Protein 7Y1J (pdb70)

GO terms:
  GO:0042802 identical protein binding (F, IPI)
  GO:1990573 potassium ion import across plasma membrane (P, IDA)
  GO:0055085 transmembrane transport (P, IGI)
  GO:0033198 response to ATP (P, IGI)
  GO:0019829 ATPase-coupled monoatomic cation transmembrane transporter activity (F, IGI)
  GO:0099104 potassium channel activator activity (F, IMP)
  GO:0098655 monoatomic cation transmembrane transport (P, IMP)
  GO:0001669 acrosomal vesicle (C, IDA)
  GO:0030315 T-tubule (C, IDA)
  GO:0009410 response to xenobiotic stimulus (P, IEP)
  GO:0071805 potassium ion transmembrane transport (P, IDA)
  GO:0006813 potassium ion transport (P, IDA)
  GO:0008281 sulfonylurea receptor activity (F, TAS)
  GO:0008282 inward rectifying potassium channel (C, TAS)
  GO:0005515 protein binding (F, IPI)
  GO:1901363 heterocyclic compound binding (F, IPI)
  GO:0015459 potassium channel regulator activity (F, IDA)
  GO:0008281 sulfonylurea receptor activity (F, IDA)
  GO:0008282 inward rectifying potassium channel (C, IDA)

Organism: Rattus norvegicus (NCBI:txid10116)

Radius of gyration: 37.75 Å; Cα contacts (8 Å, |Δi|>4): 1961; chains: 1; bounding box: 54×86×117 Å

InterPro domains:
  IPR000388 ATP-binding cassette sub-family C member 8/9 [PR01092] (23-50)
  IPR000388 ATP-binding cassette sub-family C member 8/9 [PR01092] (63-77)
  IPR000388 ATP-binding cassette sub-family C member 8/9 [PR01092] (120-134)
  IPR000388 ATP-binding cassette sub-family C member 8/9 [PR01092] (202-225)
  IPR000388 ATP-binding cassette sub-family C member 8/9 [PR01092] (350-372)
  IPR001475 ATP-binding cassette subfamily C member 9 [PR01094] (8-16)
  IPR001475 ATP-binding cassette subfamily C member 9 [PR01094] (262-270)
  IPR001475 ATP-binding cassette subfamily C member 9 [PR01094] (554-567)
  IPR001475 ATP-binding cassette subfamily C member 9 [PR01094] (729-747)
  IPR003439 ABC transporter-like, ATP-binding domain [PF00005] (684-835)
  IPR003439 ABC transporter-like, ATP-binding domain [PF00005] (1325-1473)
  IPR003439 ABC transporter-like, ATP-binding domain [PS50893] (668-908)
  IPR003439 ABC transporter-like, ATP-binding domain [PS50893] (1308-1542)
  IPR003593 AAA+ ATPase domain [SM00382] (693-901)
  IPR003593 AAA+ ATPase domain [SM00382] (1334-1527)
  IPR011527 ABC transporter type 1, transmembrane domain [PF00664] (302-582)
  IPR011527 ABC transporter type 1, transmembrane domain [PF00664] (990-1251)
  IPR011527 ABC transporter type 1, transmembrane domain [PS50929] (306-594)
  IPR011527 ABC transporter type 1, transmembrane domain [PS50929] (991-1269)
  IPR017871 ABC transporter-like, conserved site [PS00211] (808-822)

Foldseek 3Di:
DVVVVVVVCVLLVVVCVVLLVCLLVDFDFLVNFDFDPPCQFLVVLLVQLVVLQVVQVVVVGDSVRSLCRRLVVLLVQLLVLLQLLLVLLLLLLVLLLLLLVQVVSNHNLVSLVSNLVSLLSSLSSNLVSLLSLLSSLLNQLSNLLLLLLVLLLFAFCFCVFQPPCNLVLSLCLNPPLSVLLSVLSSCVSLLPSLVVSLVVLLVVLCVLQPCLLVQLSVLLLVLQVVLLVLVVQLVVLVVQLVVLLVVLLVLLLLCLVCLVVCLLQVVLVLSLVVSVVSVVSSLVSLVSNLVSQLVLLLSLQQSLLVSLLSSVVCSLPVPPFAFALSSSLSNVLSSVVSSVSSNCSSVSVVSVVSNVVSSVSSVVSSPGHGFDDCFFKWWAQWFWDAPPPDTQAGRATDTFRFLFEEEEEEDPSQCPLVVVCVLLRSTGTPDIDMDGCPFFELEQHPQFAAAQFFLLCLLQVPHDDDPVLLVLLCVLQVPQLLLVLAPVRRRFGDDPVGDDADRLNSLSSSVSSSQSDLTQHYEAAASCVQPDDVSVVSNCVRPVQNSSSVSSHRYYHYHHQLVCLVRGQKYFYGGRNYTPDIGHLVVCCVVPVPVNVVSVVVNVVVCVVVVVVVVDHPVVVRSLVSNVLCPLPPSPNLLDQPVVLVVCLQPLLHPVLNVQLVVLLLVLLVLVVVLLVLSLVSNLPGNDDCVVSSVVNVVSSVVNSVSSSSNSVSLSSSLSSSLSSLLSLLSVLLSQAAVSCSSPDDSVLVSCLSNVLSCCSSPVQSVLVSLLSNLVSLLVSLVVLLCVFFVCLVVVCVVLVVLLVVLLRSLLSSLVSLVVQLVVLVVVLSSLSSSCSPCSSVCSSSVVSVVSSVVNSVSSSSNSSSVSSSSSSLSSSLSSLSSSLSVQLSSSSVRCSVDPPTSSSSSSSNSSSSVSSVSSSSNSVSSSSNSVSSVSSVVSVVSSPDDGDDQDFQDDVVVQDPQRLQQWWKWWAQWWWDQDPPDHTLAGGDTDIQGGLFAEEEEEDRSLQPVVVVCVQLPSTDTDDTFMARNNRTVRRHRSSVSSNLEAEAAAFFFAAWFFLLCRLPVVNPDDVVLLLVLCVLLVHQVVQVPAPPRRGHTAPGRRPVDDRLVSLSSSSSSRLSSNNLEYEYEQHCPPHDPVSSVSVVVSCCPSSSRRHYYYHHPQLVVQLQGQWYFYGDSNYGPDIGGNVVQCVDPPHPSVVSND

Structure (mmCIF, N/CA/C/O backbone):
data_7Y1J
#
_entry.id   7Y1J
#
loop_
_entity.id
_entity.type
_entity.pdbx_description
1 polymer 'ATP-binding cassette sub-family C member 9'
2 non-polymer "ADENOSINE-5'-TRIPHOSPHATE"
3 non-polymer 'MAGNESIUM ION'
4 non-polymer Repaglinide
#
loop_
_atom_site.group_PDB
_atom_site.id
_atom_site.type_symbol
_atom_site.label_atom_id
_atom_site.label_alt_id
_atom_site.label_comp_id
_atom_site.label_asym_id
_atom_site.label_entity_id
_atom_site.label_seq_id
_atom_site.pdbx_PDB_ins_code
_atom_site.Cartn_x
_atom_site.Cartn_y
_atom_site.Cartn_z
_atom_site.occupancy
_atom_site.B_iso_or_equiv
_atom_site.auth_seq_id
_atom_site.auth_comp_id
_atom_site.auth_asym_id
_atom_site.auth_atom_id
_atom_site.pdbx_PDB_model_num
ATOM 1 N N . LEU A 1 216 ? 109.117 105.349 117.268 1.00 63.33 216 LEU A N 1
ATOM 2 C CA . LEU A 1 216 ? 109.474 106.762 117.265 1.00 63.33 216 LEU A CA 1
ATOM 3 C C . LEU A 1 216 ? 109.810 107.227 118.677 1.00 63.33 216 LEU A C 1
ATOM 4 O O . LEU A 1 216 ? 110.476 108.244 118.864 1.00 63.33 216 LEU A O 1
ATOM 9 N N . GLN A 1 217 ? 109.341 106.467 119.667 1.00 63.87 217 GLN A N 1
ATOM 10 C CA . GLN A 1 217 ? 109.612 106.811 121.062 1.00 63.87 217 GLN A CA 1
ATOM 11 C C . GLN A 1 217 ? 111.102 106.867 121.380 1.00 63.87 217 GLN A C 1
ATOM 12 O O . GLN A 1 217 ? 111.533 107.840 122.026 1.00 63.87 217 GLN A O 1
ATOM 18 N N . PRO A 1 218 ? 111.934 105.892 120.993 1.00 60.80 218 PRO A N 1
ATOM 19 C CA . PRO A 1 218 ? 113.379 106.058 121.222 1.00 60.80 218 PRO A CA 1
ATOM 20 C C . PRO A 1 218 ? 113.963 107.265 120.514 1.00 60.80 218 PRO A C 1
ATOM 21 O O . PRO A 1 218 ? 114.856 107.922 121.061 1.00 60.80 218 PRO A O 1
ATOM 25 N N . PHE A 1 219 ? 113.473 107.590 119.317 1.00 59.31 219 PHE A N 1
ATOM 26 C CA . PHE A 1 219 ? 114.004 108.734 118.583 1.00 59.31 219 PHE A CA 1
ATOM 27 C C . PHE A 1 219 ? 113.678 110.046 119.288 1.00 59.31 219 PHE A C 1
ATOM 28 O O . PHE A 1 219 ? 114.546 110.914 119.437 1.00 59.31 219 PHE A O 1
ATOM 36 N N . VAL A 1 220 ? 112.429 110.211 119.732 1.00 56.66 220 VAL A N 1
ATOM 37 C CA . VAL A 1 220 ? 112.073 111.439 120.435 1.00 56.66 220 VAL A CA 1
ATOM 38 C C . VAL A 1 220 ? 112.758 111.498 121.793 1.00 56.66 220 VAL A C 1
ATOM 39 O O . VAL A 1 220 ? 113.108 112.583 122.267 1.00 56.66 220 VAL A O 1
ATOM 43 N N . ASN A 1 221 ? 112.973 110.349 122.440 1.00 53.53 221 ASN A N 1
ATOM 44 C CA . ASN A 1 221 ? 113.725 110.342 123.691 1.00 53.53 221 ASN A CA 1
ATOM 45 C C . ASN A 1 221 ? 115.163 110.797 123.472 1.00 53.53 221 ASN A C 1
ATOM 46 O O . ASN A 1 221 ? 115.703 111.591 124.255 1.00 53.53 221 ASN A O 1
ATOM 51 N N . LEU A 1 222 ? 115.799 110.309 122.405 1.00 50.92 222 LEU A N 1
ATOM 52 C CA . LEU A 1 222 ? 117.162 110.725 122.096 1.00 50.92 222 LEU A CA 1
ATOM 53 C C . LEU A 1 222 ? 117.219 112.205 121.745 1.00 50.92 222 LEU A C 1
ATOM 54 O O . LEU A 1 222 ? 118.159 112.902 122.138 1.00 50.92 222 LEU A O 1
ATOM 59 N N . LEU A 1 223 ? 116.227 112.704 121.006 1.00 47.75 223 LEU A N 1
ATOM 60 C CA . LEU A 1 223 ? 116.186 114.130 120.696 1.00 47.75 223 LEU A CA 1
ATOM 61 C C . LEU A 1 223 ? 116.004 114.970 121.954 1.00 47.75 223 LEU A C 1
ATOM 62 O O . LEU A 1 223 ? 116.624 116.029 122.094 1.00 47.75 223 LEU A O 1
ATOM 67 N N . SER A 1 224 ? 115.145 114.524 122.872 1.00 40.92 224 SER A N 1
ATOM 68 C CA . SER A 1 224 ? 114.950 115.250 124.121 1.00 40.92 224 SER A CA 1
ATOM 69 C C . SER A 1 224 ? 116.230 115.280 124.943 1.00 40.92 224 SER A C 1
ATOM 70 O O . SER A 1 224 ? 116.559 116.302 125.555 1.00 40.92 224 SER A O 1
ATOM 73 N N . LYS A 1 225 ? 116.959 114.164 124.983 1.00 40.49 225 LYS A N 1
ATOM 74 C CA . LYS A 1 225 ? 118.237 114.155 125.689 1.00 40.49 225 LYS A CA 1
ATOM 75 C C . LYS A 1 225 ? 119.260 115.052 124.999 1.00 40.49 225 LYS A C 1
ATOM 76 O O . LYS A 1 225 ? 120.052 115.726 125.667 1.00 40.49 225 LYS A O 1
ATOM 82 N N . ALA A 1 226 ? 119.263 115.066 123.664 1.00 35.89 226 ALA A N 1
ATOM 83 C CA . ALA A 1 226 ? 120.280 115.802 122.922 1.00 35.89 226 ALA A CA 1
ATOM 84 C C . ALA A 1 226 ? 120.053 117.305 122.992 1.00 35.89 226 ALA A C 1
ATOM 85 O O . ALA A 1 226 ? 121.014 118.081 123.022 1.00 35.89 226 ALA A O 1
ATOM 87 N N . THR A 1 227 ? 118.795 117.736 122.997 1.00 32.12 227 THR A N 1
ATOM 88 C CA . THR A 1 227 ? 118.455 119.150 123.050 1.00 32.12 227 THR A CA 1
ATOM 89 C C . THR A 1 227 ? 118.184 119.643 124.463 1.00 32.12 227 THR A C 1
ATOM 90 O O . THR A 1 227 ? 117.849 120.818 124.636 1.00 32.12 227 THR A O 1
ATOM 94 N N . TYR A 1 228 ? 118.326 118.781 125.471 1.00 27.94 228 TYR A N 1
ATOM 95 C CA . TYR A 1 228 ? 118.087 119.143 126.869 1.00 27.94 228 TYR A CA 1
ATOM 96 C C . TYR A 1 228 ? 116.673 119.677 127.063 1.00 27.94 228 TYR A C 1
ATOM 97 O O . TYR A 1 228 ? 116.445 120.642 127.791 1.00 27.94 228 TYR A O 1
ATOM 106 N N . TRP A 1 229 ? 115.715 119.033 126.397 1.00 30.09 229 TRP A N 1
ATOM 107 C CA . TRP A 1 229 ? 114.318 119.420 126.507 1.00 30.09 229 TRP A CA 1
ATOM 108 C C . TRP A 1 229 ? 113.771 119.210 127.910 1.00 30.09 229 TRP A C 1
ATOM 109 O O . TRP A 1 229 ? 112.809 119.882 128.294 1.00 30.09 229 TRP A O 1
ATOM 120 N N . TRP A 1 230 ? 114.359 118.301 128.682 1.00 27.78 230 TRP A N 1
ATOM 121 C CA . TRP A 1 230 ? 113.908 118.053 130.043 1.00 27.78 230 TRP A CA 1
ATOM 122 C C . TRP A 1 230 ? 114.174 119.223 130.980 1.00 27.78 230 TRP A C 1
ATOM 123 O O . TRP A 1 230 ? 113.541 119.300 132.037 1.00 27.78 230 TRP A O 1
ATOM 134 N N . MET A 1 231 ? 115.093 120.120 130.632 1.00 27.96 231 MET A N 1
ATOM 135 C CA . MET A 1 231 ? 115.264 121.373 131.353 1.00 27.96 231 MET A CA 1
ATOM 136 C C . MET A 1 231 ? 114.233 122.415 130.956 1.00 27.96 231 MET A C 1
ATOM 137 O O . MET A 1 231 ? 113.987 123.347 131.728 1.00 27.96 231 MET A O 1
ATOM 142 N N . ASN A 1 232 ? 113.598 122.244 129.795 1.00 29.63 232 ASN A N 1
ATOM 143 C CA . ASN A 1 232 ? 112.796 123.307 129.200 1.00 29.63 232 ASN A CA 1
ATOM 144 C C . ASN A 1 232 ? 111.734 123.808 130.168 1.00 29.63 232 ASN A C 1
ATOM 145 O O . ASN A 1 232 ? 111.683 125.002 130.483 1.00 29.63 232 ASN A O 1
ATOM 150 N N . THR A 1 233 ? 110.920 122.897 130.702 1.00 31.75 233 THR A N 1
ATOM 151 C CA . THR A 1 233 ? 109.878 123.302 131.636 1.00 31.75 233 THR A CA 1
ATOM 152 C C . THR A 1 233 ? 110.470 124.035 132.830 1.00 31.75 233 THR A C 1
ATOM 153 O O . THR A 1 233 ? 109.984 125.109 133.206 1.00 31.75 233 THR A O 1
ATOM 157 N N . LEU A 1 234 ? 111.552 123.503 133.403 1.00 31.27 234 LEU A N 1
ATOM 158 C CA . LEU A 1 234 ? 112.149 124.147 134.566 1.00 31.27 234 LEU A CA 1
ATOM 159 C C . LEU A 1 234 ? 112.626 125.551 134.229 1.00 31.27 234 LEU A C 1
ATOM 160 O O . LEU A 1 234 ? 112.606 126.444 135.083 1.00 31.27 234 LEU A O 1
ATOM 165 N N . ILE A 1 235 ? 113.061 125.769 132.987 1.00 29.70 235 ILE A N 1
ATOM 166 C CA . ILE A 1 235 ? 113.415 127.120 132.574 1.00 29.70 235 ILE A CA 1
ATOM 167 C C . ILE A 1 235 ? 112.168 127.990 132.487 1.00 29.70 235 ILE A C 1
ATOM 168 O O . ILE A 1 235 ? 112.130 129.101 133.031 1.00 29.70 235 ILE A O 1
ATOM 173 N N . ILE A 1 236 ? 111.110 127.481 131.848 1.00 32.38 236 ILE A N 1
ATOM 174 C CA . ILE A 1 236 ? 109.935 128.308 131.596 1.00 32.38 236 ILE A CA 1
ATOM 175 C C . ILE A 1 236 ? 109.243 128.673 132.901 1.00 32.38 236 ILE A C 1
ATOM 176 O O . ILE A 1 236 ? 108.708 129.779 133.042 1.00 32.38 236 ILE A O 1
ATOM 181 N N . SER A 1 237 ? 109.240 127.762 133.874 1.00 36.04 237 SER A N 1
ATOM 182 C CA . SER A 1 237 ? 108.657 128.054 135.176 1.00 36.04 237 SER A CA 1
ATOM 183 C C . SER A 1 237 ? 109.434 129.110 135.947 1.00 36.04 237 SER A C 1
ATOM 184 O O . SER A 1 237 ? 108.874 129.705 136.873 1.00 36.04 237 SER A O 1
ATOM 187 N N . ALA A 1 238 ? 110.697 129.364 135.590 1.00 35.88 238 ALA A N 1
ATOM 188 C CA . ALA A 1 238 ? 111.497 130.319 136.347 1.00 35.88 238 ALA A CA 1
ATOM 189 C C . ALA A 1 238 ? 110.910 131.721 136.312 1.00 35.88 238 ALA A C 1
ATOM 190 O O . ALA A 1 238 ? 111.105 132.484 137.263 1.00 35.88 238 ALA A O 1
ATOM 192 N N . HIS A 1 239 ? 110.202 132.080 135.240 1.00 39.29 239 HIS A N 1
ATOM 193 C CA . HIS A 1 239 ? 109.491 133.352 135.221 1.00 39.29 239 HIS A CA 1
ATOM 194 C C . HIS A 1 239 ? 108.298 133.331 136.166 1.00 39.29 239 HIS A C 1
ATOM 195 O O . HIS A 1 239 ? 108.036 134.315 136.866 1.00 39.29 239 HIS A O 1
ATOM 202 N N . ARG A 1 240 ? 107.562 132.219 136.194 1.00 43.81 240 ARG A N 1
ATOM 203 C CA . ARG A 1 240 ? 106.376 132.136 137.039 1.00 43.81 240 ARG A CA 1
ATOM 204 C C . ARG A 1 240 ? 106.748 132.157 138.515 1.00 43.81 240 ARG A C 1
ATOM 205 O O . ARG A 1 240 ? 106.205 132.949 139.294 1.00 43.81 240 ARG A O 1
ATOM 213 N N . LYS A 1 241 ? 107.680 131.301 138.916 1.00 41.86 241 LYS A N 1
ATOM 214 C CA . LYS A 1 241 ? 108.065 131.154 140.309 1.00 41.86 241 LYS A CA 1
ATOM 215 C C . LYS A 1 241 ? 109.554 130.863 140.390 1.00 41.86 241 LYS A C 1
ATOM 216 O O . LYS A 1 241 ? 110.127 130.286 139.459 1.00 41.86 241 LYS A O 1
ATOM 222 N N . PRO A 1 242 ? 110.206 131.249 141.486 1.00 40.21 242 PRO A N 1
ATOM 223 C CA . PRO A 1 242 ? 111.633 130.950 141.633 1.00 40.21 242 PRO A CA 1
ATOM 224 C C . PRO A 1 242 ? 111.887 129.452 141.661 1.00 40.21 242 PRO A C 1
ATOM 225 O O . PRO A 1 242 ? 111.073 128.669 142.155 1.00 40.21 242 PRO A O 1
ATOM 229 N N . ILE A 1 243 ? 113.031 129.057 141.116 1.00 38.41 243 ILE A N 1
ATOM 230 C CA . ILE A 1 243 ? 113.441 127.658 141.139 1.00 38.41 243 ILE A CA 1
ATOM 231 C C . ILE A 1 243 ? 113.978 127.329 142.524 1.00 38.41 243 ILE A C 1
ATOM 232 O O . ILE A 1 243 ? 114.849 128.031 143.049 1.00 38.41 243 ILE A O 1
ATOM 237 N N . ASP A 1 244 ? 113.456 126.262 143.122 1.00 41.80 244 ASP A N 1
ATOM 238 C CA . ASP A 1 244 ? 113.894 125.801 144.430 1.00 41.80 244 ASP A CA 1
ATOM 239 C C . ASP A 1 244 ? 114.229 124.317 144.349 1.00 41.80 244 ASP A C 1
ATOM 240 O O . ASP A 1 244 ? 114.147 123.695 143.287 1.00 41.80 244 ASP A O 1
ATOM 245 N N . LEU A 1 245 ? 114.618 123.750 145.492 1.00 41.03 245 LEU A N 1
ATOM 246 C CA . LEU A 1 245 ? 114.971 122.336 145.538 1.00 41.03 245 LEU A CA 1
ATOM 247 C C . LEU A 1 245 ? 113.765 121.443 145.287 1.00 41.03 245 LEU A C 1
ATOM 248 O O . LEU A 1 245 ? 113.917 120.339 144.756 1.00 41.03 245 LEU A O 1
ATOM 253 N N . LYS A 1 246 ? 112.570 121.886 145.680 1.00 40.56 246 LYS A N 1
ATOM 254 C CA . LYS A 1 246 ? 111.371 121.095 145.427 1.00 40.56 246 LYS A CA 1
ATOM 255 C C . LYS A 1 246 ? 111.073 121.003 143.937 1.00 40.56 246 LYS A C 1
ATOM 256 O O . LYS A 1 246 ? 110.649 119.949 143.449 1.00 40.56 246 LYS A O 1
ATOM 258 N N . ALA A 1 247 ? 111.278 122.099 143.199 1.00 41.17 247 ALA A N 1
ATOM 259 C CA . ALA A 1 247 ? 111.037 122.079 141.759 1.00 41.17 247 ALA A CA 1
ATOM 260 C C . ALA A 1 247 ? 111.950 121.081 141.065 1.00 41.17 247 ALA A C 1
ATOM 261 O O . ALA A 1 247 ? 111.507 120.315 140.202 1.00 41.17 247 ALA A O 1
ATOM 263 N N . ILE A 1 248 ? 113.232 121.077 141.427 1.00 39.05 248 ILE A N 1
ATOM 264 C CA . ILE A 1 248 ? 114.133 120.032 140.970 1.00 39.05 248 ILE A CA 1
ATOM 265 C C . ILE A 1 248 ? 113.737 118.713 141.622 1.00 39.05 248 ILE A C 1
ATOM 266 O O . ILE A 1 248 ? 113.193 118.680 142.733 1.00 39.05 248 ILE A O 1
ATOM 271 N N . GLY A 1 249 ? 114.001 117.616 140.931 1.00 41.51 249 GLY A N 1
ATOM 272 C CA . GLY A 1 249 ? 113.725 116.304 141.473 1.00 41.51 249 GLY A CA 1
ATOM 273 C C . GLY A 1 249 ? 114.832 115.840 142.396 1.00 41.51 249 GLY A C 1
ATOM 274 O O . GLY A 1 249 ? 115.582 116.633 142.971 1.00 41.51 249 GLY A O 1
ATOM 275 N N . LYS A 1 250 ? 114.916 114.527 142.550 1.00 41.64 250 LYS A N 1
ATOM 276 C CA . LYS A 1 250 ? 116.022 113.902 143.255 1.00 41.64 250 LYS A CA 1
ATOM 277 C C . LYS A 1 250 ? 117.062 113.413 142.255 1.00 41.64 250 LYS A C 1
ATOM 278 O O . LYS A 1 250 ? 116.786 113.246 141.066 1.00 41.64 250 LYS A O 1
ATOM 284 N N . LEU A 1 251 ? 118.272 113.194 142.751 1.00 36.66 251 LEU A N 1
ATOM 285 C CA . LEU A 1 251 ? 119.302 112.611 141.909 1.00 36.66 251 LEU A CA 1
ATOM 286 C C . LEU A 1 251 ? 118.898 111.194 141.514 1.00 36.66 251 LEU A C 1
ATOM 287 O O . LEU A 1 251 ? 118.336 110.457 142.334 1.00 36.66 251 LEU A O 1
ATOM 292 N N . PRO A 1 252 ? 119.143 110.786 140.274 1.00 38.01 252 PRO A N 1
ATOM 293 C CA . PRO A 1 252 ? 118.931 109.384 139.908 1.00 38.01 252 PRO A CA 1
ATOM 294 C C . PRO A 1 252 ? 119.877 108.483 140.682 1.00 38.01 252 PRO A C 1
ATOM 295 O O . PRO A 1 252 ? 120.922 108.911 141.176 1.00 38.01 252 PRO A O 1
ATOM 299 N N . ILE A 1 253 ? 119.487 107.212 140.792 1.00 40.04 253 ILE A N 1
ATOM 300 C CA . ILE A 1 253 ? 120.278 106.258 141.565 1.00 40.04 253 ILE A CA 1
ATOM 301 C C . ILE A 1 253 ? 121.702 106.195 141.034 1.00 40.04 253 ILE A C 1
ATOM 302 O O . ILE A 1 253 ? 122.666 106.136 141.805 1.00 40.04 253 ILE A O 1
ATOM 307 N N . ALA A 1 254 ? 121.860 106.219 139.710 1.00 37.79 254 ALA A N 1
ATOM 308 C CA . ALA A 1 254 ? 123.192 106.205 139.119 1.00 37.79 254 ALA A CA 1
ATOM 309 C C . ALA A 1 254 ? 123.972 107.481 139.405 1.00 37.79 254 ALA A C 1
ATOM 310 O O . ALA A 1 254 ? 125.191 107.500 139.210 1.00 37.79 254 ALA A O 1
ATOM 312 N N . MET A 1 255 ? 123.305 108.542 139.859 1.00 36.42 255 MET A N 1
ATOM 313 C CA . MET A 1 255 ? 123.963 109.811 140.130 1.00 36.42 255 MET A CA 1
ATOM 314 C C . MET A 1 255 ? 124.057 110.154 141.608 1.00 36.42 255 MET A C 1
ATOM 315 O O . MET A 1 255 ? 124.709 111.146 141.950 1.00 36.42 255 MET A O 1
ATOM 320 N N . ARG A 1 256 ? 123.431 109.377 142.488 1.00 36.03 256 ARG A N 1
ATOM 321 C CA . ARG A 1 256 ? 123.512 109.652 143.914 1.00 36.03 256 ARG A CA 1
ATOM 322 C C . ARG A 1 256 ? 124.934 109.444 144.415 1.00 36.03 256 ARG A C 1
ATOM 323 O O . ARG A 1 256 ? 125.684 108.615 143.897 1.00 36.03 256 ARG A O 1
ATOM 331 N N . ALA A 1 257 ? 125.301 110.216 145.439 1.00 32.09 257 ALA A N 1
ATOM 332 C CA . ALA A 1 257 ? 126.665 110.171 145.951 1.00 32.09 257 ALA A CA 1
ATOM 333 C C . ALA A 1 257 ? 127.000 108.824 146.571 1.00 32.09 257 ALA A C 1
ATOM 334 O O . ALA A 1 257 ? 128.175 108.453 146.631 1.00 32.09 257 ALA A O 1
ATOM 336 N N . VAL A 1 258 ? 125.996 108.080 147.037 1.00 35.27 258 VAL A N 1
ATOM 337 C CA . VAL A 1 258 ? 126.267 106.799 147.679 1.00 35.27 258 VAL A CA 1
ATOM 338 C C . VAL 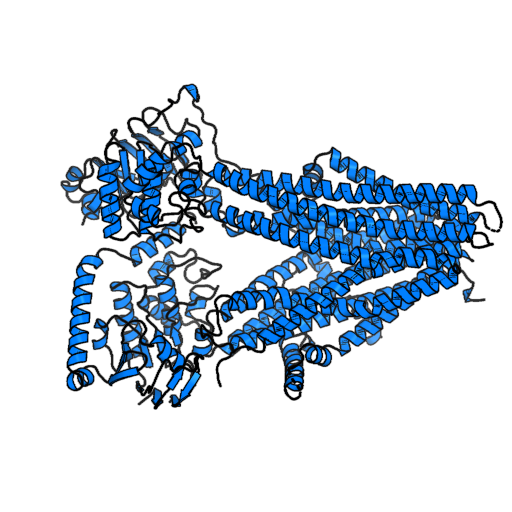A 1 258 ? 126.742 105.769 146.659 1.00 35.27 258 VAL A C 1
ATOM 339 O O . VAL A 1 258 ? 127.708 105.038 146.902 1.00 35.27 258 VAL A O 1
ATOM 343 N N . THR A 1 259 ? 126.083 105.696 145.499 1.00 35.46 259 THR A N 1
ATOM 344 C CA . THR A 1 259 ? 126.482 104.721 144.489 1.00 35.46 259 THR A CA 1
ATOM 345 C C . THR A 1 259 ? 127.858 105.042 143.921 1.00 35.46 259 THR A C 1
ATOM 346 O O . THR A 1 259 ? 128.689 104.143 143.736 1.00 35.46 259 THR A O 1
ATOM 350 N N . ASN A 1 260 ? 128.120 106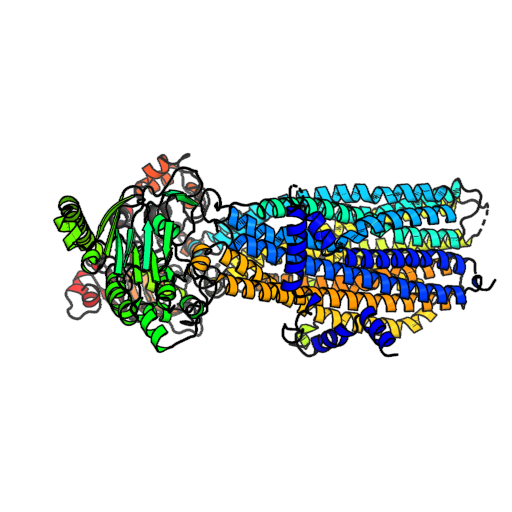.320 143.643 1.00 32.97 260 ASN A N 1
ATOM 351 C CA . ASN A 1 260 ? 129.438 106.718 143.167 1.00 32.97 260 ASN A CA 1
ATOM 352 C C . ASN A 1 260 ? 130.505 106.491 144.226 1.00 32.97 260 ASN A C 1
ATOM 353 O O . ASN A 1 260 ? 131.630 106.106 143.895 1.00 32.97 260 ASN A O 1
ATOM 358 N N . TYR A 1 261 ? 130.174 106.727 145.497 1.00 33.51 261 TYR A N 1
ATOM 359 C CA . TYR A 1 261 ? 131.114 106.437 146.571 1.00 33.51 261 TYR A CA 1
ATOM 360 C C . TYR A 1 261 ? 131.435 104.955 146.631 1.00 33.51 261 TYR A C 1
ATOM 361 O O . TYR A 1 261 ? 132.591 104.577 146.821 1.00 33.51 261 TYR A O 1
ATOM 370 N N . VAL A 1 262 ? 130.424 104.100 146.482 1.00 36.46 262 VAL A N 1
ATOM 371 C CA . VAL A 1 262 ? 130.665 102.662 146.508 1.00 36.46 262 VAL A CA 1
ATOM 372 C C . VAL A 1 262 ? 131.539 102.244 145.332 1.00 36.46 262 VAL A C 1
ATOM 373 O O . VAL A 1 262 ? 132.463 101.438 145.487 1.00 36.46 262 VAL A O 1
ATOM 377 N N . CYS A 1 263 ? 131.274 102.791 144.145 1.00 38.99 263 CYS A N 1
ATOM 378 C CA . CYS A 1 263 ? 132.089 102.457 142.978 1.00 38.99 263 CYS A CA 1
ATOM 379 C C . CYS A 1 263 ? 133.540 102.895 143.170 1.00 38.99 263 CYS A C 1
ATOM 380 O O . CYS A 1 263 ? 134.477 102.114 142.944 1.00 38.99 263 CYS A O 1
ATOM 383 N N . LEU A 1 264 ? 133.746 104.142 143.597 1.00 36.30 264 LEU A N 1
ATOM 384 C CA . LEU A 1 264 ? 135.100 104.646 143.790 1.00 36.30 264 LEU A CA 1
ATOM 385 C C . LEU A 1 264 ? 135.811 103.912 144.918 1.00 36.30 264 LEU A C 1
ATOM 386 O O . LEU A 1 264 ? 137.017 103.667 144.838 1.00 36.30 264 LEU A O 1
ATOM 391 N N . LYS A 1 265 ? 135.085 103.560 145.980 1.00 40.73 265 LYS A N 1
ATOM 392 C CA . LYS A 1 265 ? 135.682 102.818 147.082 1.00 40.73 265 LYS A CA 1
ATOM 393 C C . LYS A 1 265 ? 136.077 101.413 146.652 1.00 40.73 265 LYS A C 1
ATOM 394 O O . LYS A 1 265 ? 137.126 100.911 147.061 1.00 40.73 265 LYS A O 1
ATOM 400 N N . GLU A 1 266 ? 135.253 100.760 145.830 1.00 43.42 266 GLU A N 1
ATOM 401 C CA . GLU A 1 266 ? 135.634 99.454 145.306 1.00 43.42 266 GLU A CA 1
ATOM 402 C C . GLU A 1 266 ? 136.886 99.554 144.448 1.00 43.42 266 GLU A C 1
ATOM 403 O O . GLU A 1 266 ? 137.795 98.725 144.567 1.00 43.42 266 GLU A O 1
ATOM 409 N N . ALA A 1 267 ? 136.960 100.573 143.588 1.00 42.98 267 ALA A N 1
ATOM 410 C CA . ALA A 1 267 ? 138.162 100.758 142.779 1.00 42.98 267 ALA A CA 1
ATOM 411 C C . ALA A 1 267 ? 139.383 101.029 143.654 1.00 42.98 267 ALA A C 1
ATOM 412 O O . ALA A 1 267 ? 140.468 100.487 143.410 1.00 42.98 267 ALA A O 1
ATOM 414 N N . TYR A 1 268 ? 139.219 101.854 144.688 1.00 45.31 268 TYR A N 1
ATOM 415 C CA . TYR A 1 268 ? 140.330 102.186 145.571 1.00 45.31 268 TYR A CA 1
ATOM 416 C C . TYR A 1 268 ? 140.802 100.968 146.356 1.00 45.31 268 TYR A C 1
ATOM 417 O O . TYR A 1 268 ? 142.005 100.783 146.556 1.00 45.31 268 TYR A O 1
ATOM 426 N N . GLU A 1 269 ? 139.871 100.127 146.813 1.00 49.09 269 GLU A N 1
ATOM 427 C CA . GLU A 1 269 ? 140.257 98.907 147.514 1.00 49.09 269 GLU A CA 1
ATOM 428 C C . GLU A 1 269 ? 140.919 97.907 146.575 1.00 49.09 269 GLU A C 1
ATOM 429 O O . GLU A 1 269 ? 141.835 97.187 146.988 1.00 49.09 269 GLU A O 1
ATOM 435 N N . GLU A 1 270 ? 140.474 97.844 145.317 1.00 49.27 270 GLU A N 1
ATOM 436 C CA . GLU A 1 270 ? 141.174 97.024 144.334 1.00 49.27 270 GLU A CA 1
ATOM 437 C C . GLU A 1 270 ? 142.608 97.501 144.152 1.00 49.27 270 GLU A C 1
ATOM 438 O O . GLU A 1 270 ? 143.534 96.689 144.056 1.00 49.27 270 GLU A O 1
ATOM 444 N N . GLN A 1 271 ? 142.808 98.819 144.092 1.00 49.53 271 GLN A N 1
ATOM 445 C CA . GLN A 1 271 ? 144.165 99.352 144.014 1.00 49.53 271 GLN A CA 1
ATOM 446 C C . GLN A 1 271 ? 144.967 99.009 145.265 1.00 49.53 271 GLN A C 1
ATOM 447 O O . GLN A 1 271 ? 146.142 98.635 145.175 1.00 49.53 271 GLN A O 1
ATOM 453 N N . LYS A 1 272 ? 144.349 99.136 146.443 1.00 53.06 272 LYS A N 1
ATOM 454 C CA . LYS A 1 272 ? 145.043 98.825 147.690 1.00 53.06 272 LYS A CA 1
ATOM 455 C C . LYS A 1 272 ? 145.427 97.355 147.769 1.00 53.06 272 LYS A C 1
ATOM 456 O O . LYS A 1 272 ? 146.413 97.007 148.429 1.00 53.06 272 LYS A O 1
ATOM 462 N N . LYS A 1 273 ? 144.660 96.479 147.118 1.00 57.28 273 LYS A N 1
ATOM 463 C CA . LYS A 1 273 ? 145.021 95.066 147.095 1.00 57.28 273 LYS A CA 1
ATOM 464 C C . LYS A 1 273 ? 146.353 94.841 146.391 1.00 57.28 273 LYS A C 1
ATOM 465 O O . LYS A 1 273 ? 147.131 93.971 146.802 1.00 57.28 273 LYS A O 1
ATOM 471 N N . LYS A 1 274 ? 146.630 95.611 145.340 1.00 58.76 274 LYS A N 1
ATOM 472 C CA . LYS A 1 274 ? 147.875 95.513 144.580 1.00 58.76 274 LYS A CA 1
ATOM 473 C C . LYS A 1 274 ? 148.097 94.105 144.037 1.00 58.76 274 LYS A C 1
ATOM 474 O O . LYS A 1 274 ? 147.148 93.417 143.662 1.00 58.76 274 LYS A O 1
ATOM 480 N N . THR A 1 282 ? 150.729 103.971 148.347 1.00 55.57 282 THR A N 1
ATOM 481 C CA . THR A 1 282 ? 150.764 102.968 147.285 1.00 55.57 282 THR A CA 1
ATOM 482 C C . THR A 1 282 ? 149.489 102.893 146.423 1.00 55.57 282 THR A C 1
ATOM 483 O O . THR A 1 282 ? 149.600 102.786 145.202 1.00 55.57 282 THR A O 1
ATOM 487 N N . PRO A 1 283 ? 148.291 102.930 147.022 1.00 50.67 283 PRO A N 1
ATOM 488 C CA . PRO A 1 283 ? 147.081 102.934 146.191 1.00 50.67 283 PRO A CA 1
ATOM 489 C C . PRO A 1 283 ? 147.032 104.161 145.295 1.00 50.67 283 PRO A C 1
ATOM 490 O O . PRO A 1 283 ? 147.424 105.260 145.690 1.00 50.67 283 PRO A O 1
ATOM 494 N N . SER A 1 284 ? 146.540 103.964 144.078 1.00 43.19 284 SER A N 1
ATOM 495 C CA . SER A 1 284 ? 146.476 105.031 143.092 1.00 43.19 284 SER A CA 1
ATOM 496 C C . SER A 1 284 ? 145.078 105.634 143.091 1.00 43.19 284 SER A C 1
ATOM 497 O O . SER A 1 284 ? 144.095 104.935 142.825 1.00 43.19 284 SER A O 1
ATOM 500 N N . ILE A 1 285 ? 144.992 106.925 143.406 1.00 37.96 285 ILE A N 1
ATOM 501 C CA . ILE A 1 285 ? 143.732 107.640 143.250 1.00 37.96 285 ILE A CA 1
ATOM 502 C C . ILE A 1 285 ? 143.390 107.785 141.774 1.00 37.96 285 ILE A C 1
ATOM 503 O O . ILE A 1 285 ? 142.222 107.705 141.382 1.00 37.96 285 ILE A O 1
ATOM 508 N N . TRP A 1 286 ? 144.401 107.997 140.931 1.00 35.09 286 TRP A N 1
ATOM 509 C CA . TRP A 1 286 ? 144.157 108.140 139.501 1.00 35.09 286 TRP A CA 1
ATOM 510 C C . TRP A 1 286 ? 143.612 106.855 138.893 1.00 35.09 286 TRP A C 1
ATOM 511 O O . TRP A 1 286 ? 142.678 106.896 138.086 1.00 35.09 286 TRP A O 1
ATOM 522 N N . LEU A 1 287 ? 144.179 105.705 139.262 1.00 39.03 287 LEU A N 1
ATOM 523 C CA . LEU A 1 287 ? 143.664 104.440 138.749 1.00 39.03 287 LEU A CA 1
ATOM 524 C C . LEU A 1 287 ? 142.260 104.162 139.268 1.00 39.03 287 LEU A C 1
ATOM 525 O O . LEU A 1 287 ? 141.414 103.652 138.529 1.00 39.03 287 LEU A O 1
ATOM 530 N N . ALA A 1 288 ? 141.995 104.483 140.535 1.00 38.27 288 ALA A N 1
ATOM 531 C CA . ALA A 1 288 ? 140.648 104.313 141.067 1.00 38.27 288 ALA A CA 1
ATOM 532 C C . ALA A 1 288 ? 139.647 105.176 140.313 1.00 38.27 288 ALA A C 1
ATOM 533 O O . ALA A 1 288 ? 138.558 104.712 139.955 1.00 38.27 288 ALA A O 1
ATOM 535 N N . MET A 1 289 ? 140.005 106.433 140.052 1.00 35.63 289 MET A N 1
ATOM 536 C CA . MET A 1 289 ? 139.124 107.324 139.307 1.00 35.63 289 MET A CA 1
ATOM 537 C C . MET A 1 289 ? 138.929 106.845 137.876 1.00 35.63 289 MET A C 1
ATOM 538 O O . MET A 1 289 ? 137.836 106.974 137.322 1.00 35.63 289 MET A O 1
ATOM 543 N N . TYR A 1 290 ? 139.976 106.306 137.253 1.00 37.09 290 TYR A N 1
ATOM 544 C CA . TYR A 1 290 ? 139.829 105.799 135.893 1.00 37.09 290 TYR A CA 1
ATOM 545 C C . TYR A 1 290 ? 138.940 104.563 135.851 1.00 37.09 290 TYR A C 1
ATOM 546 O O . TYR A 1 290 ? 138.118 104.415 134.942 1.00 37.09 290 TYR A O 1
ATOM 555 N N . ARG A 1 291 ? 139.092 103.659 136.820 1.00 38.68 291 ARG A N 1
ATOM 556 C CA . ARG A 1 291 ? 138.268 102.458 136.846 1.00 38.68 291 ARG A CA 1
ATOM 557 C C . ARG A 1 291 ? 136.833 102.751 137.252 1.00 38.68 291 ARG A C 1
ATOM 558 O O . ARG A 1 291 ? 135.938 101.970 136.917 1.00 38.68 291 ARG A O 1
ATOM 566 N N . ALA A 1 292 ? 136.590 103.849 137.967 1.00 33.57 292 ALA A N 1
ATOM 567 C CA . ALA A 1 292 ? 135.238 104.173 138.399 1.00 33.57 292 ALA A CA 1
ATOM 568 C C . ALA A 1 292 ? 134.498 105.053 137.396 1.00 33.57 292 ALA A C 1
ATOM 569 O O . ALA A 1 292 ? 133.342 104.778 137.062 1.00 33.57 292 ALA A O 1
ATOM 571 N N . PHE A 1 293 ? 135.144 106.106 136.904 1.00 31.43 293 PHE A N 1
ATOM 572 C CA . PHE A 1 293 ? 134.522 107.113 136.050 1.00 31.43 293 PHE A CA 1
ATOM 573 C C . PHE A 1 293 ? 135.324 107.297 134.767 1.00 31.43 293 PHE A C 1
ATOM 574 O O . PHE A 1 293 ? 135.629 108.414 134.351 1.00 31.43 293 PHE A O 1
ATOM 582 N N . GLY A 1 294 ? 135.681 106.193 134.119 1.00 32.35 294 GLY A N 1
ATOM 583 C CA . GLY A 1 294 ? 136.493 106.265 132.920 1.00 32.35 294 GLY A CA 1
ATOM 584 C C . GLY A 1 294 ? 135.724 106.089 131.627 1.00 32.35 294 GLY A C 1
ATOM 585 O O . GLY A 1 294 ? 136.010 106.768 130.638 1.00 32.35 294 GLY A O 1
ATOM 586 N N . ARG A 1 295 ? 134.759 105.171 131.614 1.00 35.01 295 ARG A N 1
ATOM 587 C CA . ARG A 1 295 ? 133.947 104.970 130.416 1.00 35.01 295 ARG A CA 1
ATOM 588 C C . ARG A 1 295 ? 133.151 106.204 130.006 1.00 35.01 295 ARG A C 1
ATOM 589 O O . ARG A 1 295 ? 133.104 106.494 128.796 1.00 35.01 295 ARG A O 1
ATOM 597 N N . PRO A 1 296 ? 132.493 106.944 130.908 1.00 31.57 296 PRO A N 1
ATOM 598 C CA . PRO A 1 296 ? 131.861 108.199 130.476 1.00 31.57 296 PRO A CA 1
ATOM 599 C C . PRO A 1 296 ? 132.845 109.183 129.879 1.00 31.57 296 PRO A C 1
ATOM 600 O O . PRO A 1 296 ? 132.482 109.939 128.971 1.00 31.57 296 PRO A O 1
ATOM 604 N N . ILE A 1 297 ? 134.088 109.194 130.360 1.00 30.08 297 ILE A N 1
ATOM 605 C CA . ILE A 1 297 ? 135.099 110.066 129.777 1.00 30.08 297 ILE A CA 1
ATOM 606 C C . ILE A 1 297 ? 135.428 109.629 128.357 1.00 30.08 297 ILE A C 1
ATOM 607 O O . ILE A 1 297 ? 135.622 110.464 127.470 1.00 30.08 297 ILE A O 1
ATOM 612 N N . LEU A 1 298 ? 135.489 108.320 128.112 1.00 31.58 298 LEU A N 1
ATOM 613 C CA . LEU A 1 298 ? 135.708 107.842 126.750 1.00 31.58 298 LEU A CA 1
ATOM 614 C C . LEU A 1 298 ? 134.539 108.209 125.844 1.00 31.58 298 LEU A C 1
ATOM 615 O O . LEU A 1 298 ? 134.738 108.576 124.681 1.00 31.58 298 LEU A O 1
ATOM 620 N N . LEU A 1 299 ? 133.312 108.122 126.361 1.00 29.38 299 LEU A N 1
ATOM 621 C CA . LEU A 1 299 ? 132.146 108.511 125.574 1.00 29.38 299 LEU A CA 1
ATOM 622 C C . LEU A 1 299 ? 132.184 109.994 125.223 1.00 29.38 299 LEU A C 1
ATOM 623 O O . LEU A 1 299 ? 131.949 110.383 124.071 1.00 29.38 299 LEU A O 1
ATOM 628 N N . SER A 1 300 ? 132.477 110.841 126.210 1.00 28.31 300 SER A N 1
ATOM 629 C CA . SER A 1 300 ? 132.555 112.271 125.950 1.00 28.31 300 SER A CA 1
ATOM 630 C C . SER A 1 300 ? 133.720 112.608 125.033 1.00 28.31 300 SER A C 1
ATOM 631 O O . SER A 1 300 ? 133.633 113.558 124.254 1.00 28.31 300 SER A O 1
ATOM 634 N N . SER A 1 301 ? 134.809 111.840 125.094 1.00 29.15 301 SER A N 1
ATOM 635 C CA . SER A 1 301 ? 135.915 112.045 124.168 1.00 29.15 301 SER A CA 1
ATOM 636 C C . SER A 1 301 ? 135.518 111.672 122.747 1.00 29.15 301 SER A C 1
ATOM 637 O O . SER A 1 301 ? 135.924 112.338 121.790 1.00 29.15 301 SER A O 1
ATOM 640 N N . THR A 1 302 ? 134.737 110.604 122.587 1.00 28.76 302 THR A N 1
ATOM 641 C CA . THR A 1 302 ? 134.219 110.255 121.268 1.00 28.76 302 THR A CA 1
ATOM 642 C C . THR A 1 302 ? 133.335 111.369 120.720 1.00 28.76 302 THR A C 1
ATOM 643 O O . THR A 1 302 ? 133.453 111.760 119.551 1.00 28.76 302 THR A O 1
ATOM 647 N N . PHE A 1 303 ? 132.446 111.900 121.562 1.00 28.19 303 PHE A N 1
ATOM 648 C CA . PHE A 1 303 ? 131.600 113.012 121.136 1.00 28.19 303 PHE A CA 1
ATOM 649 C C . PHE A 1 303 ? 132.434 114.236 120.780 1.00 28.19 303 PHE A C 1
ATOM 650 O O . PHE A 1 303 ? 132.140 114.932 119.803 1.00 28.19 303 PHE A O 1
ATOM 658 N N . ARG A 1 304 ? 133.471 114.518 121.570 1.00 29.21 304 ARG A N 1
ATOM 659 C CA . ARG A 1 304 ? 134.333 115.665 121.314 1.00 29.21 304 ARG A CA 1
ATOM 660 C C . ARG A 1 304 ? 135.095 115.509 120.006 1.00 29.21 304 ARG A C 1
ATOM 661 O O . ARG A 1 304 ? 135.254 116.476 119.258 1.00 29.21 304 ARG A O 1
ATOM 669 N N . TYR A 1 305 ? 135.586 114.303 119.719 1.00 28.41 305 TYR A N 1
ATOM 670 C CA . TYR A 1 305 ? 136.266 114.063 118.451 1.00 28.41 305 TYR A CA 1
ATOM 671 C C . TYR A 1 305 ? 135.312 114.210 117.275 1.00 28.41 305 TYR A C 1
ATOM 672 O O . TYR A 1 305 ? 135.681 114.774 116.238 1.00 28.41 305 TYR A O 1
ATOM 681 N N . LEU A 1 306 ? 134.082 113.709 117.412 1.00 28.41 306 LEU A N 1
ATOM 682 C CA . LEU A 1 306 ? 133.099 113.893 116.349 1.00 28.41 306 LEU A CA 1
ATOM 683 C C . LEU A 1 306 ? 132.796 115.370 116.129 1.00 28.41 306 LEU A C 1
ATOM 684 O O . LEU A 1 306 ? 132.696 115.827 114.985 1.00 28.41 306 LEU A O 1
ATOM 689 N N . ALA A 1 307 ? 132.648 116.133 117.213 1.00 28.64 307 ALA A N 1
ATOM 690 C CA . ALA A 1 307 ? 132.392 117.563 117.086 1.00 28.64 307 ALA A CA 1
ATOM 691 C C . ALA A 1 307 ? 133.572 118.286 116.450 1.00 28.64 307 ALA A C 1
ATOM 692 O O . ALA A 1 307 ? 133.385 119.202 115.645 1.00 28.64 307 ALA A O 1
ATOM 694 N N . ASP A 1 308 ? 134.797 117.903 116.811 1.00 30.34 308 ASP A N 1
ATOM 695 C CA . ASP A 1 308 ? 135.973 118.525 116.211 1.00 30.34 308 ASP A CA 1
ATOM 696 C C . ASP A 1 308 ? 136.058 118.225 114.722 1.00 30.34 308 ASP A C 1
ATOM 697 O O . ASP A 1 308 ? 136.384 119.109 113.923 1.00 30.34 308 ASP A O 1
ATOM 702 N N . LEU A 1 309 ? 135.778 116.980 114.328 1.00 30.21 309 LEU A N 1
ATOM 703 C CA . LEU A 1 309 ? 135.780 116.636 112.910 1.00 30.21 309 LEU A CA 1
ATOM 704 C C . LEU A 1 309 ? 134.704 117.405 112.156 1.00 30.21 309 LEU A C 1
ATOM 705 O O . LEU A 1 309 ? 134.950 117.935 111.068 1.00 30.21 309 LEU A O 1
ATOM 710 N N . LEU A 1 310 ? 133.499 117.480 112.723 1.00 28.96 310 LEU A N 1
ATOM 711 C CA . LEU A 1 310 ? 132.408 118.195 112.074 1.00 28.96 310 LEU A CA 1
ATOM 712 C C . LEU A 1 310 ? 132.586 119.705 112.134 1.00 28.96 310 LEU A C 1
ATOM 713 O O . LEU A 1 310 ? 131.863 120.429 111.444 1.00 28.96 310 LEU A O 1
ATOM 718 N N . GLY A 1 311 ? 133.518 120.196 112.952 1.00 31.47 311 GLY A N 1
ATOM 719 C CA . GLY A 1 311 ? 133.805 121.617 112.984 1.00 31.47 311 GLY A CA 1
ATOM 720 C C . GLY A 1 311 ? 134.664 122.102 111.842 1.00 31.47 311 GLY A C 1
ATOM 721 O O . GLY A 1 311 ? 134.602 123.285 111.495 1.00 31.47 311 GLY A O 1
ATOM 722 N N . PHE A 1 312 ? 135.461 121.216 111.248 1.00 31.64 312 PHE A N 1
ATOM 723 C CA . PHE A 1 312 ? 136.270 121.567 110.090 1.00 31.64 312 PHE A CA 1
ATOM 724 C C . PHE A 1 312 ? 135.479 121.544 108.798 1.00 31.64 312 PHE A C 1
ATOM 725 O O . PHE A 1 312 ? 136.008 121.961 107.764 1.00 31.64 312 PHE A O 1
ATOM 733 N N . ALA A 1 313 ? 134.236 121.068 108.828 1.00 33.27 313 ALA A N 1
ATOM 734 C CA . ALA A 1 313 ? 133.350 121.195 107.683 1.00 33.27 313 ALA A CA 1
ATOM 735 C C . ALA A 1 313 ? 132.985 122.640 107.391 1.00 33.27 313 ALA A C 1
ATOM 736 O O . ALA A 1 313 ? 132.539 122.935 106.280 1.00 33.27 313 ALA A O 1
ATOM 738 N N . GLY A 1 314 ? 133.171 123.540 108.351 1.00 33.07 314 GLY A N 1
ATOM 739 C CA . GLY A 1 314 ? 132.937 124.948 108.144 1.00 33.07 314 GLY A CA 1
ATOM 740 C C . GLY A 1 314 ? 133.842 125.535 107.082 1.00 33.07 314 GLY A C 1
ATOM 741 O O . GLY A 1 314 ? 133.376 126.034 106.058 1.00 33.07 314 GLY A O 1
ATOM 742 N N . PRO A 1 315 ? 135.158 125.514 107.322 1.00 33.90 315 PRO A N 1
ATOM 743 C CA . PRO A 1 315 ? 136.094 125.999 106.292 1.00 33.90 315 PRO A CA 1
ATOM 744 C C . PRO A 1 315 ? 135.995 125.264 104.965 1.00 33.90 315 PRO A C 1
ATOM 745 O O . PRO A 1 315 ? 136.100 125.895 103.906 1.00 33.90 315 PRO A O 1
ATOM 749 N N . LEU A 1 316 ? 135.794 123.945 104.989 1.00 34.10 316 LEU A N 1
ATOM 750 C CA . LEU A 1 316 ? 135.702 123.192 103.743 1.00 34.10 316 LEU A CA 1
ATOM 751 C C . LEU A 1 316 ? 134.463 123.585 102.948 1.00 34.10 316 LEU A C 1
ATOM 752 O O . LEU A 1 316 ? 134.534 123.776 101.728 1.00 34.10 316 LEU A O 1
ATOM 757 N N . CYS A 1 317 ? 133.321 123.723 103.622 1.00 36.74 317 CYS A N 1
ATOM 758 C CA . CYS A 1 317 ? 132.113 124.152 102.935 1.00 36.74 317 CYS A CA 1
ATOM 759 C C . CYS A 1 317 ? 132.210 125.602 102.485 1.00 36.74 317 CYS A C 1
ATOM 760 O O . CYS A 1 317 ? 131.662 125.955 101.440 1.00 36.74 317 CYS A O 1
ATOM 763 N N . ILE A 1 318 ? 132.902 126.453 103.247 1.00 36.10 318 ILE A N 1
ATOM 764 C CA . ILE A 1 318 ? 133.127 127.826 102.805 1.00 36.10 318 ILE A CA 1
ATOM 765 C C . ILE A 1 318 ? 133.923 127.835 101.509 1.00 36.10 318 ILE A C 1
ATOM 766 O O . ILE A 1 318 ? 133.579 128.536 100.552 1.00 36.10 318 ILE A O 1
ATOM 771 N N . SER A 1 319 ? 134.999 127.048 101.459 1.00 37.34 319 SER A N 1
ATOM 772 C CA . SER A 1 319 ? 135.795 126.962 100.241 1.00 37.34 319 SER A CA 1
ATOM 773 C C . SER A 1 319 ? 134.961 126.443 99.076 1.00 37.34 319 SER A C 1
ATOM 774 O O . SER A 1 319 ? 135.018 126.991 97.968 1.00 37.34 319 SER A O 1
ATOM 777 N N . GLY A 1 320 ? 134.163 125.402 99.315 1.00 37.94 320 GLY A N 1
ATOM 778 C CA . GLY A 1 320 ? 133.349 124.844 98.247 1.00 37.94 320 GLY A CA 1
ATOM 779 C C . GLY A 1 320 ? 132.297 125.807 97.729 1.00 37.94 320 GLY A C 1
ATOM 780 O O . GLY A 1 320 ? 132.056 125.883 96.523 1.00 37.94 320 GLY A O 1
ATOM 781 N N . ILE A 1 321 ? 131.648 126.546 98.630 1.00 37.75 321 ILE A N 1
ATOM 782 C CA . ILE A 1 321 ? 130.616 127.493 98.219 1.00 37.75 321 ILE A CA 1
ATOM 783 C C . ILE A 1 321 ? 131.235 128.676 97.488 1.00 37.75 321 ILE A C 1
ATOM 784 O O . ILE A 1 321 ? 130.709 129.133 96.467 1.00 37.75 321 ILE A O 1
ATOM 789 N N . VAL A 1 322 ? 132.356 129.194 97.994 1.00 38.06 322 VAL A N 1
ATOM 790 C CA . VAL A 1 322 ? 132.988 130.347 97.363 1.00 38.06 322 VAL A CA 1
ATOM 791 C C . VAL A 1 322 ? 133.517 129.979 95.984 1.00 38.06 322 VAL A C 1
ATOM 792 O O . VAL A 1 322 ? 133.441 130.779 95.044 1.00 38.06 322 VAL A O 1
ATOM 796 N N . GLN A 1 323 ? 134.054 128.766 95.832 1.00 40.67 323 GLN A N 1
ATOM 797 C CA . GLN A 1 323 ? 134.421 128.296 94.501 1.00 40.67 323 GLN A CA 1
ATOM 798 C C . GLN A 1 323 ? 133.210 128.156 93.590 1.00 40.67 323 GLN A C 1
ATOM 799 O O . GLN A 1 323 ? 133.368 128.174 92.365 1.00 40.67 323 GLN A O 1
ATOM 805 N N . ARG A 1 324 ? 132.016 128.013 94.161 1.00 43.26 324 ARG A N 1
ATOM 806 C CA . ARG A 1 324 ? 130.775 127.845 93.408 1.00 43.26 324 ARG A CA 1
ATOM 807 C C . ARG A 1 324 ? 130.828 126.600 92.533 1.00 43.26 324 ARG A C 1
ATOM 808 O O . ARG A 1 324 ? 130.798 125.479 93.039 1.00 43.26 324 ARG A O 1
ATOM 816 N N . GLU A 1 343 ? 130.581 116.227 91.126 1.00 59.36 343 GLU A N 1
ATOM 817 C CA . GLU A 1 343 ? 129.501 116.844 90.364 1.00 59.36 343 GLU A CA 1
ATOM 818 C C . GLU A 1 343 ? 128.366 117.280 91.284 1.00 59.36 343 GLU A C 1
ATOM 819 O O . GLU A 1 343 ? 127.998 118.455 91.317 1.00 59.36 343 GLU A O 1
ATOM 821 N N . PHE A 1 344 ? 127.808 116.321 92.025 1.00 58.69 344 PHE A N 1
ATOM 822 C CA . PHE A 1 344 ? 126.732 116.639 92.958 1.00 58.69 344 PHE A CA 1
ATOM 823 C C . PHE A 1 344 ? 127.221 117.542 94.084 1.00 58.69 344 PHE A C 1
ATOM 824 O O . PHE A 1 344 ? 126.524 118.483 94.480 1.00 58.69 344 PHE A O 1
ATOM 832 N N . LEU A 1 345 ? 128.418 117.276 94.609 1.00 56.95 345 LEU A N 1
ATOM 833 C CA . LEU A 1 345 ? 128.969 118.089 95.685 1.00 56.95 345 LEU A CA 1
ATOM 834 C C . LEU A 1 345 ? 129.433 119.460 95.215 1.00 56.95 345 LEU A C 1
ATOM 835 O O . LEU A 1 345 ? 129.740 120.310 96.057 1.00 56.95 345 LEU A O 1
ATOM 840 N N . GLU A 1 346 ? 129.504 119.694 93.903 1.00 57.56 346 GLU A N 1
ATOM 841 C CA . GLU A 1 346 ? 129.889 121.012 93.412 1.00 57.56 346 GLU A CA 1
ATOM 842 C C . GLU A 1 346 ? 128.761 122.023 93.564 1.00 57.56 346 GLU A C 1
ATOM 843 O O . GLU A 1 346 ? 129.014 123.233 93.553 1.00 57.56 346 GLU A O 1
ATOM 849 N N . ASN A 1 347 ? 127.522 121.555 93.701 1.00 49.42 347 ASN A N 1
ATOM 850 C CA . ASN A 1 347 ? 126.390 122.463 93.837 1.00 49.42 347 ASN A CA 1
ATOM 851 C C . ASN A 1 347 ? 126.514 123.270 95.122 1.00 49.42 347 ASN A C 1
ATOM 852 O O . ASN A 1 347 ? 126.839 122.728 96.181 1.00 49.42 347 ASN A O 1
ATOM 857 N N . ALA A 1 348 ? 126.260 124.576 95.024 1.00 45.39 348 ALA A N 1
ATOM 858 C CA . ALA A 1 348 ? 126.446 125.459 96.169 1.00 45.39 348 ALA A CA 1
ATOM 859 C C . ALA A 1 348 ? 125.338 125.312 97.203 1.00 45.39 348 ALA A C 1
ATOM 860 O O . ALA A 1 348 ? 125.611 125.392 98.405 1.00 45.39 348 ALA A O 1
ATOM 862 N N . HIS A 1 349 ? 124.093 125.105 96.767 1.00 44.31 349 HIS A N 1
ATOM 863 C CA . HIS A 1 349 ? 123.004 124.916 97.721 1.00 44.31 349 HIS A CA 1
ATOM 864 C C . HIS A 1 349 ? 123.152 123.599 98.471 1.00 44.31 349 HIS A C 1
ATOM 865 O O . HIS A 1 349 ? 122.839 123.518 99.666 1.00 44.31 349 HIS A O 1
ATOM 872 N N . VAL A 1 350 ? 123.627 122.558 97.786 1.00 42.63 350 VAL A N 1
ATOM 873 C CA . VAL A 1 350 ? 123.909 121.295 98.458 1.00 42.63 350 VAL A CA 1
ATOM 874 C C . VAL A 1 350 ? 124.959 121.498 99.538 1.00 42.63 350 VAL A C 1
ATOM 875 O O . VAL A 1 350 ? 124.832 120.983 100.654 1.00 42.63 350 VAL A O 1
ATOM 879 N N . LEU A 1 351 ? 126.010 122.259 99.228 1.00 41.16 351 LEU A N 1
ATOM 880 C CA . LEU A 1 351 ? 127.039 122.541 100.221 1.00 41.16 351 LEU A CA 1
ATOM 881 C C . LEU A 1 351 ? 126.500 123.372 101.376 1.00 41.16 351 LEU A C 1
ATOM 882 O O . LEU A 1 351 ? 126.905 123.163 102.521 1.00 41.16 351 LEU A O 1
ATOM 887 N N . ALA A 1 352 ? 125.598 124.317 101.103 1.00 38.70 352 ALA A N 1
ATOM 888 C CA . ALA A 1 352 ? 124.997 125.093 102.184 1.00 38.70 352 ALA A CA 1
ATOM 889 C C . ALA A 1 352 ? 124.185 124.206 103.119 1.00 38.70 352 ALA A C 1
ATOM 890 O O . ALA A 1 352 ? 124.285 124.323 104.347 1.00 38.70 352 ALA A O 1
ATOM 892 N N . VAL A 1 353 ? 123.378 123.305 102.554 1.00 37.27 353 VAL A N 1
ATOM 893 C CA . VAL A 1 353 ? 122.591 122.395 103.382 1.00 37.27 353 VAL A CA 1
ATOM 894 C C . VAL A 1 353 ? 123.496 121.447 104.161 1.00 37.27 353 VAL A C 1
ATOM 895 O O . VAL A 1 353 ? 123.239 121.155 105.337 1.00 37.27 353 VAL A O 1
ATOM 899 N N . LEU A 1 354 ? 124.559 120.945 103.530 1.00 36.81 354 LEU A N 1
ATOM 900 C CA . LEU A 1 354 ? 125.500 120.083 104.233 1.00 36.81 354 LEU A CA 1
ATOM 901 C C . LEU A 1 354 ? 126.209 120.818 105.359 1.00 36.81 354 LEU A C 1
ATOM 902 O O . LEU A 1 354 ? 126.436 120.233 106.419 1.00 36.81 354 LEU A O 1
ATOM 907 N N . LEU A 1 355 ? 126.568 122.084 105.152 1.00 34.55 355 LEU A N 1
ATOM 908 C CA . LEU A 1 355 ? 127.161 122.874 106.224 1.00 34.55 355 LEU A CA 1
ATOM 909 C C . LEU A 1 355 ? 126.178 123.073 107.369 1.00 34.55 355 LEU A C 1
ATOM 910 O O . LEU A 1 355 ? 126.561 123.003 108.539 1.00 34.55 355 LEU A O 1
ATOM 915 N N . PHE A 1 356 ? 124.907 123.324 107.049 1.00 32.53 356 PHE A N 1
ATOM 916 C CA . PHE A 1 356 ? 123.886 123.455 108.085 1.00 32.53 356 PHE A CA 1
ATOM 917 C C . PHE A 1 356 ? 123.773 122.178 108.913 1.00 32.53 356 PHE A C 1
ATOM 918 O O . PHE A 1 356 ? 123.783 122.217 110.153 1.00 32.53 356 PHE A O 1
ATOM 926 N N . LEU A 1 357 ? 123.679 121.029 108.239 1.00 32.55 357 LEU A N 1
ATOM 927 C CA . LEU A 1 357 ? 123.565 119.758 108.949 1.00 32.55 357 LEU A CA 1
ATOM 928 C C . LEU A 1 357 ? 124.818 119.462 109.763 1.00 32.55 357 LEU A C 1
ATOM 929 O O . LEU A 1 357 ? 124.731 118.970 110.895 1.00 32.55 357 LEU A O 1
ATOM 934 N N . ALA A 1 358 ? 125.995 119.749 109.201 1.00 30.53 358 ALA A N 1
ATOM 935 C CA . ALA A 1 358 ? 127.242 119.525 109.919 1.00 30.53 358 ALA A CA 1
ATOM 936 C C . ALA A 1 358 ? 127.329 120.399 111.159 1.00 30.53 358 ALA A C 1
ATOM 937 O O . ALA A 1 358 ? 127.792 119.947 112.207 1.00 30.53 358 ALA A O 1
ATOM 939 N N . LEU A 1 359 ? 126.894 121.656 111.061 1.00 30.30 359 LEU A N 1
ATOM 940 C CA . LEU A 1 359 ? 126.891 122.527 112.231 1.00 30.30 359 LEU A CA 1
ATOM 941 C C . LEU A 1 359 ? 125.942 122.012 113.302 1.00 30.30 359 LEU A C 1
ATOM 942 O O . LEU A 1 359 ? 126.287 122.003 114.488 1.00 30.30 359 LEU A O 1
ATOM 947 N N . ILE A 1 360 ? 124.743 121.578 112.906 1.00 30.06 360 ILE A N 1
ATOM 948 C CA . ILE A 1 360 ? 123.791 121.065 113.890 1.00 30.06 360 ILE A CA 1
ATOM 949 C C . ILE A 1 360 ? 124.360 119.838 114.592 1.00 30.06 360 ILE A C 1
ATOM 950 O O . ILE A 1 360 ? 124.329 119.734 115.826 1.00 30.06 360 ILE A O 1
ATOM 955 N N . LEU A 1 361 ? 124.910 118.900 113.818 1.00 29.16 361 LEU A N 1
ATOM 956 C CA . LEU A 1 361 ? 125.477 117.692 114.407 1.00 29.16 361 LEU A CA 1
ATOM 957 C C . LEU A 1 361 ? 126.673 118.013 115.294 1.00 29.16 361 LEU A C 1
ATOM 958 O O . LEU A 1 361 ? 126.816 117.443 116.381 1.00 29.16 361 LEU A O 1
ATOM 963 N N . GLN A 1 362 ? 127.546 118.915 114.843 1.00 29.36 362 GLN A N 1
ATOM 964 C CA . GLN A 1 362 ? 128.719 119.276 115.624 1.00 29.36 362 GLN A CA 1
ATOM 965 C C . GLN A 1 362 ? 128.328 119.887 116.956 1.00 29.36 362 GLN A C 1
ATOM 966 O O . GLN A 1 362 ? 128.891 119.535 117.996 1.00 29.36 362 GLN A O 1
ATOM 972 N N . ARG A 1 363 ? 127.367 120.809 116.946 1.00 29.44 363 ARG A N 1
ATOM 973 C CA . ARG A 1 363 ? 126.970 121.453 118.189 1.00 29.44 363 ARG A CA 1
ATOM 974 C C . ARG A 1 363 ? 126.270 120.473 119.120 1.00 29.44 363 ARG A C 1
ATOM 975 O O . ARG A 1 363 ? 126.489 120.504 120.336 1.00 29.44 363 ARG A O 1
ATOM 983 N N . THR A 1 364 ? 125.435 119.587 118.570 1.00 28.07 364 THR A N 1
ATOM 984 C CA . THR A 1 364 ? 124.793 118.576 119.402 1.00 28.07 364 THR A CA 1
ATOM 985 C C . THR A 1 364 ? 125.829 117.673 120.061 1.00 28.07 364 THR A C 1
ATOM 986 O O . THR A 1 364 ? 125.760 117.407 121.266 1.00 28.07 364 THR A O 1
ATOM 990 N N . PHE A 1 365 ? 126.817 117.215 119.287 1.00 26.82 365 PHE A N 1
ATOM 991 C CA . PHE A 1 365 ? 127.856 116.354 119.840 1.00 26.82 365 PHE A CA 1
ATOM 992 C C . PHE A 1 365 ? 128.695 117.088 120.876 1.00 26.82 365 PHE A C 1
ATOM 993 O O . PHE A 1 365 ? 129.075 116.510 121.899 1.00 26.82 365 PHE A O 1
ATOM 1001 N N . LEU A 1 366 ? 129.010 118.358 120.621 1.00 25.87 366 LEU A N 1
ATOM 1002 C CA . LEU A 1 366 ? 129.828 119.123 121.553 1.00 25.87 366 LEU A CA 1
ATOM 1003 C C . LEU A 1 366 ? 129.109 119.322 122.878 1.00 25.87 366 LEU A C 1
ATOM 1004 O O . LEU A 1 366 ? 129.698 119.144 123.951 1.00 25.87 366 LEU A O 1
ATOM 1009 N N . GLN A 1 367 ? 127.827 119.686 122.825 1.00 25.06 367 GLN A N 1
ATOM 1010 C CA . GLN A 1 367 ? 127.069 119.843 124.059 1.00 25.06 367 GLN A CA 1
ATOM 1011 C C . GLN A 1 367 ? 126.889 118.513 124.774 1.00 25.06 367 GLN A C 1
ATOM 1012 O O . GLN A 1 367 ? 126.886 118.474 126.008 1.00 25.06 367 GLN A O 1
ATOM 1018 N N . ALA A 1 368 ? 126.745 117.417 124.024 1.00 25.29 368 ALA A N 1
ATOM 1019 C CA . ALA A 1 368 ? 126.666 116.103 124.650 1.00 25.29 368 ALA A CA 1
ATOM 1020 C C . ALA A 1 368 ? 127.956 115.760 125.381 1.00 25.29 368 ALA A C 1
ATOM 1021 O O . ALA A 1 368 ? 127.923 115.241 126.500 1.00 25.29 368 ALA A O 1
ATOM 1023 N N . SER A 1 369 ? 129.104 116.037 124.761 1.00 25.08 369 SER A N 1
ATOM 1024 C CA . SER A 1 369 ? 130.381 115.780 125.420 1.00 25.08 369 SER A CA 1
ATOM 1025 C C . SER A 1 369 ? 130.533 116.631 126.671 1.00 25.08 369 SER A C 1
ATOM 1026 O O . SER A 1 369 ? 130.977 116.140 127.717 1.00 25.08 369 SER A O 1
ATOM 1029 N N . TYR A 1 370 ? 130.162 117.910 126.583 1.00 24.77 370 TYR A N 1
ATOM 1030 C CA . TYR A 1 370 ? 130.227 118.783 127.750 1.00 24.77 370 TYR A CA 1
ATOM 1031 C C . TYR A 1 370 ? 129.354 118.251 128.876 1.00 24.77 370 TYR A C 1
ATOM 1032 O O . TYR A 1 370 ? 129.784 118.190 130.032 1.00 24.77 370 TYR A O 1
ATOM 1041 N N . TYR A 1 371 ? 128.119 117.861 128.560 1.00 26.41 371 TYR A N 1
ATOM 1042 C CA . TYR A 1 371 ? 127.220 117.379 129.600 1.00 26.41 371 TYR A CA 1
ATOM 1043 C C . TYR A 1 371 ? 127.723 116.082 130.213 1.00 26.41 371 TYR A C 1
ATOM 1044 O O . TYR A 1 371 ? 127.669 115.912 131.434 1.00 26.41 371 TYR A O 1
ATOM 1053 N N . VAL A 1 372 ? 128.212 115.154 129.389 1.00 25.73 372 VAL A N 1
ATOM 1054 C CA . VAL A 1 372 ? 128.689 113.881 129.917 1.00 25.73 372 VAL A CA 1
ATOM 1055 C C . VAL A 1 372 ? 129.888 114.097 130.831 1.00 25.73 372 VAL A C 1
ATOM 1056 O O . VAL A 1 372 ? 129.967 113.514 131.919 1.00 25.73 372 VAL A O 1
ATOM 1060 N N . THR A 1 373 ? 130.829 114.953 130.423 1.00 26.16 373 THR A N 1
ATOM 1061 C CA . THR A 1 373 ? 131.999 115.169 131.268 1.00 26.16 373 THR A CA 1
ATOM 1062 C C . THR A 1 373 ? 131.649 115.943 132.536 1.00 26.16 373 THR A C 1
ATOM 1063 O O . THR A 1 373 ? 132.221 115.669 133.596 1.00 26.16 373 THR A O 1
ATOM 1067 N N . ILE A 1 374 ? 130.695 116.875 132.470 1.00 26.01 374 ILE A N 1
ATOM 1068 C CA . ILE A 1 374 ? 130.297 117.605 133.670 1.00 26.01 374 ILE A CA 1
ATOM 1069 C C . ILE A 1 374 ? 129.571 116.683 134.641 1.00 26.01 374 ILE A C 1
ATOM 1070 O O . ILE A 1 374 ? 129.794 116.735 135.857 1.00 26.01 374 ILE A O 1
ATOM 1075 N N . GLU A 1 375 ? 128.696 115.823 134.124 1.00 28.15 375 GLU A N 1
ATOM 1076 C CA . GLU A 1 375 ? 128.009 114.855 134.968 1.00 28.15 375 GLU A CA 1
ATOM 1077 C C . GLU A 1 375 ? 128.995 113.888 135.613 1.00 28.15 375 GLU A C 1
ATOM 1078 O O . GLU A 1 375 ? 128.869 113.558 136.799 1.00 28.15 375 GLU A O 1
ATOM 1084 N N . THR A 1 376 ? 129.994 113.435 134.852 1.00 27.65 376 THR A N 1
ATOM 1085 C CA . THR A 1 376 ? 131.013 112.555 135.413 1.00 27.65 376 THR A CA 1
ATOM 1086 C C . THR A 1 376 ? 131.823 113.262 136.492 1.00 27.65 376 THR A C 1
ATOM 1087 O O . THR A 1 376 ? 132.152 112.665 137.522 1.00 27.65 376 THR A O 1
ATOM 1091 N N . GLY A 1 377 ? 132.160 114.534 136.273 1.00 27.13 377 GLY A N 1
ATOM 1092 C CA . GLY A 1 377 ? 132.889 115.280 137.286 1.00 27.13 377 GLY A CA 1
ATOM 1093 C C . GLY A 1 377 ? 132.088 115.487 138.555 1.00 27.13 377 GLY A C 1
ATOM 1094 O O . GLY A 1 377 ? 132.634 115.440 139.658 1.00 27.13 377 GLY A O 1
ATOM 1095 N N . ILE A 1 378 ? 130.782 115.718 138.419 1.00 27.56 378 ILE A N 1
ATOM 1096 C CA . ILE A 1 378 ? 129.930 115.883 139.594 1.00 27.56 378 ILE A CA 1
ATOM 1097 C C . ILE A 1 378 ? 129.799 114.566 140.354 1.00 27.56 378 ILE A C 1
ATOM 1098 O O . ILE A 1 378 ? 129.824 114.541 141.593 1.00 27.56 378 ILE A O 1
ATOM 1103 N N . ASN A 1 379 ? 129.677 113.452 139.629 1.00 28.05 379 ASN A N 1
ATOM 1104 C CA . ASN A 1 379 ? 129.686 112.142 140.276 1.00 28.05 379 ASN A CA 1
ATOM 1105 C C . ASN A 1 379 ? 130.993 111.903 141.021 1.00 28.05 379 ASN A C 1
ATOM 1106 O O . ASN A 1 379 ? 130.995 111.394 142.150 1.00 28.05 379 ASN A O 1
ATOM 1111 N N . LEU A 1 380 ? 132.118 112.263 140.400 1.00 28.05 380 LEU A N 1
ATOM 1112 C CA . LEU A 1 380 ? 133.409 112.116 141.061 1.00 28.05 380 LEU A CA 1
ATOM 1113 C C . LEU A 1 380 ? 133.493 112.980 142.310 1.00 28.05 380 LEU A C 1
ATOM 1114 O O . LEU A 1 380 ? 134.043 112.552 143.328 1.00 28.05 380 LEU A O 1
ATOM 1119 N N . ARG A 1 381 ? 132.980 114.209 142.245 1.00 27.94 381 ARG A N 1
ATOM 1120 C CA . ARG A 1 381 ? 133.010 115.073 143.420 1.00 27.94 381 ARG A CA 1
ATOM 1121 C C . ARG A 1 381 ? 132.203 114.472 144.560 1.00 27.94 381 ARG A C 1
ATOM 1122 O O . ARG A 1 381 ? 132.643 114.487 145.714 1.00 27.94 381 ARG A O 1
ATOM 1130 N N . GLY A 1 382 ? 131.020 113.939 144.257 1.00 27.68 382 GLY A N 1
ATOM 1131 C CA . GLY A 1 382 ? 130.238 113.284 145.294 1.00 27.68 382 GLY A CA 1
ATOM 1132 C C . GLY A 1 382 ? 130.959 112.097 145.906 1.00 27.68 382 GLY A C 1
ATOM 1133 O O . GLY A 1 382 ? 130.984 111.934 147.131 1.00 27.68 382 GLY A O 1
ATOM 1134 N N . ALA A 1 383 ? 131.567 111.260 145.062 1.00 28.09 383 ALA A N 1
ATOM 1135 C CA . ALA A 1 383 ? 132.294 110.097 145.564 1.00 28.09 383 ALA A CA 1
ATOM 1136 C C . ALA A 1 383 ? 133.482 110.506 146.427 1.00 28.09 383 ALA A C 1
ATOM 1137 O O . ALA A 1 383 ? 133.737 109.900 147.474 1.00 28.09 383 ALA A O 1
ATOM 1139 N N . LEU A 1 384 ? 134.226 111.528 146.000 1.00 27.12 384 LEU A N 1
ATOM 1140 C CA . LEU A 1 384 ? 135.376 111.991 146.769 1.00 27.12 384 LEU A CA 1
ATOM 1141 C C . LEU A 1 384 ? 134.950 112.590 148.098 1.00 27.12 384 LEU A C 1
ATOM 1142 O O . LEU A 1 384 ? 135.608 112.372 149.120 1.00 27.12 384 LEU A O 1
ATOM 1147 N N . LEU A 1 385 ? 133.867 113.368 148.103 1.00 26.96 385 LEU A N 1
ATOM 1148 C CA . LEU A 1 385 ? 133.375 113.928 149.355 1.00 26.96 385 LEU A CA 1
ATOM 1149 C C . LEU A 1 385 ? 132.955 112.828 150.315 1.00 26.96 385 LEU A C 1
ATOM 1150 O O . LEU A 1 385 ? 133.245 112.897 151.513 1.00 26.96 385 LEU A O 1
ATOM 1155 N N . ALA A 1 386 ? 132.285 111.792 149.806 1.00 27.73 386 ALA A N 1
ATOM 1156 C CA . ALA A 1 386 ? 131.911 110.674 150.666 1.00 27.73 386 ALA A CA 1
ATOM 1157 C C . ALA A 1 386 ? 133.137 109.949 151.213 1.00 27.73 386 ALA A C 1
ATOM 1158 O O . ALA A 1 386 ? 133.179 109.592 152.397 1.00 27.73 386 ALA A O 1
ATOM 1160 N N . MET A 1 387 ? 134.149 109.727 150.368 1.00 30.81 387 MET A N 1
ATOM 1161 C CA . MET A 1 387 ? 135.363 109.053 150.824 1.00 30.81 387 MET A CA 1
ATOM 1162 C C . MET A 1 387 ? 136.074 109.858 151.903 1.00 30.81 387 MET A C 1
ATOM 1163 O O . MET A 1 387 ? 136.496 109.309 152.929 1.00 30.81 387 MET A O 1
ATOM 1168 N N . ILE A 1 388 ? 136.223 111.167 151.690 1.00 28.77 388 ILE A N 1
ATOM 1169 C CA . ILE A 1 388 ? 136.926 111.973 152.679 1.00 28.77 388 ILE A CA 1
ATOM 1170 C C . ILE A 1 388 ? 136.104 112.101 153.952 1.00 28.77 388 ILE A C 1
ATOM 1171 O O . ILE A 1 388 ? 136.667 112.176 155.045 1.00 28.77 388 ILE A O 1
ATOM 1176 N N . TYR A 1 389 ? 134.773 112.105 153.852 1.00 28.14 389 TYR A N 1
ATOM 1177 C CA . TYR A 1 389 ? 133.963 112.153 155.064 1.00 28.14 389 TYR A CA 1
ATOM 1178 C C . TYR A 1 389 ? 134.099 110.871 155.874 1.00 28.14 389 TYR A C 1
ATOM 1179 O O . TYR A 1 389 ? 134.168 110.912 157.107 1.00 28.14 389 TYR A O 1
ATOM 1188 N N . ASN A 1 390 ? 134.133 109.721 155.203 1.00 29.18 390 ASN A N 1
ATOM 1189 C CA . ASN A 1 390 ? 134.354 108.470 155.922 1.00 29.18 390 ASN A CA 1
ATOM 1190 C C . ASN A 1 390 ? 135.740 108.437 156.557 1.00 29.18 390 ASN A C 1
ATOM 1191 O O . ASN A 1 390 ? 135.902 107.964 157.692 1.00 29.18 390 ASN A O 1
ATOM 1196 N N . LYS A 1 391 ? 136.749 108.946 155.848 1.00 29.67 391 LYS A N 1
ATOM 1197 C CA . LYS A 1 391 ? 138.079 109.047 156.441 1.00 29.67 391 LYS A CA 1
ATOM 1198 C C . LYS A 1 391 ? 138.063 109.947 157.669 1.00 29.67 391 LYS A C 1
ATOM 1199 O O . LYS A 1 391 ? 138.711 109.644 158.676 1.00 29.67 391 LYS A O 1
ATOM 1205 N N . ILE A 1 392 ? 137.326 111.057 157.604 1.00 28.67 392 ILE A N 1
ATOM 1206 C CA . ILE A 1 392 ? 137.177 111.934 158.763 1.00 28.67 392 ILE A CA 1
ATOM 1207 C C . ILE A 1 392 ? 136.570 111.167 159.926 1.00 28.67 392 ILE A C 1
ATOM 1208 O O . ILE A 1 392 ? 137.051 111.238 161.061 1.00 28.67 392 ILE A O 1
ATOM 1213 N N . LEU A 1 393 ? 135.505 110.415 159.657 1.00 28.44 393 LEU A N 1
ATOM 1214 C CA . LEU A 1 393 ? 134.865 109.637 160.709 1.00 28.44 393 LEU A CA 1
ATOM 1215 C C . LEU A 1 393 ? 135.793 108.586 161.294 1.00 28.44 393 LEU A C 1
ATOM 1216 O O . LEU A 1 393 ? 135.586 108.161 162.434 1.00 28.44 393 LEU A O 1
ATOM 1221 N N . ARG A 1 394 ? 136.801 108.149 160.545 1.00 32.27 394 ARG A N 1
ATOM 1222 C CA . ARG A 1 394 ? 137.779 107.217 161.091 1.00 32.27 394 ARG A CA 1
ATOM 1223 C C . ARG A 1 394 ? 138.963 107.898 161.769 1.00 32.27 394 ARG A C 1
ATOM 1224 O O . ARG A 1 394 ? 139.740 107.214 162.439 1.00 32.27 394 ARG A O 1
ATOM 1232 N N . LEU A 1 395 ? 139.099 109.217 161.647 1.00 30.76 395 LEU A N 1
ATOM 1233 C CA . LEU A 1 395 ? 140.313 109.898 162.084 1.00 30.76 395 LEU A CA 1
ATOM 1234 C C . LEU A 1 395 ? 140.537 109.763 163.584 1.00 30.76 395 LEU A C 1
ATOM 1235 O O . LEU A 1 395 ? 139.591 109.749 164.373 1.00 30.76 395 LEU A O 1
ATOM 1240 N N . SER A 1 396 ? 141.806 109.666 163.970 1.00 36.77 396 SER A N 1
ATOM 1241 C CA . SER A 1 396 ? 142.196 109.695 165.370 1.00 36.77 396 SER A CA 1
ATOM 1242 C C . SER A 1 396 ? 142.312 111.134 165.853 1.00 36.77 396 SER A C 1
ATOM 1243 O O . SER A 1 396 ? 142.654 112.041 165.091 1.00 36.77 396 SER A O 1
ATOM 1246 N N . THR A 1 397 ? 142.026 111.340 167.137 1.00 39.78 397 THR A N 1
ATOM 1247 C CA . THR A 1 397 ? 141.963 112.677 167.713 1.00 39.78 397 THR A CA 1
ATOM 1248 C C . THR A 1 397 ? 143.192 113.038 168.537 1.00 39.78 397 THR A C 1
ATOM 1249 O O . THR A 1 397 ? 143.168 114.046 169.249 1.00 39.78 397 THR A O 1
ATOM 1253 N N . SER A 1 398 ? 144.260 112.251 168.460 1.00 43.32 398 SER A N 1
ATOM 1254 C CA . SER A 1 398 ? 145.462 112.559 169.220 1.00 43.32 398 SER A CA 1
ATOM 1255 C C . SER A 1 398 ? 146.111 113.839 168.706 1.00 43.32 398 SER A C 1
ATOM 1256 O O . SER A 1 398 ? 146.027 114.174 167.522 1.00 43.32 398 SER A O 1
ATOM 1259 N N . ASN A 1 399 ? 146.760 114.564 169.622 1.00 46.80 399 ASN A N 1
ATOM 1260 C CA . ASN A 1 399 ? 147.441 115.800 169.249 1.00 46.80 399 ASN A CA 1
ATOM 1261 C C . ASN A 1 399 ? 148.573 115.543 168.266 1.00 46.80 399 ASN A C 1
ATOM 1262 O O . ASN A 1 399 ? 148.909 116.421 167.463 1.00 46.80 399 ASN A O 1
ATOM 1267 N N . LEU A 1 400 ? 149.181 114.358 168.322 1.00 47.35 400 LEU A N 1
ATOM 1268 C CA . LEU A 1 400 ? 150.197 114.001 167.340 1.00 47.35 400 LEU A CA 1
ATOM 1269 C C . LEU A 1 400 ? 149.602 113.923 165.940 1.00 47.35 400 LEU A C 1
ATOM 1270 O O . LEU A 1 400 ? 150.227 114.357 164.965 1.00 47.35 400 LEU A O 1
ATOM 1275 N N . SER A 1 401 ? 148.394 113.372 165.821 1.00 46.13 401 SER A N 1
ATOM 1276 C CA . SER A 1 401 ? 147.751 113.238 164.520 1.00 46.13 401 SER A CA 1
ATOM 1277 C C . SER A 1 401 ? 146.837 114.423 164.230 1.00 46.13 401 SER A C 1
ATOM 1278 O O . SER A 1 401 ? 147.036 115.153 163.254 1.00 46.13 401 SER A O 1
ATOM 1281 N N . MET A 1 402 ? 145.831 114.632 165.076 1.00 47.38 402 MET A N 1
ATOM 1282 C CA . MET A 1 402 ? 144.858 115.706 164.893 1.00 47.38 402 MET A CA 1
ATOM 1283 C C . MET A 1 402 ? 145.464 116.987 165.449 1.00 47.38 402 MET A C 1
ATOM 1284 O O . MET A 1 402 ? 145.294 117.326 166.620 1.00 47.38 402 MET A O 1
ATOM 1289 N N . GLY A 1 403 ? 146.189 117.707 164.596 1.00 51.85 403 GLY A N 1
ATOM 1290 C CA . GLY A 1 403 ? 146.793 118.967 164.971 1.00 51.85 403 GLY A CA 1
ATOM 1291 C C . GLY A 1 403 ? 145.842 120.133 164.790 1.00 51.85 403 GLY A C 1
ATOM 1292 O O . GLY A 1 403 ? 144.659 119.977 164.482 1.00 51.85 403 GLY A O 1
ATOM 1293 N N . GLU A 1 404 ? 146.383 121.335 164.994 1.00 57.49 404 GLU A N 1
ATOM 1294 C CA . GLU A 1 404 ? 145.587 122.541 164.802 1.00 57.49 404 GLU A CA 1
ATOM 1295 C C . GLU A 1 404 ? 145.357 122.844 163.329 1.00 57.49 404 GLU A C 1
ATOM 1296 O O . GLU A 1 404 ? 144.376 123.512 162.983 1.00 57.49 404 GLU A O 1
ATOM 1302 N N . MET A 1 405 ? 146.240 122.367 162.454 1.00 54.45 405 MET A N 1
ATOM 1303 C CA . MET A 1 405 ? 146.082 122.573 161.023 1.00 54.45 405 MET A CA 1
ATOM 1304 C C . MET A 1 405 ? 145.239 121.496 160.355 1.00 54.45 405 MET A C 1
ATOM 1305 O O . MET A 1 405 ? 144.936 121.627 159.166 1.00 54.45 405 MET A O 1
ATOM 1310 N N . THR A 1 406 ? 144.861 120.441 161.081 1.00 49.07 406 THR A N 1
ATOM 1311 C CA . THR A 1 406 ? 144.118 119.345 160.467 1.00 49.07 406 THR A CA 1
ATOM 1312 C C . THR A 1 406 ? 142.727 119.786 160.028 1.00 49.07 406 THR A C 1
ATOM 1313 O O . THR A 1 406 ? 142.264 119.406 158.947 1.00 49.07 406 THR A O 1
ATOM 1317 N N . LEU A 1 407 ? 142.042 120.584 160.850 1.00 44.13 407 LEU A N 1
ATOM 1318 C CA . LEU A 1 407 ? 140.728 121.081 160.458 1.00 44.13 407 LEU A CA 1
ATOM 1319 C C . LEU A 1 407 ? 140.811 121.989 159.238 1.00 44.13 407 LEU A C 1
ATOM 1320 O O . LEU A 1 407 ? 139.963 121.901 158.341 1.00 44.13 407 LEU A O 1
ATOM 1325 N N . GLY A 1 408 ? 141.818 122.862 159.183 1.00 43.88 408 GLY A N 1
ATOM 1326 C CA . GLY A 1 408 ? 142.019 123.678 158.001 1.00 43.88 408 GLY A CA 1
ATOM 1327 C C . GLY A 1 408 ? 142.340 122.872 156.765 1.00 43.88 408 GLY A C 1
ATOM 1328 O O . GLY A 1 408 ? 141.866 123.197 155.674 1.00 43.88 408 GLY A O 1
ATOM 1329 N N . GLN A 1 409 ? 143.140 121.815 156.910 1.00 43.25 409 GLN A N 1
ATOM 1330 C CA . GLN A 1 409 ? 143.428 120.940 155.779 1.00 43.25 409 GLN A CA 1
ATOM 1331 C C . GLN A 1 409 ? 142.171 120.230 155.296 1.00 43.25 409 GLN A C 1
ATOM 1332 O O . GLN A 1 409 ? 141.967 120.071 154.088 1.00 43.25 409 GLN A O 1
ATOM 1338 N N . ILE A 1 410 ? 141.321 119.793 156.225 1.00 38.74 410 ILE A N 1
ATOM 1339 C CA . ILE A 1 410 ? 140.060 119.162 155.849 1.00 38.74 410 ILE A CA 1
ATOM 1340 C C . ILE A 1 410 ? 139.175 120.146 155.094 1.00 38.74 410 ILE A C 1
ATOM 1341 O O . ILE A 1 410 ? 138.575 119.806 154.065 1.00 38.74 410 ILE A O 1
ATOM 1346 N N . ASN A 1 411 ? 139.077 121.379 155.594 1.00 37.02 411 ASN A N 1
ATOM 1347 C CA . ASN A 1 411 ? 138.281 122.392 154.907 1.00 37.02 411 ASN A CA 1
ATOM 1348 C C . ASN A 1 411 ? 138.833 122.676 153.517 1.00 37.02 411 ASN A C 1
ATOM 1349 O O . ASN A 1 411 ? 138.069 122.856 152.562 1.00 37.02 411 ASN A O 1
ATOM 1354 N N . ASN A 1 412 ? 140.160 122.732 153.387 1.00 37.13 412 ASN A N 1
ATOM 1355 C CA . ASN A 1 412 ? 140.776 122.951 152.083 1.00 37.13 412 ASN A CA 1
ATOM 1356 C C . ASN A 1 412 ? 140.476 121.802 151.128 1.00 37.13 412 ASN A C 1
ATOM 1357 O O . ASN A 1 412 ? 140.201 122.025 149.945 1.00 37.13 412 ASN A O 1
ATOM 1362 N N . LEU A 1 413 ? 140.529 120.564 151.623 1.00 33.72 413 LEU A N 1
ATOM 1363 C CA . LEU A 1 413 ? 140.212 119.413 150.783 1.00 33.72 413 LEU A CA 1
ATOM 1364 C C . LEU A 1 413 ? 138.772 119.456 150.302 1.00 33.72 413 LEU A C 1
ATOM 1365 O O . LEU A 1 413 ? 138.492 119.182 149.130 1.00 33.72 413 LEU A O 1
ATOM 1370 N N . VAL A 1 414 ? 137.841 119.777 151.198 1.00 33.75 414 VAL A N 1
ATOM 1371 C CA . VAL A 1 414 ? 136.432 119.771 150.821 1.00 33.75 414 VAL A CA 1
ATOM 1372 C C . VAL A 1 414 ? 136.122 120.923 149.873 1.00 33.75 414 VAL A C 1
ATOM 1373 O O . VAL A 1 414 ? 135.386 120.757 148.893 1.00 33.75 414 VAL A O 1
ATOM 1377 N N . ALA A 1 415 ? 136.683 122.100 150.135 1.00 35.17 415 ALA A N 1
ATOM 1378 C CA . ALA A 1 415 ? 136.285 123.300 149.416 1.00 35.17 415 ALA A CA 1
ATOM 1379 C C . ALA A 1 415 ? 137.150 123.612 148.203 1.00 35.17 415 ALA A C 1
ATOM 1380 O O . ALA A 1 415 ? 136.695 124.341 147.315 1.00 35.17 415 ALA A O 1
ATOM 1382 N N . ILE A 1 416 ? 138.374 123.092 148.131 1.00 35.37 416 ILE A N 1
ATOM 1383 C CA . ILE A 1 416 ? 139.287 123.519 147.078 1.00 35.37 416 ILE A CA 1
ATOM 1384 C C . ILE A 1 416 ? 139.793 122.341 146.256 1.00 35.37 416 ILE A C 1
ATOM 1385 O O . ILE A 1 416 ? 139.621 122.314 145.033 1.00 35.37 416 ILE A O 1
ATOM 1390 N N . GLU A 1 417 ? 140.427 121.365 146.910 1.00 34.17 417 GLU A N 1
ATOM 1391 C CA . GLU A 1 417 ? 141.054 120.275 146.166 1.00 34.17 417 GLU A CA 1
ATOM 1392 C C . GLU A 1 417 ? 140.020 119.432 145.431 1.00 34.17 417 GLU A C 1
ATOM 1393 O O . GLU A 1 417 ? 140.237 119.038 144.278 1.00 34.17 417 GLU A O 1
ATOM 1399 N N . THR A 1 418 ? 138.891 119.143 146.080 1.00 32.51 418 THR A N 1
ATOM 1400 C CA . THR A 1 418 ? 137.843 118.367 145.428 1.00 32.51 418 THR A CA 1
ATOM 1401 C C . THR A 1 418 ? 137.286 119.109 144.220 1.00 32.51 418 THR A C 1
ATOM 1402 O O . THR A 1 418 ? 137.040 118.505 143.170 1.00 32.51 418 THR A O 1
ATOM 1406 N N . ASN A 1 419 ? 137.093 120.423 144.344 1.00 33.03 419 ASN A N 1
ATOM 1407 C CA . ASN A 1 419 ? 136.610 121.209 143.215 1.00 33.03 419 ASN A CA 1
ATOM 1408 C C . ASN A 1 419 ? 137.650 121.312 142.107 1.00 33.03 419 ASN A C 1
ATOM 1409 O O . ASN A 1 419 ? 137.290 121.312 140.927 1.00 33.03 419 ASN A O 1
ATOM 1414 N N . GLN A 1 420 ? 138.933 121.413 142.458 1.00 32.49 420 GLN A N 1
ATOM 1415 C CA . GLN A 1 420 ? 139.972 121.422 141.432 1.00 32.49 420 GLN A CA 1
ATOM 1416 C C . GLN A 1 420 ? 139.999 120.109 140.664 1.00 32.49 420 GLN A C 1
ATOM 1417 O O . GLN A 1 420 ? 140.128 120.104 139.434 1.00 32.49 420 GLN A O 1
ATOM 1423 N N . LEU A 1 421 ? 139.871 118.987 141.367 1.00 30.26 421 LEU A N 1
ATOM 1424 C CA . LEU A 1 421 ? 139.790 117.695 140.700 1.00 30.26 421 LEU A CA 1
ATOM 1425 C C . LEU A 1 421 ? 138.536 117.560 139.847 1.00 30.26 421 LEU A C 1
ATOM 1426 O O . LEU A 1 421 ? 138.608 117.016 138.738 1.00 30.26 421 LEU A O 1
ATOM 1431 N N . MET A 1 422 ? 137.397 118.058 140.325 1.00 27.83 422 MET A N 1
ATOM 1432 C CA . MET A 1 422 ? 136.167 118.069 139.542 1.00 27.83 422 MET A CA 1
ATOM 1433 C C . MET A 1 422 ? 136.302 118.893 138.270 1.00 27.83 422 MET A C 1
ATOM 1434 O O . MET A 1 422 ? 135.848 118.468 137.206 1.00 27.83 422 MET A O 1
ATOM 1439 N N . TRP A 1 423 ? 136.929 120.066 138.354 1.00 28.14 423 TRP A N 1
ATOM 1440 C CA . TRP A 1 423 ? 137.115 120.888 137.165 1.00 28.14 423 TRP A CA 1
ATOM 1441 C C . TRP A 1 423 ? 138.131 120.283 136.209 1.00 28.14 423 TRP A C 1
ATOM 1442 O O . TRP A 1 423 ? 137.990 120.418 134.987 1.00 28.14 423 TRP A O 1
ATOM 1453 N N . PHE A 1 424 ? 139.153 119.607 136.731 1.00 28.87 424 PHE A N 1
ATOM 1454 C CA . PHE A 1 424 ? 140.043 118.872 135.844 1.00 28.87 424 PHE A CA 1
ATOM 1455 C C . PHE A 1 424 ? 139.296 117.770 135.114 1.00 28.87 424 PHE A C 1
ATOM 1456 O O . PHE A 1 424 ? 139.552 117.519 133.935 1.00 28.87 424 PHE A O 1
ATOM 1464 N N . LEU A 1 425 ? 138.391 117.073 135.799 1.00 27.61 425 LEU A N 1
ATOM 1465 C CA . LEU A 1 425 ? 137.616 116.059 135.094 1.00 27.61 425 LEU A CA 1
ATOM 1466 C C . LEU A 1 425 ? 136.639 116.694 134.111 1.00 27.61 425 LEU A C 1
ATOM 1467 O O . LEU A 1 425 ? 136.300 116.080 133.094 1.00 27.61 425 LEU A O 1
ATOM 1472 N N . PHE A 1 426 ? 136.178 117.913 134.394 1.00 26.69 426 PHE A N 1
ATOM 1473 C CA . PHE A 1 426 ? 135.385 118.654 133.417 1.00 26.69 426 PHE A CA 1
ATOM 1474 C C . PHE A 1 426 ? 136.183 118.897 132.145 1.00 26.69 426 PHE A C 1
ATOM 1475 O O . PHE A 1 426 ? 135.690 118.676 131.034 1.00 26.69 426 PHE A O 1
ATOM 1483 N N . LEU A 1 427 ? 137.422 119.358 132.291 1.00 26.39 427 LEU A N 1
ATOM 1484 C CA . LEU A 1 427 ? 138.212 119.825 131.159 1.00 26.39 427 LEU A CA 1
ATOM 1485 C C . LEU A 1 427 ? 139.172 118.781 130.601 1.00 26.39 427 LEU A C 1
ATOM 1486 O O . LEU A 1 427 ? 139.937 119.102 129.690 1.00 26.39 427 LEU A O 1
ATOM 1491 N N . CYS A 1 428 ? 139.172 117.558 131.127 1.00 28.21 428 CYS A N 1
ATOM 1492 C CA . CYS A 1 428 ? 140.140 116.566 130.664 1.00 28.21 428 CYS A CA 1
ATOM 1493 C C . CYS A 1 428 ? 140.019 116.193 129.188 1.00 28.21 428 CYS A C 1
ATOM 1494 O O . CYS A 1 428 ? 141.072 116.032 128.548 1.00 28.21 428 CYS A O 1
ATOM 1497 N N . PRO A 1 429 ? 138.832 116.024 128.586 1.00 26.79 429 PRO A N 1
ATOM 1498 C CA . PRO A 1 429 ? 138.810 115.659 127.160 1.00 26.79 429 PRO A CA 1
ATOM 1499 C C . PRO A 1 429 ? 139.495 116.681 126.277 1.00 26.79 429 PRO A C 1
ATOM 1500 O O . PRO A 1 429 ? 139.970 116.325 125.192 1.00 26.79 429 PRO A O 1
ATOM 1504 N N . ASN A 1 430 ? 139.570 117.938 126.717 1.00 26.97 430 ASN A N 1
ATOM 1505 C CA . ASN A 1 430 ? 140.341 118.939 125.992 1.00 26.97 430 ASN A CA 1
ATOM 1506 C C . ASN A 1 430 ? 141.806 118.550 125.895 1.00 26.97 430 ASN A C 1
ATOM 1507 O O . ASN A 1 430 ? 142.437 118.798 124.867 1.00 26.97 430 ASN A O 1
ATOM 1512 N N . LEU A 1 431 ? 142.343 117.908 126.933 1.00 27.84 431 LEU A N 1
ATOM 1513 C CA . LEU A 1 431 ? 143.772 117.620 126.991 1.00 27.84 431 LEU A CA 1
ATOM 1514 C C . LEU A 1 431 ? 144.235 116.773 125.815 1.00 27.84 431 LEU A C 1
ATOM 1515 O O . LEU A 1 431 ? 145.386 116.893 125.382 1.00 27.84 431 LEU A O 1
ATOM 1520 N N . TRP A 1 432 ? 143.367 115.917 125.282 1.00 27.29 432 TRP A N 1
ATOM 1521 C CA . TRP A 1 432 ? 143.699 115.112 124.116 1.00 27.29 432 TRP A CA 1
ATOM 1522 C C . TRP A 1 432 ? 142.860 115.450 122.893 1.00 27.29 432 TRP A C 1
ATOM 1523 O O . TRP A 1 432 ? 143.087 114.869 121.828 1.00 27.29 432 TRP A O 1
ATOM 1534 N N . ALA A 1 433 ? 141.903 116.369 123.005 1.00 28.71 433 ALA A N 1
ATOM 1535 C CA . ALA A 1 433 ? 141.163 116.795 121.826 1.00 28.71 433 ALA A CA 1
ATOM 1536 C C . ALA A 1 433 ? 141.739 118.058 121.200 1.00 28.71 433 ALA A C 1
ATOM 1537 O O . ALA A 1 433 ? 141.778 118.174 119.971 1.00 28.71 433 ALA A O 1
ATOM 1539 N N . MET A 1 434 ? 142.172 119.014 122.020 1.00 28.97 434 MET A N 1
ATOM 1540 C CA . MET A 1 434 ? 142.737 120.251 121.491 1.00 28.97 434 MET A CA 1
ATOM 1541 C C . MET A 1 434 ? 144.010 120.030 120.687 1.00 28.97 434 MET A C 1
ATOM 1542 O O . MET A 1 434 ? 144.139 120.641 119.614 1.00 28.97 434 MET A O 1
ATOM 1547 N N . PRO A 1 435 ? 144.987 119.227 121.130 1.00 28.79 435 PRO A N 1
ATOM 1548 C CA . PRO A 1 435 ? 146.146 118.977 120.255 1.00 28.79 435 PRO A CA 1
ATOM 1549 C C . PRO A 1 435 ? 145.772 118.383 118.909 1.00 28.79 435 PRO A C 1
ATOM 1550 O O . PRO A 1 435 ? 146.324 118.792 117.880 1.00 28.79 435 PRO A O 1
ATOM 1554 N N . VAL A 1 436 ? 144.826 117.443 118.884 1.00 30.56 436 VAL A N 1
ATOM 1555 C CA . VAL A 1 436 ? 144.414 116.835 117.623 1.00 30.56 436 VAL A CA 1
ATOM 1556 C C . VAL A 1 436 ? 143.732 117.862 116.731 1.00 30.56 436 VAL A C 1
ATOM 1557 O O . VAL A 1 436 ? 143.978 117.917 115.521 1.00 30.56 436 VAL A O 1
ATOM 1561 N N . GLN A 1 437 ? 142.863 118.691 117.312 1.00 31.45 437 GLN A N 1
ATOM 1562 C CA . GLN A 1 437 ? 142.185 119.717 116.530 1.00 31.45 437 GLN A CA 1
ATOM 1563 C C . GLN A 1 437 ? 143.175 120.733 115.980 1.00 31.45 437 GLN A C 1
ATOM 1564 O O . GLN A 1 437 ? 143.044 121.178 114.837 1.00 31.45 437 GLN A O 1
ATOM 1570 N N . ILE A 1 438 ? 144.175 121.109 116.777 1.00 30.57 438 ILE A N 1
ATOM 1571 C CA . ILE A 1 438 ? 145.185 122.056 116.315 1.00 30.57 438 ILE A CA 1
ATOM 1572 C C . ILE A 1 438 ? 145.993 121.461 115.171 1.00 30.57 438 ILE A C 1
ATOM 1573 O O . ILE A 1 438 ? 146.255 122.130 114.163 1.00 30.57 438 ILE A O 1
ATOM 1578 N N . ILE A 1 439 ? 146.401 120.198 115.305 1.00 31.51 439 ILE A N 1
ATOM 1579 C CA . ILE A 1 439 ? 147.179 119.559 114.248 1.00 31.51 439 ILE A CA 1
ATOM 1580 C C . ILE A 1 439 ? 146.362 119.459 112.966 1.00 31.51 439 ILE A C 1
ATOM 1581 O O . ILE A 1 439 ? 146.858 119.754 111.872 1.00 31.51 439 ILE A O 1
ATOM 1586 N N . MET A 1 440 ? 145.093 119.056 113.077 1.00 33.90 440 MET A N 1
ATOM 1587 C CA . MET A 1 440 ? 144.248 118.957 111.892 1.00 33.90 440 MET A CA 1
ATOM 1588 C C . MET A 1 440 ? 143.980 120.321 111.269 1.00 33.90 440 MET A C 1
ATOM 1589 O O . MET A 1 440 ? 143.915 120.435 110.042 1.00 33.90 440 MET A O 1
ATOM 1594 N N . GLY A 1 441 ? 143.821 121.363 112.086 1.00 31.52 441 GLY A N 1
ATOM 1595 C CA . GLY A 1 441 ? 143.650 122.697 111.538 1.00 31.52 441 GLY A CA 1
ATOM 1596 C C . GLY A 1 441 ? 144.880 123.182 110.800 1.00 31.52 441 GLY A C 1
ATOM 1597 O O . GLY A 1 441 ? 144.772 123.809 109.744 1.00 31.52 441 GLY A O 1
ATOM 1598 N N . VAL A 1 442 ? 146.066 122.900 111.341 1.00 31.09 442 VAL A N 1
ATOM 1599 C CA . VAL A 1 442 ? 147.300 123.267 110.651 1.00 31.09 442 VAL A CA 1
ATOM 1600 C C . VAL A 1 442 ? 147.428 122.497 109.343 1.00 31.09 442 VAL A C 1
ATOM 1601 O O . VAL A 1 442 ? 147.870 123.043 108.326 1.00 31.09 442 VAL A O 1
ATOM 1605 N N . ILE A 1 443 ? 147.042 121.220 109.345 1.00 31.73 443 ILE A N 1
ATOM 1606 C CA . ILE A 1 443 ? 147.103 120.423 108.122 1.00 31.73 443 ILE A CA 1
ATOM 1607 C C . ILE A 1 443 ? 146.147 120.973 107.069 1.00 31.73 443 ILE A C 1
ATOM 1608 O O . ILE A 1 443 ? 146.490 121.061 105.884 1.00 31.73 443 ILE A O 1
ATOM 1613 N N . LEU A 1 444 ? 144.931 121.342 107.478 1.00 32.47 444 LEU A N 1
ATOM 1614 C CA . LEU A 1 444 ? 143.982 121.940 106.544 1.00 32.47 444 LEU A CA 1
ATOM 1615 C C . LEU A 1 444 ? 144.490 123.275 106.013 1.00 32.47 444 LEU A C 1
ATOM 1616 O O . LEU A 1 444 ? 144.348 123.572 104.821 1.00 32.47 444 LEU A O 1
ATOM 1621 N N . LEU A 1 445 ? 145.082 124.095 106.884 1.00 31.83 445 LEU A N 1
ATOM 1622 C CA . LEU A 1 445 ? 145.669 125.355 106.439 1.00 31.83 445 LEU A CA 1
ATOM 1623 C C . LEU A 1 445 ? 146.762 125.116 105.411 1.00 31.83 445 LEU A C 1
ATOM 1624 O O . LEU A 1 445 ? 146.853 125.838 104.412 1.00 31.83 445 LEU A O 1
ATOM 1629 N N . TYR A 1 446 ? 147.617 124.122 105.652 1.00 34.56 446 TYR A N 1
ATOM 1630 C CA . TYR A 1 446 ? 148.661 123.796 104.691 1.00 34.56 446 TYR A CA 1
ATOM 1631 C C . TYR A 1 446 ? 148.059 123.364 103.363 1.00 34.56 446 TYR A C 1
ATOM 1632 O O . TYR A 1 446 ? 148.468 123.844 102.303 1.00 34.56 446 TYR A O 1
ATOM 1641 N N . ASN A 1 447 ? 147.060 122.482 103.402 1.00 34.96 447 ASN A N 1
ATOM 1642 C CA . ASN A 1 447 ? 146.422 122.043 102.165 1.00 34.96 447 ASN A CA 1
ATOM 1643 C C . ASN A 1 447 ? 145.823 123.220 101.406 1.00 34.96 447 ASN A C 1
ATOM 1644 O O . ASN A 1 447 ? 145.829 123.240 100.171 1.00 34.96 447 ASN A O 1
ATOM 1649 N N . LEU A 1 448 ? 145.299 124.210 102.128 1.00 34.10 448 LEU A N 1
ATOM 1650 C CA . LEU A 1 448 ? 144.697 125.366 101.471 1.00 34.10 448 LEU A CA 1
ATOM 1651 C C . LEU A 1 448 ? 145.748 126.285 100.858 1.00 34.10 448 LEU A C 1
ATOM 1652 O O . LEU A 1 448 ? 145.610 126.717 99.708 1.00 34.10 448 LEU A O 1
ATOM 1657 N N . LEU A 1 449 ? 146.807 126.601 101.606 1.00 34.46 449 LEU A N 1
ATOM 1658 C CA . LEU A 1 449 ? 147.674 127.721 101.254 1.00 34.46 449 LEU A CA 1
ATOM 1659 C C . LEU A 1 449 ? 149.141 127.358 101.057 1.00 34.46 449 LEU A C 1
ATOM 1660 O O . LEU A 1 449 ? 149.986 128.258 101.073 1.00 34.46 449 LEU A O 1
ATOM 1665 N N . GLY A 1 450 ? 149.477 126.088 100.855 1.00 35.52 450 GLY A N 1
ATOM 1666 C CA . GLY A 1 450 ? 150.880 125.805 100.646 1.00 35.52 450 GLY A CA 1
ATOM 1667 C C . GLY A 1 450 ? 151.702 126.030 101.907 1.00 35.52 450 GLY A C 1
ATOM 1668 O O . GLY A 1 450 ? 151.204 125.993 103.033 1.00 35.52 450 GLY A O 1
ATOM 1669 N N . SER A 1 451 ? 152.996 126.278 101.692 1.00 37.44 451 SER A N 1
ATOM 1670 C CA . SER A 1 451 ? 153.901 126.539 102.804 1.00 37.44 451 SER A CA 1
ATOM 1671 C C . SER A 1 451 ? 153.664 127.901 103.439 1.00 37.44 451 SER A C 1
ATOM 1672 O O . SER A 1 451 ? 154.177 128.155 104.533 1.00 37.44 451 SER A O 1
ATOM 1675 N N . SER A 1 452 ? 152.914 128.782 102.776 1.00 37.10 452 SER A N 1
ATOM 1676 C CA . SER A 1 452 ? 152.636 130.097 103.340 1.00 37.10 452 SER A CA 1
ATOM 1677 C C . SER A 1 452 ? 151.808 129.995 104.611 1.00 37.10 452 SER A C 1
ATOM 1678 O O . SER A 1 452 ? 151.942 130.833 105.508 1.00 37.10 452 SER A O 1
ATOM 1681 N N . ALA A 1 453 ? 150.948 128.981 104.705 1.00 36.16 453 ALA A N 1
ATOM 1682 C CA . ALA A 1 453 ? 150.129 128.807 105.895 1.00 36.16 453 ALA A CA 1
ATOM 1683 C C . ALA A 1 453 ? 150.940 128.344 107.093 1.00 36.16 453 ALA A C 1
ATOM 1684 O O . ALA A 1 453 ? 150.493 128.522 108.228 1.00 36.16 453 ALA A O 1
ATOM 1686 N N . LEU A 1 454 ? 152.116 127.754 106.871 1.00 35.66 454 LEU A N 1
ATOM 1687 C CA . LEU A 1 454 ? 152.946 127.322 107.989 1.00 35.66 454 LEU A CA 1
ATOM 1688 C C . LEU A 1 454 ? 153.468 128.505 108.793 1.00 35.66 454 LEU A C 1
ATOM 1689 O O . LEU A 1 454 ? 153.644 128.392 110.009 1.00 35.66 454 LEU A O 1
ATOM 1694 N N . VAL A 1 455 ? 153.714 129.643 108.140 1.00 34.55 455 VAL A N 1
ATOM 1695 C CA . VAL A 1 455 ? 154.159 130.835 108.858 1.00 34.55 455 VAL A CA 1
ATOM 1696 C C . VAL A 1 455 ? 153.087 131.291 109.841 1.00 34.55 455 VAL A C 1
ATOM 1697 O O . VAL A 1 455 ? 153.357 131.514 111.029 1.00 34.55 455 VAL A O 1
ATOM 1701 N N . GLY A 1 456 ? 151.852 131.425 109.360 1.00 33.25 456 GLY A N 1
ATOM 1702 C CA . GLY A 1 456 ? 150.765 131.802 110.245 1.00 33.25 456 GLY A CA 1
ATOM 1703 C C . GLY A 1 456 ? 150.489 130.754 111.301 1.00 33.25 456 GLY A C 1
ATOM 1704 O O . GLY A 1 456 ? 150.137 131.082 112.435 1.00 33.25 456 GLY A O 1
ATOM 1705 N N . ALA A 1 457 ? 150.646 129.478 110.945 1.00 33.62 457 ALA A N 1
ATOM 1706 C CA . ALA A 1 457 ? 150.473 128.412 111.922 1.00 33.62 457 ALA A CA 1
ATOM 1707 C C . ALA A 1 457 ? 151.479 128.540 113.054 1.00 33.62 457 ALA A C 1
ATOM 1708 O O . ALA A 1 457 ? 151.117 128.412 114.225 1.00 33.62 457 ALA A O 1
ATOM 1710 N N . ALA A 1 458 ? 152.745 128.807 112.728 1.00 32.56 458 ALA A N 1
ATOM 1711 C CA . ALA A 1 458 ? 153.755 128.995 113.765 1.00 32.56 458 ALA A CA 1
ATOM 1712 C C . ALA A 1 458 ? 153.441 130.214 114.624 1.00 32.56 458 ALA A C 1
ATOM 1713 O O . ALA A 1 458 ? 153.515 130.160 115.861 1.00 32.56 458 ALA A O 1
ATOM 1715 N N . VAL A 1 459 ? 153.067 131.323 113.980 1.00 31.51 459 VAL A N 1
ATOM 1716 C CA . VAL A 1 459 ? 152.792 132.554 114.719 1.00 31.51 459 VAL A CA 1
ATOM 1717 C C . VAL A 1 459 ? 151.637 132.345 115.690 1.00 31.51 459 VAL A C 1
ATOM 1718 O O . VAL A 1 459 ? 151.685 132.785 116.844 1.00 31.51 459 VAL A O 1
ATOM 1722 N N . ILE A 1 460 ? 150.584 131.662 115.242 1.00 31.29 460 ILE A N 1
ATOM 1723 C CA . ILE A 1 460 ? 149.413 131.499 116.095 1.00 31.29 460 ILE A CA 1
ATOM 1724 C C . ILE A 1 460 ? 149.644 130.397 117.124 1.00 31.29 460 ILE A C 1
ATOM 1725 O O . ILE A 1 460 ? 149.052 130.413 118.208 1.00 31.29 460 ILE A O 1
ATOM 1730 N N . VAL A 1 461 ? 150.516 129.434 116.816 1.00 31.48 461 VAL A N 1
ATOM 1731 C CA . VAL A 1 461 ? 150.863 128.401 117.786 1.00 31.48 461 VAL A CA 1
ATOM 1732 C C . VAL A 1 461 ? 151.649 129.007 118.938 1.00 31.48 461 VAL A C 1
ATOM 1733 O O . VAL A 1 461 ? 151.548 128.556 120.086 1.00 31.48 461 VAL A O 1
ATOM 1737 N N . LEU A 1 462 ? 152.423 130.057 118.657 1.00 31.97 462 LEU A N 1
ATOM 1738 C CA . LEU A 1 462 ? 153.106 130.781 119.726 1.00 31.97 462 LEU A CA 1
ATOM 1739 C C . LEU A 1 462 ? 152.158 131.325 120.792 1.00 31.97 462 LEU A C 1
ATOM 1740 O O . LEU A 1 462 ? 152.633 131.789 121.832 1.00 31.97 462 LEU A O 1
ATOM 1745 N N . LEU A 1 463 ? 150.842 131.280 120.569 1.00 31.25 463 LEU A N 1
ATOM 1746 C CA . LEU A 1 463 ? 149.891 131.826 121.533 1.00 31.25 463 LEU A CA 1
ATOM 1747 C C . LEU A 1 463 ? 149.789 130.992 122.804 1.00 31.25 463 LEU A C 1
ATOM 1748 O O . LEU A 1 463 ? 149.473 131.542 123.862 1.00 31.25 463 LEU A O 1
ATOM 1753 N N . ALA A 1 464 ? 150.050 129.691 122.734 1.00 31.20 464 ALA A N 1
ATOM 1754 C CA . ALA A 1 464 ? 149.879 128.826 123.897 1.00 31.20 464 ALA A CA 1
ATOM 1755 C C . ALA A 1 464 ? 150.950 129.062 124.965 1.00 31.20 464 ALA A C 1
ATOM 1756 O O . ALA A 1 464 ? 150.597 129.242 126.139 1.00 31.20 464 ALA A O 1
ATOM 1758 N N . PRO A 1 465 ? 152.252 129.052 124.636 1.00 30.82 465 PRO A N 1
ATOM 1759 C CA . PRO A 1 465 ? 153.246 129.375 125.676 1.00 30.82 465 PRO A CA 1
ATOM 1760 C C . PRO A 1 465 ? 153.085 130.772 126.247 1.00 30.82 465 PRO A C 1
ATOM 1761 O O . PRO A 1 465 ? 153.292 130.980 127.451 1.00 30.82 465 PRO A O 1
ATOM 1765 N N . ILE A 1 466 ? 152.718 131.741 125.406 1.00 30.97 466 ILE A N 1
ATOM 1766 C CA . ILE A 1 466 ? 152.503 133.104 125.880 1.00 30.97 466 ILE A CA 1
ATOM 1767 C C . ILE A 1 466 ? 151.363 133.139 126.884 1.00 30.97 466 ILE A C 1
ATOM 1768 O O . ILE A 1 466 ? 151.460 133.780 127.937 1.00 30.97 466 ILE A O 1
ATOM 1773 N N . GLN A 1 467 ? 150.266 132.446 126.578 1.00 32.00 467 GLN A N 1
ATOM 1774 C CA . GLN A 1 467 ? 149.140 132.402 127.501 1.00 32.00 467 GLN A CA 1
ATOM 1775 C C . GLN A 1 467 ? 149.504 131.684 128.792 1.00 32.00 467 GLN A C 1
ATOM 1776 O O . GLN A 1 467 ? 149.060 132.087 129.871 1.00 32.00 467 GLN A O 1
ATOM 1782 N N . TYR A 1 468 ? 150.305 130.619 128.711 1.00 31.06 468 TYR A N 1
ATOM 1783 C CA . TYR A 1 468 ? 150.723 129.937 129.933 1.00 31.06 468 TYR A CA 1
ATOM 1784 C C . TYR A 1 468 ? 151.561 130.853 130.818 1.00 31.06 468 TYR A C 1
ATOM 1785 O O . TYR A 1 468 ? 151.357 130.911 132.038 1.00 31.06 468 TYR A O 1
ATOM 1794 N N . PHE A 1 469 ? 152.503 131.584 130.220 1.00 31.07 469 PHE A N 1
ATOM 1795 C CA . PHE A 1 469 ? 153.323 132.514 130.991 1.00 31.07 469 PHE A CA 1
ATOM 1796 C C . PHE A 1 469 ? 152.479 133.629 131.600 1.00 31.07 469 PHE A C 1
ATOM 1797 O O . PHE A 1 469 ? 152.660 133.992 132.772 1.00 31.07 469 PHE A O 1
ATOM 1805 N N . ILE A 1 470 ? 151.545 134.180 130.824 1.00 30.72 470 ILE A N 1
ATOM 1806 C CA . ILE A 1 470 ? 150.700 135.253 131.335 1.00 30.72 470 ILE A CA 1
ATOM 1807 C C . ILE A 1 470 ? 149.811 134.744 132.463 1.00 30.72 470 ILE A C 1
ATOM 1808 O O . ILE A 1 470 ? 149.567 135.455 133.440 1.00 30.72 470 ILE A O 1
ATOM 1813 N N . ALA A 1 471 ? 149.326 133.505 132.358 1.00 31.88 471 ALA A N 1
ATOM 1814 C CA . ALA A 1 471 ? 148.517 132.936 133.431 1.00 31.88 471 ALA A CA 1
ATOM 1815 C C . ALA A 1 471 ? 149.342 132.674 134.682 1.00 31.88 471 ALA A C 1
ATOM 1816 O O . ALA A 1 471 ? 148.830 132.804 135.798 1.00 31.88 471 ALA A O 1
ATOM 1818 N N . THR A 1 472 ? 150.613 132.304 134.523 1.00 33.64 472 THR A N 1
ATOM 1819 C CA . THR A 1 472 ? 151.496 132.186 135.680 1.00 33.64 472 THR A CA 1
ATOM 1820 C C . THR A 1 472 ? 151.652 133.529 136.385 1.00 33.64 472 THR A C 1
ATOM 1821 O O . THR A 1 472 ? 151.550 133.622 137.617 1.00 33.64 472 THR A O 1
ATOM 1825 N N . LYS A 1 473 ? 151.892 134.589 135.609 1.00 33.74 473 LYS A N 1
ATOM 1826 C CA . LYS A 1 473 ? 152.008 135.919 136.200 1.00 33.74 473 LYS A CA 1
ATOM 1827 C C . LYS A 1 473 ? 150.698 136.350 136.852 1.00 33.74 473 LYS A C 1
ATOM 1828 O O . LYS A 1 473 ? 150.702 136.997 137.907 1.00 33.74 473 LYS A O 1
ATOM 1834 N N . LEU A 1 474 ? 149.569 136.005 136.233 1.00 34.14 474 LEU A N 1
ATOM 1835 C CA . LEU A 1 474 ? 148.267 136.309 136.814 1.00 34.14 474 LEU A CA 1
ATOM 1836 C C . LEU A 1 474 ? 148.077 135.600 138.144 1.00 34.14 474 LEU A C 1
ATOM 1837 O O . LEU A 1 474 ? 147.549 136.184 139.092 1.00 34.14 474 LEU A O 1
ATOM 1842 N N . ALA A 1 475 ? 148.492 134.336 138.232 1.00 36.78 475 ALA A N 1
ATOM 1843 C CA . ALA A 1 475 ? 148.381 133.608 139.491 1.00 36.78 475 ALA A CA 1
ATOM 1844 C C . ALA A 1 475 ? 149.242 134.245 140.576 1.00 36.78 475 ALA A C 1
ATOM 1845 O O . ALA A 1 475 ? 148.805 134.384 141.726 1.00 36.78 475 ALA A O 1
ATOM 1847 N N . GLU A 1 476 ? 150.469 134.641 140.229 1.00 39.07 476 GLU A N 1
ATOM 1848 C CA . GLU A 1 476 ? 151.330 135.302 141.209 1.00 39.07 476 GLU A CA 1
ATOM 1849 C C . GLU A 1 476 ? 150.706 136.604 141.705 1.00 39.07 476 GLU A C 1
ATOM 1850 O O . GLU A 1 476 ? 150.634 136.859 142.919 1.00 39.07 476 GLU A O 1
ATOM 1856 N N . ALA A 1 477 ? 150.245 137.443 140.773 1.00 39.50 477 ALA A N 1
ATOM 1857 C CA . ALA A 1 477 ? 149.642 138.715 141.150 1.00 39.50 477 ALA A CA 1
ATOM 1858 C C . ALA A 1 477 ? 148.373 138.503 141.962 1.00 39.50 477 ALA A C 1
ATOM 1859 O O . ALA A 1 477 ? 148.078 139.273 142.882 1.00 39.50 477 ALA A O 1
ATOM 1861 N N . GLN A 1 478 ? 147.609 137.461 141.635 1.00 41.67 478 GLN A N 1
ATOM 1862 C CA . GLN A 1 478 ? 146.391 137.172 142.376 1.00 41.67 478 GLN A CA 1
ATOM 1863 C C . GLN A 1 478 ? 146.702 136.736 143.798 1.00 41.67 478 GLN A C 1
ATOM 1864 O O . GLN A 1 478 ? 145.984 137.105 144.730 1.00 41.67 478 GLN A O 1
ATOM 1870 N N . LYS A 1 479 ? 147.765 135.950 143.990 1.00 44.31 479 LYS A N 1
ATOM 1871 C CA . LYS A 1 479 ? 148.167 135.591 145.348 1.00 44.31 479 LYS A CA 1
ATOM 1872 C C . LYS A 1 479 ? 148.592 136.820 146.145 1.00 44.31 479 LYS A C 1
ATOM 1873 O O . LYS A 1 479 ? 148.246 136.955 147.327 1.00 44.31 479 LYS A O 1
ATOM 1879 N N . SER A 1 480 ? 149.344 137.728 145.518 1.00 44.16 480 SER A N 1
ATOM 1880 C CA . SER A 1 480 ? 149.732 138.956 146.213 1.00 44.16 480 SER A CA 1
ATOM 1881 C C . SER A 1 480 ? 148.507 139.778 146.608 1.00 44.16 480 SER A C 1
ATOM 1882 O O . SER A 1 480 ? 148.389 140.249 147.752 1.00 44.16 480 SER A O 1
ATOM 1885 N N . THR A 1 481 ? 147.579 139.956 145.665 1.00 44.58 481 THR A N 1
ATOM 1886 C CA . THR A 1 481 ? 146.364 140.709 145.946 1.00 44.58 481 THR A CA 1
ATOM 1887 C C . THR A 1 481 ? 145.537 140.026 147.024 1.00 44.58 481 THR A C 1
ATOM 1888 O O . THR A 1 481 ? 144.906 140.695 147.845 1.00 44.58 481 THR A O 1
ATOM 1892 N N . LEU A 1 482 ? 145.528 138.693 147.039 1.00 45.45 482 LEU A N 1
ATOM 1893 C CA . LEU A 1 482 ? 144.783 137.967 148.060 1.00 45.45 482 LEU A CA 1
ATOM 1894 C C . LEU A 1 482 ? 145.383 138.184 149.440 1.00 45.45 482 LEU A C 1
ATOM 1895 O O . LEU A 1 482 ? 144.650 138.339 150.420 1.00 45.45 482 LEU A O 1
ATOM 1900 N N . ASP A 1 483 ? 146.713 138.187 149.543 1.00 47.88 483 ASP A N 1
ATOM 1901 C CA . ASP A 1 483 ? 147.339 138.471 150.831 1.00 47.88 483 ASP A CA 1
ATOM 1902 C C . ASP A 1 483 ? 146.985 139.871 151.320 1.00 47.88 483 ASP A C 1
ATOM 1903 O O . ASP A 1 483 ? 146.598 140.061 152.486 1.00 47.88 483 ASP A O 1
ATOM 1908 N N . TYR A 1 484 ? 147.096 140.866 150.436 1.00 46.71 484 TYR A N 1
ATOM 1909 C CA . TYR A 1 484 ? 146.773 142.231 150.844 1.00 46.71 484 TYR A CA 1
ATOM 1910 C C . TYR A 1 484 ? 145.297 142.375 151.198 1.00 46.71 484 TYR A C 1
ATOM 1911 O O . TYR A 1 484 ? 144.946 143.079 152.154 1.00 46.71 484 TYR A O 1
ATOM 1920 N N . SER A 1 485 ? 144.418 141.711 150.447 1.00 46.32 485 SER A N 1
ATOM 1921 C CA . SER A 1 485 ? 142.992 141.746 150.741 1.00 46.32 485 SER A CA 1
ATOM 1922 C C . SER A 1 485 ? 142.673 141.065 152.061 1.00 46.32 485 SER A C 1
ATOM 1923 O O . SER A 1 485 ? 141.782 141.516 152.783 1.00 46.32 485 SER A O 1
ATOM 1926 N N . THR A 1 486 ? 143.371 139.976 152.387 1.00 48.01 486 THR A N 1
ATOM 1927 C CA . THR A 1 486 ? 143.178 139.330 153.679 1.00 48.01 486 THR A CA 1
ATOM 1928 C C . THR A 1 486 ? 143.576 140.257 154.818 1.00 48.01 486 THR A C 1
ATOM 1929 O O . THR A 1 486 ? 142.870 140.350 155.829 1.00 48.01 486 THR A O 1
ATOM 1933 N N . GLU A 1 487 ? 144.699 140.963 154.667 1.00 49.49 487 GLU A N 1
ATOM 1934 C CA . GLU A 1 487 ? 145.082 141.940 155.686 1.00 49.49 487 GLU A CA 1
ATOM 1935 C C . GLU A 1 487 ? 144.035 143.044 155.819 1.00 49.49 487 GLU A C 1
ATOM 1936 O O . GLU A 1 487 ? 143.656 143.428 156.937 1.00 49.49 487 GLU A O 1
ATOM 1942 N N . ARG A 1 488 ? 143.554 143.563 154.686 1.00 46.35 488 ARG A N 1
ATOM 1943 C CA . ARG A 1 488 ? 142.554 144.626 154.717 1.00 46.35 488 ARG A CA 1
ATOM 1944 C C . ARG A 1 488 ? 141.266 144.155 155.377 1.00 46.35 488 ARG A C 1
ATOM 1945 O O . ARG A 1 488 ? 140.651 144.893 156.153 1.00 46.35 488 ARG A O 1
ATOM 1953 N N . LEU A 1 489 ? 140.839 142.929 155.077 1.00 47.91 489 LEU A N 1
ATOM 1954 C CA . LEU A 1 489 ? 139.624 142.395 155.676 1.00 47.91 489 LEU A CA 1
ATOM 1955 C C . LEU A 1 489 ? 139.799 142.135 157.163 1.00 47.91 489 LEU A C 1
ATOM 1956 O O . LEU A 1 489 ? 138.850 142.311 157.931 1.00 47.91 489 LEU A O 1
ATOM 1961 N N . LYS A 1 490 ? 140.992 141.717 157.588 1.00 50.93 490 LYS A N 1
ATOM 1962 C CA . LYS A 1 490 ? 141.251 141.573 159.016 1.00 50.93 490 LYS A CA 1
ATOM 1963 C C . LYS A 1 490 ? 141.105 142.911 159.728 1.00 50.93 490 LYS A C 1
ATOM 1964 O O . LYS A 1 490 ? 140.442 143.008 160.769 1.00 50.93 490 LYS A O 1
ATOM 1970 N N . LYS A 1 491 ? 141.702 143.964 159.162 1.00 49.25 491 LYS A N 1
ATOM 1971 C CA . LYS A 1 491 ? 141.574 145.291 159.763 1.00 49.25 491 LYS A CA 1
ATOM 1972 C C . LYS A 1 491 ? 140.122 145.760 159.778 1.00 49.25 491 LYS A C 1
ATOM 1973 O O . LYS A 1 491 ? 139.647 146.309 160.781 1.00 49.25 491 LYS A O 1
ATOM 1979 N N . THR A 1 492 ? 139.403 145.557 158.672 1.00 50.03 492 THR A N 1
ATOM 1980 C CA . THR A 1 492 ? 138.013 145.997 158.594 1.00 50.03 492 THR A CA 1
ATOM 1981 C C . THR A 1 492 ? 137.141 145.262 159.602 1.00 50.03 492 THR A C 1
ATOM 1982 O O . THR A 1 492 ? 136.291 145.873 160.258 1.00 50.03 492 THR A O 1
ATOM 1986 N N . ASN A 1 493 ? 137.331 143.948 159.736 1.00 52.13 493 ASN A N 1
ATOM 1987 C CA . ASN A 1 493 ? 136.577 143.190 160.725 1.00 52.13 493 ASN A CA 1
ATOM 1988 C C . ASN A 1 493 ? 136.898 143.662 162.134 1.00 52.13 493 ASN A C 1
ATOM 1989 O O . ASN A 1 493 ? 136.000 143.793 162.970 1.00 52.13 493 ASN A O 1
ATOM 1994 N N . GLU A 1 494 ? 138.175 143.933 162.414 1.00 56.57 494 GLU A N 1
ATOM 1995 C CA . GLU A 1 494 ? 138.542 144.448 163.728 1.00 56.57 494 GLU A CA 1
ATOM 1996 C C . GLU A 1 494 ? 137.853 145.776 164.008 1.00 56.57 494 GLU A C 1
ATOM 1997 O O . GLU A 1 494 ? 137.464 146.054 165.147 1.00 56.57 494 GLU A O 1
ATOM 2003 N N . ILE A 1 495 ? 137.708 146.615 162.983 1.00 52.03 495 ILE A N 1
ATOM 2004 C CA . ILE A 1 495 ? 136.988 147.875 163.156 1.00 52.03 495 ILE A CA 1
ATOM 2005 C C . ILE A 1 495 ? 135.512 147.617 163.430 1.00 52.03 495 ILE A C 1
ATOM 2006 O O . ILE A 1 495 ? 134.926 148.194 164.352 1.00 52.03 495 ILE A O 1
ATOM 2011 N N . LEU A 1 496 ? 134.889 146.749 162.631 1.00 52.20 496 LEU A N 1
ATOM 2012 C CA . LEU A 1 496 ? 133.440 146.579 162.702 1.00 52.20 496 LEU A CA 1
ATOM 2013 C C . LEU A 1 496 ? 133.002 145.997 164.040 1.00 52.20 496 LEU A C 1
ATOM 2014 O O . LEU A 1 496 ? 132.028 146.471 164.634 1.00 52.20 496 LEU A O 1
ATOM 2019 N N . LYS A 1 497 ? 133.693 144.969 164.531 1.00 54.12 497 LYS A N 1
ATOM 2020 C CA . LYS A 1 497 ? 133.440 144.466 165.881 1.00 54.12 497 LYS A CA 1
ATOM 2021 C C . LYS A 1 497 ? 134.337 145.259 166.824 1.00 54.12 497 LYS A C 1
ATOM 2022 O O . LYS A 1 497 ? 135.545 145.030 166.905 1.00 54.12 497 LYS A O 1
ATOM 2028 N N . GLY A 1 498 ? 133.739 146.206 167.536 1.00 49.90 498 GLY A N 1
ATOM 2029 C CA . GLY A 1 498 ? 134.483 147.225 168.241 1.00 49.90 498 GLY A CA 1
ATOM 2030 C C . GLY A 1 498 ? 134.298 148.618 167.691 1.00 49.90 498 GLY A C 1
ATOM 2031 O O . GLY A 1 498 ? 135.048 149.520 168.074 1.00 49.90 498 GLY A O 1
ATOM 2032 N N . ILE A 1 499 ? 133.329 148.818 166.795 1.00 49.62 499 ILE A N 1
ATOM 2033 C CA . ILE A 1 499 ? 133.067 150.144 166.249 1.00 49.62 499 ILE A CA 1
ATOM 2034 C C . ILE A 1 499 ? 132.484 151.063 167.313 1.00 49.62 499 ILE A C 1
ATOM 2035 O O . ILE A 1 499 ? 132.699 152.278 167.273 1.00 49.62 499 ILE A O 1
ATOM 2040 N N . LYS A 1 500 ? 131.736 150.515 168.273 1.00 49.27 500 LYS A N 1
ATOM 2041 C CA . LYS A 1 500 ? 131.168 151.348 169.326 1.00 49.27 500 LYS A CA 1
ATOM 2042 C C . LYS A 1 500 ? 132.260 152.003 170.159 1.00 49.27 500 LYS A C 1
ATOM 2043 O O . LYS A 1 500 ? 132.185 153.197 170.469 1.00 49.27 500 LYS A O 1
ATOM 2049 N N . LEU A 1 501 ? 133.291 151.240 170.521 1.00 50.52 501 LEU A N 1
ATOM 2050 C CA . LEU A 1 501 ? 134.404 151.808 171.272 1.00 50.52 501 LEU A CA 1
ATOM 2051 C C . LEU A 1 501 ? 135.155 152.845 170.447 1.00 50.52 501 LEU A C 1
ATOM 2052 O O . LEU A 1 501 ? 135.568 153.883 170.974 1.00 50.52 501 LEU A O 1
ATOM 2057 N N . LEU A 1 502 ? 135.347 152.578 169.154 1.00 48.68 502 LEU A N 1
ATOM 2058 C CA . LEU A 1 502 ? 136.049 153.522 168.293 1.00 48.68 502 LEU A CA 1
ATOM 2059 C C . LEU A 1 502 ? 135.282 154.830 168.161 1.00 48.68 502 LEU A C 1
ATOM 2060 O O . LEU A 1 502 ? 135.883 155.909 168.156 1.00 48.68 502 LEU A O 1
ATOM 2065 N N . LYS A 1 503 ? 133.956 154.755 168.037 1.00 48.11 503 LYS A N 1
ATOM 2066 C CA . LYS A 1 503 ? 133.151 155.970 167.978 1.00 48.11 503 LYS A CA 1
ATOM 2067 C C . LYS A 1 503 ? 133.152 156.701 169.313 1.00 48.11 503 LYS A C 1
ATOM 2068 O O . LYS A 1 503 ? 133.213 157.933 169.347 1.00 48.11 503 LYS A O 1
ATOM 2074 N N . LEU A 1 504 ? 133.090 155.962 170.425 1.00 48.29 504 LEU A N 1
ATOM 2075 C CA . LEU A 1 504 ? 133.144 156.594 171.739 1.00 48.29 504 LEU A CA 1
ATOM 2076 C C . LEU A 1 504 ? 134.459 157.331 171.943 1.00 48.29 504 LEU A C 1
ATOM 2077 O O . LEU A 1 504 ? 134.485 158.427 172.511 1.00 48.29 504 LEU A O 1
ATOM 2082 N N . TYR A 1 505 ? 135.565 156.737 171.498 1.00 51.11 505 TYR A N 1
ATOM 2083 C CA . TYR A 1 505 ? 136.872 157.369 171.589 1.00 51.11 505 TYR A CA 1
ATOM 2084 C C . TYR A 1 505 ? 137.169 158.299 170.422 1.00 51.11 505 TYR A C 1
ATOM 2085 O O . TYR A 1 505 ? 138.193 158.987 170.452 1.00 51.11 505 TYR A O 1
ATOM 2094 N N . ALA A 1 506 ? 136.300 158.340 169.412 1.00 49.34 506 ALA A N 1
ATOM 2095 C CA . ALA A 1 506 ? 136.511 159.144 168.208 1.00 49.34 506 ALA A CA 1
ATOM 2096 C C . ALA A 1 506 ? 137.798 158.747 167.489 1.00 49.34 506 ALA A C 1
ATOM 2097 O O . ALA A 1 506 ? 138.527 159.592 166.968 1.00 49.34 506 ALA A O 1
ATOM 2099 N N . TRP A 1 507 ? 138.078 157.443 167.457 1.00 51.14 507 TRP A N 1
ATOM 2100 C CA . TRP A 1 507 ? 139.237 156.894 166.763 1.00 51.14 507 TRP A CA 1
ATOM 2101 C C . TRP A 1 507 ? 138.856 156.223 165.451 1.00 51.14 507 TRP A C 1
ATOM 2102 O O . TRP A 1 507 ? 139.650 155.462 164.894 1.00 51.14 507 TRP A O 1
ATOM 2113 N N . GLU A 1 508 ? 137.647 156.480 164.958 1.00 51.78 508 GLU A N 1
ATOM 2114 C CA . GLU A 1 508 ? 137.164 155.804 163.759 1.00 51.78 508 GLU A CA 1
ATOM 2115 C C . GLU A 1 508 ? 137.966 156.197 162.523 1.00 51.78 508 GLU A C 1
ATOM 2116 O O . GLU A 1 508 ? 138.278 155.344 161.684 1.00 51.78 508 GLU A O 1
ATOM 2122 N N . HIS A 1 509 ? 138.312 157.478 162.393 1.00 53.78 509 HIS A N 1
ATOM 2123 C CA . HIS A 1 509 ? 138.995 157.939 161.188 1.00 53.78 509 HIS A CA 1
ATOM 2124 C C . HIS A 1 509 ? 140.440 157.460 161.127 1.00 53.78 509 HIS A C 1
ATOM 2125 O O . HIS A 1 509 ? 140.955 157.191 160.036 1.00 53.78 509 HIS A O 1
ATOM 2132 N N . ILE A 1 510 ? 141.108 157.342 162.275 1.00 52.49 510 ILE A N 1
ATOM 2133 C CA . ILE A 1 510 ? 142.468 156.807 162.288 1.00 52.49 510 ILE A CA 1
ATOM 2134 C C . ILE A 1 510 ? 142.474 155.379 161.760 1.00 52.49 510 ILE A C 1
ATOM 2135 O O . ILE A 1 510 ? 143.313 155.000 160.933 1.00 52.49 510 ILE A O 1
ATOM 2140 N N . PHE A 1 511 ? 141.526 154.568 162.224 1.00 52.19 511 PHE A N 1
ATOM 2141 C CA . PHE A 1 511 ? 141.440 153.190 161.761 1.00 52.19 511 PHE A CA 1
ATOM 2142 C C . PHE A 1 511 ? 140.995 153.114 160.306 1.00 52.19 511 PHE A C 1
ATOM 2143 O O . PHE A 1 511 ? 141.419 152.209 159.576 1.00 52.19 511 PHE A O 1
ATOM 2151 N N . CYS A 1 512 ? 140.167 154.061 159.859 1.00 53.80 512 CYS A N 1
ATOM 2152 C CA . CYS A 1 512 ? 139.827 154.131 158.441 1.00 53.80 512 CYS A CA 1
ATOM 2153 C C . CYS A 1 512 ? 141.067 154.374 157.592 1.00 53.80 512 CYS A C 1
ATOM 2154 O O . CYS A 1 512 ? 141.261 153.725 156.561 1.00 53.80 512 CYS A O 1
ATOM 2157 N N . LYS A 1 513 ? 141.917 155.313 158.010 1.00 51.47 513 LYS A N 1
ATOM 2158 C CA . LYS A 1 513 ? 143.149 155.573 157.268 1.00 51.47 513 LYS A CA 1
ATOM 2159 C C . LYS A 1 513 ? 144.076 154.364 157.301 1.00 51.47 513 LYS A C 1
ATOM 2160 O O . LYS A 1 513 ? 144.752 154.054 156.308 1.00 51.47 513 LYS A O 1
ATOM 2166 N N . SER A 1 514 ? 144.120 153.670 158.439 1.00 50.32 514 SER A N 1
ATOM 2167 C CA . SER A 1 514 ? 144.926 152.459 158.538 1.00 50.32 514 SER A CA 1
ATOM 2168 C C . SER A 1 514 ? 144.458 151.402 157.546 1.00 50.32 514 SER A C 1
ATOM 2169 O O . SER A 1 514 ? 145.278 150.715 156.928 1.00 50.32 514 SER A O 1
ATOM 2172 N N . VAL A 1 515 ? 143.142 151.247 157.392 1.00 50.09 515 VAL A N 1
ATOM 2173 C CA . VAL A 1 515 ? 142.621 150.311 156.399 1.00 50.09 515 VAL A CA 1
ATOM 2174 C C . VAL A 1 515 ? 142.909 150.809 154.987 1.00 50.09 515 VAL A C 1
ATOM 2175 O O . VAL A 1 515 ? 143.182 150.017 154.078 1.00 50.09 515 VAL A O 1
ATOM 2179 N N . GLU A 1 516 ? 142.843 152.125 154.777 1.00 51.37 516 GLU A N 1
ATOM 2180 C CA . GLU A 1 516 ? 143.057 152.678 153.445 1.00 51.37 516 GLU A CA 1
ATOM 2181 C C . GLU A 1 516 ? 144.486 152.473 152.965 1.00 51.37 516 GLU A C 1
ATOM 2182 O O . GLU A 1 516 ? 144.716 152.340 151.761 1.00 51.37 516 GLU A O 1
ATOM 2188 N N . GLU A 1 517 ? 145.457 152.453 153.878 1.00 48.92 517 GLU A N 1
ATOM 2189 C CA . GLU A 1 517 ? 146.831 152.151 153.473 1.00 48.92 517 GLU A CA 1
ATOM 2190 C C . GLU A 1 517 ? 146.938 150.745 152.880 1.00 48.92 517 GLU A C 1
ATOM 2191 O O . GLU A 1 517 ? 147.516 150.544 151.798 1.00 48.92 517 GLU A O 1
ATOM 2197 N N . THR A 1 518 ? 146.379 149.756 153.580 1.00 47.45 518 THR A N 1
ATOM 2198 C CA . THR A 1 518 ? 146.371 148.391 153.067 1.00 47.45 518 THR A CA 1
ATOM 2199 C C . THR A 1 518 ? 145.567 148.298 151.779 1.00 47.45 518 THR A C 1
ATOM 2200 O O . THR A 1 518 ? 145.904 147.521 150.880 1.00 47.45 518 THR A O 1
ATOM 2204 N N . ARG A 1 519 ? 144.497 149.086 151.673 1.00 46.90 519 ARG A N 1
ATOM 2205 C CA . ARG A 1 519 ? 143.719 149.109 150.442 1.00 46.90 519 ARG A CA 1
ATOM 2206 C C . ARG A 1 519 ? 144.544 149.644 149.280 1.00 46.90 519 ARG A C 1
ATOM 2207 O O . ARG A 1 519 ? 144.427 149.154 148.157 1.00 46.90 519 ARG A O 1
ATOM 2215 N N . MET A 1 520 ? 145.378 150.654 149.528 1.00 47.71 520 MET A N 1
ATOM 2216 C CA . MET A 1 520 ? 146.244 151.170 148.471 1.00 47.71 520 MET A CA 1
ATOM 2217 C C . MET A 1 520 ? 147.270 150.131 148.033 1.00 47.71 520 MET A C 1
ATOM 2218 O O . MET A 1 520 ? 147.548 149.987 146.835 1.00 47.71 520 MET A O 1
ATOM 2223 N N . LYS A 1 521 ? 147.852 149.401 148.987 1.00 46.00 521 LYS A N 1
ATOM 2224 C CA . LYS A 1 521 ? 148.778 148.333 148.605 1.00 46.00 521 LYS A CA 1
ATOM 2225 C C . LYS A 1 521 ? 148.068 147.246 147.796 1.00 46.00 521 LYS A C 1
ATOM 2226 O O . LYS A 1 521 ? 148.592 146.762 146.778 1.00 46.00 521 LYS A O 1
ATOM 2232 N N . GLU A 1 522 ? 146.867 146.861 148.230 1.00 45.20 522 GLU A N 1
ATOM 2233 C CA . GLU A 1 522 ? 146.078 145.888 147.487 1.00 45.20 522 GLU A CA 1
ATOM 2234 C C . GLU A 1 522 ? 145.738 146.403 146.096 1.00 45.20 522 GLU A C 1
ATOM 2235 O O . GLU A 1 522 ? 145.700 145.631 145.136 1.00 45.20 522 GLU A O 1
ATOM 2241 N N . LEU A 1 523 ? 145.480 147.705 145.971 1.00 42.74 523 LEU A N 1
ATOM 2242 C CA . LEU A 1 523 ? 145.179 148.291 144.672 1.00 42.74 523 LEU A CA 1
ATOM 2243 C C . LEU A 1 523 ? 146.392 148.283 143.756 1.00 42.74 523 LEU A C 1
ATOM 2244 O O . LEU A 1 523 ? 146.242 148.121 142.545 1.00 42.74 523 LEU A O 1
ATOM 2249 N N . SER A 1 524 ? 147.594 148.470 144.300 1.00 41.91 524 SER A N 1
ATOM 2250 C CA . SER A 1 524 ? 148.796 148.331 143.480 1.00 41.91 524 SER A CA 1
ATOM 2251 C C . SER A 1 524 ? 148.948 146.901 142.966 1.00 41.91 524 SER A C 1
ATOM 2252 O O . SER A 1 524 ? 149.236 146.669 141.778 1.00 41.91 524 SER A O 1
ATOM 2255 N N . SER A 1 525 ? 148.746 145.922 143.850 1.00 41.35 525 SER A N 1
ATOM 2256 C CA . SER A 1 525 ? 148.804 144.528 143.412 1.00 41.35 525 SER A CA 1
ATOM 2257 C C . SER A 1 525 ? 147.731 144.235 142.367 1.00 41.35 525 SER A C 1
ATOM 2258 O O . SER A 1 525 ? 147.975 143.519 141.386 1.00 41.35 525 SER A O 1
ATOM 2261 N N . LEU A 1 526 ? 146.538 144.792 142.559 1.00 40.56 526 LEU A N 1
ATOM 2262 C CA . LEU A 1 526 ? 145.455 144.640 141.600 1.00 40.56 526 LEU A CA 1
ATOM 2263 C C . LEU A 1 526 ? 145.778 145.319 140.279 1.00 40.56 526 LEU A C 1
ATOM 2264 O O . LEU A 1 526 ? 145.323 144.870 139.227 1.00 40.56 526 LEU A O 1
ATOM 2269 N N . LYS A 1 527 ? 146.541 146.409 140.319 1.00 39.40 527 LYS A N 1
ATOM 2270 C CA . LYS A 1 527 ? 146.989 147.052 139.092 1.00 39.40 527 LYS A CA 1
ATOM 2271 C C . LYS A 1 527 ? 147.911 146.136 138.304 1.00 39.40 527 LYS A C 1
ATOM 2272 O O . LYS A 1 527 ? 147.799 146.034 137.079 1.00 39.40 527 LYS A O 1
ATOM 2278 N N . THR A 1 528 ? 148.830 145.459 138.993 1.00 38.12 528 THR A N 1
ATOM 2279 C CA . THR A 1 528 ? 149.670 144.482 138.297 1.00 38.12 528 THR A CA 1
ATOM 2280 C C . THR A 1 528 ? 148.828 143.347 137.716 1.00 38.12 528 THR A C 1
ATOM 2281 O O . THR A 1 528 ? 149.044 142.916 136.571 1.00 38.12 528 THR A O 1
ATOM 2285 N N . PHE A 1 529 ? 147.857 142.860 138.490 1.00 37.36 529 PHE A N 1
ATOM 2286 C CA . PHE A 1 529 ? 146.975 141.799 138.008 1.00 37.36 529 PHE A CA 1
ATOM 2287 C C . PHE A 1 529 ? 146.198 142.241 136.772 1.00 37.36 529 PHE A C 1
ATOM 2288 O O . PHE A 1 529 ? 146.060 141.480 135.808 1.00 37.36 529 PHE A O 1
ATOM 2296 N N . ALA A 1 530 ? 145.681 143.470 136.782 1.00 36.79 530 ALA A N 1
ATOM 2297 C CA . ALA A 1 530 ? 144.933 143.983 135.641 1.00 36.79 530 ALA A CA 1
ATOM 2298 C C . ALA A 1 530 ? 145.832 144.211 134.438 1.00 36.79 530 ALA A C 1
ATOM 2299 O O . ALA A 1 530 ? 145.392 144.033 133.299 1.00 36.79 530 ALA A O 1
ATOM 2301 N N . LEU A 1 531 ? 147.083 144.613 134.663 1.00 34.43 531 LEU A N 1
ATOM 2302 C CA . LEU A 1 531 ? 148.029 144.736 133.561 1.00 34.43 531 LEU A CA 1
ATOM 2303 C C . LEU A 1 531 ? 148.242 143.393 132.878 1.00 34.43 531 LEU A C 1
ATOM 2304 O O . LEU A 1 531 ? 148.234 143.299 131.646 1.00 34.43 531 LEU A O 1
ATOM 2309 N N . TYR A 1 532 ? 148.419 142.332 133.667 1.00 33.54 532 TYR A N 1
ATOM 2310 C CA . TYR A 1 532 ? 148.588 141.016 133.054 1.00 33.54 532 TYR A CA 1
ATOM 2311 C C . TYR A 1 532 ? 147.303 140.521 132.400 1.00 33.54 532 TYR A C 1
ATOM 2312 O O . TYR A 1 532 ? 147.358 139.834 131.374 1.00 33.54 532 TYR A O 1
ATOM 2321 N N . THR A 1 533 ? 146.142 140.861 132.963 1.00 34.67 533 THR A N 1
ATOM 2322 C CA . THR A 1 533 ? 144.878 140.509 132.320 1.00 34.67 533 THR A CA 1
ATOM 2323 C C . THR A 1 533 ? 144.740 141.191 130.964 1.00 34.67 533 THR A C 1
ATOM 2324 O O . THR A 1 533 ? 144.326 140.565 129.979 1.00 34.67 533 THR A O 1
ATOM 2328 N N . SER A 1 534 ? 145.082 142.477 130.897 1.00 33.35 534 SER A N 1
ATOM 2329 C CA . SER A 1 534 ? 145.048 143.189 129.627 1.00 33.35 534 SER A CA 1
ATOM 2330 C C . SER A 1 534 ? 146.064 142.624 128.647 1.00 33.35 534 SER A C 1
ATOM 2331 O O . SER A 1 534 ? 145.798 142.585 127.445 1.00 33.35 534 SER A O 1
ATOM 2334 N N . LEU A 1 535 ? 147.227 142.186 129.135 1.00 32.64 535 LEU A N 1
ATOM 2335 C CA . LEU A 1 535 ? 148.179 141.505 128.261 1.00 32.64 535 LEU A CA 1
ATOM 2336 C C . LEU A 1 535 ? 147.585 140.228 127.688 1.00 32.64 535 LEU A C 1
ATOM 2337 O O . LEU A 1 535 ? 147.764 139.930 126.504 1.00 32.64 535 LEU A O 1
ATOM 2342 N N . SER A 1 536 ? 146.885 139.454 128.518 1.00 33.16 536 SER A N 1
ATOM 2343 C CA . SER A 1 536 ? 146.253 138.228 128.038 1.00 33.16 536 SER A CA 1
ATOM 2344 C C . SER A 1 536 ? 145.218 138.529 126.962 1.00 33.16 536 SER A C 1
ATOM 2345 O O . SER A 1 536 ? 145.179 137.870 125.915 1.00 33.16 536 SER A O 1
ATOM 2348 N N . ILE A 1 537 ? 144.378 139.537 127.202 1.00 33.25 537 ILE A N 1
ATOM 2349 C CA . ILE A 1 537 ? 143.352 139.910 126.228 1.00 33.25 537 ILE A CA 1
ATOM 2350 C C . ILE A 1 537 ? 143.996 140.386 124.930 1.00 33.25 537 ILE A C 1
ATOM 2351 O O . ILE A 1 537 ? 143.589 139.993 123.829 1.00 33.25 537 ILE A O 1
ATOM 2356 N N . PHE A 1 538 ? 145.017 141.237 125.045 1.00 33.01 538 PHE A N 1
ATOM 2357 C CA . PHE A 1 538 ? 145.686 141.773 123.867 1.00 33.01 538 PHE A CA 1
ATOM 2358 C C . PHE A 1 538 ? 146.357 140.675 123.060 1.00 33.01 538 PHE A C 1
ATOM 2359 O O . PHE A 1 538 ? 146.304 140.688 121.830 1.00 33.01 538 PHE A O 1
ATOM 2367 N N . MET A 1 539 ? 147.009 139.723 123.729 1.00 34.08 539 MET A N 1
ATOM 2368 C CA . MET A 1 539 ? 147.637 138.626 123.004 1.00 34.08 539 MET A CA 1
ATOM 2369 C C . MET A 1 539 ? 146.597 137.759 122.313 1.00 34.08 539 MET A C 1
ATOM 2370 O O . MET A 1 539 ? 146.754 137.418 121.135 1.00 34.08 539 MET A O 1
ATOM 2375 N N . ASN A 1 540 ? 145.511 137.428 123.018 1.00 33.82 540 ASN A N 1
ATOM 2376 C CA . ASN A 1 540 ? 144.455 136.619 122.422 1.00 33.82 540 ASN A CA 1
ATOM 2377 C C . ASN A 1 540 ? 143.838 137.303 121.210 1.00 33.82 540 ASN A C 1
ATOM 2378 O O . ASN A 1 540 ? 143.401 136.626 120.273 1.00 33.82 540 ASN A O 1
ATOM 2383 N N . ALA A 1 541 ? 143.793 138.635 121.205 1.00 33.15 541 ALA A N 1
ATOM 2384 C CA . ALA A 1 541 ? 143.201 139.357 120.086 1.00 33.15 541 ALA A CA 1
ATOM 2385 C C . ALA A 1 541 ? 144.201 139.742 119.002 1.00 33.15 541 ALA A C 1
ATOM 2386 O O . ALA A 1 541 ? 143.782 140.060 117.884 1.00 33.15 541 ALA A O 1
ATOM 2388 N N . ALA A 1 542 ? 145.500 139.720 119.292 1.00 31.98 542 ALA A N 1
ATOM 2389 C CA . ALA A 1 542 ? 146.507 140.223 118.367 1.00 31.98 542 ALA A CA 1
ATOM 2390 C C . ALA A 1 542 ? 147.336 139.137 117.705 1.00 31.98 542 ALA A C 1
ATOM 2391 O O . ALA A 1 542 ? 147.738 139.311 116.550 1.00 31.98 542 ALA A O 1
ATOM 2393 N N . ILE A 1 543 ? 147.635 138.037 118.404 1.00 32.53 543 ILE A N 1
ATOM 2394 C CA . ILE A 1 543 ? 148.349 136.930 117.765 1.00 32.53 543 ILE A CA 1
ATOM 2395 C C . ILE A 1 543 ? 147.599 136.414 116.545 1.00 32.53 543 ILE A C 1
ATOM 2396 O O . ILE A 1 543 ? 148.243 136.142 115.523 1.00 32.53 543 ILE A O 1
ATOM 2401 N N . PRO A 1 544 ? 146.270 136.238 116.568 1.00 33.55 544 PRO A N 1
ATOM 2402 C CA . PRO A 1 544 ? 145.576 135.879 115.319 1.00 33.55 544 PRO A CA 1
ATOM 2403 C C . PRO A 1 544 ? 145.747 136.896 114.204 1.00 33.55 544 PRO A C 1
ATOM 2404 O O . PRO A 1 544 ? 145.900 136.507 113.040 1.00 33.55 544 PRO A O 1
ATOM 2408 N N . ILE A 1 545 ? 145.731 138.192 114.524 1.00 31.95 545 ILE A N 1
ATOM 2409 C CA . ILE A 1 545 ? 145.884 139.213 113.491 1.00 31.95 545 ILE A CA 1
ATOM 2410 C C . ILE A 1 545 ? 147.281 139.161 112.889 1.00 31.95 545 ILE A C 1
ATOM 2411 O O . ILE A 1 545 ? 147.448 139.254 111.668 1.00 31.95 545 ILE A O 1
ATOM 2416 N N . ALA A 1 546 ? 148.305 139.017 113.731 1.00 31.68 546 ALA A N 1
ATOM 2417 C CA . ALA A 1 546 ? 149.667 138.900 113.225 1.00 31.68 546 ALA A CA 1
ATOM 2418 C C . ALA A 1 546 ? 149.856 137.626 112.414 1.00 31.68 546 ALA A C 1
ATOM 2419 O O . ALA A 1 546 ? 150.577 137.635 111.411 1.00 31.68 546 ALA A O 1
ATOM 2421 N N . ALA A 1 547 ? 149.225 136.526 112.829 1.00 32.33 547 ALA A N 1
ATOM 2422 C CA . ALA A 1 547 ? 149.302 135.291 112.056 1.00 32.33 547 ALA A CA 1
ATOM 2423 C C . ALA A 1 547 ? 148.651 135.452 110.689 1.00 32.33 547 ALA A C 1
ATOM 2424 O O . ALA A 1 547 ? 149.201 135.002 109.680 1.00 32.33 547 ALA A O 1
ATOM 2426 N N . VAL A 1 548 ? 147.485 136.097 110.637 1.00 33.11 548 VAL A N 1
ATOM 2427 C CA . VAL A 1 548 ? 146.817 136.343 109.362 1.00 33.11 548 VAL A CA 1
ATOM 2428 C C . VAL A 1 548 ? 147.674 137.235 108.472 1.00 33.11 548 VAL A C 1
ATOM 2429 O O . VAL A 1 548 ? 147.822 136.983 107.267 1.00 33.11 548 VAL A O 1
ATOM 2433 N N . LEU A 1 549 ? 148.253 138.287 109.051 1.00 33.44 549 LEU A N 1
ATOM 2434 C CA . LEU A 1 549 ? 149.106 139.191 108.288 1.00 33.44 549 LEU A CA 1
ATOM 2435 C C . LEU A 1 549 ? 150.305 138.456 107.707 1.00 33.44 549 LEU A C 1
ATOM 2436 O O . LEU A 1 549 ? 150.603 138.577 106.513 1.00 33.44 549 LEU A O 1
ATOM 2441 N N . ALA A 1 550 ? 151.008 137.689 108.542 1.00 33.71 550 ALA A N 1
ATOM 2442 C CA . ALA A 1 550 ? 152.170 136.950 108.067 1.00 33.71 550 ALA A CA 1
ATOM 2443 C C . ALA A 1 550 ? 151.778 135.948 106.994 1.00 33.71 550 ALA A C 1
ATOM 2444 O O . ALA A 1 550 ? 152.444 135.847 105.958 1.00 33.71 550 ALA A O 1
ATOM 2446 N N . THR A 1 551 ? 150.681 135.217 107.215 1.00 34.21 551 THR A N 1
ATOM 2447 C CA . THR A 1 551 ? 150.217 134.234 106.245 1.00 34.21 551 THR A CA 1
ATOM 2448 C C . THR A 1 551 ? 149.982 134.873 104.888 1.00 34.21 551 THR A C 1
ATOM 2449 O O . THR A 1 551 ? 150.500 134.406 103.870 1.00 34.21 551 THR A O 1
ATOM 2453 N N . PHE A 1 552 ? 149.209 135.957 104.856 1.00 35.05 552 PHE A N 1
ATOM 2454 C CA . PHE A 1 552 ? 148.798 136.495 103.568 1.00 35.05 552 PHE A CA 1
ATOM 2455 C C . PHE A 1 552 ? 149.895 137.305 102.893 1.00 35.05 552 PHE A C 1
ATOM 2456 O O . PHE A 1 552 ? 149.968 137.310 101.663 1.00 35.05 552 PHE A O 1
ATOM 2464 N N . VAL A 1 553 ? 150.786 137.950 103.648 1.00 36.16 553 VAL A N 1
ATOM 2465 C CA . VAL A 1 553 ? 151.928 138.600 103.010 1.00 36.16 553 VAL A CA 1
ATOM 2466 C C . VAL A 1 553 ? 152.890 137.557 102.444 1.00 36.16 553 VAL A C 1
ATOM 2467 O O . VAL A 1 553 ? 153.399 137.701 101.321 1.00 36.16 553 VAL A O 1
ATOM 2471 N N . THR A 1 554 ? 153.148 136.487 103.203 1.00 36.35 554 THR A N 1
ATOM 2472 C CA . THR A 1 554 ? 153.994 135.413 102.704 1.00 36.35 554 THR A CA 1
ATOM 2473 C C . THR A 1 554 ? 153.376 134.732 101.494 1.00 36.35 554 THR A C 1
ATOM 2474 O O . THR A 1 554 ? 154.099 134.271 100.610 1.00 36.35 554 THR A O 1
ATOM 2478 N N . HIS A 1 555 ? 152.048 134.651 101.434 1.00 39.96 555 HIS A N 1
ATOM 2479 C CA . HIS A 1 555 ? 151.404 134.091 100.254 1.00 39.96 555 HIS A CA 1
ATOM 2480 C C . HIS A 1 555 ? 151.448 135.053 99.076 1.00 39.96 555 HIS A C 1
ATOM 2481 O O . HIS A 1 555 ? 151.550 134.613 97.927 1.00 39.96 555 HIS A O 1
ATOM 2488 N N . ALA A 1 556 ? 151.363 136.358 99.336 1.00 39.98 556 ALA A N 1
ATOM 2489 C CA . ALA A 1 556 ? 151.435 137.333 98.257 1.00 39.98 556 ALA A CA 1
ATOM 2490 C C . ALA A 1 556 ? 152.817 137.374 97.628 1.00 39.98 556 ALA A C 1
ATOM 2491 O O . ALA A 1 556 ? 152.941 137.645 96.430 1.00 39.98 556 ALA A O 1
ATOM 2493 N N . TYR A 1 557 ? 153.864 137.119 98.409 1.00 42.56 557 TYR A N 1
ATOM 2494 C CA . TYR A 1 557 ? 155.215 137.188 97.859 1.00 42.56 557 TYR A CA 1
ATOM 2495 C C . TYR A 1 557 ? 155.783 135.827 97.469 1.00 42.56 557 TYR A C 1
ATOM 2496 O O . TYR A 1 557 ? 156.267 135.663 96.347 1.00 42.56 557 TYR A O 1
ATOM 2505 N N . ALA A 1 558 ? 155.742 134.847 98.371 1.00 45.53 558 ALA A N 1
ATOM 2506 C CA . ALA A 1 558 ? 156.322 133.541 98.076 1.00 45.53 558 ALA A CA 1
ATOM 2507 C C . ALA A 1 558 ? 155.531 132.800 97.005 1.00 45.53 558 ALA A C 1
ATOM 2508 O O . ALA A 1 558 ? 156.112 132.290 96.041 1.00 45.53 558 ALA A O 1
ATOM 2510 N N . SER A 1 559 ? 154.212 132.727 97.150 1.00 47.51 559 SER A N 1
ATOM 2511 C CA . SER A 1 559 ? 153.395 131.984 96.202 1.00 47.51 559 SER A CA 1
ATOM 2512 C C . SER A 1 559 ? 153.290 132.732 94.880 1.00 47.51 559 SER A C 1
ATOM 2513 O O . SER A 1 559 ? 153.174 133.960 94.850 1.00 47.51 559 SER A O 1
ATOM 2516 N N . GLY A 1 560 ? 153.331 131.979 93.781 1.00 51.21 560 GLY A N 1
ATOM 2517 C CA . GLY A 1 560 ? 153.270 132.566 92.457 1.00 51.21 560 GLY A CA 1
ATOM 2518 C C . GLY A 1 560 ? 151.881 132.854 91.932 1.00 51.21 560 GLY A C 1
ATOM 2519 O O . GLY A 1 560 ? 151.755 133.418 90.841 1.00 51.21 560 GLY A O 1
ATOM 2520 N N . ASN A 1 561 ? 150.842 132.486 92.671 1.00 52.16 561 ASN A N 1
ATOM 2521 C CA . ASN A 1 561 ? 149.468 132.673 92.231 1.00 52.16 561 ASN A CA 1
ATOM 2522 C C . ASN A 1 561 ? 148.773 133.749 93.057 1.00 52.16 561 ASN A C 1
ATOM 2523 O O . ASN A 1 561 ? 149.157 134.045 94.191 1.00 52.16 561 ASN A O 1
ATOM 2528 N N . ASN A 1 562 ? 147.738 134.337 92.464 1.00 49.84 562 ASN A N 1
ATOM 2529 C CA . ASN A 1 562 ? 146.955 135.351 93.150 1.00 49.84 562 ASN A CA 1
ATOM 2530 C C . ASN A 1 562 ? 146.170 134.734 94.303 1.00 49.84 562 ASN A C 1
ATOM 2531 O O . ASN A 1 562 ? 145.850 133.542 94.309 1.00 49.84 562 ASN A O 1
ATOM 2536 N N . LEU A 1 563 ? 145.862 135.568 95.292 1.00 43.06 563 LEU A N 1
ATOM 2537 C CA . LEU A 1 563 ? 145.070 135.116 96.425 1.00 43.06 563 LEU A CA 1
ATOM 2538 C C . LEU A 1 563 ? 143.624 134.914 95.994 1.00 43.06 563 LEU A C 1
ATOM 2539 O O . LEU A 1 563 ? 143.021 135.797 95.377 1.00 43.06 563 LEU A O 1
ATOM 2544 N N . LYS A 1 564 ? 143.071 133.748 96.313 1.00 41.41 564 LYS A N 1
ATOM 2545 C CA . LYS A 1 564 ? 141.717 133.396 95.928 1.00 41.41 564 LYS A CA 1
ATOM 2546 C C . LYS A 1 564 ? 140.759 133.597 97.094 1.00 41.41 564 LYS A C 1
ATOM 2547 O O . LYS A 1 564 ? 141.145 133.438 98.255 1.00 41.41 564 LYS A O 1
ATOM 2553 N N . PRO A 1 565 ? 139.507 133.971 96.819 1.00 37.46 565 PRO A N 1
ATOM 2554 C CA . PRO A 1 565 ? 138.548 134.147 97.921 1.00 37.46 565 PRO A CA 1
ATOM 2555 C C . PRO A 1 565 ? 138.318 132.883 98.725 1.00 37.46 565 PRO A C 1
ATOM 2556 O O . PRO A 1 565 ? 138.259 132.935 99.962 1.00 37.46 565 PRO A O 1
ATOM 2560 N N . ALA A 1 566 ? 138.210 131.736 98.053 1.00 36.39 566 ALA A N 1
ATOM 2561 C CA . ALA A 1 566 ? 137.953 130.485 98.754 1.00 36.39 566 ALA A CA 1
ATOM 2562 C C . ALA A 1 566 ? 139.074 130.163 99.728 1.00 36.39 566 ALA A C 1
ATOM 2563 O O . ALA A 1 566 ? 138.829 129.920 100.914 1.00 36.39 566 ALA A O 1
ATOM 2565 N N . GLU A 1 567 ? 140.318 130.172 99.244 1.00 36.52 567 GLU A N 1
ATOM 2566 C CA . GLU A 1 567 ? 141.454 129.863 100.104 1.00 36.52 567 GLU A CA 1
ATOM 2567 C C . GLU A 1 567 ? 141.571 130.868 101.240 1.00 36.52 567 GLU A C 1
ATOM 2568 O O . GLU A 1 567 ? 141.759 130.489 102.400 1.00 36.52 567 GLU A O 1
ATOM 2574 N N . ALA A 1 568 ? 141.441 132.157 100.925 1.00 33.73 568 ALA A N 1
ATOM 2575 C CA . ALA A 1 568 ? 141.636 133.193 101.933 1.00 33.73 568 ALA A CA 1
ATOM 2576 C C . ALA A 1 568 ? 140.618 133.071 103.056 1.00 33.73 568 ALA A C 1
ATOM 2577 O O . ALA A 1 568 ? 140.973 133.105 104.239 1.00 33.73 568 ALA A O 1
ATOM 2579 N N . PHE A 1 569 ? 139.347 132.901 102.712 1.00 32.89 569 PHE A N 1
ATOM 2580 C CA . PHE A 1 569 ? 138.333 132.896 103.757 1.00 32.89 569 PHE A CA 1
ATOM 2581 C C . PHE A 1 569 ? 138.192 131.547 104.445 1.00 32.89 569 PHE A C 1
ATOM 2582 O O . PHE A 1 569 ? 137.861 131.507 105.636 1.00 32.89 569 PHE A O 1
ATOM 2590 N N . ALA A 1 570 ? 138.485 130.440 103.759 1.00 32.59 570 ALA A N 1
ATOM 2591 C CA . ALA A 1 570 ? 138.601 129.168 104.458 1.00 32.59 570 ALA A CA 1
ATOM 2592 C C . ALA A 1 570 ? 139.751 129.198 105.456 1.00 32.59 570 ALA A C 1
ATOM 2593 O O . ALA A 1 570 ? 139.631 128.675 106.569 1.00 32.59 570 ALA A O 1
ATOM 2595 N N . SER A 1 571 ? 140.874 129.822 105.084 1.00 32.32 571 SER A N 1
ATOM 2596 C CA . SER A 1 571 ? 141.989 129.961 106.012 1.00 32.32 571 SER A CA 1
ATOM 2597 C C . SER A 1 571 ? 141.651 130.885 107.173 1.00 32.32 571 SER A C 1
ATOM 2598 O O . SER A 1 571 ? 142.089 130.639 108.300 1.00 32.32 571 SER A O 1
ATOM 2601 N N . LEU A 1 572 ? 140.897 131.957 106.924 1.00 31.85 572 LEU A N 1
ATOM 2602 C CA . LEU A 1 572 ? 140.441 132.804 108.023 1.00 31.85 572 LEU A CA 1
ATOM 2603 C C . LEU A 1 572 ? 139.545 132.034 108.984 1.00 31.85 572 LEU A C 1
ATOM 2604 O O . LEU A 1 572 ? 139.670 132.175 110.207 1.00 31.85 572 LEU A O 1
ATOM 2609 N N . SER A 1 573 ? 138.638 131.218 108.445 1.00 32.32 573 SER A N 1
ATOM 2610 C CA . SER A 1 573 ? 137.802 130.374 109.290 1.00 32.32 573 SER A CA 1
ATOM 2611 C C . SER A 1 573 ? 138.645 129.396 110.100 1.00 32.32 573 SER A C 1
ATOM 2612 O O . SER A 1 573 ? 138.376 129.165 111.283 1.00 32.32 573 SER A O 1
ATOM 2615 N N . LEU A 1 574 ? 139.673 128.814 109.478 1.00 31.39 574 LEU A N 1
ATOM 2616 C CA . LEU A 1 574 ? 140.555 127.900 110.197 1.00 31.39 574 LEU A CA 1
ATOM 2617 C C . LEU A 1 574 ? 141.319 128.609 111.308 1.00 31.39 574 LEU A C 1
ATOM 2618 O O . LEU A 1 574 ? 141.499 128.052 112.395 1.00 31.39 574 LEU A O 1
ATOM 2623 N N . PHE A 1 575 ? 141.800 129.824 111.046 1.00 30.90 575 PHE A N 1
ATOM 2624 C CA . PHE A 1 575 ? 142.478 130.589 112.088 1.00 30.90 575 PHE A CA 1
ATOM 2625 C C . PHE A 1 575 ? 141.542 130.875 113.253 1.00 30.90 575 PHE A C 1
ATOM 2626 O O . PHE A 1 575 ? 141.926 130.730 114.422 1.00 30.90 575 PHE A O 1
ATOM 2634 N N . HIS A 1 576 ? 140.307 131.285 112.954 1.00 33.03 576 HIS A N 1
ATOM 2635 C CA . HIS A 1 576 ? 139.334 131.532 114.013 1.00 33.03 576 HIS A CA 1
ATOM 2636 C C . HIS A 1 576 ? 139.050 130.261 114.802 1.00 33.03 576 HIS A C 1
ATOM 2637 O O . HIS A 1 576 ? 138.857 130.309 116.022 1.00 33.03 576 HIS A O 1
ATOM 2644 N N . ILE A 1 577 ? 139.010 129.116 114.120 1.00 31.14 577 ILE A N 1
ATOM 2645 C CA . ILE A 1 577 ? 138.837 127.841 114.809 1.00 31.14 577 ILE A CA 1
ATOM 2646 C C . ILE A 1 577 ? 140.013 127.569 115.736 1.00 31.14 577 ILE A C 1
ATOM 2647 O O . ILE A 1 577 ? 139.834 127.155 116.885 1.00 31.14 577 ILE A O 1
ATOM 2652 N N . LEU A 1 578 ? 141.235 127.801 115.252 1.00 30.76 578 LEU A N 1
ATOM 2653 C CA . LEU A 1 578 ? 142.433 127.474 116.015 1.00 30.76 578 LEU A CA 1
ATOM 2654 C C . LEU A 1 578 ? 142.650 128.395 117.204 1.00 30.76 578 LEU A C 1
ATOM 2655 O O . LEU A 1 578 ? 143.357 128.009 118.140 1.00 30.76 578 LEU A O 1
ATOM 2660 N N . VAL A 1 579 ? 142.087 129.604 117.180 1.00 30.35 579 VAL A N 1
ATOM 2661 C CA . VAL A 1 579 ? 142.348 130.558 118.260 1.00 30.35 579 VAL A CA 1
ATOM 2662 C C . VAL A 1 579 ? 141.959 129.970 119.613 1.00 30.35 579 VAL A C 1
ATOM 2663 O O . VAL A 1 579 ? 142.734 130.018 120.574 1.00 30.35 579 VAL A O 1
ATOM 2667 N N . THR A 1 580 ? 140.755 129.409 119.708 1.00 29.45 580 THR A N 1
ATOM 2668 C CA . THR A 1 580 ? 140.243 128.966 121.005 1.00 29.45 580 THR A CA 1
ATOM 2669 C C . THR A 1 580 ? 141.053 127.832 121.628 1.00 29.45 580 THR A C 1
ATOM 2670 O O . THR A 1 580 ? 141.400 127.939 122.818 1.00 29.45 580 THR A O 1
ATOM 2674 N N . PRO A 1 581 ? 141.367 126.731 120.928 1.00 28.74 581 PRO A N 1
ATOM 2675 C CA . PRO A 1 581 ? 142.214 125.707 121.559 1.00 28.74 581 PRO A CA 1
ATOM 2676 C C . PRO A 1 581 ? 143.576 126.223 121.977 1.00 28.74 581 PRO A C 1
ATOM 2677 O O . PRO A 1 581 ? 144.079 125.830 123.031 1.00 28.74 581 PRO A O 1
ATOM 2681 N N . LEU A 1 582 ? 144.185 127.107 121.186 1.00 30.23 582 LEU A N 1
ATOM 2682 C CA . LEU A 1 582 ? 145.497 127.634 121.544 1.00 30.23 582 LEU A CA 1
ATOM 2683 C C . LEU A 1 582 ? 145.426 128.528 122.773 1.00 30.23 582 LEU A C 1
ATOM 2684 O O . LEU A 1 582 ? 146.374 128.573 123.563 1.00 30.23 582 LEU A O 1
ATOM 2689 N N . PHE A 1 583 ? 144.318 129.243 122.949 1.00 31.10 583 PHE A N 1
ATOM 2690 C CA . PHE A 1 583 ? 144.150 130.086 124.124 1.00 31.10 583 PHE A CA 1
ATOM 2691 C C . PHE A 1 583 ? 143.798 129.282 125.371 1.00 31.10 583 PHE A C 1
ATOM 2692 O O . PHE A 1 583 ? 144.188 129.670 126.477 1.00 31.10 583 PHE A O 1
ATOM 2700 N N . LEU A 1 584 ? 143.076 128.170 125.225 1.00 28.53 584 LEU A N 1
ATOM 2701 C CA . LEU A 1 584 ? 142.561 127.442 126.379 1.00 28.53 584 LEU A CA 1
ATOM 2702 C C . LEU A 1 584 ? 143.351 126.185 126.730 1.00 28.53 584 LEU A C 1
ATOM 2703 O O . LEU A 1 584 ? 143.114 125.600 127.795 1.00 28.53 584 LEU A O 1
ATOM 2708 N N . LEU A 1 585 ? 144.288 125.758 125.881 1.00 29.19 585 LEU A N 1
ATOM 2709 C CA . LEU A 1 585 ? 145.095 124.590 126.209 1.00 29.19 585 LEU A CA 1
ATOM 2710 C C . LEU A 1 585 ? 146.005 124.862 127.396 1.00 29.19 585 LEU A C 1
ATOM 2711 O O . LEU A 1 585 ? 146.267 123.960 128.198 1.00 29.19 585 LEU A O 1
ATOM 2716 N N . SER A 1 586 ? 146.487 126.098 127.530 1.00 30.95 586 SER A N 1
ATOM 2717 C CA . SER A 1 586 ? 147.253 126.471 128.712 1.00 30.95 586 SER A CA 1
ATOM 2718 C C . SER A 1 586 ? 146.406 126.362 129.972 1.00 30.95 586 SER A C 1
ATOM 2719 O O . SER A 1 586 ? 146.887 125.906 131.014 1.00 30.95 586 SER A O 1
ATOM 2722 N N . THR A 1 587 ? 145.139 126.774 129.894 1.00 29.99 587 THR A N 1
ATOM 2723 C CA . THR A 1 587 ? 144.233 126.621 131.029 1.00 29.99 587 THR A CA 1
ATOM 2724 C C . THR A 1 587 ? 144.035 125.152 131.378 1.00 29.99 587 THR A C 1
ATOM 2725 O O . THR A 1 587 ? 144.009 124.779 132.558 1.00 29.99 587 THR A O 1
ATOM 2729 N N . VAL A 1 588 ? 143.892 124.303 130.360 1.00 29.01 588 VAL A N 1
ATOM 2730 C CA . VAL A 1 588 ? 143.730 122.873 130.611 1.00 29.01 588 VAL A CA 1
ATOM 2731 C C . VAL A 1 588 ? 144.974 122.301 131.284 1.00 29.01 588 VAL A C 1
ATOM 2732 O O . VAL A 1 588 ? 144.878 121.487 132.210 1.00 29.01 588 VAL A O 1
ATOM 2736 N N . VAL A 1 589 ? 146.160 122.717 130.834 1.00 29.21 589 VAL A N 1
ATOM 2737 C CA . VAL A 1 589 ? 147.400 122.231 131.438 1.00 29.21 589 VAL A CA 1
ATOM 2738 C C . VAL A 1 589 ? 147.522 122.703 132.884 1.00 29.21 589 VAL A C 1
ATOM 2739 O O . VAL A 1 589 ? 147.959 121.950 133.766 1.00 29.21 589 VAL A O 1
ATOM 2743 N N . ARG A 1 590 ? 147.149 123.957 133.151 1.00 31.23 590 ARG A N 1
ATOM 2744 C CA . ARG A 1 590 ? 147.177 124.461 134.520 1.00 31.23 590 ARG A CA 1
ATOM 2745 C C . ARG A 1 590 ? 146.241 123.666 135.417 1.00 31.23 590 ARG A C 1
ATOM 2746 O O . ARG A 1 590 ? 146.596 123.322 136.551 1.00 31.23 590 ARG A O 1
ATOM 2754 N N . PHE A 1 591 ? 145.037 123.368 134.927 1.00 29.54 591 PHE A N 1
ATOM 2755 C CA . PHE A 1 591 ? 144.114 122.554 135.706 1.00 29.54 591 PHE A CA 1
ATOM 2756 C C . PHE A 1 591 ? 144.645 121.144 135.914 1.00 29.54 591 PHE A C 1
ATOM 2757 O O . PHE A 1 591 ? 144.412 120.553 136.968 1.00 29.54 591 PHE A O 1
ATOM 2765 N N . ALA A 1 592 ? 145.359 120.590 134.932 1.00 28.99 592 ALA A N 1
ATOM 2766 C CA . ALA A 1 592 ? 145.963 119.272 135.109 1.00 28.99 592 ALA A CA 1
ATOM 2767 C C . ALA A 1 592 ? 147.011 119.284 136.215 1.00 28.99 592 ALA A C 1
ATOM 2768 O O . ALA A 1 592 ? 147.067 118.364 137.042 1.00 28.99 592 ALA A O 1
ATOM 2770 N N . VAL A 1 593 ? 147.853 120.317 136.245 1.00 29.64 593 VAL A N 1
ATOM 2771 C CA . VAL A 1 593 ? 148.867 120.417 137.295 1.00 29.64 593 VAL A CA 1
ATOM 2772 C C . VAL A 1 593 ? 148.212 120.585 138.662 1.00 29.64 593 VAL A C 1
ATOM 2773 O O . VAL A 1 593 ? 148.604 119.940 139.648 1.00 29.64 593 VAL A O 1
ATOM 2777 N N . LYS A 1 594 ? 147.203 121.454 138.744 1.00 30.81 594 LYS A N 1
ATOM 2778 C CA . LYS A 1 594 ? 146.495 121.639 140.005 1.00 30.81 594 LYS A CA 1
ATOM 2779 C C . LYS A 1 594 ? 145.785 120.366 140.439 1.00 30.81 594 LYS A C 1
ATOM 2780 O O . LYS A 1 594 ? 145.682 120.094 141.637 1.00 30.81 594 LYS A O 1
ATOM 2786 N N . ALA A 1 595 ? 145.301 119.568 139.487 1.00 30.20 595 ALA A N 1
ATOM 2787 C CA . ALA A 1 595 ? 144.672 118.296 139.823 1.00 30.20 595 ALA A CA 1
ATOM 2788 C C . ALA A 1 595 ? 145.687 117.293 140.343 1.00 30.20 595 ALA A C 1
ATOM 2789 O O . ALA A 1 595 ? 145.376 116.500 141.235 1.00 30.20 595 ALA A O 1
ATOM 2791 N N . ILE A 1 596 ? 146.896 117.292 139.784 1.00 30.55 596 ILE A N 1
ATOM 2792 C CA . ILE A 1 596 ? 147.948 116.436 140.325 1.00 30.55 596 ILE A CA 1
ATOM 2793 C C . ILE A 1 596 ? 148.242 116.815 141.770 1.00 30.55 596 ILE A C 1
ATOM 2794 O O . ILE A 1 596 ? 148.357 115.950 142.650 1.00 30.55 596 ILE A O 1
ATOM 2799 N N . ILE A 1 597 ? 148.342 118.117 142.042 1.00 32.13 597 ILE A N 1
ATOM 2800 C CA . ILE A 1 597 ? 148.582 118.571 143.412 1.00 32.13 597 ILE A CA 1
ATOM 2801 C C . ILE A 1 597 ? 147.424 118.176 144.326 1.00 32.13 597 ILE A C 1
ATOM 2802 O O . ILE A 1 597 ? 147.630 117.727 145.463 1.00 32.13 597 ILE A O 1
ATOM 2807 N N . SER A 1 598 ? 146.189 118.346 143.848 1.00 31.88 598 SER A N 1
ATOM 2808 C CA . SER A 1 598 ? 145.015 118.020 144.650 1.00 31.88 598 SER A CA 1
ATOM 2809 C C . SER A 1 598 ? 144.949 116.533 144.959 1.00 31.88 598 SER A C 1
ATOM 2810 O O . SER A 1 598 ? 144.586 116.142 146.072 1.00 31.88 598 SER A O 1
ATOM 2813 N N . VAL A 1 599 ? 145.278 115.688 143.983 1.00 32.46 599 VAL A N 1
ATOM 2814 C CA . VAL A 1 599 ? 145.286 114.249 144.217 1.00 32.46 599 VAL A CA 1
ATOM 2815 C C . VAL A 1 599 ? 146.382 113.876 145.202 1.00 32.46 599 VAL A C 1
ATOM 2816 O O . VAL A 1 599 ? 146.201 112.985 146.036 1.00 32.46 599 VAL A O 1
ATOM 2820 N N . GLN A 1 600 ? 147.532 114.549 145.135 1.00 33.94 600 GLN A N 1
ATOM 2821 C CA . GLN A 1 600 ? 148.570 114.291 146.129 1.00 33.94 600 GLN A CA 1
ATOM 2822 C C . GLN A 1 600 ? 148.085 114.631 147.534 1.00 33.94 600 GLN A C 1
ATOM 2823 O O . GLN A 1 600 ? 148.283 113.850 148.473 1.00 33.94 600 GLN A O 1
ATOM 2829 N N . LYS A 1 601 ? 147.429 115.783 147.694 1.00 33.55 601 LYS A N 1
ATOM 2830 C CA . LYS A 1 601 ? 146.910 116.161 149.009 1.00 33.55 601 LYS A CA 1
ATOM 2831 C C . LYS A 1 601 ? 145.835 115.190 149.490 1.00 33.55 601 LYS A C 1
ATOM 2832 O O . LYS A 1 601 ? 145.831 114.780 150.658 1.00 33.55 601 LYS A O 1
ATOM 2838 N N . LEU A 1 602 ? 144.920 114.811 148.599 1.00 34.73 602 LEU A N 1
ATOM 2839 C CA . LEU A 1 602 ? 143.855 113.880 148.951 1.00 34.73 602 LEU A CA 1
ATOM 2840 C C . LEU A 1 602 ? 144.411 112.519 149.343 1.00 34.73 602 LEU A C 1
ATOM 2841 O O . LEU A 1 602 ? 143.948 111.911 150.312 1.00 34.73 602 LEU A O 1
ATOM 2846 N N . ASN A 1 603 ? 145.400 112.024 148.601 1.00 36.63 603 ASN A N 1
ATOM 2847 C CA . ASN A 1 603 ? 145.991 110.731 148.912 1.00 36.63 603 ASN A CA 1
ATOM 2848 C C . ASN A 1 603 ? 146.784 110.777 150.208 1.00 36.63 603 ASN A C 1
ATOM 2849 O O . ASN A 1 603 ? 146.806 109.791 150.951 1.00 36.63 603 ASN A O 1
ATOM 2854 N N . GLU A 1 604 ? 147.444 111.901 150.499 1.00 36.96 604 GLU A N 1
ATOM 2855 C CA . GLU A 1 604 ? 148.129 112.026 151.778 1.00 36.96 604 GLU A CA 1
ATOM 2856 C C . GLU A 1 604 ? 147.152 112.166 152.936 1.00 36.96 604 GLU A C 1
ATOM 2857 O O . GLU A 1 604 ? 147.520 111.866 154.076 1.00 36.96 604 GLU A O 1
ATOM 2863 N N . PHE A 1 605 ? 145.923 112.619 152.676 1.00 33.14 605 PHE A N 1
ATOM 2864 C CA . PHE A 1 605 ? 144.907 112.628 153.724 1.00 33.14 605 PHE A CA 1
ATOM 2865 C C . PHE A 1 605 ? 144.282 111.257 153.934 1.00 33.14 605 PHE A C 1
ATOM 2866 O O . PHE A 1 605 ? 144.061 110.854 155.080 1.00 33.14 605 PHE A O 1
ATOM 2874 N N . LEU A 1 606 ? 143.997 110.529 152.857 1.00 33.53 606 LEU A N 1
ATOM 2875 C CA . LEU A 1 606 ? 143.421 109.196 152.964 1.00 33.53 606 LEU A CA 1
ATOM 2876 C C . LEU A 1 606 ? 144.369 108.204 153.617 1.00 33.53 606 LEU A C 1
ATOM 2877 O O . LEU A 1 606 ? 143.935 107.109 153.990 1.00 33.53 606 LEU A O 1
ATOM 2882 N N . LEU A 1 607 ? 145.645 108.555 153.753 1.00 36.05 607 LEU A N 1
ATOM 2883 C CA . LEU A 1 607 ? 146.595 107.807 154.564 1.00 36.05 607 LEU A CA 1
ATOM 2884 C C . LEU A 1 607 ? 146.959 108.687 155.760 1.00 36.05 607 LEU A C 1
ATOM 2885 O O . LEU A 1 607 ? 147.949 109.418 155.743 1.00 36.05 607 LEU A O 1
ATOM 2890 N N . SER A 1 608 ? 146.136 108.611 156.801 1.00 36.12 608 SER A N 1
ATOM 2891 C CA . SER A 1 608 ? 146.315 109.368 158.028 1.00 36.12 608 SER A CA 1
ATOM 2892 C C . SER A 1 608 ? 146.113 108.441 159.215 1.00 36.12 608 SER A C 1
ATOM 2893 O O . SER A 1 608 ? 145.516 107.369 159.095 1.00 36.12 608 SER A O 1
ATOM 2896 N N . ASP A 1 609 ? 146.628 108.859 160.366 1.00 39.87 609 ASP A N 1
ATOM 2897 C CA . ASP A 1 609 ? 146.437 108.081 161.580 1.00 39.87 609 ASP A CA 1
ATOM 2898 C C . ASP A 1 609 ? 144.959 108.051 161.937 1.00 39.87 609 ASP A C 1
ATOM 2899 O O . ASP A 1 609 ? 144.309 109.095 162.033 1.00 39.87 609 ASP A O 1
ATOM 2904 N N . GLU A 1 610 ? 144.431 106.847 162.132 1.00 38.03 610 GLU A N 1
ATOM 2905 C CA . GLU A 1 610 ? 143.016 106.662 162.396 1.00 38.03 610 GLU A CA 1
ATOM 2906 C C . GLU A 1 610 ? 142.856 105.713 163.572 1.00 38.03 610 GLU A C 1
ATOM 2907 O O . GLU A 1 610 ? 143.766 104.954 163.912 1.00 38.03 610 GLU A O 1
ATOM 2913 N N . ILE A 1 611 ? 141.684 105.779 164.204 1.00 37.85 611 ILE A N 1
ATOM 2914 C CA . ILE A 1 611 ? 141.421 104.970 165.385 1.00 37.85 611 ILE A CA 1
ATOM 2915 C C . ILE A 1 611 ? 141.464 103.489 165.028 1.00 37.85 611 ILE A C 1
ATOM 2916 O O . ILE A 1 611 ? 141.189 103.087 163.890 1.00 37.85 611 ILE A O 1
ATOM 2921 N N . GLY A 1 612 ? 141.816 102.668 166.013 1.00 48.79 612 GLY A N 1
ATOM 2922 C CA . GLY A 1 612 ? 141.859 101.238 165.811 1.00 48.79 612 GLY A CA 1
ATOM 2923 C C . GLY A 1 612 ? 140.479 100.613 165.783 1.00 48.79 612 GLY A C 1
ATOM 2924 O O . GLY A 1 612 ? 139.469 101.234 166.110 1.00 48.79 612 GLY A O 1
ATOM 2925 N N . GLU A 1 613 ? 140.446 99.348 165.381 1.00 59.95 613 GLU A N 1
ATOM 2926 C CA . GLU A 1 613 ? 139.193 98.611 165.282 1.00 59.95 613 GLU A CA 1
ATOM 2927 C C . GLU A 1 613 ? 138.672 98.225 166.662 1.00 59.95 613 GLU A C 1
ATOM 2928 O O . GLU A 1 613 ? 138.084 97.159 166.839 1.00 59.95 613 GLU A O 1
ATOM 2934 N N . ASP A 1 665 ? 126.428 94.329 189.160 1.00 56.21 665 ASP A N 1
ATOM 2935 C CA . ASP A 1 665 ? 127.216 93.837 188.036 1.00 56.21 665 ASP A CA 1
ATOM 2936 C C . ASP A 1 665 ? 128.151 94.931 187.533 1.00 56.21 665 ASP A C 1
ATOM 2937 O O . ASP A 1 665 ? 128.195 96.023 188.096 1.00 56.21 665 ASP A O 1
ATOM 2942 N N . VAL A 1 666 ? 128.897 94.634 186.473 1.00 51.81 666 VAL A N 1
ATOM 2943 C CA . VAL A 1 666 ? 129.881 95.549 185.906 1.00 51.81 666 VAL A CA 1
ATOM 2944 C C . VAL A 1 666 ? 129.509 95.817 184.456 1.00 51.81 666 VAL A C 1
ATOM 2945 O O . VAL A 1 666 ? 129.325 94.876 183.676 1.00 51.81 666 VAL A O 1
ATOM 2949 N N . ALA A 1 667 ? 129.400 97.096 184.096 1.00 48.08 667 ALA A N 1
ATOM 2950 C CA . ALA A 1 667 ? 129.076 97.461 182.723 1.00 48.08 667 ALA A CA 1
ATOM 2951 C C . ALA A 1 667 ? 130.329 97.543 181.863 1.00 48.08 667 ALA A C 1
ATOM 2952 O O . ALA A 1 667 ? 130.349 97.046 180.733 1.00 48.08 667 ALA A O 1
ATOM 2954 N N . ILE A 1 668 ? 131.380 98.174 182.381 1.00 44.33 668 ILE A N 1
ATOM 2955 C CA . ILE A 1 668 ? 132.653 98.311 181.686 1.00 44.33 668 ILE A CA 1
ATOM 2956 C C . ILE A 1 668 ? 133.757 97.876 182.634 1.00 44.33 668 ILE A C 1
ATOM 2957 O O . ILE A 1 668 ? 133.793 98.314 183.789 1.00 44.33 668 ILE A O 1
ATOM 2962 N N . LYS A 1 669 ? 134.652 97.018 182.155 1.00 47.47 669 LYS A N 1
ATOM 2963 C CA . LYS A 1 669 ? 135.799 96.586 182.944 1.00 47.47 669 LYS A CA 1
ATOM 2964 C C . LYS A 1 669 ? 137.058 96.652 182.097 1.00 47.47 669 LYS A C 1
ATOM 2965 O O . LYS A 1 669 ? 137.084 96.128 180.982 1.00 47.47 669 LYS A O 1
ATOM 2971 N N . VAL A 1 670 ? 138.104 97.275 182.628 1.00 47.47 670 VAL A N 1
ATOM 2972 C CA . VAL A 1 670 ? 139.403 97.330 181.970 1.00 47.47 670 VAL A CA 1
ATOM 2973 C C . VAL A 1 670 ? 140.360 96.442 182.749 1.00 47.47 670 VAL A C 1
ATOM 2974 O O . VAL A 1 670 ? 140.499 96.590 183.968 1.00 47.47 670 VAL A O 1
ATOM 2978 N N . THR A 1 671 ? 141.008 95.514 182.050 1.00 51.45 671 THR A N 1
ATOM 2979 C CA . THR A 1 671 ? 141.905 94.541 182.664 1.00 51.45 671 THR A CA 1
ATOM 2980 C C . THR A 1 671 ? 143.305 94.751 182.106 1.00 51.45 671 THR A C 1
ATOM 2981 O O . THR A 1 671 ? 143.525 94.602 180.897 1.00 51.45 671 THR A O 1
ATOM 2985 N N . ASN A 1 672 ? 144.242 95.099 182.991 1.00 51.04 672 ASN A N 1
ATOM 2986 C CA . ASN A 1 672 ? 145.652 95.284 182.647 1.00 51.04 672 ASN A CA 1
ATOM 2987 C C . ASN A 1 672 ? 145.828 96.258 181.487 1.00 51.04 672 ASN A C 1
ATOM 2988 O O . ASN A 1 672 ? 146.772 96.145 180.704 1.00 51.04 672 ASN A O 1
ATOM 2993 N N . GLY A 1 673 ? 144.922 97.225 181.375 1.00 47.27 673 GLY A N 1
ATOM 2994 C CA . GLY A 1 673 ? 144.931 98.111 180.227 1.00 47.27 673 GLY A CA 1
ATOM 2995 C C . GLY A 1 673 ? 146.162 98.999 180.197 1.00 47.27 673 GLY A C 1
ATOM 2996 O O . GLY A 1 673 ? 146.478 99.699 181.159 1.00 47.27 673 GLY A O 1
ATOM 2997 N N . TYR A 1 674 ? 146.865 98.959 179.070 1.00 46.97 674 TYR A N 1
ATOM 2998 C CA . TYR A 1 674 ? 147.957 99.878 178.772 1.00 46.97 674 TYR A CA 1
ATOM 2999 C C . TYR A 1 674 ? 147.563 100.627 177.511 1.00 46.97 674 TYR A C 1
ATOM 3000 O O . TYR A 1 674 ? 147.512 100.031 176.431 1.00 46.97 674 TYR A O 1
ATOM 3009 N N . PHE A 1 675 ? 147.283 101.919 177.650 1.00 42.57 675 PHE A N 1
ATOM 3010 C CA . PHE A 1 675 ? 146.822 102.754 176.553 1.00 42.57 675 PHE A CA 1
ATOM 3011 C C . PHE A 1 675 ? 147.802 103.896 176.333 1.00 42.57 675 PHE A C 1
ATOM 3012 O O . PHE A 1 675 ? 148.478 104.342 177.264 1.00 42.57 675 PHE A O 1
ATOM 3020 N N . SER A 1 676 ? 147.876 104.366 175.091 1.00 43.17 676 SER A N 1
ATOM 3021 C CA . SER A 1 676 ? 148.757 105.464 174.730 1.00 43.17 676 SER A CA 1
ATOM 3022 C C . SER A 1 676 ? 148.100 106.298 173.643 1.00 43.17 676 SER A C 1
ATOM 3023 O O . SER A 1 676 ? 147.227 105.821 172.916 1.00 43.17 676 SER A O 1
ATOM 3026 N N . TRP A 1 677 ? 148.533 107.552 173.536 1.00 41.13 677 TRP A N 1
ATOM 3027 C CA . TRP A 1 677 ? 147.982 108.485 172.564 1.00 41.13 677 TRP A CA 1
ATOM 3028 C C . TRP A 1 677 ? 148.734 108.473 171.240 1.00 41.13 677 TRP A C 1
ATOM 3029 O O . TRP A 1 677 ? 148.691 109.465 170.505 1.00 41.13 677 TRP A O 1
ATOM 3040 N N . GLY A 1 678 ? 149.417 107.378 170.919 1.00 49.13 678 GLY A N 1
ATOM 3041 C CA . GLY A 1 678 ? 150.057 107.208 169.630 1.00 49.13 678 GLY A CA 1
ATOM 3042 C C . GLY A 1 678 ? 151.554 107.405 169.624 1.00 49.13 678 GLY A C 1
ATOM 3043 O O . GLY A 1 678 ? 152.196 107.081 168.617 1.00 49.13 678 GLY A O 1
ATOM 3044 N N . SER A 1 679 ? 152.137 107.917 170.703 1.00 55.21 679 SER A N 1
ATOM 3045 C CA . SER A 1 679 ? 153.570 108.170 170.753 1.00 55.21 679 SER A CA 1
ATOM 3046 C C . SER A 1 679 ? 154.377 106.940 171.142 1.00 55.21 679 SER A C 1
ATOM 3047 O O . SER A 1 679 ? 155.608 107.019 171.202 1.00 55.21 679 SER A O 1
ATOM 3050 N N . GLY A 1 680 ? 153.722 105.814 171.409 1.00 55.38 680 GLY A N 1
ATOM 3051 C CA . GLY A 1 680 ? 154.418 104.629 171.867 1.00 55.38 680 GLY A CA 1
ATOM 3052 C C . GLY A 1 680 ? 154.578 104.611 173.372 1.00 55.38 680 GLY A C 1
ATOM 3053 O O . GLY A 1 680 ? 154.556 103.546 173.996 1.00 55.38 680 GLY A O 1
ATOM 3054 N N . LEU A 1 681 ? 154.738 105.791 173.964 1.00 55.24 681 LEU A N 1
ATOM 3055 C CA . LEU A 1 681 ? 154.820 105.920 175.412 1.00 55.24 681 LEU A CA 1
ATOM 3056 C C . LEU A 1 681 ? 153.423 105.793 176.004 1.00 55.24 681 LEU A C 1
ATOM 3057 O O . LEU A 1 681 ? 152.520 106.555 175.642 1.00 55.24 681 LEU A O 1
ATOM 3062 N N . ALA A 1 682 ? 153.246 104.839 176.913 1.00 49.74 682 ALA A N 1
ATOM 3063 C CA . ALA A 1 682 ? 151.930 104.581 177.477 1.00 49.74 682 ALA A CA 1
ATOM 3064 C C . ALA A 1 682 ? 151.500 105.727 178.382 1.00 49.74 682 ALA A C 1
ATOM 3065 O O . ALA A 1 682 ? 152.163 106.031 179.378 1.00 49.74 682 ALA A O 1
ATOM 3067 N N . THR A 1 683 ? 150.383 106.366 178.029 1.00 47.00 683 THR A N 1
ATOM 3068 C CA . THR A 1 683 ? 149.813 107.404 178.878 1.00 47.00 683 THR A CA 1
ATOM 3069 C C . THR A 1 683 ? 149.108 106.803 180.087 1.00 47.00 683 THR A C 1
ATOM 3070 O O . THR A 1 683 ? 149.231 107.320 181.203 1.00 47.00 683 THR A O 1
ATOM 3074 N N . LEU A 1 684 ? 148.375 105.712 179.885 1.00 45.90 684 LEU A N 1
ATOM 3075 C CA . LEU A 1 684 ? 147.685 104.998 180.953 1.00 45.90 684 LEU A CA 1
ATOM 3076 C C . LEU A 1 684 ? 148.342 103.634 181.096 1.00 45.90 684 LEU A C 1
ATOM 3077 O O . LEU A 1 684 ? 148.270 102.810 180.180 1.00 45.90 684 LEU A O 1
ATOM 3082 N N . SER A 1 685 ? 148.980 103.395 182.235 1.00 49.91 685 SER A N 1
ATOM 3083 C CA . SER A 1 685 ? 149.736 102.173 182.464 1.00 49.91 685 SER A CA 1
ATOM 3084 C C . SER A 1 685 ? 149.062 101.342 183.544 1.00 49.91 685 SER A C 1
ATOM 3085 O O . SER A 1 685 ? 148.707 101.865 184.605 1.00 49.91 685 SER A O 1
ATOM 3088 N N . ASN A 1 686 ? 148.894 100.048 183.267 1.00 50.94 686 ASN A N 1
ATOM 3089 C CA . ASN A 1 686 ? 148.350 99.088 184.227 1.00 50.94 686 ASN A CA 1
ATOM 3090 C C . ASN A 1 686 ? 146.989 99.533 184.755 1.00 50.94 686 ASN A C 1
ATOM 3091 O O . ASN A 1 686 ? 146.711 99.461 185.954 1.00 50.94 686 ASN A O 1
ATOM 3096 N N . ILE A 1 687 ? 146.132 100.005 183.852 1.00 48.67 687 ILE A N 1
ATOM 3097 C CA . ILE A 1 687 ? 144.775 100.372 184.234 1.00 48.67 687 ILE A CA 1
ATOM 3098 C C . ILE A 1 687 ? 143.969 99.108 184.492 1.00 48.67 687 ILE A C 1
ATOM 3099 O O . ILE A 1 687 ? 143.881 98.222 183.634 1.00 48.67 687 ILE A O 1
ATOM 3104 N N . ASP A 1 688 ? 143.381 99.016 185.683 1.00 52.84 688 ASP A N 1
ATOM 3105 C CA . ASP A 1 688 ? 142.532 97.885 186.064 1.00 52.84 688 ASP A CA 1
ATOM 3106 C C . ASP A 1 688 ? 141.377 98.466 186.875 1.00 52.84 688 ASP A C 1
ATOM 3107 O O . ASP A 1 688 ? 141.475 98.614 188.096 1.00 52.84 688 ASP A O 1
ATOM 3112 N N . ILE A 1 689 ? 140.282 98.791 186.189 1.00 49.69 689 ILE A N 1
ATOM 3113 C CA . ILE A 1 689 ? 139.155 99.484 186.793 1.00 49.69 689 ILE A CA 1
ATOM 3114 C C . ILE A 1 689 ? 137.888 98.673 186.564 1.00 49.69 689 ILE A C 1
ATOM 3115 O O . ILE A 1 689 ? 137.840 97.761 185.740 1.00 49.69 689 ILE A O 1
ATOM 3120 N N . ARG A 1 690 ? 136.854 99.025 187.320 1.00 52.24 690 ARG A N 1
ATOM 3121 C CA . ARG A 1 690 ? 135.537 98.425 187.201 1.00 52.24 690 ARG A CA 1
ATOM 3122 C C . ARG A 1 690 ? 134.494 99.523 187.325 1.00 52.24 690 ARG A C 1
ATOM 3123 O O . ARG A 1 690 ? 134.577 100.367 188.221 1.00 52.24 690 ARG A O 1
ATOM 3131 N N . ILE A 1 691 ? 133.523 99.515 186.424 1.00 46.52 691 ILE A N 1
ATOM 3132 C CA . ILE A 1 691 ? 132.448 100.495 186.406 1.00 46.52 691 ILE A CA 1
ATOM 3133 C C . ILE A 1 691 ? 131.134 99.764 186.646 1.00 46.52 691 ILE A C 1
ATOM 3134 O O . ILE A 1 691 ? 130.582 99.145 185.737 1.00 46.52 691 ILE A O 1
ATOM 3139 N N . PRO A 1 692 ? 130.604 99.808 187.865 1.00 49.60 692 PRO A N 1
ATOM 3140 C CA . PRO A 1 692 ? 129.384 99.054 188.164 1.00 49.60 692 PRO A CA 1
ATOM 3141 C C . PRO A 1 692 ? 128.190 99.563 187.373 1.00 49.60 692 PRO A C 1
ATOM 3142 O O . PRO A 1 692 ? 128.080 100.750 187.056 1.00 49.60 692 PRO A O 1
ATOM 3146 N N . THR A 1 693 ? 127.287 98.640 187.056 1.00 50.71 693 THR A N 1
ATOM 3147 C CA . THR A 1 693 ? 126.125 98.953 186.238 1.00 50.71 693 THR A CA 1
ATOM 3148 C C . THR A 1 693 ? 125.072 99.675 187.066 1.00 50.71 693 THR A C 1
ATOM 3149 O O . THR A 1 693 ? 124.739 99.244 188.175 1.00 50.71 693 THR A O 1
ATOM 3153 N N . GLY A 1 694 ? 124.547 100.772 186.525 1.00 49.17 694 GLY A N 1
ATOM 3154 C CA . GLY A 1 694 ? 123.488 101.499 187.191 1.00 49.17 694 GLY A CA 1
ATOM 3155 C C . GLY A 1 694 ? 123.899 102.209 188.457 1.00 49.17 694 GLY A C 1
ATOM 3156 O O . GLY A 1 694 ? 123.047 102.487 189.303 1.00 49.17 694 GLY A O 1
ATOM 3157 N N . GLN A 1 695 ? 125.182 102.514 188.614 1.00 50.47 695 GLN A N 1
ATOM 3158 C CA . GLN A 1 695 ? 125.683 103.192 189.797 1.00 50.47 695 GLN A CA 1
ATOM 3159 C C . GLN A 1 695 ? 126.562 104.360 189.379 1.00 50.47 695 GLN A C 1
ATOM 3160 O O . GLN A 1 695 ? 127.185 104.339 188.315 1.00 50.47 695 GLN A O 1
ATOM 3166 N N . LEU A 1 696 ? 126.601 105.383 190.227 1.00 49.47 696 LEU A N 1
ATOM 3167 C CA . LEU A 1 696 ? 127.396 106.572 189.953 1.00 49.47 696 LEU A CA 1
ATOM 3168 C C . LEU A 1 696 ? 128.864 106.276 190.229 1.00 49.47 696 LEU A C 1
ATOM 3169 O O . LEU A 1 696 ? 129.227 105.872 191.340 1.00 49.47 696 LEU A O 1
ATOM 3174 N N . THR A 1 697 ? 129.702 106.467 189.217 1.00 48.17 697 THR A N 1
ATOM 3175 C CA . THR A 1 697 ? 131.141 106.293 189.329 1.00 48.17 697 THR A CA 1
ATOM 3176 C C . THR A 1 697 ? 131.808 107.643 189.120 1.00 48.17 697 THR A C 1
ATOM 3177 O O . THR A 1 697 ? 131.514 108.341 188.146 1.00 48.17 697 THR A O 1
ATOM 3181 N N . MET A 1 698 ? 132.691 108.014 190.039 1.00 50.39 698 MET A N 1
ATOM 3182 C CA . MET A 1 698 ? 133.375 109.298 189.990 1.00 50.39 698 MET A CA 1
ATOM 3183 C C . MET A 1 698 ? 134.872 109.068 189.877 1.00 50.39 698 MET A C 1
ATOM 3184 O O . MET A 1 698 ? 135.456 108.347 190.691 1.00 50.39 698 MET A O 1
ATOM 3189 N N . ILE A 1 699 ? 135.487 109.680 188.871 1.00 47.09 699 ILE A N 1
ATOM 3190 C CA . ILE A 1 699 ? 136.923 109.582 188.643 1.00 47.09 699 ILE A CA 1
ATOM 3191 C C . ILE A 1 699 ? 137.565 110.855 189.174 1.00 47.09 699 ILE A C 1
ATOM 3192 O O . ILE A 1 699 ? 137.253 111.957 188.710 1.00 47.09 699 ILE A O 1
ATOM 3197 N N . VAL A 1 700 ? 138.463 110.704 190.142 1.00 51.64 700 VAL A N 1
ATOM 3198 C CA . VAL A 1 700 ? 139.050 111.829 190.858 1.00 51.64 700 VAL A CA 1
ATOM 3199 C C . VAL A 1 700 ? 140.566 111.750 190.756 1.00 51.64 700 VAL A C 1
ATOM 3200 O O . VAL A 1 700 ? 141.154 110.682 190.956 1.00 51.64 700 VAL A O 1
ATOM 3204 N N . GLY A 1 701 ? 141.189 112.879 190.444 1.00 51.05 701 GLY A N 1
ATOM 3205 C CA . GLY A 1 701 ? 142.636 112.970 190.389 1.00 51.05 701 GLY A CA 1
ATOM 3206 C C . GLY A 1 701 ? 143.038 114.401 190.121 1.00 51.05 701 GLY A C 1
ATOM 3207 O O . GLY A 1 701 ? 142.202 115.257 189.817 1.00 51.05 701 GLY A O 1
ATOM 3208 N N . GLN A 1 702 ? 144.337 114.655 190.239 1.00 52.35 702 GLN A N 1
ATOM 3209 C CA . GLN A 1 702 ? 144.832 115.997 189.987 1.00 52.35 702 GLN A CA 1
ATOM 3210 C C . GLN A 1 702 ? 144.846 116.284 188.488 1.00 52.35 702 GLN A C 1
ATOM 3211 O O . GLN A 1 702 ? 144.656 115.394 187.656 1.00 52.35 702 GLN A O 1
ATOM 3217 N N . VAL A 1 703 ? 145.058 117.557 188.152 1.00 49.27 703 VAL A N 1
ATOM 3218 C CA . VAL A 1 703 ? 145.086 117.964 186.753 1.00 49.27 703 VAL A CA 1
ATOM 3219 C C . VAL A 1 703 ? 146.187 117.211 186.024 1.00 49.27 703 VAL A C 1
ATOM 3220 O O . VAL A 1 703 ? 147.333 117.151 186.484 1.00 49.27 703 VAL A O 1
ATOM 3224 N N . GLY A 1 704 ? 145.840 116.626 184.882 1.00 47.34 704 GLY A N 1
ATOM 3225 C CA . GLY A 1 704 ? 146.784 115.862 184.096 1.00 47.34 704 GLY A CA 1
ATOM 3226 C C . GLY A 1 704 ? 146.918 114.404 184.469 1.00 47.34 704 GLY A C 1
ATOM 3227 O O . GLY A 1 704 ? 147.823 113.737 183.956 1.00 47.34 704 GLY A O 1
ATOM 3228 N N . CYS A 1 705 ? 146.052 113.887 185.344 1.00 50.52 705 CYS A N 1
ATOM 3229 C CA . CYS A 1 705 ? 146.133 112.481 185.729 1.00 50.52 705 CYS A CA 1
ATOM 3230 C C . CYS A 1 705 ? 145.902 111.562 184.538 1.00 50.52 705 CYS A C 1
ATOM 3231 O O . CYS A 1 705 ? 146.612 110.565 184.367 1.00 50.52 705 CYS A O 1
ATOM 3234 N N . GLY A 1 706 ? 144.918 111.881 183.706 1.00 44.40 706 GLY A N 1
ATOM 3235 C CA . GLY A 1 706 ? 144.525 110.997 182.631 1.00 44.40 706 GLY A CA 1
ATOM 3236 C C . GLY A 1 706 ? 143.090 110.545 182.785 1.00 44.40 706 GLY A C 1
ATOM 3237 O O . GLY A 1 706 ? 142.723 109.456 182.339 1.00 44.40 706 GLY A O 1
ATOM 3238 N N . LYS A 1 707 ? 142.271 111.373 183.434 1.00 42.38 707 LYS A N 1
ATOM 3239 C CA . LYS A 1 707 ? 140.855 111.060 183.586 1.00 42.38 707 LYS A CA 1
ATOM 3240 C C . LYS A 1 707 ? 140.129 111.131 182.249 1.00 42.38 707 LYS A C 1
ATOM 3241 O O . LYS A 1 707 ? 139.402 110.202 181.875 1.00 42.38 707 LYS A O 1
ATOM 3247 N N . SER A 1 708 ? 140.327 112.223 181.509 1.00 38.70 708 SER A N 1
ATOM 3248 C CA . SER A 1 708 ? 139.829 112.291 180.144 1.00 38.70 708 SER A CA 1
ATOM 3249 C C . SER A 1 708 ? 140.448 111.212 179.275 1.00 38.70 708 SER A C 1
ATOM 3250 O O . SER A 1 708 ? 139.757 110.634 178.432 1.00 38.70 708 SER A O 1
ATOM 3253 N N . SER A 1 709 ? 141.731 110.920 179.472 1.00 38.48 709 SER A N 1
ATOM 3254 C CA . SER A 1 709 ? 142.377 109.812 178.788 1.00 38.48 709 SER A CA 1
ATOM 3255 C C . SER A 1 709 ? 141.774 108.468 179.157 1.00 38.48 709 SER A C 1
ATOM 3256 O O . SER A 1 709 ? 141.637 107.610 178.285 1.00 38.48 709 SER A O 1
ATOM 3259 N N . LEU A 1 710 ? 141.409 108.257 180.422 1.00 38.27 710 LEU A N 1
ATOM 3260 C CA . LEU A 1 710 ? 140.746 107.011 180.792 1.00 38.27 710 LEU A CA 1
ATOM 3261 C C . LEU A 1 710 ? 139.388 106.888 180.114 1.00 38.27 710 LEU A C 1
ATOM 3262 O O . LEU A 1 710 ? 139.037 105.821 179.594 1.00 38.27 710 LEU A O 1
ATOM 3267 N N . LEU A 1 711 ? 138.614 107.977 180.098 1.00 35.76 711 LEU A N 1
ATOM 3268 C CA . LEU A 1 711 ? 137.314 107.940 179.435 1.00 35.76 711 LEU A CA 1
ATOM 3269 C C . LEU A 1 711 ? 137.462 107.663 177.946 1.00 35.76 711 LEU A C 1
ATOM 3270 O O . LEU A 1 711 ? 136.703 106.871 177.379 1.00 35.76 711 LEU A O 1
ATOM 3275 N N . LEU A 1 712 ? 138.436 108.299 177.296 1.00 34.11 712 LEU A N 1
ATOM 3276 C CA . LEU A 1 712 ? 138.642 108.105 175.867 1.00 34.11 712 LEU A CA 1
ATOM 3277 C C . LEU A 1 712 ? 139.283 106.764 175.535 1.00 34.11 712 LEU A C 1
ATOM 3278 O O . LEU A 1 712 ? 139.144 106.292 174.404 1.00 34.11 712 LEU A O 1
ATOM 3283 N N . ALA A 1 713 ? 139.991 106.152 176.484 1.00 34.95 713 ALA A N 1
ATOM 3284 C CA . ALA A 1 713 ? 140.496 104.800 176.282 1.00 34.95 713 ALA A CA 1
ATOM 3285 C C . ALA A 1 713 ? 139.379 103.778 176.409 1.00 34.95 713 ALA A C 1
ATOM 3286 O O . ALA A 1 713 ? 139.362 102.775 175.687 1.00 34.95 713 ALA A O 1
ATOM 3288 N N . ILE A 1 714 ? 138.445 104.009 177.332 1.00 36.93 714 ILE A N 1
ATOM 3289 C CA . ILE A 1 714 ? 137.253 103.170 177.401 1.00 36.93 714 ILE A CA 1
ATOM 3290 C C . ILE A 1 714 ? 136.441 103.300 176.118 1.00 36.93 714 ILE A C 1
ATOM 3291 O O . ILE A 1 714 ? 135.945 102.306 175.575 1.00 36.93 714 ILE A O 1
ATOM 3296 N N . LEU A 1 715 ? 136.300 104.523 175.609 1.00 33.29 715 LEU A N 1
ATOM 3297 C CA . LEU A 1 715 ? 135.576 104.752 174.365 1.00 33.29 715 LEU A CA 1
ATOM 3298 C C . LEU A 1 715 ? 136.340 104.280 173.137 1.00 33.29 715 LEU A C 1
ATOM 3299 O O . LEU A 1 715 ? 135.765 104.266 172.044 1.00 33.29 715 LEU A O 1
ATOM 3304 N N . GLY A 1 716 ? 137.606 103.903 173.281 1.00 33.17 716 GLY A N 1
ATOM 3305 C CA . GLY A 1 716 ? 138.377 103.421 172.153 1.00 33.17 716 GLY A CA 1
ATOM 3306 C C . GLY A 1 716 ? 138.957 104.494 171.263 1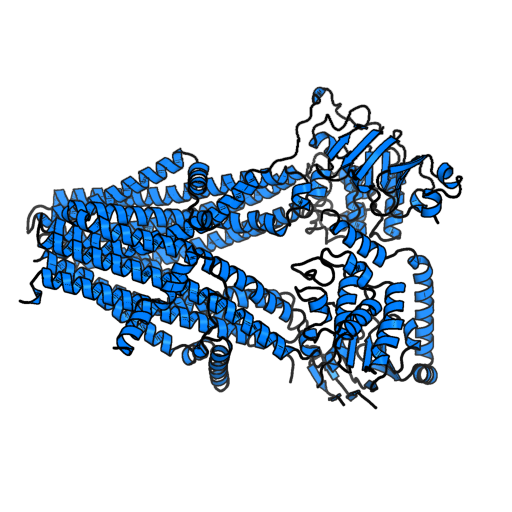.00 33.17 716 GLY A C 1
ATOM 3307 O O . GLY A 1 716 ? 139.160 104.253 170.071 1.00 33.17 716 GLY A O 1
ATOM 3308 N N . GLU A 1 717 ? 139.223 105.680 171.805 1.00 34.48 717 GLU A N 1
ATOM 3309 C CA . GLU A 1 717 ? 139.765 106.782 171.023 1.00 34.48 717 GLU A CA 1
ATOM 3310 C C . GLU A 1 717 ? 141.286 106.807 170.984 1.00 34.48 717 GLU A C 1
ATOM 3311 O O . GLU A 1 717 ? 141.854 107.608 170.235 1.00 34.48 717 GLU A O 1
ATOM 3317 N N . MET A 1 718 ? 141.959 105.960 171.759 1.00 37.50 718 MET A N 1
ATOM 3318 C CA . MET A 1 718 ? 143.411 105.953 171.819 1.00 37.50 718 MET A CA 1
ATOM 3319 C C . MET A 1 718 ? 143.927 104.525 171.716 1.00 37.50 718 MET A C 1
ATOM 3320 O O . MET A 1 718 ? 143.193 103.559 171.930 1.00 37.50 718 MET A O 1
ATOM 3325 N N . GLN A 1 719 ? 145.208 104.409 171.373 1.00 42.94 719 GLN A N 1
ATOM 3326 C CA . GLN A 1 719 ? 145.815 103.109 171.130 1.00 42.94 719 GLN A CA 1
ATOM 3327 C C . GLN A 1 719 ? 145.831 102.264 172.395 1.00 42.94 719 GLN A C 1
ATOM 3328 O O . GLN A 1 719 ? 146.050 102.760 173.500 1.00 42.94 719 GLN A O 1
ATOM 3334 N N . THR A 1 720 ? 145.599 100.970 172.220 1.00 44.65 720 THR A N 1
ATOM 3335 C CA . THR A 1 720 ? 145.588 100.008 173.317 1.00 44.65 720 THR A CA 1
ATOM 3336 C C . THR A 1 720 ? 146.831 99.138 173.181 1.00 44.65 720 THR A C 1
ATOM 3337 O O . THR A 1 720 ? 146.845 98.174 172.411 1.00 44.65 720 THR A O 1
ATOM 3341 N N . LEU A 1 721 ? 147.881 99.492 173.921 1.00 45.87 721 LEU A N 1
ATOM 3342 C CA . LEU A 1 721 ? 149.098 98.689 173.899 1.00 45.87 721 LEU A CA 1
ATOM 3343 C C . LEU A 1 721 ? 148.853 97.317 174.511 1.00 45.87 721 LEU A C 1
ATOM 3344 O O . LEU A 1 721 ? 149.255 96.293 173.947 1.00 45.87 721 LEU A O 1
ATOM 3349 N N . GLU A 1 722 ? 148.186 97.276 175.661 1.00 48.71 722 GLU A N 1
ATOM 3350 C CA . GLU A 1 722 ? 147.924 96.025 176.360 1.00 48.71 722 GLU A CA 1
ATOM 3351 C C . GLU A 1 722 ? 146.563 96.091 177.036 1.00 48.71 722 GLU A C 1
ATOM 3352 O O . GLU A 1 722 ? 145.891 97.125 177.037 1.00 48.71 722 GLU A O 1
ATOM 3358 N N . GLY A 1 723 ? 146.164 94.967 177.619 1.00 49.78 723 GLY A N 1
ATOM 3359 C CA . GLY A 1 723 ? 144.929 94.900 178.374 1.00 49.78 723 GLY A CA 1
ATOM 3360 C C . GLY A 1 723 ? 143.712 94.797 177.476 1.00 49.78 723 GLY A C 1
ATOM 3361 O O . GLY A 1 723 ? 143.780 94.911 176.254 1.00 49.78 723 GLY A O 1
ATOM 3362 N N . LYS A 1 724 ? 142.564 94.578 178.114 1.00 50.81 724 LYS A N 1
ATOM 3363 C CA . LYS A 1 724 ? 141.315 94.421 177.385 1.00 50.81 724 LYS A CA 1
ATOM 3364 C C . LYS A 1 724 ? 140.208 95.204 178.072 1.00 50.81 724 LYS A C 1
ATOM 3365 O O . LYS A 1 724 ? 140.157 95.294 179.300 1.00 50.81 724 LYS A O 1
ATOM 3371 N N . VAL A 1 725 ? 139.311 95.759 177.262 1.00 46.07 725 VAL A N 1
ATOM 3372 C CA . VAL A 1 725 ? 138.143 96.487 177.746 1.00 46.07 725 VAL A CA 1
ATOM 3373 C C . VAL A 1 725 ? 136.910 95.663 177.405 1.00 46.07 725 VAL A C 1
ATOM 3374 O O . VAL A 1 725 ? 136.621 95.422 176.227 1.00 46.07 725 VAL A O 1
ATOM 3378 N N . TYR A 1 726 ? 136.185 95.234 178.432 1.00 48.26 726 TYR A N 1
ATOM 3379 C CA . TYR A 1 726 ? 134.999 94.404 178.286 1.00 48.26 726 TYR A CA 1
ATOM 3380 C C . TYR A 1 726 ? 133.769 95.249 178.575 1.00 48.26 726 TYR A C 1
ATOM 3381 O O . TYR A 1 726 ? 133.705 95.925 179.608 1.00 48.26 726 TYR A O 1
ATOM 3390 N N . TRP A 1 727 ? 132.801 95.204 177.667 1.00 44.59 727 TRP A N 1
ATOM 3391 C CA . TRP A 1 727 ? 131.516 95.865 177.839 1.00 44.59 727 TRP A CA 1
ATOM 3392 C C . TRP A 1 727 ? 130.445 94.809 178.065 1.00 44.59 727 TRP A C 1
ATOM 3393 O O . TRP A 1 727 ? 130.344 93.849 177.295 1.00 44.59 727 TRP A O 1
ATOM 3404 N N . ASN A 1 728 ? 129.651 94.986 179.113 1.00 49.57 728 ASN A N 1
ATOM 3405 C CA . ASN A 1 728 ? 128.624 94.011 179.450 1.00 49.57 728 ASN A CA 1
ATOM 3406 C C . ASN A 1 728 ? 127.234 94.634 179.411 1.00 49.57 728 ASN A C 1
ATOM 3407 O O . ASN A 1 728 ? 126.409 94.276 178.571 1.00 49.57 728 ASN A O 1
ATOM 3412 N N . ARG A 1 745 ? 131.033 97.201 171.343 1.00 39.09 745 ARG A N 1
ATOM 3413 C CA . ARG A 1 745 ? 130.810 98.324 172.244 1.00 39.09 745 ARG A CA 1
ATOM 3414 C C . ARG A 1 745 ? 129.323 98.645 172.352 1.00 39.09 745 ARG A C 1
ATOM 3415 O O . ARG A 1 745 ? 128.477 97.869 171.909 1.00 39.09 745 ARG A O 1
ATOM 3423 N N . TYR A 1 746 ? 129.014 99.796 172.943 1.00 41.96 746 TYR A N 1
ATOM 3424 C CA . TYR A 1 746 ? 127.639 100.248 173.086 1.00 41.96 746 TYR A CA 1
ATOM 3425 C C . TYR A 1 746 ? 127.629 101.769 173.094 1.00 41.96 746 TYR A C 1
ATOM 3426 O O . TYR A 1 746 ? 128.638 102.413 173.392 1.00 41.96 746 TYR A O 1
ATOM 3435 N N . SER A 1 747 ? 126.478 102.340 172.746 1.00 36.78 747 SER A N 1
ATOM 3436 C CA . SER A 1 747 ? 126.348 103.789 172.681 1.00 36.78 747 SER A CA 1
ATOM 3437 C C . SER A 1 747 ? 126.516 104.406 174.064 1.00 36.78 747 SER A C 1
ATOM 3438 O O . SER A 1 747 ? 125.949 103.923 175.047 1.00 36.78 747 SER A O 1
ATOM 3441 N N . VAL A 1 748 ? 127.298 105.481 174.134 1.00 34.28 748 VAL A N 1
ATOM 3442 C CA . VAL A 1 748 ? 127.597 106.170 175.383 1.00 34.28 748 VAL A CA 1
ATOM 3443 C C . VAL A 1 748 ? 127.225 107.636 175.229 1.00 34.28 748 VAL A C 1
ATOM 3444 O O . VAL A 1 748 ? 127.643 108.288 174.267 1.00 34.28 748 VAL A O 1
ATOM 3448 N N . ALA A 1 749 ? 126.444 108.151 176.174 1.00 34.07 749 ALA A N 1
ATOM 3449 C CA . ALA A 1 749 ? 126.094 109.568 176.205 1.00 34.07 749 ALA A CA 1
ATOM 3450 C C . ALA A 1 749 ? 127.279 110.326 176.782 1.00 34.07 749 ALA A C 1
ATOM 3451 O O . ALA A 1 749 ? 127.465 110.383 177.998 1.00 34.07 749 ALA A O 1
ATOM 3453 N N . TYR A 1 750 ? 128.084 110.915 175.907 1.00 32.38 750 TYR A N 1
ATOM 3454 C CA . TYR A 1 750 ? 129.377 111.479 176.271 1.00 32.38 750 TYR A CA 1
ATOM 3455 C C . TYR A 1 750 ? 129.294 112.997 176.262 1.00 32.38 750 TYR A C 1
ATOM 3456 O O . TYR A 1 750 ? 128.951 113.599 175.240 1.00 32.38 750 TYR A O 1
ATOM 3465 N N . ALA A 1 751 ? 129.610 113.609 177.396 1.00 32.81 751 ALA A N 1
ATOM 3466 C CA . ALA A 1 751 ? 129.748 115.056 177.512 1.00 32.81 751 ALA A CA 1
ATOM 3467 C C . ALA A 1 751 ? 131.238 115.342 177.633 1.00 32.81 751 ALA A C 1
ATOM 3468 O O . ALA A 1 751 ? 131.833 115.144 178.695 1.00 32.81 751 ALA A O 1
ATOM 3470 N N . ALA A 1 752 ? 131.838 115.803 176.542 1.00 34.94 752 ALA A N 1
ATOM 3471 C CA . ALA A 1 752 ? 133.274 116.009 176.506 1.00 34.94 752 ALA A CA 1
ATOM 3472 C C . ALA A 1 752 ? 133.676 117.158 177.422 1.00 34.94 752 ALA A C 1
ATOM 3473 O O . ALA A 1 752 ? 132.866 118.013 177.787 1.00 34.94 752 ALA A O 1
ATOM 3475 N N . GLN A 1 753 ? 134.953 117.160 177.808 1.00 37.93 753 GLN A N 1
ATOM 3476 C CA . GLN A 1 753 ? 135.461 118.234 178.653 1.00 37.93 753 GLN A CA 1
ATOM 3477 C C . GLN A 1 753 ? 135.402 119.569 177.929 1.00 37.93 753 GLN A C 1
ATOM 3478 O O . GLN A 1 753 ? 135.079 120.598 178.532 1.00 37.93 753 GLN A O 1
ATOM 3484 N N . LYS A 1 754 ? 135.718 119.572 176.638 1.00 36.85 754 LYS A N 1
ATOM 3485 C CA . LYS A 1 754 ? 135.503 120.739 175.802 1.00 36.85 754 LYS A CA 1
ATOM 3486 C C . LYS A 1 754 ? 134.141 120.601 175.148 1.00 36.85 754 LYS A C 1
ATOM 3487 O O . LYS A 1 754 ? 133.959 119.707 174.308 1.00 36.85 754 LYS A O 1
ATOM 3493 N N . PRO A 1 755 ? 133.160 121.430 175.498 1.00 36.33 755 PRO A N 1
ATOM 3494 C CA . PRO A 1 755 ? 131.825 121.281 174.911 1.00 36.33 755 PRO A CA 1
ATOM 3495 C C . PRO A 1 755 ? 131.846 121.460 173.401 1.00 36.33 755 PRO A C 1
ATOM 3496 O O . PRO A 1 755 ? 132.543 122.324 172.865 1.00 36.33 755 PRO A O 1
ATOM 3500 N N . TRP A 1 756 ? 131.064 120.631 172.716 1.00 32.38 756 TRP A N 1
ATOM 3501 C CA . TRP A 1 756 ? 130.934 120.675 171.267 1.00 32.38 756 TRP A CA 1
ATOM 3502 C C . TRP A 1 756 ? 129.475 120.913 170.918 1.00 32.38 756 TRP A C 1
ATOM 3503 O O . TRP A 1 756 ? 128.606 120.122 171.298 1.00 32.38 756 TRP A O 1
ATOM 3514 N N . LEU A 1 757 ? 129.210 121.995 170.195 1.00 35.10 757 LEU A N 1
ATOM 3515 C CA . LEU A 1 757 ? 127.860 122.376 169.811 1.00 35.10 757 LEU A CA 1
ATOM 3516 C C . LEU A 1 757 ? 127.733 122.344 168.298 1.00 35.10 757 LEU A C 1
ATOM 3517 O O . LEU A 1 757 ? 128.601 122.857 167.586 1.00 35.10 757 LEU A O 1
ATOM 3522 N N . LEU A 1 758 ? 126.655 121.738 167.814 1.00 36.94 758 LEU A N 1
ATOM 3523 C CA . LEU A 1 758 ? 126.319 121.819 166.405 1.00 36.94 758 LEU A CA 1
ATOM 3524 C C . LEU A 1 758 ? 125.815 123.217 166.062 1.00 36.94 758 LEU A C 1
ATOM 3525 O O . LEU A 1 758 ? 125.334 123.962 166.919 1.00 36.94 758 LEU A O 1
ATOM 3530 N N . ASN A 1 759 ? 125.931 123.573 164.783 1.00 42.23 759 ASN A N 1
ATOM 3531 C CA . ASN A 1 759 ? 125.381 124.830 164.280 1.00 42.23 759 ASN A CA 1
ATOM 3532 C C . ASN A 1 759 ? 123.883 124.667 164.008 1.00 42.23 759 ASN A C 1
ATOM 3533 O O . ASN A 1 759 ? 123.390 124.834 162.894 1.00 42.23 759 ASN A O 1
ATOM 3538 N N . ALA A 1 760 ? 123.161 124.325 165.070 1.00 40.22 760 ALA A N 1
ATOM 3539 C CA . ALA A 1 760 ? 121.730 124.083 165.032 1.00 40.22 760 ALA A CA 1
ATOM 3540 C C . ALA A 1 760 ? 121.082 124.791 166.214 1.00 40.22 760 ALA A C 1
ATOM 3541 O O . ALA A 1 760 ? 121.736 125.526 166.958 1.00 40.22 760 ALA A O 1
ATOM 3543 N N . THR A 1 761 ? 119.785 124.565 166.390 1.00 40.31 761 THR A N 1
ATOM 3544 C CA . THR A 1 761 ? 119.066 125.206 167.477 1.00 40.31 761 THR A CA 1
ATOM 3545 C C . THR A 1 761 ? 119.436 124.562 168.811 1.00 40.31 761 THR A C 1
ATOM 3546 O O . THR A 1 761 ? 120.148 123.559 168.874 1.00 40.31 761 THR A O 1
ATOM 3550 N N . VAL A 1 762 ? 118.955 125.170 169.895 1.00 40.23 762 VAL A N 1
ATOM 3551 C CA . VAL A 1 762 ? 119.185 124.608 171.223 1.00 40.23 762 VAL A CA 1
ATOM 3552 C C . VAL A 1 762 ? 118.518 123.246 171.345 1.00 40.23 762 VAL A C 1
ATOM 3553 O O . VAL A 1 762 ? 119.109 122.291 171.860 1.00 40.23 762 VAL A O 1
ATOM 3557 N N . GLU A 1 763 ? 117.276 123.135 170.870 1.00 40.13 763 GLU A N 1
ATOM 3558 C CA . GLU A 1 763 ? 116.566 121.864 170.936 1.00 40.13 763 GLU A CA 1
ATOM 3559 C C . GLU A 1 763 ? 117.235 120.804 170.072 1.00 40.13 763 GLU A C 1
ATOM 3560 O O . GLU A 1 763 ? 117.313 119.638 170.467 1.00 40.13 763 GLU A O 1
ATOM 3566 N N . GLU A 1 764 ? 117.711 121.180 168.884 1.00 39.50 764 GLU A N 1
ATOM 3567 C CA . GLU A 1 764 ? 118.401 120.220 168.033 1.00 39.50 764 GLU A CA 1
ATOM 3568 C C . GLU A 1 764 ? 119.745 119.802 168.609 1.00 39.50 764 GLU A C 1
ATOM 3569 O O . GLU A 1 764 ? 120.229 118.713 168.290 1.00 39.50 764 GLU A O 1
ATOM 3575 N N . ASN A 1 765 ? 120.366 120.646 169.432 1.00 36.07 765 ASN A N 1
ATOM 3576 C CA . ASN A 1 765 ? 121.575 120.240 170.137 1.00 36.07 765 ASN A CA 1
ATOM 3577 C C . ASN A 1 765 ? 121.261 119.295 171.289 1.00 36.07 765 ASN A C 1
ATOM 3578 O O . ASN A 1 765 ? 121.968 118.303 171.489 1.00 36.07 765 ASN A O 1
ATOM 3583 N N . ILE A 1 766 ? 120.214 119.591 172.059 1.00 34.11 766 ILE A N 1
ATOM 3584 C CA . ILE A 1 766 ? 119.897 118.775 173.227 1.00 34.11 766 ILE A CA 1
ATOM 3585 C C . ILE A 1 766 ? 119.355 117.413 172.811 1.00 34.11 766 ILE A C 1
ATOM 3586 O O . ILE A 1 766 ? 119.752 116.380 173.360 1.00 34.11 766 ILE A O 1
ATOM 3591 N N . THR A 1 767 ? 118.439 117.383 171.842 1.00 36.37 767 THR A N 1
ATOM 3592 C CA . THR A 1 767 ? 117.869 116.111 171.414 1.00 36.37 767 THR A CA 1
ATOM 3593 C C . THR A 1 767 ? 118.902 115.261 170.688 1.00 36.37 767 THR A C 1
ATOM 3594 O O . THR A 1 767 ? 119.018 114.060 170.954 1.00 36.37 767 THR A O 1
ATOM 3598 N N . PHE A 1 768 ? 119.663 115.866 169.774 1.00 33.06 768 PHE A N 1
ATOM 3599 C CA . PHE A 1 768 ? 120.794 115.215 169.113 1.00 33.06 768 PHE A CA 1
ATOM 3600 C C . PHE A 1 768 ? 120.355 113.933 168.404 1.00 33.06 768 PHE A C 1
ATOM 3601 O O . PHE A 1 768 ? 120.785 112.826 168.730 1.00 33.06 768 PHE A O 1
ATOM 3609 N N . GLY A 1 769 ? 119.479 114.105 167.420 1.00 35.11 769 GLY A N 1
ATOM 3610 C CA . GLY A 1 769 ? 118.991 112.976 166.656 1.00 35.11 769 GLY A CA 1
ATOM 3611 C C . GLY A 1 769 ? 118.179 111.983 167.450 1.00 35.11 769 GLY A C 1
ATOM 3612 O O . GLY A 1 769 ? 118.290 110.776 167.218 1.00 35.11 769 GLY A O 1
ATOM 3613 N N . SER A 1 770 ? 117.362 112.456 168.384 1.00 37.92 770 SER A N 1
ATOM 3614 C CA . SER A 1 770 ? 116.528 111.599 169.208 1.00 37.92 770 SER A CA 1
ATOM 3615 C C . SER A 1 770 ? 115.099 112.117 169.172 1.00 37.92 770 SER A C 1
ATOM 3616 O O . SER A 1 770 ? 114.852 113.295 168.903 1.00 37.92 770 SER A O 1
ATOM 3619 N N . SER A 1 771 ? 114.155 111.216 169.432 1.00 41.24 771 SER A N 1
ATOM 3620 C CA . SER A 1 771 ? 112.748 111.588 169.425 1.00 41.24 771 SER A CA 1
ATOM 3621 C C . SER A 1 771 ? 112.471 112.628 170.500 1.00 41.24 771 SER A C 1
ATOM 3622 O O . SER A 1 771 ? 112.986 112.541 171.618 1.00 41.24 771 SER A O 1
ATOM 3625 N N . PHE A 1 772 ? 111.656 113.620 170.158 1.00 42.30 772 PHE A N 1
ATOM 3626 C CA . PHE A 1 772 ? 111.361 114.702 171.086 1.00 42.30 772 PHE A CA 1
ATOM 3627 C C . PHE A 1 772 ? 110.277 114.265 172.062 1.00 42.30 772 PHE A C 1
ATOM 3628 O O . PHE A 1 772 ? 109.163 113.922 171.654 1.00 42.30 772 PHE A O 1
ATOM 3636 N N . ASN A 1 773 ? 110.607 114.279 173.351 1.00 44.73 773 ASN A N 1
ATOM 3637 C CA . ASN A 1 773 ? 109.658 114.007 174.421 1.00 44.73 773 ASN A CA 1
ATOM 3638 C C . ASN A 1 773 ? 109.610 115.235 175.312 1.00 44.73 773 ASN A C 1
ATOM 3639 O O . ASN A 1 773 ? 110.626 115.606 175.907 1.00 44.73 773 ASN A O 1
ATOM 3644 N N . ARG A 1 774 ? 108.439 115.866 175.399 1.00 46.47 774 ARG A N 1
ATOM 3645 C CA . ARG A 1 774 ? 108.343 117.139 176.105 1.00 46.47 774 ARG A CA 1
ATOM 3646 C C . ARG A 1 774 ? 108.640 116.982 177.590 1.00 46.47 774 ARG A C 1
ATOM 3647 O O . ARG A 1 774 ? 109.302 117.837 178.185 1.00 46.47 774 ARG A O 1
ATOM 3655 N N . GLN A 1 775 ? 108.151 115.910 178.212 1.00 46.62 775 GLN A N 1
ATOM 3656 C CA . GLN A 1 775 ? 108.406 115.710 179.635 1.00 46.62 775 GLN A CA 1
ATOM 3657 C C . GLN A 1 775 ? 109.891 115.499 179.902 1.00 46.62 775 GLN A C 1
ATOM 3658 O O . GLN A 1 775 ? 110.471 116.133 180.791 1.00 46.62 775 GLN A O 1
ATOM 3664 N N . ARG A 1 776 ? 110.525 114.612 179.130 1.00 43.12 776 ARG A N 1
ATOM 3665 C CA . ARG A 1 776 ? 111.955 114.369 179.296 1.00 43.12 776 ARG A CA 1
ATOM 3666 C C . ARG A 1 776 ? 112.772 115.606 178.951 1.00 43.12 776 ARG A C 1
ATOM 3667 O O . ARG A 1 776 ? 113.746 115.920 179.641 1.00 43.12 776 ARG A O 1
ATOM 3675 N N . TYR A 1 777 ? 112.399 116.316 177.884 1.00 42.59 777 TYR A N 1
ATOM 3676 C CA . TYR A 1 777 ? 113.121 117.528 177.513 1.00 42.59 777 TYR A CA 1
ATOM 3677 C C . TYR A 1 777 ? 113.025 118.580 178.609 1.00 42.59 777 TYR A C 1
ATOM 3678 O O . TYR A 1 777 ? 114.020 119.232 178.945 1.00 42.59 777 TYR A O 1
ATOM 3687 N N . LYS A 1 778 ? 111.834 118.754 179.183 1.00 45.74 778 LYS A N 1
ATOM 3688 C CA . LYS A 1 778 ? 111.661 119.716 180.263 1.00 45.74 778 LYS A CA 1
ATOM 3689 C C . LYS A 1 778 ? 112.458 119.312 181.494 1.00 45.74 778 LYS A C 1
ATOM 3690 O O . LYS A 1 778 ? 113.080 120.160 182.142 1.00 45.74 778 LYS A O 1
ATOM 3696 N N . ALA A 1 779 ? 112.454 118.021 181.835 1.00 44.91 779 ALA A N 1
ATOM 3697 C CA . ALA A 1 779 ? 113.225 117.562 182.987 1.00 44.91 779 ALA A CA 1
ATOM 3698 C C . ALA A 1 779 ? 114.717 117.777 182.775 1.00 44.91 779 ALA A C 1
ATOM 3699 O O . ALA A 1 779 ? 115.431 118.191 183.695 1.00 44.91 779 ALA A O 1
ATOM 3701 N N . VAL A 1 780 ? 115.204 117.498 181.567 1.00 43.19 780 VAL A N 1
ATOM 3702 C CA . VAL A 1 780 ? 116.619 117.679 181.262 1.00 43.19 780 VAL A CA 1
ATOM 3703 C C . VAL A 1 780 ? 116.997 119.153 181.322 1.00 43.19 780 VAL A C 1
ATOM 3704 O O . VAL A 1 780 ? 118.043 119.521 181.868 1.00 43.19 780 VAL A O 1
ATOM 3708 N N . THR A 1 781 ? 116.151 120.020 180.761 1.00 45.65 781 THR A N 1
ATOM 3709 C CA . THR A 1 781 ? 116.427 121.453 180.787 1.00 45.65 781 THR A CA 1
ATOM 3710 C C . THR A 1 781 ? 116.412 121.997 182.210 1.00 45.65 781 THR A C 1
ATOM 3711 O O . THR A 1 781 ? 117.257 122.821 182.575 1.00 45.65 781 THR A O 1
ATOM 3715 N N . ASP A 1 782 ? 115.459 121.549 183.030 1.00 47.07 782 ASP A N 1
ATOM 3716 C CA . ASP A 1 782 ? 115.417 121.984 184.421 1.00 47.07 782 ASP A CA 1
ATOM 3717 C C . ASP A 1 782 ? 116.635 121.499 185.193 1.00 47.07 782 ASP A C 1
ATOM 3718 O O . ASP A 1 782 ? 117.200 122.240 186.004 1.00 47.07 782 ASP A O 1
ATOM 3723 N N . ALA A 1 783 ? 117.054 120.253 184.957 1.00 46.15 783 ALA A N 1
ATOM 3724 C CA . ALA A 1 783 ? 118.190 119.702 185.690 1.00 46.15 783 ALA A CA 1
ATOM 3725 C C . ALA A 1 783 ? 119.464 120.481 185.399 1.00 46.15 783 ALA A C 1
ATOM 3726 O O . ALA A 1 783 ? 120.297 120.677 186.290 1.00 46.15 783 ALA A O 1
ATOM 3728 N N . CYS A 1 784 ? 119.635 120.930 184.161 1.00 44.90 784 CYS A N 1
ATOM 3729 C CA . CYS A 1 784 ? 120.798 121.711 183.770 1.00 44.90 784 CYS A CA 1
ATOM 3730 C C . CYS A 1 784 ? 120.598 123.208 183.956 1.00 44.90 784 CYS A C 1
ATOM 3731 O O . CYS A 1 784 ? 121.518 123.976 183.666 1.00 44.90 784 CYS A O 1
ATOM 3734 N N . SER A 1 785 ? 119.427 123.636 184.433 1.00 47.51 785 SER A N 1
ATOM 3735 C CA . SER A 1 785 ? 119.134 125.049 184.681 1.00 47.51 785 SER A CA 1
ATOM 3736 C C . SER A 1 785 ? 119.331 125.885 183.418 1.00 47.51 785 SER A C 1
ATOM 3737 O O . SER A 1 785 ? 119.961 126.943 183.435 1.00 47.51 785 SER A O 1
ATOM 3740 N N . LEU A 1 786 ? 118.784 125.394 182.307 1.00 47.26 786 LEU A N 1
ATOM 3741 C CA . LEU A 1 786 ? 118.922 126.067 181.024 1.00 47.26 786 LEU A CA 1
ATOM 3742 C C . LEU A 1 786 ? 117.759 126.986 180.691 1.00 47.26 786 LEU A C 1
ATOM 3743 O O . LEU A 1 786 ? 117.923 127.880 179.856 1.00 47.26 786 LEU A O 1
ATOM 3748 N N . GLN A 1 787 ? 116.598 126.791 181.311 1.00 50.31 787 GLN A N 1
ATOM 3749 C CA . GLN A 1 787 ? 115.445 127.628 180.991 1.00 50.31 787 GLN A CA 1
ATOM 3750 C C . GLN A 1 787 ? 115.677 129.115 181.243 1.00 50.31 787 GLN A C 1
ATOM 3751 O O . GLN A 1 787 ? 115.269 129.922 180.388 1.00 50.31 787 GLN A O 1
ATOM 3757 N N . PRO A 1 788 ? 116.284 129.552 182.357 1.00 50.65 788 PRO A N 1
ATOM 3758 C CA . PRO A 1 788 ? 116.502 130.998 182.534 1.00 50.65 788 PRO A CA 1
ATOM 3759 C C . PRO A 1 788 ? 117.306 131.644 181.421 1.00 50.65 788 PRO A C 1
ATOM 3760 O O . PRO A 1 788 ? 117.024 132.789 181.051 1.00 50.65 788 PRO A O 1
ATOM 3764 N N . ASP A 1 789 ? 118.306 130.954 180.876 1.00 50.45 789 ASP A N 1
ATOM 3765 C CA . ASP A 1 789 ? 119.098 131.504 179.785 1.00 50.45 789 ASP A CA 1
ATOM 3766 C C . ASP A 1 789 ? 118.563 131.132 178.409 1.00 50.45 789 ASP A C 1
ATOM 3767 O O . ASP A 1 789 ? 118.965 131.753 177.421 1.00 50.45 789 ASP A O 1
ATOM 3772 N N . ILE A 1 790 ? 117.686 130.132 178.316 1.00 49.73 790 ILE A N 1
ATOM 3773 C CA . ILE A 1 790 ? 116.968 129.903 177.067 1.00 49.73 790 ILE A CA 1
ATOM 3774 C C . ILE A 1 790 ? 115.951 131.012 176.836 1.00 49.73 790 ILE A C 1
ATOM 3775 O O . ILE A 1 790 ? 115.771 131.485 175.707 1.00 49.73 790 ILE A O 1
ATOM 3780 N N . ASP A 1 791 ? 115.280 131.455 177.902 1.00 51.70 791 ASP A N 1
ATOM 3781 C CA . ASP A 1 791 ? 114.315 132.542 177.774 1.00 51.70 791 ASP A CA 1
ATOM 3782 C C . ASP A 1 791 ? 114.971 133.826 177.284 1.00 51.70 791 ASP A C 1
ATOM 3783 O O . ASP A 1 791 ? 114.329 134.627 176.597 1.00 51.70 791 ASP A O 1
ATOM 3788 N N . LEU A 1 792 ? 116.244 134.042 177.625 1.00 52.22 792 LEU A N 1
ATOM 3789 C CA . LEU A 1 792 ? 116.948 135.233 177.165 1.00 52.22 792 LEU A CA 1
ATOM 3790 C C . LEU A 1 792 ? 117.278 135.177 175.681 1.00 52.22 792 LEU A C 1
ATOM 3791 O O . LEU A 1 792 ? 117.549 136.221 175.081 1.00 52.22 792 LEU A O 1
ATOM 3796 N N . LEU A 1 793 ? 117.270 133.991 175.081 1.00 49.16 793 LEU A N 1
ATOM 3797 C CA . LEU A 1 793 ? 117.545 133.874 173.660 1.00 49.16 793 LEU A CA 1
ATOM 3798 C C . LEU A 1 793 ? 116.382 134.442 172.849 1.00 49.16 793 LEU A C 1
ATOM 3799 O O . LEU A 1 793 ? 115.230 134.397 173.287 1.00 49.16 793 LEU A O 1
ATOM 3804 N N . PRO A 1 794 ? 116.661 134.997 171.665 1.00 49.33 794 PRO A N 1
ATOM 3805 C CA . PRO A 1 794 ? 115.580 135.626 170.886 1.00 49.33 794 PRO A CA 1
ATOM 3806 C C . PRO A 1 794 ? 114.448 134.681 170.528 1.00 49.33 794 PRO A C 1
ATOM 3807 O O . PRO A 1 794 ? 113.283 135.097 170.521 1.00 49.33 794 PRO A O 1
ATOM 3811 N N . PHE A 1 795 ? 114.750 133.418 170.234 1.00 48.02 795 PHE A N 1
ATOM 3812 C CA . PHE A 1 795 ? 113.740 132.459 169.815 1.00 48.02 795 PHE A CA 1
ATOM 3813 C C . PHE A 1 795 ? 113.549 131.316 170.801 1.00 48.02 795 PHE A C 1
ATOM 3814 O O . PHE A 1 795 ? 112.670 130.475 170.587 1.00 48.02 795 PHE A O 1
ATOM 3822 N N . GLY A 1 796 ? 114.338 131.260 171.870 1.00 46.73 796 GLY A N 1
ATOM 3823 C CA . GLY A 1 796 ? 114.207 130.198 172.845 1.00 46.73 796 GLY A CA 1
ATOM 3824 C C . GLY A 1 796 ? 114.920 128.927 172.436 1.00 46.73 796 GLY A C 1
ATOM 3825 O O . GLY A 1 796 ? 116.103 128.958 172.086 1.00 46.73 796 GLY A O 1
ATOM 3826 N N . ASP A 1 797 ? 114.209 127.799 172.479 1.00 45.35 797 ASP A N 1
ATOM 3827 C CA . ASP A 1 797 ? 114.794 126.535 172.046 1.00 45.35 797 ASP A CA 1
ATOM 3828 C C . ASP A 1 797 ? 115.159 126.563 170.571 1.00 45.35 797 ASP A C 1
ATOM 3829 O O . ASP A 1 797 ? 116.136 125.929 170.161 1.00 45.35 797 ASP A O 1
ATOM 3834 N N . GLN A 1 798 ? 114.385 127.279 169.759 1.00 44.28 798 GLN A N 1
ATOM 3835 C CA . GLN A 1 798 ? 114.608 127.356 168.323 1.00 44.28 798 GLN A CA 1
ATOM 3836 C C . GLN A 1 798 ? 115.658 128.384 167.937 1.00 44.28 798 GLN A C 1
ATOM 3837 O O . GLN A 1 798 ? 115.721 128.775 166.767 1.00 44.28 798 GLN A O 1
ATOM 3843 N N . THR A 1 799 ? 116.478 128.830 168.883 1.00 45.22 799 THR A N 1
ATOM 3844 C CA . THR A 1 799 ? 117.545 129.773 168.584 1.00 45.22 799 THR A CA 1
ATOM 3845 C C . THR A 1 799 ? 118.756 129.014 168.062 1.00 45.22 799 THR A C 1
ATOM 3846 O O . THR A 1 799 ? 119.297 128.149 168.757 1.00 45.22 799 THR A O 1
ATOM 3850 N N . GLU A 1 800 ? 119.180 129.335 166.843 1.00 45.22 800 GLU A N 1
ATOM 3851 C CA . GLU A 1 800 ? 120.364 128.710 166.272 1.00 45.22 800 GLU A CA 1
ATOM 3852 C C . GLU A 1 800 ? 121.596 129.145 167.053 1.00 45.22 800 GLU A C 1
ATOM 3853 O O . GLU A 1 800 ? 121.906 130.338 167.122 1.00 45.22 800 GLU A O 1
ATOM 3859 N N . ILE A 1 801 ? 122.292 128.180 167.645 1.00 44.74 801 ILE A N 1
ATOM 3860 C CA . ILE A 1 801 ? 123.490 128.459 168.425 1.00 44.74 801 ILE A CA 1
ATOM 3861 C C . ILE A 1 801 ? 124.687 127.844 167.715 1.00 44.74 801 ILE A C 1
ATOM 3862 O O . ILE A 1 801 ? 124.540 127.207 166.667 1.00 44.74 801 ILE A O 1
ATOM 3867 N N . GLY A 1 802 ? 125.871 128.042 168.267 1.00 50.87 802 GLY A N 1
ATOM 3868 C CA . GLY A 1 802 ? 127.092 127.542 167.680 1.00 50.87 802 GLY A CA 1
ATOM 3869 C C . GLY A 1 802 ? 127.948 128.651 167.103 1.00 50.87 802 GLY A C 1
ATOM 3870 O O . GLY A 1 802 ? 127.831 129.826 167.459 1.00 50.87 802 GLY A O 1
ATOM 3871 N N . GLU A 1 803 ? 128.838 128.255 166.191 1.00 55.45 803 GLU A N 1
ATOM 3872 C CA . GLU A 1 803 ? 129.729 129.222 165.560 1.00 55.45 803 GLU A CA 1
ATOM 3873 C C . GLU A 1 803 ? 128.955 130.220 164.708 1.00 55.45 803 GLU A C 1
ATOM 3874 O O . GLU A 1 803 ? 129.226 131.425 164.754 1.00 55.45 803 GLU A O 1
ATOM 3880 N N . ARG A 1 804 ? 127.989 129.740 163.924 1.00 54.80 804 ARG A N 1
ATOM 3881 C CA . ARG A 1 804 ? 127.241 130.623 163.037 1.00 54.80 804 ARG A CA 1
ATOM 3882 C C . ARG A 1 804 ? 126.197 131.437 163.790 1.00 54.80 804 ARG A C 1
ATOM 3883 O O . ARG A 1 804 ? 125.961 132.604 163.460 1.00 54.80 804 ARG A O 1
ATOM 3891 N N . GLY A 1 805 ? 125.567 130.847 164.795 1.00 53.22 805 GLY A N 1
ATOM 3892 C CA . GLY A 1 805 ? 124.454 131.463 165.489 1.00 53.22 805 GLY A CA 1
ATOM 3893 C C . GLY A 1 805 ? 124.862 132.248 166.714 1.00 53.22 805 GLY A C 1
ATOM 3894 O O . GLY A 1 805 ? 125.971 132.783 166.802 1.00 53.22 805 GLY A O 1
ATOM 3895 N N . ILE A 1 806 ? 123.940 132.316 167.678 1.00 53.27 806 ILE A N 1
ATOM 3896 C CA . ILE A 1 806 ? 124.159 133.113 168.878 1.00 53.27 806 ILE A CA 1
ATOM 3897 C C . ILE A 1 806 ? 125.333 132.562 169.673 1.00 53.27 806 ILE A C 1
ATOM 3898 O O . ILE A 1 806 ? 125.446 131.351 169.901 1.00 53.27 806 ILE A O 1
ATOM 3903 N N . ASN A 1 807 ? 126.219 133.458 170.096 1.00 54.65 807 ASN A N 1
ATOM 3904 C CA . ASN A 1 807 ? 127.367 133.075 170.902 1.00 54.65 807 ASN A CA 1
ATOM 3905 C C . ASN A 1 807 ? 126.953 132.941 172.361 1.00 54.65 807 ASN A C 1
ATOM 3906 O O . ASN A 1 807 ? 126.322 133.841 172.922 1.00 54.65 807 ASN A O 1
ATOM 3911 N N . LEU A 1 808 ? 127.307 131.815 172.971 1.00 50.45 808 LEU A N 1
ATOM 3912 C CA . LEU A 1 808 ? 126.975 131.531 174.357 1.00 50.45 808 LEU A CA 1
ATOM 3913 C C . LEU A 1 808 ? 128.242 131.443 175.195 1.00 50.45 808 LEU A C 1
ATOM 3914 O O . LEU A 1 808 ? 129.346 131.258 174.678 1.00 50.45 808 LEU A O 1
ATOM 3919 N N . SER A 1 809 ? 128.067 131.581 176.504 1.00 50.49 809 SER A N 1
ATOM 3920 C CA . SER A 1 809 ? 129.187 131.468 177.421 1.00 50.49 809 SER A CA 1
ATOM 3921 C C . SER A 1 809 ? 129.656 130.021 177.514 1.00 50.49 809 SER A C 1
ATOM 3922 O O . SER A 1 809 ? 128.950 129.085 177.136 1.00 50.49 809 SER A O 1
ATOM 3925 N N . GLY A 1 810 ? 130.875 129.847 178.027 1.00 49.13 810 GLY A N 1
ATOM 3926 C CA . GLY A 1 810 ? 131.408 128.506 178.196 1.00 49.13 810 GLY A CA 1
ATOM 3927 C C . GLY A 1 810 ? 130.571 127.661 179.137 1.00 49.13 810 GLY A C 1
ATOM 3928 O O . GLY A 1 810 ? 130.385 126.463 178.912 1.00 49.13 810 GLY A O 1
ATOM 3929 N N . GLY A 1 811 ? 130.052 128.275 180.201 1.00 48.65 811 GLY A N 1
ATOM 3930 C CA . GLY A 1 811 ? 129.180 127.548 181.107 1.00 48.65 811 GLY A CA 1
ATOM 3931 C C . GLY A 1 811 ? 127.874 127.139 180.456 1.00 48.65 811 GLY A C 1
ATOM 3932 O O . GLY A 1 811 ? 127.388 126.026 180.668 1.00 48.65 811 GLY A O 1
ATOM 3933 N N . GLN A 1 812 ? 127.287 128.029 179.656 1.00 48.19 812 GLN A N 1
ATOM 3934 C CA . GLN A 1 812 ? 126.044 127.700 178.966 1.00 48.19 812 GLN A CA 1
ATOM 3935 C C . GLN A 1 812 ? 126.251 126.588 177.947 1.00 48.19 812 GLN A C 1
ATOM 3936 O O . GLN A 1 812 ? 125.415 125.686 177.829 1.00 48.19 812 GLN A O 1
ATOM 3942 N N . ARG A 1 813 ? 127.359 126.631 177.203 1.00 44.11 813 ARG A N 1
ATOM 3943 C CA . ARG A 1 813 ? 127.665 125.553 176.267 1.00 44.11 813 ARG A CA 1
ATOM 3944 C C . ARG A 1 813 ? 127.900 124.239 176.999 1.00 44.11 813 ARG A C 1
ATOM 3945 O O . ARG A 1 813 ? 127.444 123.178 176.554 1.00 44.11 813 ARG A O 1
ATOM 3953 N N . GLN A 1 814 ? 128.613 124.289 178.126 1.00 43.20 814 GLN A N 1
ATOM 3954 C CA . GLN A 1 814 ? 128.833 123.083 178.914 1.00 43.20 814 GLN A CA 1
ATOM 3955 C C . GLN A 1 814 ? 127.514 122.496 179.392 1.00 43.20 814 GLN A C 1
ATOM 3956 O O . GLN A 1 814 ? 127.309 121.280 179.328 1.00 43.20 814 GLN A O 1
ATOM 3962 N N . ARG A 1 815 ? 126.599 123.347 179.860 1.00 42.76 815 ARG A N 1
ATOM 3963 C CA . ARG A 1 815 ? 125.310 122.851 180.328 1.00 42.76 815 ARG A CA 1
ATOM 3964 C C . ARG A 1 815 ? 124.460 122.315 179.186 1.00 42.76 815 ARG A C 1
ATOM 3965 O O . ARG A 1 815 ? 123.727 121.343 179.376 1.00 42.76 815 ARG A O 1
ATOM 3973 N N . ILE A 1 816 ? 124.541 122.918 178.000 1.00 38.87 816 ILE A N 1
ATOM 3974 C CA . ILE A 1 816 ? 123.790 122.393 176.862 1.00 38.87 816 ILE A CA 1
ATOM 3975 C C . ILE A 1 816 ? 124.318 121.023 176.456 1.00 38.87 816 ILE A C 1
ATOM 3976 O O . ILE A 1 816 ? 123.546 120.119 176.117 1.00 38.87 816 ILE A O 1
ATOM 3981 N N . CYS A 1 817 ? 125.639 120.839 176.491 1.00 35.70 817 CYS A N 1
ATOM 3982 C CA . CYS A 1 817 ? 126.202 119.533 176.164 1.00 35.70 817 CYS A CA 1
ATOM 3983 C C . CYS A 1 817 ? 125.865 118.494 177.229 1.00 35.70 817 CYS A C 1
ATOM 3984 O O . CYS A 1 817 ? 125.613 117.325 176.909 1.00 35.70 817 CYS A O 1
ATOM 3987 N N . VAL A 1 818 ? 125.847 118.899 178.499 1.00 35.13 818 VAL A N 1
ATOM 3988 C CA . VAL A 1 818 ? 125.420 117.986 179.556 1.00 35.13 818 VAL A CA 1
ATOM 3989 C C . VAL A 1 818 ? 123.952 117.620 179.381 1.00 35.13 818 VAL A C 1
ATOM 3990 O O . VAL A 1 818 ? 123.551 116.478 179.623 1.00 35.13 818 VAL A O 1
ATOM 3994 N N . ALA A 1 819 ? 123.130 118.579 178.954 1.00 34.95 819 ALA A N 1
ATOM 3995 C CA . ALA A 1 819 ? 121.726 118.299 178.677 1.00 34.95 819 ALA A CA 1
ATOM 3996 C C . ALA A 1 819 ? 121.575 117.321 177.523 1.00 34.95 819 ALA A C 1
ATOM 3997 O O . ALA A 1 819 ? 120.722 116.430 177.563 1.00 34.95 819 ALA A O 1
ATOM 3999 N N . ARG A 1 820 ? 122.387 117.483 176.479 1.00 31.83 820 ARG A N 1
ATOM 4000 C CA . ARG A 1 820 ? 122.379 116.534 175.373 1.00 31.83 820 ARG A CA 1
ATOM 4001 C C . ARG A 1 820 ? 122.756 115.137 175.845 1.00 31.83 820 ARG A C 1
ATOM 4002 O O . ARG A 1 820 ? 122.160 114.145 175.413 1.00 31.83 820 ARG A O 1
ATOM 4010 N N . ALA A 1 821 ? 123.753 115.039 176.727 1.00 33.06 821 ALA A N 1
ATOM 4011 C CA . ALA A 1 821 ? 124.125 113.742 177.284 1.00 33.06 821 ALA A CA 1
ATOM 4012 C C . ALA A 1 821 ? 122.992 113.141 178.109 1.00 33.06 821 ALA A C 1
ATOM 4013 O O . ALA A 1 821 ? 122.722 111.939 178.020 1.00 33.06 821 ALA A O 1
ATOM 4015 N N . LEU A 1 822 ? 122.324 113.957 178.925 1.00 36.24 822 LEU A N 1
ATOM 4016 C CA . LEU A 1 822 ? 121.262 113.443 179.786 1.00 36.24 822 LEU A CA 1
ATOM 4017 C C . LEU A 1 822 ? 120.047 113.006 178.980 1.00 36.24 822 LEU A C 1
ATOM 4018 O O . LEU A 1 822 ? 119.383 112.025 179.331 1.00 36.24 822 LEU A O 1
ATOM 4023 N N . TYR A 1 823 ? 119.728 113.736 177.911 1.00 37.45 823 TYR A N 1
ATOM 4024 C CA . TYR A 1 823 ? 118.494 113.485 177.175 1.00 37.45 823 TYR A CA 1
ATOM 4025 C C . TYR A 1 823 ? 118.503 112.115 176.511 1.00 37.45 823 TYR A C 1
ATOM 4026 O O . TYR A 1 823 ? 117.480 111.421 176.496 1.00 37.45 823 TYR A O 1
ATOM 4035 N N . GLN A 1 824 ? 119.640 111.712 175.953 1.00 36.98 824 GLN A N 1
ATOM 4036 C CA . GLN A 1 824 ? 119.727 110.436 175.257 1.00 36.98 824 GLN A CA 1
ATOM 4037 C C . GLN A 1 824 ? 119.456 109.283 176.211 1.00 36.98 824 GLN A C 1
ATOM 4038 O O . GLN A 1 824 ? 119.973 109.253 177.330 1.00 36.98 824 GLN A O 1
ATOM 4044 N N . ASN A 1 825 ? 118.638 108.330 175.765 1.00 40.95 825 ASN A N 1
ATOM 4045 C CA . ASN A 1 825 ? 118.275 107.179 176.590 1.00 40.95 825 ASN A CA 1
ATOM 4046 C C . ASN A 1 825 ? 119.267 106.051 176.324 1.00 40.95 825 ASN A C 1
ATOM 4047 O O . ASN A 1 825 ? 118.947 105.012 175.745 1.00 40.95 825 ASN A O 1
ATOM 4052 N N . THR A 1 826 ? 120.501 106.277 176.761 1.00 40.40 826 THR A N 1
ATOM 4053 C CA . THR A 1 826 ? 121.553 105.274 176.742 1.00 40.40 826 THR A CA 1
ATOM 4054 C C . THR A 1 826 ? 121.937 104.965 178.180 1.00 40.40 826 THR A C 1
ATOM 4055 O O . THR A 1 826 ? 122.028 105.872 179.010 1.00 40.40 826 THR A O 1
ATOM 4059 N N . ASN A 1 827 ? 122.159 103.684 178.476 1.00 41.41 827 ASN A N 1
ATOM 4060 C CA . ASN A 1 827 ? 122.373 103.281 179.860 1.00 41.41 827 ASN A CA 1
ATOM 4061 C C . ASN A 1 827 ? 123.664 103.835 180.443 1.00 41.41 827 ASN A C 1
ATOM 4062 O O . ASN A 1 827 ? 123.806 103.871 181.669 1.00 41.41 827 ASN A O 1
ATOM 4067 N N . ILE A 1 828 ? 124.600 104.277 179.611 1.00 37.52 828 ILE A N 1
ATOM 4068 C CA . ILE A 1 828 ? 125.904 104.734 180.072 1.00 37.52 828 ILE A CA 1
ATOM 4069 C C . ILE A 1 828 ? 126.064 106.203 179.716 1.00 37.52 828 ILE A C 1
ATOM 4070 O O . ILE A 1 828 ? 125.850 106.597 178.564 1.00 37.52 828 ILE A O 1
ATOM 4075 N N . VAL A 1 829 ? 126.431 107.007 180.709 1.00 37.13 829 VAL A N 1
ATOM 4076 C CA . VAL A 1 829 ? 126.701 108.429 180.544 1.00 37.13 829 VAL A CA 1
ATOM 4077 C C . VAL A 1 829 ? 128.135 108.671 180.983 1.00 37.13 829 VAL A C 1
ATOM 4078 O O . VAL A 1 829 ? 128.538 108.222 182.061 1.00 37.13 829 VAL A O 1
ATOM 4082 N N . PHE A 1 830 ? 128.909 109.348 180.141 1.00 34.32 830 PHE A N 1
ATOM 4083 C CA . PHE A 1 830 ? 130.267 109.769 180.466 1.00 34.32 830 PHE A CA 1
ATOM 4084 C C . PHE A 1 830 ? 130.270 111.288 180.541 1.00 34.32 830 PHE A C 1
ATOM 4085 O O . PHE A 1 830 ? 130.125 111.961 179.517 1.00 34.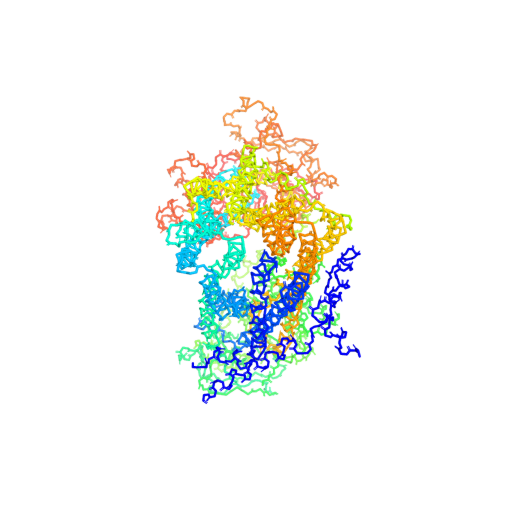32 830 PHE A O 1
ATOM 4093 N N . LEU A 1 831 ? 130.437 111.828 181.741 1.00 36.44 831 LEU A N 1
ATOM 4094 C CA . LEU A 1 831 ? 130.534 113.266 181.945 1.00 36.44 831 LEU A CA 1
ATOM 4095 C C . LEU A 1 831 ? 131.973 113.589 182.311 1.00 36.44 831 LEU A C 1
ATOM 4096 O O . LEU A 1 831 ? 132.521 113.001 183.246 1.00 36.44 831 LEU A O 1
ATOM 4101 N N . ASP A 1 832 ? 132.583 114.500 181.564 1.00 40.02 832 ASP A N 1
ATOM 4102 C CA . ASP A 1 832 ? 134.002 114.818 181.693 1.00 40.02 832 ASP A CA 1
ATOM 4103 C C . ASP A 1 832 ? 134.124 116.266 182.157 1.00 40.02 832 ASP A C 1
ATOM 4104 O O . ASP A 1 832 ? 134.077 117.191 181.342 1.00 40.02 832 ASP A O 1
ATOM 4109 N N . ASP A 1 833 ? 134.291 116.454 183.467 1.00 46.37 833 ASP A N 1
ATOM 4110 C CA . ASP A 1 833 ? 134.314 117.769 184.098 1.00 46.37 833 ASP A CA 1
ATOM 4111 C C . ASP A 1 833 ? 133.121 118.610 183.659 1.00 46.37 833 ASP A C 1
ATOM 4112 O O . ASP A 1 833 ? 133.304 119.638 182.996 1.00 46.37 833 ASP A O 1
ATOM 4117 N N . PRO A 1 834 ? 131.890 118.213 183.995 1.00 45.75 834 PRO A N 1
ATOM 4118 C CA . PRO A 1 834 ? 130.734 119.025 183.596 1.00 45.75 834 PRO A CA 1
ATOM 4119 C C . PRO A 1 834 ? 130.581 120.295 184.408 1.00 45.75 834 PRO A C 1
ATOM 4120 O O . PRO A 1 834 ? 129.849 121.197 183.982 1.00 45.75 834 PRO A O 1
ATOM 4124 N N . PHE A 1 835 ? 131.242 120.395 185.561 1.00 50.41 835 PHE A N 1
ATOM 4125 C CA . PHE A 1 835 ? 131.175 121.570 186.417 1.00 50.41 835 PHE A CA 1
ATOM 4126 C C . PHE A 1 835 ? 132.377 122.487 186.233 1.00 50.41 835 PHE A C 1
ATOM 4127 O O . PHE A 1 835 ? 132.608 123.369 187.065 1.00 50.41 835 PHE A O 1
ATOM 4135 N N . SER A 1 836 ? 133.150 122.286 185.165 1.00 53.21 836 SER A N 1
ATOM 4136 C CA . SER A 1 836 ? 134.384 123.044 184.986 1.00 53.21 836 SER A CA 1
ATOM 4137 C C . SER A 1 836 ? 134.109 124.535 184.840 1.00 53.21 836 SER A C 1
ATOM 4138 O O . SER A 1 836 ? 134.834 125.364 185.401 1.00 53.21 836 SER A O 1
ATOM 4141 N N . ALA A 1 837 ? 133.068 124.897 184.093 1.00 54.63 837 ALA A N 1
ATOM 4142 C CA . ALA A 1 837 ? 132.760 126.293 183.811 1.00 54.63 837 ALA A CA 1
ATOM 4143 C C . ALA A 1 837 ? 131.458 126.732 184.472 1.00 54.63 837 ALA A C 1
ATOM 4144 O O . ALA A 1 837 ? 130.800 127.661 184.002 1.00 54.63 837 ALA A O 1
ATOM 4146 N N . LEU A 1 838 ? 131.075 126.078 185.562 1.00 55.09 838 LEU A N 1
ATOM 4147 C CA . LEU A 1 838 ? 129.872 126.428 186.301 1.00 55.09 838 LEU A CA 1
ATOM 4148 C C . LEU A 1 838 ? 130.251 126.939 187.683 1.00 55.09 838 LEU A C 1
ATOM 4149 O O . LEU A 1 838 ? 131.403 126.849 188.113 1.00 55.09 838 LEU A O 1
ATOM 4154 N N . ASP A 1 839 ? 129.260 127.480 188.385 1.00 60.88 839 ASP A N 1
ATOM 4155 C CA . ASP A 1 839 ? 129.441 127.978 189.739 1.00 60.88 839 ASP A CA 1
ATOM 4156 C C . ASP A 1 839 ? 128.866 126.976 190.728 1.00 60.88 839 ASP A C 1
ATOM 4157 O O . ASP A 1 839 ? 128.343 125.931 190.332 1.00 60.88 839 ASP A O 1
ATOM 4162 N N . ILE A 1 840 ? 128.963 127.303 192.014 1.00 60.14 840 ILE A N 1
ATOM 4163 C CA . ILE A 1 840 ? 128.586 126.394 193.091 1.00 60.14 840 ILE A CA 1
ATOM 4164 C C . ILE A 1 840 ? 127.110 126.029 192.992 1.00 60.14 840 ILE A C 1
ATOM 4165 O O . ILE A 1 840 ? 126.743 124.855 193.110 1.00 60.14 840 ILE A O 1
ATOM 4170 N N . HIS A 1 841 ? 126.254 127.026 192.764 1.00 60.30 841 HIS A N 1
ATOM 4171 C CA . HIS A 1 841 ? 124.816 126.777 192.796 1.00 60.30 841 HIS A CA 1
ATOM 4172 C C . HIS A 1 841 ? 124.360 125.938 191.609 1.00 60.30 841 HIS A C 1
ATOM 4173 O O . HIS A 1 841 ? 123.607 124.972 191.781 1.00 60.30 841 HIS A O 1
ATOM 4180 N N . LEU A 1 842 ? 124.796 126.290 190.398 1.00 56.55 842 LEU A N 1
ATOM 4181 C CA . LEU A 1 842 ? 124.406 125.514 189.225 1.00 56.55 842 LEU A CA 1
ATOM 4182 C C . LEU A 1 842 ? 124.980 124.105 189.281 1.00 56.55 842 LEU A C 1
ATOM 4183 O O . LEU A 1 842 ? 124.304 123.136 188.916 1.00 56.55 842 LEU A O 1
ATOM 4188 N N . SER A 1 843 ? 126.228 123.972 189.736 1.00 55.45 843 SER A N 1
ATOM 4189 C CA . SER A 1 843 ? 126.827 122.650 189.874 1.00 55.45 843 SER A CA 1
ATOM 4190 C C . SER A 1 843 ? 126.062 121.801 190.879 1.00 55.45 843 SER A C 1
ATOM 4191 O O . SER A 1 843 ? 125.785 120.624 190.623 1.00 55.45 843 SER A O 1
ATOM 4194 N N . ASP A 1 844 ? 125.711 122.380 192.030 1.00 56.13 844 ASP A N 1
ATOM 4195 C CA . ASP A 1 844 ? 124.959 121.634 193.033 1.00 56.13 844 ASP A CA 1
ATOM 4196 C C . ASP A 1 844 ? 123.585 121.239 192.513 1.00 56.13 844 ASP A C 1
ATOM 4197 O O . ASP A 1 844 ? 123.123 120.120 192.758 1.00 56.13 844 ASP A O 1
ATOM 4202 N N . HIS A 1 845 ? 122.913 122.144 191.800 1.00 53.97 845 HIS A N 1
ATOM 4203 C CA . HIS A 1 845 ? 121.595 121.819 191.266 1.00 53.97 845 HIS A CA 1
ATOM 4204 C C . HIS A 1 845 ? 121.677 120.708 190.229 1.00 53.97 845 HIS A C 1
ATOM 4205 O O . HIS A 1 845 ? 120.839 119.800 190.215 1.00 53.97 845 HIS A O 1
ATOM 4212 N N . LEU A 1 846 ? 122.678 120.764 189.347 1.00 50.94 846 LEU A N 1
ATOM 4213 C CA . LEU A 1 846 ? 122.853 119.710 188.354 1.00 50.94 846 LEU A CA 1
ATOM 4214 C C . LEU A 1 846 ? 123.169 118.378 189.020 1.00 50.94 846 LEU A C 1
ATOM 4215 O O . LEU A 1 846 ? 122.667 117.328 188.605 1.00 50.94 846 LEU A O 1
ATOM 4220 N N . MET A 1 847 ? 124.009 118.400 190.056 1.00 53.07 847 MET A N 1
ATOM 4221 C CA . MET A 1 847 ? 124.343 117.167 190.759 1.00 53.07 847 MET A CA 1
ATOM 4222 C C . MET A 1 847 ? 123.124 116.575 191.455 1.00 53.07 847 MET A C 1
ATOM 4223 O O . MET A 1 847 ? 122.900 115.361 191.404 1.00 53.07 847 MET A O 1
ATOM 4228 N N . GLN A 1 848 ? 122.320 117.415 192.108 1.00 54.96 848 GLN A N 1
ATOM 4229 C CA . GLN A 1 848 ? 121.193 116.911 192.883 1.00 54.96 848 GLN A CA 1
ATOM 4230 C C . GLN A 1 848 ? 120.024 116.484 192.008 1.00 54.96 848 GLN A C 1
ATOM 4231 O O . GLN A 1 848 ? 119.353 115.496 192.324 1.00 54.96 848 GLN A O 1
ATOM 4237 N N . GLU A 1 849 ? 119.758 117.203 190.918 1.00 53.35 849 GLU A N 1
ATOM 4238 C CA . GLU A 1 849 ? 118.593 116.934 190.084 1.00 53.35 849 GLU A CA 1
ATOM 4239 C C . GLU A 1 849 ? 118.933 116.134 188.833 1.00 53.35 849 GLU A C 1
ATOM 4240 O O . GLU A 1 849 ? 118.162 115.262 188.429 1.00 53.35 849 GLU A O 1
ATOM 4246 N N . GLY A 1 850 ? 120.070 116.417 188.207 1.00 49.77 850 GLY A N 1
ATOM 4247 C CA . GLY A 1 850 ? 120.450 115.700 187.009 1.00 49.77 850 GLY A CA 1
ATOM 4248 C C . GLY A 1 850 ? 121.122 114.374 187.288 1.00 49.77 850 GLY A C 1
ATOM 4249 O O . GLY A 1 850 ? 120.630 113.323 186.870 1.00 49.77 850 GLY A O 1
ATOM 4250 N N . ILE A 1 851 ? 122.249 114.411 187.999 1.00 49.29 851 ILE A N 1
ATOM 4251 C CA . ILE A 1 851 ? 123.037 113.199 188.209 1.00 49.29 851 ILE A CA 1
ATOM 4252 C C . ILE A 1 851 ? 122.336 112.255 189.176 1.00 49.29 851 ILE A C 1
ATOM 4253 O O . ILE A 1 851 ? 122.260 111.044 188.938 1.00 49.29 851 ILE A O 1
ATOM 4258 N N . LEU A 1 852 ? 121.817 112.786 190.281 1.00 52.37 852 LEU A N 1
ATOM 4259 C CA . LEU A 1 852 ? 121.319 111.943 191.377 1.00 52.37 852 LEU A CA 1
ATOM 4260 C C . LEU A 1 852 ? 119.836 111.621 191.222 1.00 52.37 852 LEU A C 1
ATOM 4261 O O . LEU A 1 852 ? 119.379 110.555 191.644 1.00 52.37 852 LEU A O 1
ATOM 4266 N N . LYS A 1 853 ? 119.067 112.543 190.646 1.00 52.60 853 LYS A N 1
ATOM 4267 C CA . LYS A 1 853 ? 117.637 112.296 190.497 1.00 52.60 853 LYS A CA 1
ATOM 4268 C C . LYS A 1 853 ? 117.302 111.793 189.099 1.00 52.60 853 LYS A C 1
ATOM 4269 O O . LYS A 1 853 ? 116.781 110.684 188.936 1.00 52.60 853 LYS A O 1
ATOM 4275 N N . PHE A 1 854 ? 117.604 112.592 188.074 1.00 47.85 854 PHE A N 1
ATOM 4276 C CA . PHE A 1 854 ? 117.183 112.248 186.719 1.00 47.85 854 PHE A CA 1
ATOM 4277 C C . PHE A 1 854 ? 117.881 110.990 186.221 1.00 47.85 854 PHE A C 1
ATOM 4278 O O . PHE A 1 854 ? 117.239 110.090 185.670 1.00 47.85 854 PHE A O 1
ATOM 4286 N N . LEU A 1 855 ? 119.197 110.906 186.408 1.00 47.14 855 LEU A N 1
ATOM 4287 C CA . LEU A 1 855 ? 119.954 109.764 185.916 1.00 47.14 855 LEU A CA 1
ATOM 4288 C C . LEU A 1 855 ? 119.770 108.515 186.763 1.00 47.14 855 LEU A C 1
ATOM 4289 O O . LEU A 1 855 ? 120.097 107.421 186.295 1.00 47.14 855 LEU A O 1
ATOM 4294 N N . GLN A 1 856 ? 119.264 108.640 187.988 1.00 51.73 856 GLN A N 1
ATOM 4295 C CA . GLN A 1 856 ? 118.956 107.460 188.783 1.00 51.73 856 GLN A CA 1
ATOM 4296 C C . GLN A 1 856 ? 117.522 106.992 188.599 1.00 51.73 856 GLN A C 1
ATOM 4297 O O . GLN A 1 856 ? 117.221 105.825 188.875 1.00 51.73 856 GLN A O 1
ATOM 4303 N N . ASP A 1 857 ? 116.628 107.873 188.145 1.00 54.25 857 ASP A N 1
ATOM 4304 C CA . ASP A 1 857 ? 115.289 107.430 187.778 1.00 54.25 857 ASP A CA 1
ATOM 4305 C C . ASP A 1 857 ? 115.341 106.450 186.613 1.00 54.25 857 ASP A C 1
ATOM 4306 O O . ASP A 1 857 ? 114.597 105.463 186.587 1.00 54.25 857 ASP A O 1
ATOM 4311 N N . ASP A 1 858 ? 116.214 106.707 185.639 1.00 50.75 858 ASP A N 1
ATOM 4312 C CA . ASP A 1 858 ? 116.388 105.807 184.508 1.00 50.75 858 ASP A CA 1
ATOM 4313 C C . ASP A 1 858 ? 117.355 104.669 184.798 1.00 50.75 858 ASP A C 1
ATOM 4314 O O . ASP A 1 858 ? 117.505 103.783 183.950 1.00 50.75 858 ASP A O 1
ATOM 4319 N N . LYS A 1 859 ? 118.009 104.676 185.961 1.00 48.49 859 LYS A N 1
ATOM 4320 C CA . LYS A 1 859 ? 119.035 103.691 186.306 1.00 48.49 859 LYS A CA 1
ATOM 4321 C C . LYS A 1 859 ? 120.158 103.683 185.270 1.00 48.49 859 LYS A C 1
ATOM 4322 O O . LYS A 1 859 ? 120.458 102.661 184.651 1.00 48.49 859 LYS A O 1
ATOM 4328 N N . ARG A 1 860 ? 120.779 104.842 185.084 1.00 42.53 860 ARG A N 1
ATOM 4329 C CA . ARG A 1 860 ? 121.880 104.986 184.146 1.00 42.53 860 ARG A CA 1
ATOM 4330 C C . ARG A 1 860 ? 123.206 104.719 184.845 1.00 42.53 860 ARG A C 1
ATOM 4331 O O . ARG A 1 860 ? 123.363 104.976 186.041 1.00 42.53 860 ARG A O 1
ATOM 4339 N N . THR A 1 861 ? 124.161 104.193 184.085 1.00 43.00 861 THR A N 1
ATOM 4340 C CA . THR A 1 861 ? 125.522 104.007 184.574 1.00 43.00 861 THR A CA 1
ATOM 4341 C C . THR A 1 861 ? 126.297 105.291 184.315 1.00 43.00 861 THR A C 1
ATOM 4342 O O . THR A 1 861 ? 126.697 105.562 183.181 1.00 43.00 861 THR A O 1
ATOM 4346 N N . VAL A 1 862 ? 126.509 106.087 185.357 1.00 43.31 862 VAL A N 1
ATOM 4347 C CA . VAL A 1 862 ? 127.086 107.419 185.229 1.00 43.31 862 VAL A CA 1
ATOM 4348 C C . VAL A 1 862 ? 128.547 107.359 185.645 1.00 43.31 862 VAL A C 1
ATOM 4349 O O . VAL A 1 862 ? 128.870 106.865 186.731 1.00 43.31 862 VAL A O 1
ATOM 4353 N N . VAL A 1 863 ? 129.427 107.855 184.780 1.00 40.96 863 VAL A N 1
ATOM 4354 C CA . VAL A 1 863 ? 130.848 107.987 185.072 1.00 40.96 863 VAL A CA 1
ATOM 4355 C C . VAL A 1 863 ? 131.183 109.468 185.032 1.00 40.96 863 VAL A C 1
ATOM 4356 O O . VAL A 1 863 ? 131.161 110.086 183.960 1.00 40.96 863 VAL A O 1
ATOM 4360 N N . LEU A 1 864 ? 131.517 110.027 186.191 1.00 43.12 864 LEU A N 1
ATOM 4361 C CA . LEU A 1 864 ? 131.613 111.470 186.391 1.00 43.12 864 LEU A CA 1
ATOM 4362 C C . LEU A 1 864 ? 133.051 111.839 186.738 1.00 43.12 864 LEU A C 1
ATOM 4363 O O . LEU A 1 864 ? 133.502 111.608 187.863 1.00 43.12 864 LEU A O 1
ATOM 4368 N N . VAL A 1 865 ? 133.768 112.414 185.779 1.00 43.52 865 VAL A N 1
ATOM 4369 C CA . VAL A 1 865 ? 135.092 112.970 186.032 1.00 43.52 865 VAL A CA 1
ATOM 4370 C C . VAL A 1 865 ? 134.910 114.372 186.592 1.00 43.52 865 VAL A C 1
ATOM 4371 O O . VAL A 1 865 ? 134.267 115.219 185.966 1.00 43.52 865 VAL A O 1
ATOM 4375 N N . THR A 1 866 ? 135.469 114.624 187.773 1.00 49.66 866 THR A N 1
ATOM 4376 C CA . THR A 1 866 ? 135.243 115.894 188.443 1.00 49.66 866 THR A CA 1
ATOM 4377 C C . THR A 1 866 ? 136.417 116.231 189.349 1.00 49.66 866 THR A C 1
ATOM 4378 O O . THR A 1 866 ? 137.218 115.370 189.720 1.00 49.66 866 THR A O 1
ATOM 4382 N N . HIS A 1 867 ? 136.510 117.516 189.692 1.00 53.89 867 HIS A N 1
ATOM 4383 C CA . HIS A 1 867 ? 137.426 117.994 190.715 1.00 53.89 867 HIS A CA 1
ATOM 4384 C C . HIS A 1 867 ? 136.720 118.394 192.001 1.00 53.89 867 HIS A C 1
ATOM 4385 O O . HIS A 1 867 ? 137.395 118.644 193.004 1.00 53.89 867 HIS A O 1
ATOM 4392 N N . LYS A 1 868 ? 135.389 118.466 191.997 1.00 57.41 868 LYS A N 1
ATOM 4393 C CA . LYS A 1 868 ? 134.617 118.814 193.188 1.00 57.41 868 LYS A CA 1
ATOM 4394 C C . LYS A 1 868 ? 134.519 117.578 194.076 1.00 57.41 868 LYS A C 1
ATOM 4395 O O . LYS A 1 868 ? 133.593 116.769 193.982 1.00 57.41 868 LYS A O 1
ATOM 4401 N N . LEU A 1 869 ? 135.505 117.438 194.963 1.00 62.68 869 LEU A N 1
ATOM 4402 C CA . LEU A 1 869 ? 135.571 116.281 195.846 1.00 62.68 869 LEU A CA 1
ATOM 4403 C C . LEU A 1 869 ? 134.413 116.218 196.832 1.00 62.68 869 LEU A C 1
ATOM 4404 O O . LEU A 1 869 ? 134.135 115.137 197.361 1.00 62.68 869 LEU A O 1
ATOM 4409 N N . GLN A 1 870 ? 133.729 117.336 197.082 1.00 60.54 870 GLN A N 1
ATOM 4410 C CA . GLN A 1 870 ? 132.616 117.330 198.026 1.00 60.54 870 GLN A CA 1
ATOM 4411 C C . GLN A 1 870 ? 131.510 116.389 197.570 1.00 60.54 870 GLN A C 1
ATOM 4412 O O . GLN A 1 870 ? 130.723 115.898 198.388 1.00 60.54 870 GLN A O 1
ATOM 4418 N N . TYR A 1 871 ? 131.437 116.120 196.268 1.00 57.63 871 TYR A N 1
ATOM 4419 C CA . TYR A 1 871 ? 130.427 115.227 195.720 1.00 57.63 871 TYR A CA 1
ATOM 4420 C C . TYR A 1 871 ? 130.774 113.758 195.897 1.00 57.63 871 TYR A C 1
ATOM 4421 O O . TYR A 1 871 ? 129.949 112.906 195.550 1.00 57.63 871 TYR A O 1
ATOM 4430 N N . LEU A 1 872 ? 131.958 113.437 196.423 1.00 59.70 872 LEU A N 1
ATOM 4431 C CA . LEU A 1 872 ? 132.354 112.042 196.574 1.00 59.70 872 LEU A CA 1
ATOM 4432 C C . LEU A 1 872 ? 131.449 111.276 197.527 1.00 59.70 872 LEU A C 1
ATOM 4433 O O . LEU A 1 872 ? 131.427 110.042 197.483 1.00 59.70 872 LEU A O 1
ATOM 4438 N N . THR A 1 873 ? 130.705 111.971 198.389 1.00 60.58 873 THR A N 1
ATOM 4439 C CA . THR A 1 873 ? 129.761 111.286 199.262 1.00 60.58 873 THR A CA 1
ATOM 4440 C C . THR A 1 873 ? 128.562 110.744 198.498 1.00 60.58 873 THR A C 1
ATOM 4441 O O . THR A 1 873 ? 127.843 109.887 199.023 1.00 60.58 873 THR A O 1
ATOM 4445 N N . HIS A 1 874 ? 128.329 111.222 197.279 1.00 57.95 874 HIS A N 1
ATOM 4446 C CA . HIS A 1 874 ? 127.255 110.724 196.434 1.00 57.95 874 HIS A CA 1
ATOM 4447 C C . HIS A 1 874 ? 127.700 109.591 195.521 1.00 57.95 874 HIS A C 1
ATOM 4448 O O . HIS A 1 874 ? 126.872 109.045 194.786 1.00 57.95 874 HIS A O 1
ATOM 4455 N N . ALA A 1 875 ? 128.977 109.223 195.556 1.00 55.69 875 ALA A N 1
ATOM 4456 C CA . ALA A 1 875 ? 129.539 108.257 194.625 1.00 55.69 875 ALA A CA 1
ATOM 4457 C C . ALA A 1 875 ? 129.305 106.837 195.116 1.00 55.69 875 ALA A C 1
ATOM 4458 O O . ALA A 1 875 ? 129.628 106.506 196.261 1.00 55.69 875 ALA A O 1
ATOM 4460 N N . ASP A 1 876 ? 128.739 106.002 194.245 1.00 55.85 876 ASP A N 1
ATOM 4461 C CA . ASP A 1 876 ? 128.676 104.572 194.518 1.00 55.85 876 ASP A CA 1
ATOM 4462 C C . ASP A 1 876 ? 130.018 103.897 194.276 1.00 55.85 876 ASP A C 1
ATOM 4463 O O . ASP A 1 876 ? 130.355 102.929 194.965 1.00 55.85 876 ASP A O 1
ATOM 4468 N N . TRP A 1 877 ? 130.788 104.390 193.308 1.00 54.82 877 TRP A N 1
ATOM 4469 C CA . TRP A 1 877 ? 132.109 103.864 192.997 1.00 54.82 877 TRP A CA 1
ATOM 4470 C C . TRP A 1 877 ? 133.052 105.033 192.764 1.00 54.82 877 TRP A C 1
ATOM 4471 O O . TRP A 1 877 ? 132.672 106.029 192.144 1.00 54.82 877 TRP A O 1
ATOM 4482 N N . ILE A 1 878 ? 134.276 104.918 193.270 1.00 58.63 878 ILE A N 1
ATOM 4483 C CA . ILE A 1 878 ? 135.277 105.972 193.160 1.00 58.63 878 ILE A CA 1
ATOM 4484 C C . ILE A 1 878 ? 136.525 105.387 192.519 1.00 58.63 878 ILE A C 1
ATOM 4485 O O . ILE A 1 878 ? 136.996 104.322 192.929 1.00 58.63 878 ILE A O 1
ATOM 4490 N N . ILE A 1 879 ? 137.052 106.079 191.516 1.00 53.95 879 ILE A N 1
ATOM 4491 C CA . ILE A 1 879 ? 138.274 105.683 190.826 1.00 53.95 879 ILE A CA 1
ATOM 4492 C C . ILE A 1 879 ? 139.262 106.830 190.996 1.00 53.95 879 ILE A C 1
ATOM 4493 O O . ILE A 1 879 ? 139.113 107.888 190.374 1.00 53.95 879 ILE A O 1
ATOM 4498 N N . ALA A 1 880 ? 140.272 106.630 191.835 1.00 57.24 880 ALA A N 1
ATOM 4499 C CA . ALA A 1 880 ? 141.276 107.648 192.107 1.00 57.24 880 ALA A CA 1
ATOM 4500 C C . ALA A 1 880 ? 142.494 107.402 191.231 1.00 57.24 880 ALA A C 1
ATOM 4501 O O . ALA A 1 880 ? 143.045 106.299 191.226 1.00 57.24 880 ALA A O 1
ATOM 4503 N N . MET A 1 881 ? 142.913 108.428 190.499 1.00 55.25 881 MET A N 1
ATOM 4504 C CA . MET A 1 881 ? 144.007 108.313 189.549 1.00 55.25 881 MET A CA 1
ATOM 4505 C C . MET A 1 881 ? 145.161 109.222 189.945 1.00 55.25 881 MET A C 1
ATOM 4506 O O . MET A 1 881 ? 144.971 110.233 190.627 1.00 55.25 881 MET A O 1
ATOM 4511 N N . LYS A 1 882 ? 146.362 108.846 189.511 1.00 58.90 882 LYS A N 1
ATOM 4512 C CA . LYS A 1 882 ? 147.546 109.682 189.696 1.00 58.90 882 LYS A CA 1
ATOM 4513 C C . LYS A 1 882 ? 148.595 109.258 188.683 1.00 58.90 882 LYS A C 1
ATOM 4514 O O . LYS A 1 882 ? 149.059 108.115 188.719 1.00 58.90 882 LYS A O 1
ATOM 4520 N N . ASP A 1 883 ? 148.962 110.175 187.785 1.00 59.99 883 ASP A N 1
ATOM 4521 C CA . ASP A 1 883 ? 150.012 109.947 186.789 1.00 59.99 883 ASP A CA 1
ATOM 4522 C C . ASP A 1 883 ? 149.684 108.756 185.889 1.00 59.99 883 ASP A C 1
ATOM 4523 O O . ASP A 1 883 ? 150.484 107.833 185.724 1.00 59.99 883 ASP A O 1
ATOM 4528 N N . GLY A 1 884 ? 148.492 108.787 185.299 1.00 54.82 884 GLY A N 1
ATOM 4529 C CA . GLY A 1 884 ? 148.094 107.760 184.351 1.00 54.82 884 GLY A CA 1
ATOM 4530 C C . GLY A 1 884 ? 147.992 106.371 184.934 1.00 54.82 884 GLY A C 1
ATOM 4531 O O . GLY A 1 884 ? 148.287 105.391 184.243 1.00 54.82 884 GLY A O 1
ATOM 4532 N N . SER A 1 885 ? 147.579 106.256 186.192 1.00 56.33 885 SER A N 1
ATOM 4533 C CA . SER A 1 885 ? 147.406 104.960 186.829 1.00 56.33 885 SER A CA 1
ATOM 4534 C C . SER A 1 885 ? 146.411 105.121 187.964 1.00 56.33 885 SER A C 1
ATOM 4535 O O . SER A 1 885 ? 146.238 106.218 188.498 1.00 56.33 885 SER A O 1
ATOM 4538 N N . VAL A 1 886 ? 145.764 104.021 188.331 1.00 58.79 886 VAL A N 1
ATOM 4539 C CA . VAL A 1 886 ? 144.763 104.056 189.391 1.00 58.79 886 VAL A CA 1
ATOM 4540 C C . VAL A 1 886 ? 145.431 103.725 190.720 1.00 58.79 886 VAL A C 1
ATOM 4541 O O . VAL A 1 886 ? 145.999 102.642 190.893 1.00 58.79 886 VAL A O 1
ATOM 4545 N N . LEU A 1 887 ? 145.378 104.672 191.658 1.00 63.34 887 LEU A N 1
ATOM 4546 C CA . LEU A 1 887 ? 145.892 104.417 192.999 1.00 63.34 887 LEU A CA 1
ATOM 4547 C C . LEU A 1 887 ? 145.044 103.379 193.719 1.00 63.34 887 LEU A C 1
ATOM 4548 O O . LEU A 1 887 ? 145.568 102.399 194.261 1.00 63.34 887 LEU A O 1
ATOM 4553 N N . ARG A 1 888 ? 143.731 103.578 193.726 1.00 68.06 888 ARG A N 1
ATOM 4554 C CA . ARG A 1 888 ? 142.807 102.702 194.429 1.00 68.06 888 ARG A CA 1
ATOM 4555 C C . ARG A 1 888 ? 141.399 103.024 193.960 1.00 68.06 888 ARG A C 1
ATOM 4556 O O . ARG A 1 888 ? 141.078 104.181 193.676 1.00 68.06 888 ARG A O 1
ATOM 4564 N N . GLU A 1 889 ? 140.567 101.991 193.878 1.00 60.57 889 GLU A N 1
ATOM 4565 C CA . GLU A 1 889 ? 139.181 102.145 193.474 1.00 60.57 889 GLU A CA 1
ATOM 4566 C C . GLU A 1 889 ? 138.283 101.392 194.442 1.00 60.57 889 GLU A C 1
ATOM 4567 O O . GLU A 1 889 ? 138.698 100.415 195.069 1.00 60.57 889 GLU A O 1
ATOM 4573 N N . GLY A 1 890 ? 137.055 101.862 194.561 1.00 63.08 890 GLY A N 1
ATOM 4574 C CA . GLY A 1 890 ? 136.085 101.242 195.434 1.00 63.08 890 GLY A CA 1
ATOM 4575 C C . GLY A 1 890 ? 135.165 102.292 196.021 1.00 63.08 890 GLY A C 1
ATOM 4576 O O . GLY A 1 890 ? 135.201 103.458 195.640 1.00 63.08 890 GLY A O 1
ATOM 4577 N N . THR A 1 891 ? 134.336 101.847 196.959 1.00 70.62 891 THR A N 1
ATOM 4578 C CA . THR A 1 891 ? 133.446 102.759 197.654 1.00 70.62 891 THR A CA 1
ATOM 4579 C C . THR A 1 891 ? 134.247 103.685 198.564 1.00 70.62 891 THR A C 1
ATOM 4580 O O . THR A 1 891 ? 135.410 103.430 198.888 1.00 70.62 891 THR A O 1
ATOM 4584 N N . LEU A 1 892 ? 133.607 104.783 198.972 1.00 73.59 892 LEU A N 1
ATOM 4585 C CA . LEU A 1 892 ? 134.290 105.763 199.811 1.00 73.59 892 LEU A CA 1
ATOM 4586 C C . LEU A 1 892 ? 134.717 105.150 201.138 1.00 73.59 892 LEU A C 1
ATOM 4587 O O . LEU A 1 892 ? 135.824 105.411 201.622 1.00 73.59 892 LEU A O 1
ATOM 4592 N N . LYS A 1 893 ? 133.853 104.333 201.742 1.00 77.53 893 LYS A N 1
ATOM 4593 C CA . LYS A 1 893 ? 134.220 103.660 202.983 1.00 77.53 893 LYS A CA 1
ATOM 4594 C C . LYS A 1 893 ? 135.372 102.688 202.762 1.00 77.53 893 LYS A C 1
ATOM 4595 O O . LYS A 1 893 ? 136.280 102.587 203.596 1.00 77.53 893 LYS A O 1
ATOM 4601 N N . ASP A 1 894 ? 135.349 101.958 201.644 1.00 77.90 894 ASP A N 1
ATOM 4602 C CA . ASP A 1 894 ? 136.435 101.031 201.343 1.00 77.90 894 ASP A CA 1
ATOM 4603 C C . ASP A 1 894 ? 137.753 101.769 201.147 1.00 77.90 894 ASP A C 1
ATOM 4604 O O . ASP A 1 894 ? 138.801 101.314 201.617 1.00 77.90 894 ASP A O 1
ATOM 4609 N N . ILE A 1 895 ? 137.721 102.907 200.450 1.00 76.95 895 ILE A N 1
ATOM 4610 C CA . ILE A 1 895 ? 138.933 103.703 200.273 1.00 76.95 895 ILE A CA 1
ATOM 4611 C C . ILE A 1 895 ? 139.429 104.223 201.615 1.00 76.95 895 ILE A C 1
ATOM 4612 O O . ILE A 1 895 ? 140.632 104.196 201.902 1.00 76.95 895 ILE A O 1
ATOM 4617 N N . GLN A 1 896 ? 138.513 104.703 202.459 1.00 81.33 896 GLN A N 1
ATOM 4618 C CA . GLN A 1 896 ? 138.909 105.222 203.764 1.00 81.33 896 GLN A CA 1
ATOM 4619 C C . GLN A 1 896 ? 139.555 104.140 204.620 1.00 81.33 896 GLN A C 1
ATOM 4620 O O . GLN A 1 896 ? 140.570 104.386 205.282 1.00 81.33 896 GLN A O 1
ATOM 4626 N N . THR A 1 897 ? 138.982 102.935 204.622 1.00 80.85 897 THR A N 1
ATOM 4627 C CA . THR A 1 897 ? 139.549 101.854 205.423 1.00 80.85 897 THR A CA 1
ATOM 4628 C C . THR A 1 897 ? 140.887 101.391 204.860 1.00 80.85 897 THR A C 1
ATOM 4629 O O . THR A 1 897 ? 141.870 101.259 205.598 1.00 80.85 897 THR A O 1
ATOM 4633 N N . LYS A 1 898 ? 140.946 101.139 203.550 1.00 79.53 898 LYS A N 1
ATOM 4634 C CA . LYS A 1 898 ? 142.167 100.609 202.953 1.00 79.53 898 LYS A CA 1
ATOM 4635 C C . LYS A 1 898 ? 143.259 101.668 202.872 1.00 79.53 898 LYS A C 1
ATOM 4636 O O . LYS A 1 898 ? 144.418 101.399 203.210 1.00 79.53 898 LYS A O 1
ATOM 4642 N N . ASP A 1 899 ? 142.915 102.874 202.429 1.00 82.08 899 ASP A N 1
ATOM 4643 C CA . ASP A 1 899 ? 143.880 103.954 202.229 1.00 82.08 899 ASP A CA 1
ATOM 4644 C C . ASP A 1 899 ? 143.421 105.155 203.051 1.00 82.08 899 ASP A C 1
ATOM 4645 O O . ASP A 1 899 ? 142.719 106.036 202.549 1.00 82.08 899 ASP A O 1
ATOM 4650 N N . VAL A 1 900 ? 143.827 105.187 204.322 1.00 84.58 900 VAL A N 1
ATOM 4651 C CA . VAL A 1 900 ? 143.437 106.283 205.203 1.00 84.58 900 VAL A CA 1
ATOM 4652 C C . VAL A 1 900 ? 144.086 107.590 204.760 1.00 84.58 900 VAL A C 1
ATOM 4653 O O . VAL A 1 900 ? 143.487 108.667 204.878 1.00 84.58 900 VAL A O 1
ATOM 4657 N N . GLU A 1 901 ? 145.316 107.519 204.245 1.00 85.25 901 GLU A N 1
ATOM 4658 C CA . GLU A 1 901 ? 146.021 108.730 203.837 1.00 85.25 901 GLU A CA 1
ATOM 4659 C C . GLU A 1 901 ? 145.294 109.437 202.700 1.00 85.25 901 GLU A C 1
ATOM 4660 O O . GLU A 1 901 ? 145.181 110.668 202.697 1.00 85.25 901 GLU A O 1
ATOM 4666 N N . LEU A 1 902 ? 144.803 108.676 201.719 1.00 83.58 902 LEU A N 1
ATOM 4667 C CA . LEU A 1 902 ? 144.074 109.284 200.610 1.00 83.58 902 LEU A CA 1
ATOM 4668 C C . LEU A 1 902 ? 142.782 109.933 201.090 1.00 83.58 902 LEU A C 1
ATOM 4669 O O . LEU A 1 902 ? 142.413 111.017 200.624 1.00 83.58 902 LEU A O 1
ATOM 4674 N N . TYR A 1 903 ? 142.080 109.283 202.020 1.00 85.81 903 TYR A N 1
ATOM 4675 C CA . TYR A 1 903 ? 140.860 109.864 202.570 1.00 85.81 903 TYR A CA 1
ATOM 4676 C C . TYR A 1 903 ? 141.155 111.159 203.317 1.00 85.81 903 TYR A C 1
ATOM 4677 O O . TYR A 1 903 ? 140.417 112.144 203.186 1.00 85.81 903 TYR A O 1
ATOM 4686 N N . GLU A 1 904 ? 142.232 111.179 204.105 1.00 87.32 904 GLU A N 1
ATOM 4687 C CA . GLU A 1 904 ? 142.603 112.399 204.815 1.00 87.32 904 GLU A CA 1
ATOM 4688 C C . GLU A 1 904 ? 142.995 113.505 203.843 1.00 87.32 904 GLU A C 1
ATOM 4689 O O . GLU A 1 904 ? 142.667 114.677 204.062 1.00 87.32 904 GLU A O 1
ATOM 4695 N N . HIS A 1 905 ? 143.703 113.153 202.768 1.00 86.43 905 HIS A N 1
ATOM 4696 C CA . HIS A 1 905 ? 144.055 114.144 201.757 1.00 86.43 905 HIS A CA 1
ATOM 4697 C C . HIS A 1 905 ? 142.812 114.711 201.085 1.00 86.43 905 HIS A C 1
ATOM 4698 O O . HIS A 1 905 ? 142.732 115.918 200.827 1.00 86.43 905 HIS A O 1
ATOM 4705 N N . TRP A 1 906 ? 141.833 113.853 200.786 1.00 82.35 906 TRP A N 1
ATOM 4706 C CA . TRP A 1 906 ? 140.582 114.334 200.209 1.00 82.35 906 TRP A CA 1
ATOM 4707 C C . TRP A 1 906 ? 139.852 115.257 201.175 1.00 82.35 906 TRP A C 1
ATOM 4708 O O . TRP A 1 906 ? 139.299 116.282 200.763 1.00 82.35 906 TRP A O 1
ATOM 4719 N N . LYS A 1 907 ? 139.834 114.907 202.464 1.00 87.44 907 LYS A N 1
ATOM 4720 C CA . LYS A 1 907 ? 139.212 115.781 203.456 1.00 87.44 907 LYS A CA 1
ATOM 4721 C C . LYS A 1 907 ? 139.903 117.137 203.506 1.00 87.44 907 LYS A C 1
ATOM 4722 O O . LYS A 1 907 ? 139.241 118.181 203.565 1.00 87.44 907 LYS A O 1
ATOM 4728 N N . THR A 1 908 ? 141.238 117.137 203.491 1.00 89.39 908 THR A N 1
ATOM 4729 C CA . THR A 1 908 ? 141.983 118.390 203.515 1.00 89.39 908 THR A CA 1
ATOM 4730 C C . THR A 1 908 ? 141.686 119.229 202.280 1.00 89.39 908 THR A C 1
ATOM 4731 O O . THR A 1 908 ? 141.505 120.449 202.376 1.00 89.39 908 THR A O 1
ATOM 4735 N N . LEU A 1 909 ? 141.631 118.591 201.109 1.00 89.76 909 LEU A N 1
ATOM 4736 C CA . LEU A 1 909 ? 141.319 119.318 199.882 1.00 89.76 909 LEU A CA 1
ATOM 4737 C C . LEU A 1 909 ? 139.914 119.904 199.930 1.00 89.76 909 LEU A C 1
ATOM 4738 O O . LEU A 1 909 ? 139.700 121.053 199.530 1.00 89.76 909 LEU A O 1
ATOM 4743 N N . MET A 1 910 ? 138.940 119.128 200.418 1.00 88.16 910 MET A N 1
ATOM 4744 C CA . MET A 1 910 ? 137.579 119.641 200.537 1.00 88.16 910 MET A CA 1
ATOM 4745 C C . MET A 1 910 ? 137.525 120.840 201.473 1.00 88.16 910 MET A C 1
ATOM 4746 O O . MET A 1 910 ? 136.886 121.853 201.163 1.00 88.16 910 MET A O 1
ATOM 4751 N N . ASN A 1 911 ? 138.193 120.743 202.625 1.00 95.44 911 ASN A N 1
ATOM 4752 C CA . ASN A 1 911 ? 138.167 121.836 203.591 1.00 95.44 911 ASN A CA 1
ATOM 4753 C C . ASN A 1 911 ? 138.830 123.086 203.026 1.00 95.44 911 ASN A C 1
ATOM 4754 O O . ASN A 1 911 ? 138.310 124.199 203.176 1.00 95.44 911 ASN A O 1
ATOM 4759 N N . ARG A 1 912 ? 139.977 122.921 202.362 1.00 97.40 912 ARG A N 1
ATOM 4760 C CA . ARG A 1 912 ? 140.666 124.067 201.776 1.00 97.40 912 ARG A CA 1
ATOM 4761 C C . ARG A 1 912 ? 139.837 124.705 200.669 1.00 97.40 912 ARG A C 1
ATOM 4762 O O . ARG A 1 912 ? 139.760 125.936 200.571 1.00 97.40 912 ARG A O 1
ATOM 4764 N N . GLN A 1 913 ? 139.211 123.884 199.822 1.00 99.11 913 GLN A N 1
ATOM 4765 C CA . GLN A 1 913 ? 138.370 124.418 198.757 1.00 99.11 913 GLN A CA 1
ATOM 4766 C C . GLN A 1 913 ? 137.176 125.173 199.324 1.00 99.11 913 GLN A C 1
ATOM 4767 O O . GLN A 1 913 ? 136.817 126.244 198.824 1.00 99.11 913 GLN A O 1
ATOM 4769 N N . ASP A 1 914 ? 136.544 124.628 200.368 1.00 101.00 914 ASP A N 1
ATOM 4770 C CA . ASP A 1 914 ? 135.422 125.319 200.993 1.00 101.00 914 ASP A CA 1
ATOM 4771 C C . ASP A 1 914 ? 135.861 126.645 201.601 1.00 101.00 914 ASP A C 1
ATOM 4772 O O . ASP A 1 914 ? 135.168 127.661 201.462 1.00 101.00 914 ASP A O 1
ATOM 4774 N N . GLN A 1 915 ? 137.014 126.656 202.275 1.00 102.06 915 GLN A N 1
ATOM 4775 C CA . GLN A 1 915 ? 137.514 127.894 202.865 1.00 102.06 915 GLN A CA 1
ATOM 4776 C C . GLN A 1 915 ? 137.808 128.936 201.793 1.00 102.06 915 GLN A C 1
ATOM 4777 O O . GLN A 1 915 ? 137.492 130.119 201.964 1.00 102.06 915 GLN A O 1
ATOM 4779 N N . GLU A 1 916 ? 138.416 128.516 200.681 1.00 103.23 916 GLU A N 1
ATOM 4780 C CA . GLU A 1 916 ? 138.712 129.454 199.603 1.00 103.23 916 GLU A CA 1
ATOM 4781 C C . GLU A 1 916 ? 137.437 129.971 198.946 1.00 103.23 916 GLU A C 1
ATOM 4782 O O . GLU A 1 916 ? 137.344 131.156 198.605 1.00 103.23 916 GLU A O 1
ATOM 4784 N N . LEU A 1 917 ? 136.443 129.099 198.759 1.00 103.39 917 LEU A N 1
ATOM 4785 C CA . LEU A 1 917 ? 135.212 129.487 198.083 1.00 103.39 917 LEU A CA 1
ATOM 4786 C C . LEU A 1 917 ? 134.281 130.306 198.964 1.00 103.39 917 LEU A C 1
ATOM 4787 O O . LEU A 1 917 ? 133.420 131.017 198.433 1.00 103.39 917 LEU A O 1
ATOM 4789 N N . GLU A 1 918 ? 134.432 130.232 200.289 1.00 105.39 918 GLU A N 1
ATOM 4790 C CA . GLU A 1 918 ? 133.554 130.996 201.170 1.00 105.39 918 GLU A CA 1
ATOM 4791 C C . GLU A 1 918 ? 133.667 132.493 200.907 1.00 105.39 918 GLU A C 1
ATOM 4792 O O . GLU A 1 918 ? 132.654 133.202 200.867 1.00 105.39 918 GLU A O 1
ATOM 4794 N N . LYS A 1 919 ? 134.890 132.993 200.724 1.00 104.17 919 LYS A N 1
ATOM 4795 C CA . LYS A 1 919 ? 135.072 134.416 200.455 1.00 104.17 919 LYS A CA 1
ATOM 4796 C C . LYS A 1 919 ? 134.725 134.762 199.011 1.00 104.17 919 LYS A C 1
ATOM 4797 O O . LYS A 1 919 ? 134.202 135.849 198.737 1.00 104.17 919 LYS A O 1
ATOM 4799 N N . ASP A 1 920 ? 135.002 133.855 198.077 1.00 101.44 920 ASP A N 1
ATOM 4800 C CA . ASP A 1 920 ? 134.846 134.127 196.653 1.00 101.44 920 ASP A CA 1
ATOM 4801 C C . ASP A 1 920 ? 133.438 133.861 196.135 1.00 101.44 920 ASP A C 1
ATOM 4802 O O . ASP A 1 920 ? 133.173 134.113 194.954 1.00 101.44 920 ASP A O 1
ATOM 4804 N N . MET A 1 921 ? 132.532 133.357 196.977 1.00 98.94 921 MET A N 1
ATOM 4805 C CA . MET A 1 921 ? 131.166 133.104 196.531 1.00 98.94 921 MET A CA 1
ATOM 4806 C C . MET A 1 921 ? 130.402 134.382 196.206 1.00 98.94 921 MET A C 1
ATOM 4807 O O . MET A 1 921 ? 129.318 134.304 195.619 1.00 98.94 921 MET A O 1
ATOM 4809 N N . GLU A 1 922 ? 130.933 135.549 196.581 1.00 95.15 922 GLU A N 1
ATOM 4810 C CA . GLU A 1 922 ? 130.250 136.805 196.283 1.00 95.15 922 GLU A CA 1
ATOM 4811 C C . GLU A 1 922 ? 130.112 137.024 194.781 1.00 95.15 922 GLU A C 1
ATOM 4812 O O . GLU A 1 922 ? 129.059 137.462 194.304 1.00 95.15 922 GLU A O 1
ATOM 4814 N N . ALA A 1 923 ? 131.165 136.729 194.022 1.00 90.20 923 ALA A N 1
ATOM 4815 C CA . ALA A 1 923 ? 131.109 136.886 192.575 1.00 90.20 923 ALA A CA 1
ATOM 4816 C C . ALA A 1 923 ? 130.212 135.821 191.957 1.00 90.20 923 ALA A C 1
ATOM 4817 O O . ALA A 1 923 ? 130.319 134.635 192.284 1.00 90.20 923 ALA A O 1
ATOM 4819 N N . ASP A 1 924 ? 129.325 136.247 191.061 1.00 82.03 924 ASP A N 1
ATOM 4820 C CA . ASP A 1 924 ? 128.369 135.364 190.405 1.00 82.03 924 ASP A CA 1
ATOM 4821 C C . ASP A 1 924 ? 128.727 135.245 188.930 1.00 82.03 924 ASP A C 1
ATOM 4822 O O . ASP A 1 924 ? 128.670 136.236 188.194 1.00 82.03 924 ASP A O 1
ATOM 4827 N N . GLN A 1 925 ? 129.103 134.038 188.504 1.00 73.08 925 GLN A N 1
ATOM 4828 C CA . GLN A 1 925 ? 129.401 133.814 187.093 1.00 73.08 925 GLN A CA 1
ATOM 4829 C C . GLN A 1 925 ? 128.125 133.748 186.262 1.00 73.08 925 GLN A C 1
ATOM 4830 O O . GLN A 1 925 ? 128.058 134.321 185.168 1.00 73.08 925 GLN A O 1
ATOM 4836 N N . THR A 1 926 ? 127.105 133.051 186.768 1.00 67.94 926 THR A N 1
ATOM 4837 C CA . THR A 1 926 ? 125.876 132.865 186.003 1.00 67.94 926 THR A CA 1
ATOM 4838 C C . THR A 1 926 ? 125.131 134.179 185.820 1.00 67.94 926 THR A C 1
ATOM 4839 O O . THR A 1 926 ? 124.535 134.419 184.764 1.00 67.94 926 THR A O 1
ATOM 4843 N N . THR A 1 927 ? 125.144 135.038 186.842 1.00 68.34 927 THR A N 1
ATOM 4844 C CA . THR A 1 927 ? 124.511 136.344 186.709 1.00 68.34 927 THR A CA 1
ATOM 4845 C C . THR A 1 927 ? 125.175 137.162 185.610 1.00 68.34 927 THR A C 1
ATOM 4846 O O . THR A 1 927 ? 124.491 137.793 184.800 1.00 68.34 927 THR A O 1
ATOM 4850 N N . LEU A 1 928 ? 126.505 137.145 185.552 1.00 67.51 928 LEU A N 1
ATOM 4851 C CA . LEU A 1 928 ? 127.228 137.879 184.523 1.00 67.51 928 LEU A CA 1
ATOM 4852 C C . LEU A 1 928 ? 127.104 137.249 183.142 1.00 67.51 928 LEU A C 1
ATOM 4853 O O . LEU A 1 928 ? 127.246 137.962 182.143 1.00 67.51 928 LEU A O 1
ATOM 4858 N N . GLU A 1 929 ? 126.860 135.941 183.055 1.00 62.04 929 GLU A N 1
ATOM 4859 C CA . GLU A 1 929 ? 126.568 135.330 181.761 1.00 62.04 929 GLU A CA 1
ATOM 4860 C C . GLU A 1 929 ? 125.181 135.725 181.271 1.00 62.04 929 GLU A C 1
ATOM 4861 O O . GLU A 1 929 ? 124.999 136.085 180.101 1.00 62.04 929 GLU A O 1
ATOM 4867 N N . ARG A 1 930 ? 124.190 135.666 182.162 1.00 59.24 930 ARG A N 1
ATOM 4868 C CA . ARG A 1 930 ? 122.828 136.014 181.782 1.00 59.24 930 ARG A CA 1
ATOM 4869 C C . ARG A 1 930 ? 122.684 137.501 181.491 1.00 59.24 930 ARG A C 1
ATOM 4870 O O . ARG A 1 930 ? 121.902 137.879 180.616 1.00 59.24 930 ARG A O 1
ATOM 4878 N N . LYS A 1 931 ? 123.425 138.359 182.197 1.00 61.04 931 LYS A N 1
ATOM 4879 C CA . LYS A 1 931 ? 123.389 139.784 181.885 1.00 61.04 931 LYS A CA 1
ATOM 4880 C C . LYS A 1 931 ? 123.961 140.060 180.503 1.00 61.04 931 LYS A C 1
ATOM 4881 O O . LYS A 1 931 ? 123.417 140.878 179.758 1.00 61.04 931 LYS A O 1
ATOM 4887 N N . THR A 1 932 ? 125.056 139.389 180.142 1.00 58.44 932 THR A N 1
ATOM 4888 C CA . THR A 1 932 ? 125.599 139.543 178.796 1.00 58.44 932 THR A CA 1
ATOM 4889 C C . THR A 1 932 ? 124.615 139.043 177.747 1.00 58.44 932 THR A C 1
ATOM 4890 O O . THR A 1 932 ? 124.408 139.693 176.714 1.00 58.44 932 THR A O 1
ATOM 4894 N N . LEU A 1 933 ? 123.988 137.893 178.004 1.00 56.36 933 LEU A N 1
ATOM 4895 C CA . LEU A 1 933 ? 123.023 137.347 177.055 1.00 56.36 933 LEU A CA 1
ATOM 4896 C C . LEU A 1 933 ? 121.798 138.242 176.911 1.00 56.36 933 LEU A C 1
ATOM 4897 O O . LEU A 1 933 ? 121.227 138.336 175.821 1.00 56.36 933 LEU A O 1
ATOM 4902 N N . ARG A 1 934 ? 121.374 138.892 177.995 1.00 57.83 934 ARG A N 1
ATOM 4903 C CA . ARG A 1 934 ? 120.224 139.786 177.945 1.00 57.83 934 ARG A CA 1
ATOM 4904 C C . ARG A 1 934 ? 120.573 141.114 177.286 1.00 57.83 934 ARG A C 1
ATOM 4905 O O . ARG A 1 934 ? 119.753 141.682 176.557 1.00 57.83 934 ARG A O 1
ATOM 4913 N N . ARG A 1 935 ? 121.782 141.624 177.530 1.00 56.85 935 ARG A N 1
ATOM 4914 C CA . ARG A 1 935 ? 122.222 142.846 176.869 1.00 56.85 935 ARG A CA 1
ATOM 4915 C C . ARG A 1 935 ? 122.405 142.636 175.375 1.00 56.85 935 ARG A C 1
ATOM 4916 O O . ARG A 1 935 ? 122.183 143.564 174.590 1.00 56.85 935 ARG A O 1
ATOM 4924 N N . ALA A 1 936 ? 122.813 141.433 174.964 1.00 56.28 936 ALA A N 1
ATOM 4925 C CA . ALA A 1 936 ? 122.959 141.153 173.540 1.00 56.28 936 ALA A CA 1
ATOM 4926 C C . ALA A 1 936 ? 121.629 141.251 172.806 1.00 56.28 936 ALA A C 1
ATOM 4927 O O . ALA A 1 936 ? 121.606 141.493 171.595 1.00 56.28 936 ALA A O 1
ATOM 4929 N N . MET A 1 937 ? 120.516 141.073 173.515 1.00 57.50 937 MET A N 1
ATOM 4930 C CA . MET A 1 937 ? 119.190 141.103 172.915 1.00 57.50 937 MET A CA 1
ATOM 4931 C C . MET A 1 937 ? 118.462 142.420 173.150 1.00 57.50 937 MET A C 1
ATOM 4932 O O . MET A 1 937 ? 117.268 142.513 172.853 1.00 57.50 937 MET A O 1
ATOM 4937 N N . TYR A 1 938 ? 119.145 143.434 173.687 1.00 56.53 938 TYR A N 1
ATOM 4938 C CA . TYR A 1 938 ? 118.507 144.735 173.873 1.00 56.53 938 TYR A CA 1
ATOM 4939 C C . TYR A 1 938 ? 118.107 145.347 172.538 1.00 56.53 938 TYR A C 1
ATOM 4940 O O . TYR A 1 938 ? 117.010 145.902 172.404 1.00 56.53 938 TYR A O 1
ATOM 4949 N N . SER A 1 939 ? 118.987 145.260 171.538 1.00 58.46 939 SER A N 1
ATOM 4950 C CA . SER A 1 939 ? 118.684 145.832 170.231 1.00 58.46 939 SER A CA 1
ATOM 4951 C C . SER A 1 939 ? 117.508 145.119 169.574 1.00 58.46 939 SER A C 1
ATOM 4952 O O . SER A 1 939 ? 116.665 145.758 168.934 1.00 58.46 939 SER A O 1
ATOM 4955 N N . ARG A 1 940 ? 117.438 143.800 169.718 1.00 59.50 940 ARG A N 1
ATOM 4956 C CA . ARG A 1 940 ? 116.331 143.020 169.176 1.00 59.50 940 ARG A CA 1
ATOM 4957 C C . ARG A 1 940 ? 115.011 143.402 169.837 1.00 59.50 940 ARG A C 1
ATOM 4958 O O . ARG A 1 940 ? 114.240 144.193 169.296 1.00 59.50 940 ARG A O 1
ATOM 4966 N N . VAL A 1 966 ? 108.023 139.109 143.249 1.00 69.05 966 VAL A N 1
ATOM 4967 C CA . VAL A 1 966 ? 108.796 140.112 142.529 1.00 69.05 966 VAL A CA 1
ATOM 4968 C C . VAL A 1 966 ? 109.105 139.628 141.119 1.00 69.05 966 VAL A C 1
ATOM 4969 O O . VAL A 1 966 ? 110.264 139.592 140.708 1.00 69.05 966 VAL A O 1
ATOM 4971 N N . MET A 1 967 ? 108.058 139.250 140.383 1.00 68.31 967 MET A N 1
ATOM 4972 C CA . MET A 1 967 ? 108.249 138.788 139.012 1.00 68.31 967 MET A CA 1
ATOM 4973 C C . MET A 1 967 ? 108.811 139.896 138.130 1.00 68.31 967 MET A C 1
ATOM 4974 O O . MET A 1 967 ? 109.695 139.650 137.300 1.00 68.31 967 MET A O 1
ATOM 4976 N N . ARG A 1 968 ? 108.309 141.122 138.291 1.00 67.48 968 ARG A N 1
ATOM 4977 C CA . ARG A 1 968 ? 108.827 142.240 137.510 1.00 67.48 968 ARG A CA 1
ATOM 4978 C C . ARG A 1 968 ? 110.290 142.511 137.838 1.00 67.48 968 ARG A C 1
ATOM 4979 O O . ARG A 1 968 ? 111.097 142.778 136.941 1.00 67.48 968 ARG A O 1
ATOM 4981 N N . LEU A 1 969 ? 110.651 142.448 139.122 1.00 66.32 969 LEU A N 1
ATOM 4982 C CA . LEU A 1 969 ? 112.037 142.666 139.516 1.00 66.32 969 LEU A CA 1
ATOM 4983 C C . LEU A 1 969 ? 112.930 141.478 139.182 1.00 66.32 969 LEU A C 1
ATOM 4984 O O . LEU A 1 969 ? 114.152 141.642 139.102 1.00 66.32 969 LEU A O 1
ATOM 4986 N N . ARG A 1 970 ? 112.350 140.290 138.995 1.00 63.68 970 ARG A N 1
ATOM 4987 C CA . ARG A 1 970 ? 113.151 139.118 138.657 1.00 63.68 970 ARG A CA 1
ATOM 4988 C C . ARG A 1 970 ? 113.798 139.262 137.285 1.00 63.68 970 ARG A C 1
ATOM 4989 O O . ARG A 1 970 ? 114.966 138.900 137.103 1.00 63.68 970 ARG A O 1
ATOM 4991 N N . THR A 1 971 ? 113.058 139.787 136.311 1.00 59.61 971 THR A N 1
ATOM 4992 C CA . THR A 1 971 ? 113.539 139.929 134.944 1.00 59.61 971 THR A CA 1
ATOM 4993 C C . THR A 1 971 ? 114.033 141.340 134.642 1.00 59.61 971 THR A C 1
ATOM 4994 O O . THR A 1 971 ? 114.292 141.661 133.478 1.00 59.61 971 THR A O 1
ATOM 4998 N N . LYS A 1 972 ? 114.171 142.186 135.658 1.00 59.70 972 LYS A N 1
ATOM 4999 C CA . LYS A 1 972 ? 114.598 143.568 135.468 1.00 59.70 972 LYS A CA 1
ATOM 5000 C C . LYS A 1 972 ? 116.120 143.628 135.519 1.00 59.70 972 LYS A C 1
ATOM 5001 O O . LYS A 1 972 ? 116.719 143.490 136.590 1.00 59.70 972 LYS A O 1
ATOM 5003 N N . MET A 1 973 ? 116.741 143.830 134.366 1.00 56.05 973 MET A N 1
ATOM 5004 C CA . MET A 1 973 ? 118.187 144.007 134.320 1.00 56.05 973 MET A CA 1
ATOM 5005 C C . MET A 1 973 ? 118.554 145.352 134.936 1.00 56.05 973 MET A C 1
ATOM 5006 O O . MET A 1 973 ? 117.981 146.379 134.555 1.00 56.05 973 MET A O 1
ATOM 5011 N N . PRO A 1 974 ? 119.490 145.394 135.884 1.00 54.40 974 PRO A N 1
ATOM 5012 C CA . PRO A 1 974 ? 119.834 146.664 136.562 1.00 54.40 974 PRO A CA 1
ATOM 5013 C C . PRO A 1 974 ? 120.669 147.607 135.698 1.00 54.40 974 PRO A C 1
ATOM 5014 O O . PRO A 1 974 ? 121.882 147.737 135.829 1.00 54.40 974 PRO A O 1
ATOM 5018 N N . TRP A 1 975 ? 119.993 148.301 134.780 1.00 55.39 975 TRP A N 1
ATOM 5019 C CA . TRP A 1 975 ? 120.697 149.208 133.882 1.00 55.39 975 TRP A CA 1
ATOM 5020 C C . TRP A 1 975 ? 121.197 150.454 134.602 1.00 55.39 975 TRP A C 1
ATOM 5021 O O . TRP A 1 975 ? 122.250 150.991 134.242 1.00 55.39 975 TRP A O 1
ATOM 5032 N N . LYS A 1 976 ? 120.462 150.937 135.606 1.00 53.44 976 LYS A N 1
ATOM 5033 C CA . LYS A 1 976 ? 120.944 152.078 136.377 1.00 53.44 976 LYS A CA 1
ATOM 5034 C C . LYS A 1 976 ? 122.216 151.729 137.139 1.00 53.44 976 LYS A C 1
ATOM 5035 O O . LYS A 1 976 ? 123.150 152.535 137.202 1.00 53.44 976 LYS A O 1
ATOM 5041 N N . THR A 1 977 ? 122.271 150.529 137.720 1.00 51.26 977 THR A N 1
ATOM 5042 C CA . THR A 1 977 ? 123.486 150.083 138.390 1.00 51.26 977 THR A CA 1
ATOM 5043 C C . THR A 1 977 ? 124.642 149.949 137.406 1.00 51.26 977 THR A C 1
ATOM 5044 O O . THR A 1 977 ? 125.781 150.314 137.720 1.00 51.26 977 THR A O 1
ATOM 5048 N N . CYS A 1 978 ? 124.367 149.424 136.208 1.00 51.58 978 CYS A N 1
ATOM 5049 C CA . CYS A 1 978 ? 125.405 149.317 135.189 1.00 51.58 978 CYS A CA 1
ATOM 5050 C C . CYS A 1 978 ? 125.941 150.687 134.803 1.00 51.58 978 CYS A C 1
ATOM 5051 O O . CYS A 1 978 ? 127.157 150.876 134.687 1.00 51.58 978 CYS A O 1
ATOM 5054 N N . TRP A 1 979 ? 125.048 151.657 134.598 1.00 49.63 979 TRP A N 1
ATOM 5055 C CA . TRP A 1 979 ? 125.485 153.001 134.237 1.00 49.63 979 TRP A CA 1
ATOM 5056 C C . TRP A 1 979 ? 126.279 153.644 135.364 1.00 49.63 979 TRP A C 1
ATOM 5057 O O . TRP A 1 979 ? 127.276 154.334 135.117 1.00 49.63 979 TRP A O 1
ATOM 5068 N N . TRP A 1 980 ? 125.851 153.436 136.611 1.00 50.55 980 TRP A N 1
ATOM 5069 C CA . TRP A 1 980 ? 126.598 153.977 137.738 1.00 50.55 980 TRP A CA 1
ATOM 5070 C C . TRP A 1 980 ? 127.995 153.378 137.809 1.00 50.55 980 TRP A C 1
ATOM 5071 O O . TRP A 1 980 ? 128.974 154.099 138.029 1.00 50.55 980 TRP A O 1
ATOM 5082 N N . TYR A 1 981 ? 128.112 152.063 137.615 1.00 46.20 981 TYR A N 1
ATOM 5083 C CA . TYR A 1 981 ? 129.434 151.445 137.616 1.00 46.20 981 TYR A CA 1
ATOM 5084 C C . TYR A 1 981 ? 130.292 151.982 136.480 1.00 46.20 981 TYR A C 1
ATOM 5085 O O . TYR A 1 981 ? 131.484 152.251 136.666 1.00 46.20 981 TYR A O 1
ATOM 5094 N N . LEU A 1 982 ? 129.706 152.138 135.292 1.00 47.38 982 LEU A N 1
ATOM 5095 C CA . LEU A 1 982 ? 130.476 152.611 134.147 1.00 47.38 982 LEU A CA 1
ATOM 5096 C C . LEU A 1 982 ? 130.977 154.033 134.363 1.00 47.38 982 LEU A C 1
ATOM 5097 O O . LEU A 1 982 ? 132.119 154.354 134.018 1.00 47.38 982 LEU A O 1
ATOM 5102 N N . THR A 1 983 ? 130.141 154.899 134.931 1.00 49.19 983 THR A N 1
ATOM 5103 C CA . THR A 1 983 ? 130.521 156.288 135.141 1.00 49.19 983 THR A CA 1
ATOM 5104 C C . THR A 1 983 ? 131.301 156.514 136.429 1.00 49.19 983 THR A C 1
ATOM 5105 O O . THR A 1 983 ? 131.825 157.615 136.628 1.00 49.19 983 THR A O 1
ATOM 5109 N N . SER A 1 984 ? 131.394 155.512 137.305 1.00 49.53 984 SER A N 1
ATOM 5110 C CA . SER A 1 984 ? 132.171 155.663 138.528 1.00 49.53 984 SER A CA 1
ATOM 5111 C C . SER A 1 984 ? 133.664 155.809 138.272 1.00 49.53 984 SER A C 1
ATOM 5112 O O . SER A 1 984 ? 134.390 156.222 139.182 1.00 49.53 984 SER A O 1
ATOM 5115 N N . GLY A 1 985 ? 134.139 155.476 137.077 1.00 49.20 985 GLY A N 1
ATOM 5116 C CA . GLY A 1 985 ? 135.527 155.698 136.733 1.00 49.20 985 GLY A CA 1
ATOM 5117 C C . GLY A 1 985 ? 135.750 157.043 136.076 1.00 49.20 985 GLY A C 1
ATOM 5118 O O . GLY A 1 985 ? 136.892 157.455 135.851 1.00 49.20 985 GLY A O 1
ATOM 5119 N N . GLY A 1 986 ? 134.661 157.740 135.770 1.00 49.62 986 GLY A N 1
ATOM 5120 C CA . GLY A 1 986 ? 134.737 159.001 135.062 1.00 49.62 986 GLY A CA 1
ATOM 5121 C C . GLY A 1 986 ? 134.211 158.880 133.649 1.00 49.62 986 GLY A C 1
ATOM 5122 O O . GLY A 1 986 ? 134.254 157.797 133.061 1.00 49.62 986 GLY A O 1
ATOM 5123 N N . PHE A 1 987 ? 133.707 159.980 133.090 1.00 50.06 987 PHE A N 1
ATOM 5124 C CA . PHE A 1 987 ? 133.155 159.927 131.742 1.00 50.06 987 PHE A CA 1
ATOM 5125 C C . PHE A 1 987 ? 134.236 159.797 130.679 1.00 50.06 987 PHE A C 1
ATOM 5126 O O . PHE A 1 987 ? 133.978 159.229 129.613 1.00 50.06 987 PHE A O 1
ATOM 5134 N N . PHE A 1 988 ? 135.440 160.311 130.937 1.00 48.89 988 PHE A N 1
ATOM 5135 C CA . PHE A 1 988 ? 136.506 160.185 129.949 1.00 48.89 988 PHE A CA 1
ATOM 5136 C C . PHE A 1 988 ? 136.901 158.730 129.738 1.00 48.89 988 PHE A C 1
ATOM 5137 O O . PHE A 1 988 ? 137.113 158.303 128.600 1.00 48.89 988 PHE A O 1
ATOM 5145 N N . LEU A 1 989 ? 137.019 157.956 130.819 1.00 46.58 989 LEU A N 1
ATOM 5146 C CA . LEU A 1 989 ? 137.372 156.547 130.675 1.00 46.58 989 LEU A CA 1
ATOM 5147 C C . LEU A 1 989 ? 136.283 155.777 129.939 1.00 46.58 989 LEU A C 1
ATOM 5148 O O . LEU A 1 989 ? 136.580 154.927 129.092 1.00 46.58 989 LEU A O 1
ATOM 5153 N N . LEU A 1 990 ? 135.016 156.058 130.249 1.00 46.51 990 LEU A N 1
ATOM 5154 C CA . LEU A 1 990 ? 133.921 155.392 129.552 1.00 46.51 990 LEU A CA 1
ATOM 5155 C C . LEU A 1 990 ? 133.923 155.735 128.069 1.00 46.51 990 LEU A C 1
ATOM 5156 O O . LEU A 1 990 ? 133.773 154.849 127.216 1.00 46.51 990 LEU A O 1
ATOM 5161 N N . PHE A 1 991 ? 134.100 157.017 127.742 1.00 46.34 991 PHE A N 1
ATOM 5162 C CA . PHE A 1 991 ? 134.167 157.422 126.344 1.00 46.34 991 PHE A CA 1
ATOM 5163 C C . PHE A 1 991 ? 135.343 156.765 125.641 1.00 46.34 991 PHE A C 1
ATOM 5164 O O . PHE A 1 991 ? 135.214 156.307 124.502 1.00 46.34 991 PHE A O 1
ATOM 5172 N N . LEU A 1 992 ? 136.501 156.721 126.299 1.00 44.49 992 LEU A N 1
ATOM 5173 C CA . LEU A 1 992 ? 137.677 156.120 125.685 1.00 44.49 992 LEU A CA 1
ATOM 5174 C C . LEU A 1 992 ? 137.460 154.638 125.425 1.00 44.49 992 LEU A C 1
ATOM 5175 O O . LEU A 1 992 ? 137.809 154.137 124.354 1.00 44.49 992 LEU A O 1
ATOM 5180 N N . MET A 1 993 ? 136.865 153.924 126.382 1.00 45.56 993 MET A N 1
ATOM 5181 C CA . MET A 1 993 ? 136.601 152.503 126.180 1.00 45.56 993 MET A CA 1
ATOM 5182 C C . MET A 1 993 ? 135.634 152.280 125.025 1.00 45.56 993 MET A C 1
ATOM 5183 O O . MET A 1 993 ? 135.886 151.452 124.141 1.00 45.56 993 MET A O 1
ATOM 5188 N N . ILE A 1 994 ? 134.519 153.015 125.013 1.00 43.23 994 ILE A N 1
ATOM 5189 C CA . ILE A 1 994 ? 133.516 152.819 123.968 1.00 43.23 994 ILE A CA 1
ATOM 5190 C C . ILE A 1 994 ? 134.100 153.148 122.600 1.00 43.23 994 ILE A C 1
ATOM 5191 O O . ILE A 1 994 ? 133.953 152.381 121.639 1.00 43.23 994 ILE A O 1
ATOM 5196 N N . PHE A 1 995 ? 134.779 154.292 122.495 1.00 43.11 995 PHE A N 1
ATOM 5197 C CA . PHE A 1 995 ? 135.353 154.714 121.224 1.00 43.11 995 PHE A CA 1
ATOM 5198 C C . PHE A 1 995 ? 136.433 153.749 120.757 1.00 43.11 995 PHE A C 1
ATOM 5199 O O . PHE A 1 995 ? 136.489 153.400 119.574 1.00 43.11 995 PHE A O 1
ATOM 5207 N N . SER A 1 996 ? 137.293 153.298 121.672 1.00 41.10 996 SER A N 1
ATOM 5208 C CA . SER A 1 996 ? 138.358 152.377 121.305 1.00 41.10 996 SER A CA 1
ATOM 5209 C C . SER A 1 996 ? 137.799 151.048 120.827 1.00 41.10 996 SER A C 1
ATOM 5210 O O . SER A 1 996 ? 138.294 150.480 119.850 1.00 41.10 996 SER A O 1
ATOM 5213 N N . LYS A 1 997 ? 136.767 150.533 121.497 1.00 39.63 997 LYS A N 1
ATOM 5214 C CA . LYS A 1 997 ? 136.191 149.261 121.075 1.00 39.63 997 LYS A CA 1
ATOM 5215 C C . LYS A 1 997 ? 135.489 149.386 119.730 1.00 39.63 997 LYS A C 1
ATOM 5216 O O . LYS A 1 997 ? 135.634 148.510 118.864 1.00 39.63 997 LYS A O 1
ATOM 5222 N N . LEU A 1 998 ? 134.730 150.467 119.528 1.00 38.93 998 LEU A N 1
ATOM 5223 C CA . LEU A 1 998 ? 134.084 150.670 118.236 1.00 38.93 998 LEU A CA 1
ATOM 5224 C C . LEU A 1 998 ? 135.113 150.796 117.122 1.00 38.93 998 LEU A C 1
ATOM 5225 O O . LEU A 1 998 ? 134.952 150.203 116.050 1.00 38.93 998 LEU A O 1
ATOM 5230 N N . LEU A 1 999 ? 136.186 151.550 117.364 1.00 37.89 999 LEU A N 1
ATOM 5231 C CA . LEU A 1 999 ? 137.219 151.718 116.349 1.00 37.89 999 LEU A CA 1
ATOM 5232 C C . LEU A 1 999 ? 137.949 150.409 116.078 1.00 37.89 999 LEU A C 1
ATOM 5233 O O . LEU A 1 999 ? 138.263 150.098 114.924 1.00 37.89 999 LEU A O 1
ATOM 5238 N N . LYS A 1 1000 ? 138.222 149.623 117.122 1.00 36.66 1000 LYS A N 1
ATOM 5239 C CA . LYS A 1 1000 ? 138.905 148.349 116.926 1.00 36.66 1000 LYS A CA 1
ATOM 5240 C C . LYS A 1 1000 ? 138.066 147.395 116.093 1.00 36.66 1000 LYS A C 1
ATOM 5241 O O . LYS A 1 1000 ? 138.581 146.741 115.180 1.00 36.66 1000 LYS A O 1
ATOM 5247 N N . HIS A 1 1001 ? 136.771 147.293 116.392 1.00 35.99 1001 HIS A N 1
ATOM 5248 C CA . HIS A 1 1001 ? 135.942 146.373 115.623 1.00 35.99 1001 HIS A CA 1
ATOM 5249 C C . HIS A 1 1001 ? 135.692 146.891 114.213 1.00 35.99 1001 HIS A C 1
ATOM 5250 O O . HIS A 1 1001 ? 135.598 146.095 113.269 1.00 35.99 1001 HIS A O 1
ATOM 5257 N N . SER A 1 1002 ? 135.633 148.214 114.039 1.00 36.45 1002 SER A N 1
ATOM 5258 C CA . SER A 1 1002 ? 135.584 148.776 112.696 1.00 36.45 1002 SER A CA 1
ATOM 5259 C C . SER A 1 1002 ? 136.828 148.404 111.904 1.00 36.45 1002 SER A C 1
ATOM 5260 O O . SER A 1 1002 ? 136.738 148.048 110.728 1.00 36.45 1002 SER A O 1
ATOM 5263 N N . VAL A 1 1003 ? 138.000 148.466 112.537 1.00 36.03 1003 VAL A N 1
ATOM 5264 C CA . VAL A 1 1003 ? 139.239 148.128 111.842 1.00 36.03 1003 VAL A CA 1
ATOM 5265 C C . VAL A 1 1003 ? 139.307 146.636 111.534 1.00 36.03 1003 VAL A C 1
ATOM 5266 O O . VAL A 1 1003 ? 139.826 146.233 110.490 1.00 36.03 1003 VAL A O 1
ATOM 5270 N N . ILE A 1 1004 ? 138.807 145.789 112.435 1.00 36.29 1004 ILE A N 1
ATOM 5271 C CA . ILE A 1 1004 ? 138.795 144.350 112.164 1.00 36.29 1004 ILE A CA 1
ATOM 5272 C C . ILE A 1 1004 ? 137.908 144.043 110.960 1.00 36.29 1004 ILE A C 1
ATOM 5273 O O . ILE A 1 1004 ? 138.290 143.291 110.048 1.00 36.29 1004 ILE A O 1
ATOM 5278 N N . VAL A 1 1005 ? 136.710 144.631 110.937 1.00 36.03 1005 VAL A N 1
ATOM 5279 C CA . VAL A 1 1005 ? 135.851 144.501 109.766 1.00 36.03 1005 VAL A CA 1
ATOM 5280 C C . VAL A 1 1005 ? 136.542 145.068 108.535 1.00 36.03 1005 VAL A C 1
ATOM 5281 O O . VAL A 1 1005 ? 136.381 144.548 107.426 1.00 36.03 1005 VAL A O 1
ATOM 5285 N N . ALA A 1 1006 ? 137.330 146.131 108.709 1.00 34.73 1006 ALA A N 1
ATOM 5286 C CA . ALA A 1 1006 ? 138.050 146.727 107.591 1.00 34.73 1006 ALA A CA 1
ATOM 5287 C C . ALA A 1 1006 ? 139.093 145.777 107.021 1.00 34.73 1006 ALA A C 1
ATOM 5288 O O . ALA A 1 1006 ? 139.260 145.705 105.803 1.00 34.73 1006 ALA A O 1
ATOM 5290 N N . ILE A 1 1007 ? 139.821 145.056 107.877 1.00 35.97 1007 ILE A N 1
ATOM 5291 C CA . ILE A 1 1007 ? 140.819 144.122 107.356 1.00 35.97 1007 ILE A CA 1
ATOM 5292 C C . ILE A 1 1007 ? 140.133 142.955 106.659 1.00 35.97 1007 ILE A C 1
ATOM 5293 O O . ILE A 1 1007 ? 140.609 142.467 105.625 1.00 35.97 1007 ILE A O 1
ATOM 5298 N N . ASP A 1 1008 ? 138.993 142.503 107.191 1.00 37.17 1008 ASP A N 1
ATOM 5299 C CA . ASP A 1 1008 ? 138.250 141.447 106.506 1.00 37.17 1008 ASP A CA 1
ATOM 5300 C C . ASP A 1 1008 ? 137.754 141.914 105.140 1.00 37.17 1008 ASP A C 1
ATOM 5301 O O . ASP A 1 1008 ? 137.851 141.182 104.147 1.00 37.17 1008 ASP A O 1
ATOM 5306 N N . TYR A 1 1009 ? 137.240 143.141 105.064 1.00 37.49 1009 TYR A N 1
ATOM 5307 C CA . TYR A 1 1009 ? 136.768 143.676 103.793 1.00 37.49 1009 TYR A CA 1
ATOM 5308 C C . TYR A 1 1009 ? 137.918 143.934 102.828 1.00 37.49 1009 TYR A C 1
ATOM 5309 O O . TYR A 1 1009 ? 137.750 143.791 101.612 1.00 37.49 1009 TYR A O 1
ATOM 5318 N N . TRP A 1 1010 ? 139.083 144.326 103.343 1.00 36.06 1010 TRP A N 1
ATOM 5319 C CA . TRP A 1 1010 ? 140.249 144.492 102.489 1.00 36.06 1010 TRP A CA 1
ATOM 5320 C C . TRP A 1 1010 ? 140.682 143.161 101.903 1.00 36.06 1010 TRP A C 1
ATOM 5321 O O . TRP A 1 1010 ? 141.062 143.088 100.732 1.00 36.06 1010 TRP A O 1
ATOM 5332 N N . LEU A 1 1011 ? 140.643 142.096 102.706 1.00 36.01 1011 LEU A N 1
ATOM 5333 C CA . LEU A 1 1011 ? 140.908 140.767 102.166 1.00 36.01 1011 LEU A CA 1
ATOM 5334 C C . LEU A 1 1011 ? 139.887 140.396 101.103 1.00 36.01 1011 LEU A C 1
ATOM 5335 O O . LEU A 1 1011 ? 140.237 139.806 100.077 1.00 36.01 1011 LEU A O 1
ATOM 5340 N N . ALA A 1 1012 ? 138.616 140.725 101.334 1.00 35.92 1012 ALA A N 1
ATOM 5341 C CA . ALA A 1 1012 ? 137.587 140.435 100.339 1.00 35.92 1012 ALA A CA 1
ATOM 5342 C C . ALA A 1 1012 ? 137.886 141.133 99.016 1.00 35.92 1012 ALA A C 1
ATOM 5343 O O . ALA A 1 1012 ? 137.854 140.510 97.949 1.00 35.92 1012 ALA A O 1
ATOM 5345 N N . THR A 1 1013 ? 138.192 142.431 99.071 1.00 37.77 1013 THR A N 1
ATOM 5346 C CA . THR A 1 1013 ? 138.494 143.177 97.852 1.00 37.77 1013 THR A CA 1
ATOM 5347 C C . THR A 1 1013 ? 139.770 142.672 97.191 1.00 37.77 1013 THR A C 1
ATOM 5348 O O . THR A 1 1013 ? 139.851 142.591 95.961 1.00 37.77 1013 THR A O 1
ATOM 5352 N N . TRP A 1 1014 ? 140.781 142.339 97.993 1.00 37.26 1014 TRP A N 1
ATOM 5353 C CA . TRP A 1 1014 ? 142.041 141.833 97.464 1.00 37.26 1014 TRP A CA 1
ATOM 5354 C C . TRP A 1 1014 ? 141.840 140.515 96.731 1.00 37.26 1014 TRP A C 1
ATOM 5355 O O . TRP A 1 1014 ? 142.395 140.307 95.646 1.00 37.26 1014 TRP A O 1
ATOM 5366 N N . THR A 1 1015 ? 141.039 139.616 97.303 1.00 39.07 1015 THR A N 1
ATOM 5367 C CA . THR A 1 1015 ? 140.807 138.322 96.676 1.00 39.07 1015 THR A CA 1
ATOM 5368 C C . THR A 1 1015 ? 139.878 138.429 95.477 1.00 39.07 1015 THR A C 1
ATOM 5369 O O . THR A 1 1015 ? 139.984 137.627 94.544 1.00 39.07 1015 THR A O 1
ATOM 5373 N N . SER A 1 1016 ? 138.969 139.405 95.475 1.00 41.83 1016 SER A N 1
ATOM 5374 C CA . SER A 1 1016 ? 138.081 139.562 94.326 1.00 41.83 1016 SER A CA 1
ATOM 5375 C C . SER A 1 1016 ? 138.797 140.074 93.085 1.00 41.83 1016 SER A C 1
ATOM 5376 O O . SER A 1 1016 ? 138.149 140.247 92.046 1.00 41.83 1016 SER A O 1
ATOM 5379 N N . GLU A 1 1017 ? 140.103 140.322 93.157 1.00 43.88 1017 GLU A N 1
ATOM 5380 C CA . GLU A 1 1017 ? 140.913 140.693 92.000 1.00 43.88 1017 GLU A CA 1
ATOM 5381 C C . GLU A 1 1017 ? 141.633 139.484 91.421 1.00 43.88 1017 GLU A C 1
ATOM 5382 O O . GLU A 1 1017 ? 142.736 139.599 90.880 1.00 43.88 1017 GLU A O 1
ATOM 5388 N N . TYR A 1 1018 ? 141.024 138.309 91.531 1.00 47.58 1018 TYR A N 1
ATOM 5389 C CA . TYR A 1 1018 ? 141.626 137.067 91.063 1.00 47.58 1018 TYR A CA 1
ATOM 5390 C C . TYR A 1 1018 ? 140.902 136.540 89.829 1.00 47.58 1018 TYR A C 1
ATOM 5391 O O . TYR A 1 1018 ? 141.493 136.419 88.755 1.00 47.58 1018 TYR A O 1
ATOM 5400 N N . LYS A 1 1025 ? 150.128 137.126 87.426 1.00 52.31 1025 LYS A N 1
ATOM 5401 C CA . LYS A 1 1025 ? 149.947 137.605 88.791 1.00 52.31 1025 LYS A CA 1
ATOM 5402 C C . LYS A 1 1025 ? 150.124 139.117 88.865 1.00 52.31 1025 LYS A C 1
ATOM 5403 O O . LYS A 1 1025 ? 151.173 139.647 88.502 1.00 52.31 1025 LYS A O 1
ATOM 5409 N N . ALA A 1 1026 ? 149.091 139.806 89.344 1.00 53.72 1026 ALA A N 1
ATOM 5410 C CA . ALA A 1 1026 ? 149.116 141.258 89.400 1.00 53.72 1026 ALA A CA 1
ATOM 5411 C C . ALA A 1 1026 ? 150.053 141.738 90.508 1.00 53.72 1026 ALA A C 1
ATOM 5412 O O . ALA A 1 1026 ? 150.508 140.971 91.360 1.00 53.72 1026 ALA A O 1
ATOM 5414 N N . ASP A 1 1027 ? 150.347 143.036 90.479 1.00 52.80 1027 ASP A N 1
ATOM 5415 C CA . ASP A 1 1027 ? 151.190 143.644 91.499 1.00 52.80 1027 ASP A CA 1
ATOM 5416 C C . ASP A 1 1027 ? 150.407 143.772 92.800 1.00 52.80 1027 ASP A C 1
ATOM 5417 O O . ASP A 1 1027 ? 149.359 144.425 92.843 1.00 52.80 1027 ASP A O 1
ATOM 5422 N N . GLN A 1 1028 ? 150.917 143.152 93.859 1.00 48.05 1028 GLN A N 1
ATOM 5423 C CA . GLN A 1 1028 ? 150.231 143.087 95.141 1.00 48.05 1028 GLN A CA 1
ATOM 5424 C C . GLN A 1 1028 ? 150.625 144.216 96.083 1.00 48.05 1028 GLN A C 1
ATOM 5425 O O . GLN A 1 1028 ? 150.176 144.225 97.231 1.00 48.05 1028 GLN A O 1
ATOM 5431 N N . THR A 1 1029 ? 151.445 145.165 95.625 1.00 45.26 1029 THR A N 1
ATOM 5432 C CA . THR A 1 1029 ? 152.014 146.158 96.531 1.00 45.26 1029 THR A CA 1
ATOM 5433 C C . THR A 1 1029 ? 150.932 146.992 97.205 1.00 45.26 1029 THR A C 1
ATOM 5434 O O . THR A 1 1029 ? 150.999 147.244 98.412 1.00 45.26 1029 THR A O 1
ATOM 5438 N N . PHE A 1 1030 ? 149.925 147.424 96.445 1.00 40.32 1030 PHE A N 1
ATOM 5439 C CA . PHE A 1 1030 ? 148.857 148.235 97.023 1.00 40.32 1030 PHE A CA 1
ATOM 5440 C C . PHE A 1 1030 ? 148.091 147.458 98.085 1.00 40.32 1030 PHE A C 1
ATOM 5441 O O . PHE A 1 1030 ? 147.890 147.942 99.206 1.00 40.32 1030 PHE A O 1
ATOM 5449 N N . TYR A 1 1031 ? 147.671 146.237 97.754 1.00 38.56 1031 TYR A N 1
ATOM 5450 C CA . TYR A 1 1031 ? 146.876 145.452 98.689 1.00 38.56 1031 TYR A CA 1
ATOM 5451 C C . TYR A 1 1031 ? 147.709 144.982 99.872 1.00 38.56 1031 TYR A C 1
ATOM 5452 O O . TYR A 1 1031 ? 147.227 144.978 101.008 1.00 38.56 1031 TYR A O 1
ATOM 5461 N N . VAL A 1 1032 ? 148.965 144.600 99.634 1.00 38.06 1032 VAL A N 1
ATOM 5462 C CA . VAL A 1 1032 ? 149.836 144.204 100.737 1.00 38.06 1032 VAL A CA 1
ATOM 5463 C C . VAL A 1 1032 ? 150.063 145.374 101.685 1.00 38.06 1032 VAL A C 1
ATOM 5464 O O . VAL A 1 1032 ? 150.009 145.217 102.910 1.00 38.06 1032 VAL A O 1
ATOM 5468 N N . ALA A 1 1033 ? 150.309 146.567 101.137 1.00 36.68 1033 ALA A N 1
ATOM 5469 C CA . ALA A 1 1033 ? 150.547 147.737 101.975 1.00 36.68 1033 ALA A CA 1
ATOM 5470 C C . ALA A 1 1033 ? 149.310 148.101 102.786 1.00 36.68 1033 ALA A C 1
ATOM 5471 O O . ALA A 1 1033 ? 149.399 148.349 103.995 1.00 36.68 1033 ALA A O 1
ATOM 5473 N N . GLY A 1 1034 ? 148.145 148.139 102.137 1.00 34.43 1034 GLY A N 1
ATOM 5474 C CA . GLY A 1 1034 ? 146.924 148.452 102.862 1.00 34.43 1034 GLY A CA 1
ATOM 5475 C C . GLY A 1 1034 ? 146.600 147.421 103.924 1.00 34.43 1034 GLY A C 1
ATOM 5476 O O . GLY A 1 1034 ? 146.166 147.764 105.026 1.00 34.43 1034 GLY A O 1
ATOM 5477 N N . PHE A 1 1035 ? 146.817 146.142 103.611 1.00 35.08 1035 PHE A N 1
ATOM 5478 C CA . PHE A 1 1035 ? 146.575 145.080 104.576 1.00 35.08 1035 PHE A CA 1
ATOM 5479 C C . PHE A 1 1035 ? 147.514 145.192 105.768 1.00 35.08 1035 PHE A C 1
ATOM 5480 O O . PHE A 1 1035 ? 147.095 145.001 106.913 1.00 35.08 1035 PHE A O 1
ATOM 5488 N N . SER A 1 1036 ? 148.789 145.501 105.520 1.00 34.84 1036 SER A N 1
ATOM 5489 C CA . SER A 1 1036 ? 149.738 145.658 106.615 1.00 34.84 1036 SER A CA 1
ATOM 5490 C C . SER A 1 1036 ? 149.366 146.838 107.501 1.00 34.84 1036 SER A C 1
ATOM 5491 O O . SER A 1 1036 ? 149.431 146.744 108.733 1.00 34.84 1036 SER A O 1
ATOM 5494 N N . ILE A 1 1037 ? 148.973 147.959 106.892 1.00 34.29 1037 ILE A N 1
ATOM 5495 C CA . ILE A 1 1037 ? 148.572 149.124 107.676 1.00 34.29 1037 ILE A CA 1
ATOM 5496 C C . ILE A 1 1037 ? 147.344 148.804 108.519 1.00 34.29 1037 ILE A C 1
ATOM 5497 O O . ILE A 1 1037 ? 147.282 149.144 109.708 1.00 34.29 1037 ILE A O 1
ATOM 5502 N N . LEU A 1 1038 ? 146.351 148.142 107.921 1.00 34.66 1038 LEU A N 1
ATOM 5503 C CA . LEU A 1 1038 ? 145.140 147.800 108.658 1.00 34.66 1038 LEU A CA 1
ATOM 5504 C C . LEU A 1 1038 ? 145.430 146.819 109.788 1.00 34.66 1038 LEU A C 1
ATOM 5505 O O . LEU A 1 1038 ? 144.876 146.952 110.883 1.00 34.66 1038 LEU A O 1
ATOM 5510 N N . CYS A 1 1039 ? 146.289 145.827 109.546 1.00 35.99 1039 CYS A N 1
ATOM 5511 C CA . CYS A 1 1039 ? 146.632 144.872 110.596 1.00 35.99 1039 CYS A CA 1
ATOM 5512 C C . CYS A 1 1039 ? 147.384 145.545 111.738 1.00 35.99 1039 CYS A C 1
ATOM 5513 O O . CYS A 1 1039 ? 147.130 145.250 112.911 1.00 35.99 1039 CYS A O 1
ATOM 5516 N N . GLY A 1 1040 ? 148.317 146.444 111.419 1.00 35.93 1040 GLY A N 1
ATOM 5517 C CA . GLY A 1 1040 ? 149.010 147.172 112.470 1.00 35.93 1040 GLY A CA 1
ATOM 5518 C C . GLY A 1 1040 ? 148.075 148.043 113.286 1.00 35.93 1040 GLY A C 1
ATOM 5519 O O . GLY A 1 1040 ? 148.168 148.089 114.517 1.00 35.93 1040 GLY A O 1
ATOM 5520 N N . ALA A 1 1041 ? 147.155 148.739 112.614 1.00 35.63 1041 ALA A N 1
ATOM 5521 C CA . ALA A 1 1041 ? 146.172 149.540 113.334 1.00 35.63 1041 ALA A CA 1
ATOM 5522 C C . ALA A 1 1041 ? 145.287 148.664 114.210 1.00 35.63 1041 ALA A C 1
ATOM 5523 O O . ALA A 1 1041 ? 144.950 149.042 115.336 1.00 35.63 1041 ALA A O 1
ATOM 5525 N N . GLY A 1 1042 ? 144.903 147.488 113.710 1.00 35.40 1042 GLY A N 1
ATOM 5526 C CA . GLY A 1 1042 ? 144.090 146.585 114.506 1.00 35.40 1042 GLY A CA 1
ATOM 5527 C C . GLY A 1 1042 ? 144.811 146.081 115.739 1.00 35.40 1042 GLY A C 1
ATOM 5528 O O . GLY A 1 1042 ? 144.224 145.991 116.816 1.00 35.40 1042 GLY A O 1
ATOM 5529 N N . ILE A 1 1043 ? 146.096 145.750 115.598 1.00 35.09 1043 ILE A N 1
ATOM 5530 C CA . ILE A 1 1043 ? 146.883 145.316 116.751 1.00 35.09 1043 ILE A CA 1
ATOM 5531 C C . ILE A 1 1043 ? 146.996 146.440 117.775 1.00 35.09 1043 ILE A C 1
ATOM 5532 O O . ILE A 1 1043 ? 146.822 146.227 118.987 1.00 35.09 1043 ILE A O 1
ATOM 5537 N N . PHE A 1 1044 ? 147.281 147.656 117.305 1.00 36.28 1044 PHE A N 1
ATOM 5538 C CA . PHE A 1 1044 ? 147.388 148.790 118.215 1.00 36.28 1044 PHE A CA 1
ATOM 5539 C C . PHE A 1 1044 ? 146.076 149.030 118.951 1.00 36.28 1044 PHE A C 1
ATOM 5540 O O . PHE A 1 1044 ? 146.069 149.279 120.163 1.00 36.28 1044 PHE A O 1
ATOM 5548 N N . LEU A 1 1045 ? 144.953 148.948 118.239 1.00 35.38 1045 LEU A N 1
ATOM 5549 C CA . LEU A 1 1045 ? 143.661 149.170 118.876 1.00 35.38 1045 LEU A CA 1
ATOM 5550 C C . LEU A 1 1045 ? 143.295 148.040 119.829 1.00 35.38 1045 LEU A C 1
ATOM 5551 O O . LEU A 1 1045 ? 142.629 148.284 120.839 1.00 35.38 1045 LEU A O 1
ATOM 5556 N N . CYS A 1 1046 ? 143.714 146.808 119.536 1.00 36.28 1046 CYS A N 1
ATOM 5557 C CA . CYS A 1 1046 ? 143.524 145.720 120.491 1.00 36.28 1046 CYS A CA 1
ATOM 5558 C C . CYS A 1 1046 ? 144.251 146.019 121.793 1.00 36.28 1046 CYS A C 1
ATOM 5559 O O . CYS A 1 1046 ? 143.692 145.858 122.887 1.00 36.28 1046 CYS A O 1
ATOM 5562 N N . LEU A 1 1047 ? 145.499 146.483 121.688 1.00 35.32 1047 LEU A N 1
ATOM 5563 C CA . LEU A 1 1047 ? 146.242 146.868 122.885 1.00 35.32 1047 LEU A CA 1
ATOM 5564 C C . LEU A 1 1047 ? 145.540 147.995 123.634 1.00 35.32 1047 LEU A C 1
ATOM 5565 O O . LEU A 1 1047 ? 145.415 147.955 124.866 1.00 35.32 1047 LEU A O 1
ATOM 5570 N N . VAL A 1 1048 ? 145.066 149.005 122.900 1.00 35.30 1048 VAL A N 1
ATOM 5571 C CA . VAL A 1 1048 ? 144.433 150.160 123.531 1.00 35.30 1048 VAL A CA 1
ATOM 5572 C C . VAL A 1 1048 ? 143.176 149.739 124.282 1.00 35.30 1048 VAL A C 1
ATOM 5573 O O . VAL A 1 1048 ? 142.957 150.144 125.429 1.00 35.30 1048 VAL A O 1
ATOM 5577 N N . THR A 1 1049 ? 142.327 148.926 123.649 1.00 36.45 1049 THR A N 1
ATOM 5578 C CA . THR A 1 1049 ? 141.092 148.498 124.300 1.00 36.45 1049 THR A CA 1
ATOM 5579 C C . THR A 1 1049 ? 141.379 147.637 125.523 1.00 36.45 1049 THR A C 1
ATOM 5580 O O . THR A 1 1049 ? 140.727 147.791 126.569 1.00 36.45 1049 THR A O 1
ATOM 5584 N N . SER A 1 1050 ? 142.348 146.721 125.408 1.00 35.80 1050 SER A N 1
ATOM 5585 C CA . SER A 1 1050 ? 142.697 145.877 126.544 1.00 35.80 1050 SER A CA 1
ATOM 5586 C C . SER A 1 1050 ? 143.160 146.715 127.726 1.00 35.80 1050 SER A C 1
ATOM 5587 O O . SER A 1 1050 ? 142.764 146.459 128.869 1.00 35.80 1050 SER A O 1
ATOM 5590 N N . LEU A 1 1051 ? 143.995 147.724 127.473 1.00 36.23 1051 LEU A N 1
ATOM 5591 C CA . LEU A 1 1051 ? 144.427 148.602 128.557 1.00 36.23 1051 LEU A CA 1
ATOM 5592 C C . LEU A 1 1051 ? 143.264 149.411 129.121 1.00 36.23 1051 LEU A C 1
ATOM 5593 O O . LEU A 1 1051 ? 143.151 149.576 130.342 1.00 36.23 1051 LEU A O 1
ATOM 5598 N N . THR A 1 1052 ? 142.393 149.923 128.249 1.00 38.79 1052 THR A N 1
ATOM 5599 C CA . THR A 1 1052 ? 141.375 150.874 128.682 1.00 38.79 1052 THR A CA 1
ATOM 5600 C C . THR A 1 1052 ? 140.324 150.215 129.564 1.00 38.79 1052 THR A C 1
ATOM 5601 O O . THR A 1 1052 ? 139.896 150.800 130.568 1.00 38.79 1052 THR A O 1
ATOM 5605 N N . VAL A 1 1053 ? 139.887 149.005 129.209 1.00 40.23 1053 VAL A N 1
ATOM 5606 C CA . VAL A 1 1053 ? 138.853 148.359 130.015 1.00 40.23 1053 VAL A CA 1
ATOM 5607 C C . VAL A 1 1053 ? 139.372 148.064 131.420 1.00 40.23 1053 VAL A C 1
ATOM 5608 O O . VAL A 1 1053 ? 138.663 148.262 132.416 1.00 40.23 1053 VAL A O 1
ATOM 5612 N N . GLU A 1 1054 ? 140.628 147.621 131.529 1.00 40.80 1054 GLU A N 1
ATOM 5613 C CA . GLU A 1 1054 ? 141.200 147.326 132.838 1.00 40.80 1054 GLU A CA 1
ATOM 5614 C C . GLU A 1 1054 ? 141.443 148.598 133.640 1.00 40.80 1054 GLU A C 1
ATOM 5615 O O . GLU A 1 1054 ? 141.270 148.606 134.864 1.00 40.80 1054 GLU A O 1
ATOM 5621 N N . TRP A 1 1055 ? 141.849 149.681 132.973 1.00 43.73 1055 TRP A N 1
ATOM 5622 C CA . TRP A 1 1055 ? 141.997 150.956 133.668 1.00 43.73 1055 TRP A CA 1
ATOM 5623 C C . TRP A 1 1055 ? 140.665 151.422 134.244 1.00 43.73 1055 TRP A C 1
ATOM 5624 O O . TRP A 1 1055 ? 140.598 151.875 135.397 1.00 43.73 1055 TRP A O 1
ATOM 5635 N N . MET A 1 1056 ? 139.591 151.308 133.459 1.00 43.54 1056 MET A N 1
ATOM 5636 C CA . MET A 1 1056 ? 138.270 151.666 133.966 1.00 43.54 1056 MET A CA 1
ATOM 5637 C C . MET A 1 1056 ? 137.875 150.792 135.148 1.00 43.54 1056 MET A C 1
ATOM 5638 O O . MET A 1 1056 ? 137.327 151.289 136.140 1.00 43.54 1056 MET A O 1
ATOM 5643 N N . GLY A 1 1057 ? 138.130 149.486 135.056 1.00 43.30 1057 GLY A N 1
ATOM 5644 C CA . GLY A 1 1057 ? 137.794 148.602 136.161 1.00 43.30 1057 GLY A CA 1
ATOM 5645 C C . GLY A 1 1057 ? 138.537 148.952 137.435 1.00 43.30 1057 GLY A C 1
ATOM 5646 O O . GLY A 1 1057 ? 137.954 148.961 138.523 1.00 43.30 1057 GLY A O 1
ATOM 5647 N N . LEU A 1 1058 ? 139.832 149.251 137.318 1.00 41.67 1058 LEU A N 1
ATOM 5648 C CA . LEU A 1 1058 ? 140.622 149.628 138.486 1.00 41.67 1058 LEU A CA 1
ATOM 5649 C C . LEU A 1 1058 ? 140.109 150.919 139.108 1.00 41.67 1058 LEU A C 1
ATOM 5650 O O . LEU A 1 1058 ? 139.966 151.018 140.334 1.00 41.67 1058 LEU A O 1
ATOM 5655 N N . THR A 1 1059 ? 139.831 151.925 138.274 1.00 43.48 1059 THR A N 1
ATOM 5656 C CA . THR A 1 1059 ? 139.334 153.192 138.801 1.00 43.48 1059 THR A CA 1
ATOM 5657 C C . THR A 1 1059 ? 137.993 153.010 139.500 1.00 43.48 1059 THR A C 1
ATOM 5658 O O . THR A 1 1059 ? 137.772 153.554 140.591 1.00 43.48 1059 THR A O 1
ATOM 5662 N N . ALA A 1 1060 ? 137.091 152.234 138.895 1.00 44.57 1060 ALA A N 1
ATOM 5663 C CA . ALA A 1 1060 ? 135.785 152.013 139.502 1.00 44.57 1060 ALA A CA 1
ATOM 5664 C C . ALA A 1 1060 ? 135.906 151.274 140.826 1.00 44.57 1060 ALA A C 1
ATOM 5665 O O . ALA A 1 1060 ? 135.246 151.636 141.806 1.00 44.57 1060 ALA A O 1
ATOM 5667 N N . ALA A 1 1061 ? 136.744 150.235 140.879 1.00 45.94 1061 ALA A N 1
ATOM 5668 C CA . ALA A 1 1061 ? 136.915 149.488 142.121 1.00 45.94 1061 ALA A CA 1
ATOM 5669 C C . ALA A 1 1061 ? 137.462 150.382 143.226 1.00 45.94 1061 ALA A C 1
ATOM 5670 O O . ALA A 1 1061 ? 136.954 150.379 144.360 1.00 45.94 1061 ALA A O 1
ATOM 5672 N N . LYS A 1 1062 ? 138.497 151.164 142.907 1.00 44.97 1062 LYS A N 1
ATOM 5673 C CA . LYS A 1 1062 ? 139.080 152.062 143.895 1.00 44.97 1062 LYS A CA 1
ATOM 5674 C C . LYS A 1 1062 ? 138.043 153.041 144.424 1.00 44.97 1062 LYS A C 1
ATOM 5675 O O . LYS A 1 1062 ? 137.872 153.184 145.642 1.00 44.97 1062 LYS A O 1
ATOM 5681 N N . ASN A 1 1063 ? 137.328 153.717 143.518 1.00 46.95 1063 ASN A N 1
ATOM 5682 C CA . ASN A 1 1063 ? 136.350 154.713 143.942 1.00 46.95 1063 ASN A CA 1
ATOM 5683 C C . ASN A 1 1063 ? 135.259 154.082 144.798 1.00 46.95 1063 ASN A C 1
ATOM 5684 O O . ASN A 1 1063 ? 134.890 154.619 145.851 1.00 46.95 1063 ASN A O 1
ATOM 5689 N N . LEU A 1 1064 ? 134.742 152.929 144.367 1.00 48.26 1064 LEU A N 1
ATOM 5690 C CA . LEU A 1 1064 ? 133.635 152.303 145.078 1.00 48.26 1064 LEU A CA 1
ATOM 5691 C C . LEU A 1 1064 ? 134.034 151.921 146.496 1.00 48.26 1064 LEU A C 1
ATOM 5692 O O . LEU A 1 1064 ? 133.334 152.258 147.458 1.00 48.26 1064 LEU A O 1
ATOM 5697 N N . HIS A 1 1065 ? 135.171 151.235 146.654 1.00 48.64 1065 HIS A N 1
ATOM 5698 C CA . HIS A 1 1065 ? 135.565 150.826 148.001 1.00 48.64 1065 HIS A CA 1
ATOM 5699 C C . HIS A 1 1065 ? 135.910 152.029 148.874 1.00 48.64 1065 HIS A C 1
ATOM 5700 O O . HIS A 1 1065 ? 135.561 152.062 150.067 1.00 48.64 1065 HIS A O 1
ATOM 5707 N N . HIS A 1 1066 ? 136.605 153.019 148.302 1.00 52.15 1066 HIS A N 1
ATOM 5708 C CA . HIS A 1 1066 ? 136.992 154.198 149.067 1.00 52.15 1066 HIS A CA 1
ATOM 5709 C C . HIS A 1 1066 ? 135.766 154.914 149.611 1.00 52.15 1066 HIS A C 1
ATOM 5710 O O . HIS A 1 1066 ? 135.737 155.323 150.776 1.00 52.15 1066 HIS A O 1
ATOM 5717 N N . ASN A 1 1067 ? 134.739 155.075 148.776 1.00 52.57 1067 ASN A N 1
ATOM 5718 C CA . ASN A 1 1067 ? 133.503 155.681 149.256 1.00 52.57 1067 ASN A CA 1
ATOM 5719 C C . ASN A 1 1067 ? 132.826 154.805 150.305 1.00 52.57 1067 ASN A C 1
ATOM 5720 O O . ASN A 1 1067 ? 132.348 155.310 151.329 1.00 52.57 1067 ASN A O 1
ATOM 5725 N N . LEU A 1 1068 ? 132.784 153.489 150.067 1.00 52.36 1068 LEU A N 1
ATOM 5726 C CA . LEU A 1 1068 ? 132.001 152.590 150.911 1.00 52.36 1068 LEU A CA 1
ATOM 5727 C C . LEU A 1 1068 ? 132.506 152.577 152.348 1.00 52.36 1068 LEU A C 1
ATOM 5728 O O . LEU A 1 1068 ? 131.716 152.666 153.297 1.00 52.36 1068 LEU A O 1
ATOM 5733 N N . LEU A 1 1069 ? 133.822 152.449 152.529 1.00 52.63 1069 LEU A N 1
ATOM 5734 C CA . LEU A 1 1069 ? 134.355 152.322 153.886 1.00 52.63 1069 LEU A CA 1
ATOM 5735 C C . LEU A 1 1069 ? 134.049 153.563 154.720 1.00 52.63 1069 LEU A C 1
ATOM 5736 O O . LEU A 1 1069 ? 133.500 153.469 155.830 1.00 52.63 1069 LEU A O 1
ATOM 5741 N N . ASN A 1 1070 ? 134.380 154.741 154.187 1.00 54.35 1070 ASN A N 1
ATOM 5742 C CA . ASN A 1 1070 ? 134.137 155.982 154.911 1.00 54.35 1070 ASN A CA 1
ATOM 5743 C C . ASN A 1 1070 ? 132.651 156.201 155.149 1.00 54.35 1070 ASN A C 1
ATOM 5744 O O . ASN A 1 1070 ? 132.254 156.688 156.213 1.00 54.35 1070 ASN A O 1
ATOM 5749 N N . LYS A 1 1071 ? 131.810 155.855 154.171 1.00 55.32 1071 LYS A N 1
ATOM 5750 C CA . LYS A 1 1071 ? 130.379 156.067 154.340 1.00 55.32 1071 LYS A CA 1
ATOM 5751 C C . LYS A 1 1071 ? 129.819 155.206 155.463 1.00 55.32 1071 LYS A C 1
ATOM 5752 O O . LYS A 1 1071 ? 129.038 155.690 156.291 1.00 55.32 1071 LYS A O 1
ATOM 5758 N N . ILE A 1 1072 ? 130.202 153.927 155.515 1.00 53.63 1072 ILE A N 1
ATOM 5759 C CA . ILE A 1 1072 ? 129.628 153.068 156.547 1.00 53.63 1072 ILE A CA 1
ATOM 5760 C C . ILE A 1 1072 ? 130.185 153.417 157.921 1.00 53.63 1072 ILE A C 1
ATOM 5761 O O . ILE A 1 1072 ? 129.480 153.285 158.928 1.00 53.63 1072 ILE A O 1
ATOM 5766 N N . ILE A 1 1073 ? 131.443 153.859 158.000 1.00 53.67 1073 ILE A N 1
ATOM 5767 C CA . ILE A 1 1073 ? 132.010 154.167 159.313 1.00 53.67 1073 ILE A CA 1
ATOM 5768 C C . ILE A 1 1073 ? 131.295 155.344 159.966 1.00 53.67 1073 ILE A C 1
ATOM 5769 O O . ILE A 1 1073 ? 131.083 155.353 161.185 1.00 53.67 1073 ILE A O 1
ATOM 5774 N N . LEU A 1 1074 ? 130.894 156.341 159.179 1.00 54.48 1074 LEU A N 1
ATOM 5775 C CA . LEU A 1 1074 ? 130.233 157.522 159.719 1.00 54.48 1074 LEU A CA 1
ATOM 5776 C C . LEU A 1 1074 ? 128.792 157.269 160.140 1.00 54.48 1074 LEU A C 1
ATOM 5777 O O . LEU A 1 1074 ? 128.176 158.160 160.731 1.00 54.48 1074 LEU A O 1
ATOM 5782 N N . GLY A 1 1075 ? 128.242 156.094 159.854 1.00 56.01 1075 GLY A N 1
ATOM 5783 C CA . GLY A 1 1075 ? 126.867 155.801 160.173 1.00 56.01 1075 GLY A CA 1
ATOM 5784 C C . GLY A 1 1075 ? 126.633 155.697 161.664 1.00 56.01 1075 GLY A C 1
ATOM 5785 O O . GLY A 1 1075 ? 127.571 155.567 162.456 1.00 56.01 1075 GLY A O 1
ATOM 5786 N N . PRO A 1 1076 ? 125.371 155.756 162.077 1.00 57.44 1076 PRO A N 1
ATOM 5787 C CA . PRO A 1 1076 ? 125.059 155.689 163.506 1.00 57.44 1076 PRO A CA 1
ATOM 5788 C C . PRO A 1 1076 ? 125.302 154.298 164.066 1.00 57.44 1076 PRO A C 1
ATOM 5789 O O . PRO A 1 1076 ? 125.347 153.300 163.345 1.00 57.44 1076 PRO A O 1
ATOM 5793 N N . ILE A 1 1077 ? 125.469 154.247 165.390 1.00 58.06 1077 ILE A N 1
ATOM 5794 C CA . ILE A 1 1077 ? 125.698 152.976 166.064 1.00 58.06 1077 ILE A CA 1
ATOM 5795 C C . ILE A 1 1077 ? 124.476 152.068 165.975 1.00 58.06 1077 ILE A C 1
ATOM 5796 O O . ILE A 1 1077 ? 124.604 150.842 166.091 1.00 58.06 1077 ILE A O 1
ATOM 5801 N N . ARG A 1 1078 ? 123.288 152.640 165.761 1.00 61.91 1078 ARG A N 1
ATOM 5802 C CA . ARG A 1 1078 ? 122.092 151.826 165.580 1.00 61.91 1078 ARG A CA 1
ATOM 5803 C C . ARG A 1 1078 ? 122.201 150.949 164.342 1.00 61.91 1078 ARG A C 1
ATOM 5804 O O . ARG A 1 1078 ? 121.683 149.827 164.328 1.00 61.91 1078 ARG A O 1
ATOM 5812 N N . PHE A 1 1079 ? 122.868 151.441 163.296 1.00 56.81 1079 PHE A N 1
ATOM 5813 C CA . PHE A 1 1079 ? 123.063 150.637 162.094 1.00 56.81 1079 PHE A CA 1
ATOM 5814 C C . PHE A 1 1079 ? 123.869 149.382 162.396 1.00 56.81 1079 PHE A C 1
ATOM 5815 O O . PHE A 1 1079 ? 123.540 148.293 161.914 1.00 56.81 1079 PHE A O 1
ATOM 5823 N N . PHE A 1 1080 ? 124.928 149.513 163.193 1.00 56.78 1080 PHE A N 1
ATOM 5824 C CA . PHE A 1 1080 ? 125.755 148.361 163.523 1.00 56.78 1080 PHE A CA 1
ATOM 5825 C C . PHE A 1 1080 ? 125.082 147.446 164.533 1.00 56.78 1080 PHE A C 1
ATOM 5826 O O . PHE A 1 1080 ? 125.294 146.229 164.494 1.00 56.78 1080 PHE A O 1
ATOM 5834 N N . ASP A 1 1081 ? 124.282 148.003 165.445 1.00 61.45 1081 ASP A N 1
ATOM 5835 C CA . ASP A 1 1081 ? 123.506 147.159 166.349 1.00 61.45 1081 ASP A CA 1
ATOM 5836 C C . ASP A 1 1081 ? 122.482 146.332 165.583 1.00 61.45 1081 ASP A C 1
ATOM 5837 O O . ASP A 1 1081 ? 122.280 145.149 165.881 1.00 61.45 1081 ASP A O 1
ATOM 5842 N N . THR A 1 1082 ? 121.828 146.935 164.590 1.00 60.79 1082 THR A N 1
ATOM 5843 C CA . THR A 1 1082 ? 120.782 146.240 163.846 1.00 60.79 1082 THR A CA 1
ATOM 5844 C C . THR A 1 1082 ? 121.369 145.296 162.801 1.00 60.79 1082 THR A C 1
ATOM 5845 O O . THR A 1 1082 ? 121.101 144.090 162.817 1.00 60.79 1082 THR A O 1
ATOM 5849 N N . THR A 1 1083 ? 122.163 145.829 161.883 1.00 59.58 1083 THR A N 1
ATOM 5850 C CA . THR A 1 1083 ? 122.711 145.013 160.805 1.00 59.58 1083 THR A CA 1
ATOM 5851 C C . THR A 1 1083 ? 123.769 144.061 161.351 1.00 59.58 1083 THR A C 1
ATOM 5852 O O . THR A 1 1083 ? 124.678 144.497 162.066 1.00 59.58 1083 THR A O 1
ATOM 5856 N N . PRO A 1 1084 ? 123.683 142.766 161.052 1.00 59.03 1084 PRO A N 1
ATOM 5857 C CA . PRO A 1 1084 ? 124.698 141.828 161.542 1.00 59.03 1084 PRO A CA 1
ATOM 5858 C C . PRO A 1 1084 ? 126.066 142.123 160.947 1.00 59.03 1084 PRO A C 1
ATOM 5859 O O . PRO A 1 1084 ? 126.188 142.637 159.834 1.00 59.03 1084 PRO A O 1
ATOM 5863 N N . LEU A 1 1085 ? 127.104 141.792 161.716 1.00 57.44 1085 LEU A N 1
ATOM 5864 C CA . LEU A 1 1085 ? 128.472 141.949 161.233 1.00 57.44 1085 LEU A CA 1
ATOM 5865 C C . LEU A 1 1085 ? 128.714 141.136 159.969 1.00 57.44 1085 LEU A C 1
ATOM 5866 O O . LEU A 1 1085 ? 129.517 141.536 159.116 1.00 57.44 1085 LEU A O 1
ATOM 5871 N N . GLY A 1 1086 ? 128.023 140.005 159.826 1.00 56.89 1086 GLY A N 1
ATOM 5872 C CA . GLY A 1 1086 ? 128.220 139.168 158.655 1.00 56.89 1086 GLY A CA 1
ATOM 5873 C C . GLY A 1 1086 ? 127.872 139.870 157.358 1.00 56.89 1086 GLY A C 1
ATOM 5874 O O . GLY A 1 1086 ? 128.599 139.760 156.372 1.00 56.89 1086 GLY A O 1
ATOM 5875 N N . LEU A 1 1087 ? 126.760 140.607 157.341 1.00 56.88 1087 LEU A N 1
ATOM 5876 C CA . LEU A 1 1087 ? 126.343 141.290 156.119 1.00 56.88 1087 LEU A CA 1
ATOM 5877 C C . LEU A 1 1087 ? 127.345 142.365 155.713 1.00 56.88 1087 LEU A C 1
ATOM 5878 O O . LEU A 1 1087 ? 127.726 142.463 154.539 1.00 56.88 1087 LEU A O 1
ATOM 5883 N N . ILE A 1 1088 ? 127.779 143.186 156.670 1.00 54.55 1088 ILE A N 1
ATOM 5884 C CA . ILE A 1 1088 ? 128.726 144.254 156.363 1.00 54.55 1088 ILE A CA 1
ATOM 5885 C C . ILE A 1 1088 ? 130.056 143.670 155.907 1.00 54.55 1088 ILE A C 1
ATOM 5886 O O . ILE A 1 1088 ? 130.667 144.145 154.939 1.00 54.55 1088 ILE A O 1
ATOM 5891 N N . LEU A 1 1089 ? 130.527 142.628 156.594 1.00 53.92 1089 LEU A N 1
ATOM 5892 C CA . LEU A 1 1089 ? 131.774 142.001 156.182 1.00 53.92 1089 LEU A CA 1
ATOM 5893 C C . LEU A 1 1089 ? 131.641 141.340 154.816 1.00 53.92 1089 LEU A C 1
ATOM 5894 O O . LEU A 1 1089 ? 132.614 141.291 154.059 1.00 53.92 1089 LEU A O 1
ATOM 5899 N N . ASN A 1 1090 ? 130.451 140.836 154.477 1.00 54.20 1090 ASN A N 1
ATOM 5900 C CA . ASN A 1 1090 ? 130.228 140.327 153.128 1.00 54.20 1090 ASN A CA 1
ATOM 5901 C C . ASN A 1 1090 ? 130.339 141.442 152.102 1.00 54.20 1090 ASN A C 1
ATOM 5902 O O . ASN A 1 1090 ? 130.995 141.277 151.069 1.00 54.20 1090 ASN A O 1
ATOM 5907 N N . ARG A 1 1091 ? 129.717 142.591 152.378 1.00 53.08 1091 ARG A N 1
ATOM 5908 C CA . ARG A 1 1091 ? 129.834 143.725 151.465 1.00 53.08 1091 ARG A CA 1
ATOM 5909 C C . ARG A 1 1091 ? 131.286 144.140 151.281 1.00 53.08 1091 ARG A C 1
ATOM 5910 O O . ARG A 1 1091 ? 131.682 144.551 150.186 1.00 53.08 1091 ARG A O 1
ATOM 5918 N N . PHE A 1 1092 ? 132.089 144.046 152.337 1.00 50.80 1092 PHE A N 1
ATOM 5919 C CA . PHE A 1 1092 ? 133.485 144.452 152.249 1.00 50.80 1092 PHE A CA 1
ATOM 5920 C C . PHE A 1 1092 ? 134.398 143.395 151.644 1.00 50.80 1092 PHE A C 1
ATOM 5921 O O . PHE A 1 1092 ? 135.474 143.743 151.148 1.00 50.80 1092 PHE A O 1
ATOM 5929 N N . SER A 1 1093 ? 134.021 142.119 151.690 1.00 51.67 1093 SER A N 1
ATOM 5930 C CA . SER A 1 1093 ? 134.877 141.079 151.127 1.00 51.67 1093 SER A CA 1
ATOM 5931 C C . SER A 1 1093 ? 134.393 140.600 149.760 1.00 51.67 1093 SER A C 1
ATOM 5932 O O . SER A 1 1093 ? 135.070 140.804 148.748 1.00 51.67 1093 SER A O 1
ATOM 5935 N N . ALA A 1 1094 ? 133.199 140.012 149.710 1.00 51.35 1094 ALA A N 1
ATOM 5936 C CA . ALA A 1 1094 ? 132.739 139.343 148.500 1.00 51.35 1094 ALA A CA 1
ATOM 5937 C C . ALA A 1 1094 ? 132.344 140.332 147.411 1.00 51.35 1094 ALA A C 1
ATOM 5938 O O . ALA A 1 1094 ? 132.759 140.186 146.257 1.00 51.35 1094 ALA A O 1
ATOM 5940 N N . ASP A 1 1095 ? 131.545 141.341 147.762 1.00 50.55 1095 ASP A N 1
ATOM 5941 C CA . ASP A 1 1095 ? 131.162 142.352 146.784 1.00 50.55 1095 ASP A CA 1
ATOM 5942 C C . ASP A 1 1095 ? 132.376 143.128 146.297 1.00 50.55 1095 ASP A C 1
ATOM 5943 O O . ASP A 1 1095 ? 132.489 143.437 145.105 1.00 50.55 1095 ASP A O 1
ATOM 5948 N N . THR A 1 1096 ? 133.294 143.455 147.207 1.00 48.38 1096 THR A N 1
ATOM 5949 C CA . THR A 1 1096 ? 134.507 144.157 146.808 1.00 48.38 1096 THR A CA 1
ATOM 5950 C C . THR A 1 1096 ? 135.341 143.312 145.854 1.00 48.38 1096 THR A C 1
ATOM 5951 O O . THR A 1 1096 ? 135.860 143.826 144.861 1.00 48.38 1096 THR A O 1
ATOM 5955 N N . ASN A 1 1097 ? 135.472 142.011 146.128 1.00 49.17 1097 ASN A N 1
ATOM 5956 C CA . ASN A 1 1097 ? 136.216 141.144 145.220 1.00 49.17 1097 ASN A CA 1
ATOM 5957 C C . ASN A 1 1097 ? 135.536 141.055 143.860 1.00 49.17 1097 ASN A C 1
ATOM 5958 O O . ASN A 1 1097 ? 136.205 141.065 142.820 1.00 49.17 1097 ASN A O 1
ATOM 5963 N N . ILE A 1 1098 ? 134.205 140.962 143.851 1.00 46.90 1098 ILE A N 1
ATOM 5964 C CA . ILE A 1 1098 ? 133.466 140.896 142.593 1.00 46.90 1098 ILE A CA 1
ATOM 5965 C C . ILE A 1 1098 ? 133.709 142.153 141.771 1.00 46.90 1098 ILE A C 1
ATOM 5966 O O . ILE A 1 1098 ? 133.962 142.089 140.563 1.00 46.90 1098 ILE A O 1
ATOM 5971 N N . ILE A 1 1099 ? 133.643 143.316 142.418 1.00 45.54 1099 ILE A N 1
ATOM 5972 C CA . ILE A 1 1099 ? 133.877 144.573 141.714 1.00 45.54 1099 ILE A CA 1
ATOM 5973 C C . ILE A 1 1099 ? 135.320 144.659 141.229 1.00 45.54 1099 ILE A C 1
ATOM 5974 O O . ILE A 1 1099 ? 135.590 145.135 140.120 1.00 45.54 1099 ILE A O 1
ATOM 5979 N N . ASP A 1 1100 ? 136.267 144.196 142.046 1.00 47.15 1100 ASP A N 1
ATOM 5980 C CA . ASP A 1 1100 ? 137.681 144.362 141.725 1.00 47.15 1100 ASP A CA 1
ATOM 5981 C C . ASP A 1 1100 ? 138.108 143.472 140.565 1.00 47.15 1100 ASP A C 1
ATOM 5982 O O . ASP A 1 1100 ? 138.782 143.931 139.636 1.00 47.15 1100 ASP A O 1
ATOM 5987 N N . GLN A 1 1101 ? 137.736 142.191 140.602 1.00 47.38 1101 GLN A N 1
ATOM 5988 C CA . GLN A 1 1101 ? 138.320 141.210 139.700 1.00 47.38 1101 GLN A CA 1
ATOM 5989 C C . GLN A 1 1101 ? 137.330 140.503 138.790 1.00 47.38 1101 GLN A C 1
ATOM 5990 O O . GLN A 1 1101 ? 137.755 139.955 137.767 1.00 47.38 1101 GLN A O 1
ATOM 5996 N N . HIS A 1 1102 ? 136.043 140.483 139.120 1.00 45.28 1102 HIS A N 1
ATOM 5997 C CA . HIS A 1 1102 ? 135.092 139.760 138.285 1.00 45.28 1102 HIS A CA 1
ATOM 5998 C C . HIS A 1 1102 ? 134.480 140.635 137.201 1.00 45.28 1102 HIS A C 1
ATOM 5999 O O . HIS A 1 1102 ? 134.351 140.196 136.053 1.00 45.28 1102 HIS A O 1
ATOM 6006 N N . ILE A 1 1103 ? 134.093 141.858 137.542 1.00 41.25 1103 ILE A N 1
ATOM 6007 C CA . ILE A 1 1103 ? 133.350 142.725 136.629 1.00 41.25 1103 ILE A CA 1
ATOM 6008 C C . ILE A 1 1103 ? 134.166 143.175 135.419 1.00 41.25 1103 ILE A C 1
ATOM 6009 O O . ILE A 1 1103 ? 133.619 143.173 134.311 1.00 41.25 1103 ILE A O 1
ATOM 6014 N N . PRO A 1 1104 ? 135.421 143.610 135.547 1.00 41.13 1104 PRO A N 1
ATOM 6015 C CA . PRO A 1 1104 ? 136.150 144.086 134.357 1.00 41.13 1104 PRO A CA 1
ATOM 6016 C C . PRO A 1 1104 ? 136.270 143.018 133.278 1.00 41.13 1104 PRO A C 1
ATOM 6017 O O . PRO A 1 1104 ? 135.999 143.310 132.102 1.00 41.13 1104 PRO A O 1
ATOM 6021 N N . PRO A 1 1105 ? 136.664 141.775 133.606 1.00 40.10 1105 PRO A N 1
ATOM 6022 C CA . PRO A 1 1105 ? 136.704 140.758 132.540 1.00 40.10 1105 PRO A CA 1
ATOM 6023 C C . PRO A 1 1105 ? 135.340 140.439 131.960 1.00 40.10 1105 PRO A C 1
ATOM 6024 O O . PRO A 1 1105 ? 135.223 140.236 130.746 1.00 40.10 1105 PRO A O 1
ATOM 6028 N N . THR A 1 1106 ? 134.301 140.385 132.797 1.00 38.03 1106 THR A N 1
ATOM 6029 C CA . THR A 1 1106 ? 132.959 140.105 132.299 1.00 38.03 1106 THR A CA 1
ATOM 6030 C C . THR A 1 1106 ? 132.486 141.197 131.353 1.00 38.03 1106 THR A C 1
ATOM 6031 O O . THR A 1 1106 ? 131.896 140.911 130.308 1.00 38.03 1106 THR A O 1
ATOM 6035 N N . LEU A 1 1107 ? 132.740 142.456 131.704 1.00 37.13 1107 LEU A N 1
ATOM 6036 C CA . LEU A 1 1107 ? 132.353 143.572 130.851 1.00 37.13 1107 LEU A CA 1
ATOM 6037 C C . LEU A 1 1107 ? 133.137 143.567 129.547 1.00 37.13 1107 LEU A C 1
ATOM 6038 O O . LEU A 1 1107 ? 132.572 143.823 128.478 1.00 37.13 1107 LEU A O 1
ATOM 6043 N N . GLU A 1 1108 ? 134.438 143.274 129.611 1.00 37.36 1108 GLU A N 1
ATOM 6044 C CA . GLU A 1 1108 ? 135.230 143.194 128.389 1.00 37.36 1108 GLU A CA 1
ATOM 6045 C C . GLU A 1 1108 ? 134.702 142.100 127.472 1.00 37.36 1108 GLU A C 1
ATOM 6046 O O . GLU A 1 1108 ? 134.518 142.318 126.269 1.00 37.36 1108 GLU A O 1
ATOM 6052 N N . SER A 1 1109 ? 134.437 140.917 128.029 1.00 35.44 1109 SER A N 1
ATOM 6053 C CA . SER A 1 1109 ? 133.935 139.813 127.219 1.00 35.44 1109 SER A CA 1
ATOM 6054 C C . SER A 1 1109 ? 132.558 140.122 126.651 1.00 35.44 1109 SER A C 1
ATOM 6055 O O . SER A 1 1109 ? 132.283 139.820 125.486 1.00 35.44 1109 SER A O 1
ATOM 6058 N N . LEU A 1 1110 ? 131.680 140.724 127.454 1.00 33.72 1110 LEU A N 1
ATOM 6059 C CA . LEU A 1 1110 ? 130.338 141.040 126.982 1.00 33.72 1110 LEU A CA 1
ATOM 6060 C C . LEU A 1 1110 ? 130.382 142.051 125.847 1.00 33.72 1110 LEU A C 1
ATOM 6061 O O . LEU A 1 1110 ? 129.728 141.869 124.814 1.00 33.72 1110 LEU A O 1
ATOM 6066 N N . THR A 1 1111 ? 131.155 143.125 126.018 1.00 35.27 1111 THR A N 1
ATOM 6067 C CA . THR A 1 1111 ? 131.254 144.132 124.971 1.00 35.27 1111 THR A CA 1
ATOM 6068 C C . THR A 1 1111 ? 131.888 143.559 123.712 1.00 35.27 1111 THR A C 1
ATOM 6069 O O . THR A 1 1111 ? 131.435 143.844 122.598 1.00 35.27 1111 THR A O 1
ATOM 6073 N N . ARG A 1 1112 ? 132.924 142.733 123.866 1.00 35.10 1112 ARG A N 1
ATOM 6074 C CA . ARG A 1 1112 ? 133.577 142.144 122.703 1.00 35.10 1112 ARG A CA 1
ATOM 6075 C C . ARG A 1 1112 ? 132.632 141.223 121.945 1.00 35.10 1112 ARG A C 1
ATOM 6076 O O . ARG A 1 1112 ? 132.532 141.301 120.717 1.00 35.10 1112 ARG A O 1
ATOM 6084 N N . SER A 1 1113 ? 131.928 140.341 122.659 1.00 32.37 1113 SER A N 1
ATOM 6085 C CA . SER A 1 1113 ? 131.006 139.422 122.002 1.00 32.37 1113 SER A CA 1
ATOM 6086 C C . SER A 1 1113 ? 129.861 140.170 121.337 1.00 32.37 1113 SER A C 1
ATOM 6087 O O . SER A 1 1113 ? 129.466 139.843 120.211 1.00 32.37 1113 SER A O 1
ATOM 6090 N N . THR A 1 1114 ? 129.317 141.184 122.014 1.00 32.22 1114 THR A N 1
ATOM 6091 C CA . THR A 1 1114 ? 128.228 141.961 121.438 1.00 32.22 1114 THR A CA 1
ATOM 6092 C C . THR A 1 1114 ? 128.675 142.688 120.180 1.00 32.22 1114 THR A C 1
ATOM 6093 O O . THR A 1 1114 ? 127.954 142.703 119.178 1.00 32.22 1114 THR A O 1
ATOM 6097 N N . LEU A 1 1115 ? 129.866 143.288 120.205 1.00 33.03 1115 LEU A N 1
ATOM 6098 C CA . LEU A 1 1115 ? 130.350 144.008 119.033 1.00 33.03 1115 LEU A CA 1
ATOM 6099 C C . LEU A 1 1115 ? 130.681 143.055 117.893 1.00 33.03 1115 LEU A C 1
ATOM 6100 O O . LEU A 1 1115 ? 130.449 143.380 116.725 1.00 33.03 1115 LEU A O 1
ATOM 6105 N N . LEU A 1 1116 ? 131.224 141.877 118.206 1.00 31.91 1116 LEU A N 1
ATOM 6106 C CA . LEU A 1 1116 ? 131.482 140.889 117.166 1.00 31.91 1116 LEU A CA 1
ATOM 6107 C C . LEU A 1 1116 ? 130.187 140.433 116.509 1.00 31.91 1116 LEU A C 1
ATOM 6108 O O . LEU A 1 1116 ? 130.105 140.344 115.278 1.00 31.91 1116 LEU A O 1
ATOM 6113 N N . CYS A 1 1117 ? 129.155 140.162 117.312 1.00 33.31 1117 CYS A N 1
ATOM 6114 C CA . CYS A 1 1117 ? 127.865 139.770 116.752 1.00 33.31 1117 CYS A CA 1
ATOM 6115 C C . CYS A 1 1117 ? 127.248 140.893 115.928 1.00 33.31 1117 CYS A C 1
ATOM 6116 O O . CYS A 1 1117 ? 126.699 140.646 114.849 1.00 33.31 1117 CYS A O 1
ATOM 6119 N N . LEU A 1 1118 ? 127.320 142.132 116.419 1.00 33.53 1118 LEU A N 1
ATOM 6120 C CA . LEU A 1 1118 ? 126.737 143.252 115.690 1.00 33.53 1118 LEU A CA 1
ATOM 6121 C C . LEU A 1 1118 ? 127.451 143.491 114.368 1.00 33.53 1118 LEU A C 1
ATOM 6122 O O . LEU A 1 1118 ? 126.803 143.732 113.345 1.00 33.53 1118 LEU A O 1
ATOM 6127 N N . SER A 1 1119 ? 128.784 143.433 114.366 1.00 33.17 1119 SER A N 1
ATOM 6128 C CA . SER A 1 1119 ? 129.524 143.607 113.124 1.00 33.17 1119 SER A CA 1
ATOM 6129 C C . SER A 1 1119 ? 129.272 142.459 112.157 1.00 33.17 1119 SER A C 1
ATOM 6130 O O . SER A 1 1119 ? 129.173 142.684 110.947 1.00 33.17 1119 SER A O 1
ATOM 6133 N N . ALA A 1 1120 ? 129.150 141.230 112.666 1.00 34.87 1120 ALA A N 1
ATOM 6134 C CA . ALA A 1 1120 ? 128.817 140.103 111.802 1.00 34.87 1120 ALA A CA 1
ATOM 6135 C C . ALA A 1 1120 ? 127.449 140.288 111.162 1.00 34.87 1120 ALA A C 1
ATOM 6136 O O . ALA A 1 1120 ? 127.280 140.067 109.960 1.00 34.87 1120 ALA A O 1
ATOM 6138 N N . ILE A 1 1121 ? 126.457 140.702 111.953 1.00 36.23 1121 ILE A N 1
ATOM 6139 C CA . ILE A 1 1121 ? 125.115 140.913 111.416 1.00 36.23 1121 ILE A CA 1
ATOM 6140 C C . ILE A 1 1121 ? 125.122 142.036 110.389 1.00 36.23 1121 ILE A C 1
ATOM 6141 O O . ILE A 1 1121 ? 124.513 141.922 109.318 1.00 36.23 1121 ILE A O 1
ATOM 6146 N N . GLY A 1 1122 ? 125.815 143.134 110.694 1.00 37.48 1122 GLY A N 1
ATOM 6147 C CA . GLY A 1 1122 ? 125.903 144.232 109.752 1.00 37.48 1122 GLY A CA 1
ATOM 6148 C C . GLY A 1 1122 ? 126.561 143.849 108.445 1.00 37.48 1122 GLY A C 1
ATOM 6149 O O . GLY A 1 1122 ? 126.087 144.234 107.376 1.00 37.48 1122 GLY A O 1
ATOM 6150 N N . MET A 1 1123 ? 127.641 143.069 108.502 1.00 40.60 1123 MET A N 1
ATOM 6151 C CA . MET A 1 1123 ? 128.319 142.676 107.273 1.00 40.60 1123 MET A CA 1
ATOM 6152 C C . MET A 1 1123 ? 127.539 141.636 106.481 1.00 40.60 1123 MET A C 1
ATOM 6153 O O . MET A 1 1123 ? 127.559 141.671 105.246 1.00 40.60 1123 MET A O 1
ATOM 6158 N N . ILE A 1 1124 ? 126.852 140.710 107.152 1.00 39.12 1124 ILE A N 1
ATOM 6159 C CA . ILE A 1 1124 ? 125.998 139.775 106.427 1.00 39.12 1124 ILE A CA 1
ATOM 6160 C C . ILE A 1 1124 ? 124.862 140.520 105.742 1.00 39.12 1124 ILE A C 1
ATOM 6161 O O . ILE A 1 1124 ? 124.525 140.237 104.587 1.00 39.12 1124 ILE A O 1
ATOM 6166 N N . SER A 1 1125 ? 124.252 141.484 106.438 1.00 40.59 1125 SER A N 1
ATOM 6167 C CA . SER A 1 1125 ? 123.186 142.269 105.828 1.00 40.59 1125 SER A CA 1
ATOM 6168 C C . SER A 1 1125 ? 123.705 143.134 104.688 1.00 40.59 1125 SER A C 1
ATOM 6169 O O . SER A 1 1125 ? 122.997 143.339 103.699 1.00 40.59 1125 SER A O 1
ATOM 6172 N N . TYR A 1 1126 ? 124.925 143.661 104.811 1.00 43.09 1126 TYR A N 1
ATOM 6173 C CA . TYR A 1 1126 ? 125.511 144.417 103.711 1.00 43.09 1126 TYR A CA 1
ATOM 6174 C C . TYR A 1 1126 ? 125.753 143.529 102.497 1.00 43.09 1126 TYR A C 1
ATOM 6175 O O . TYR A 1 1126 ? 125.472 143.931 101.363 1.00 43.09 1126 TYR A O 1
ATOM 6184 N N . ALA A 1 1127 ? 126.275 142.320 102.713 1.00 44.06 1127 ALA A N 1
ATOM 6185 C CA . ALA A 1 1127 ? 126.493 141.402 101.600 1.00 44.06 1127 ALA A CA 1
ATOM 6186 C C . ALA A 1 1127 ? 125.174 141.018 100.941 1.00 44.06 1127 ALA A C 1
ATOM 6187 O O . ALA A 1 1127 ? 125.050 141.038 99.711 1.00 44.06 1127 ALA A O 1
ATOM 6189 N N . THR A 1 1128 ? 124.172 140.669 101.747 1.00 44.29 1128 THR A N 1
ATOM 6190 C CA . THR A 1 1128 ? 122.850 140.293 101.247 1.00 44.29 1128 THR A CA 1
ATOM 6191 C C . THR A 1 1128 ? 121.797 140.954 102.127 1.00 44.29 1128 THR A C 1
ATOM 6192 O O . THR A 1 1128 ? 121.544 140.494 103.252 1.00 44.29 1128 THR A O 1
ATOM 6196 N N . PRO A 1 1129 ? 121.168 142.033 101.656 1.00 44.84 1129 PRO A N 1
ATOM 6197 C CA . PRO A 1 1129 ? 120.146 142.705 102.476 1.00 44.84 1129 PRO A CA 1
ATOM 6198 C C . PRO A 1 1129 ? 118.964 141.821 102.827 1.00 44.84 1129 PRO A C 1
ATOM 6199 O O . PRO A 1 1129 ? 118.338 142.041 103.872 1.00 44.84 1129 PRO A O 1
ATOM 6203 N N . VAL A 1 1130 ? 118.642 140.826 101.996 1.00 44.13 1130 VAL A N 1
ATOM 6204 C CA . VAL A 1 1130 ? 117.526 139.930 102.278 1.00 44.13 1130 VAL A CA 1
ATOM 6205 C C . VAL A 1 1130 ? 117.713 139.160 103.575 1.00 44.13 1130 VAL A C 1
ATOM 6206 O O . VAL A 1 1130 ? 116.722 138.726 104.176 1.00 44.13 1130 VAL A O 1
ATOM 6210 N N . PHE A 1 1131 ? 118.956 138.997 104.035 1.00 42.06 1131 PHE A N 1
ATOM 6211 C CA . PHE A 1 1131 ? 119.195 138.374 105.333 1.00 42.06 1131 PHE A CA 1
ATOM 6212 C C . PHE A 1 1131 ? 118.478 139.120 106.449 1.00 42.06 1131 PHE A C 1
ATOM 6213 O O . PHE A 1 1131 ? 118.048 138.499 107.428 1.00 42.06 1131 PHE A O 1
ATOM 6221 N N . LEU A 1 1132 ? 118.322 140.440 106.310 1.00 43.90 1132 LEU A N 1
ATOM 6222 C CA . LEU A 1 1132 ? 117.588 141.212 107.306 1.00 43.90 1132 LEU A CA 1
ATOM 6223 C C . LEU A 1 1132 ? 116.178 140.677 107.504 1.00 43.90 1132 LEU A C 1
ATOM 6224 O O . LEU A 1 1132 ? 115.645 140.731 108.618 1.00 43.90 1132 LEU A O 1
ATOM 6229 N N . ILE A 1 1133 ? 115.565 140.148 106.444 1.00 42.94 1133 ILE A N 1
ATOM 6230 C CA . ILE A 1 1133 ? 114.229 139.573 106.566 1.00 42.94 1133 ILE A CA 1
ATOM 6231 C C . ILE A 1 1133 ? 114.236 138.441 107.584 1.00 42.94 1133 ILE A C 1
ATOM 6232 O O . ILE A 1 1133 ? 113.333 138.327 108.420 1.00 42.94 1133 ILE A O 1
ATOM 6237 N N . ALA A 1 1134 ? 115.266 137.596 107.539 1.00 41.01 1134 ALA A N 1
ATOM 6238 C CA . ALA A 1 1134 ? 115.379 136.511 108.503 1.00 41.01 1134 ALA A CA 1
ATOM 6239 C C . ALA A 1 1134 ? 115.911 136.977 109.849 1.00 41.01 1134 ALA A C 1
ATOM 6240 O O . ALA A 1 1134 ? 115.920 136.193 110.801 1.00 41.01 1134 ALA A O 1
ATOM 6242 N N . LEU A 1 1135 ? 116.361 138.228 109.949 1.00 40.78 1135 LEU A N 1
ATOM 6243 C CA . LEU A 1 1135 ? 116.838 138.730 111.231 1.00 40.78 1135 LEU A CA 1
ATOM 6244 C C . LEU A 1 1135 ? 115.684 139.033 112.176 1.00 40.78 1135 LEU A C 1
ATOM 6245 O O . LEU A 1 1135 ? 115.859 138.990 113.399 1.00 40.78 1135 LEU A O 1
ATOM 6250 N N . ALA A 1 1136 ? 114.511 139.357 111.637 1.00 39.37 1136 ALA A N 1
ATOM 6251 C CA . ALA A 1 1136 ? 113.351 139.600 112.491 1.00 39.37 1136 ALA A CA 1
ATOM 6252 C C . ALA A 1 1136 ? 112.911 138.358 113.256 1.00 39.37 1136 ALA A C 1
ATOM 6253 O O . ALA A 1 1136 ? 112.731 138.453 114.482 1.00 39.37 1136 ALA A O 1
ATOM 6255 N N . PRO A 1 1137 ? 112.715 137.185 112.635 1.00 38.42 1137 PRO A N 1
ATOM 6256 C CA . PRO A 1 1137 ? 112.362 136.010 113.448 1.00 38.42 1137 PRO A CA 1
ATOM 6257 C C . PRO A 1 1137 ? 113.474 135.574 114.381 1.00 38.42 1137 PRO A C 1
ATOM 6258 O O . PRO A 1 1137 ? 113.264 135.507 115.599 1.00 38.42 1137 PRO A O 1
ATOM 6262 N N . LEU A 1 1138 ? 114.669 135.316 113.843 1.00 35.60 1138 LEU A N 1
ATOM 6263 C CA . LEU A 1 1138 ? 115.752 134.767 114.650 1.00 35.60 1138 LEU A CA 1
ATOM 6264 C C . LEU A 1 1138 ? 116.068 135.654 115.843 1.00 35.60 1138 LEU A C 1
ATOM 6265 O O . LEU A 1 1138 ? 116.141 135.159 116.974 1.00 35.60 1138 LEU A O 1
ATOM 6270 N N . GLY A 1 1139 ? 116.208 136.961 115.621 1.00 33.61 1139 GLY A N 1
ATOM 6271 C CA . GLY A 1 1139 ? 116.443 137.865 116.732 1.00 33.61 1139 GLY A CA 1
ATOM 6272 C C . GLY A 1 1139 ? 115.375 137.746 117.799 1.00 33.61 1139 GLY A C 1
ATOM 6273 O O . GLY A 1 1139 ? 115.686 137.641 118.989 1.00 33.61 1139 GLY A O 1
ATOM 6274 N N . VAL A 1 1140 ? 114.106 137.696 117.384 1.00 33.14 1140 VAL A N 1
ATOM 6275 C CA . VAL A 1 1140 ? 113.023 137.499 118.343 1.00 33.14 1140 VAL A CA 1
ATOM 6276 C C . VAL A 1 1140 ? 113.270 136.235 119.151 1.00 33.14 1140 VAL A C 1
ATOM 6277 O O . VAL A 1 1140 ? 113.247 136.254 120.388 1.00 33.14 1140 VAL A O 1
ATOM 6281 N N . ALA A 1 1141 ? 113.580 135.132 118.462 1.00 31.29 1141 ALA A N 1
ATOM 6282 C CA . ALA A 1 1141 ? 113.908 133.900 119.165 1.00 31.29 1141 ALA A CA 1
ATOM 6283 C C . ALA A 1 1141 ? 115.035 134.135 120.155 1.00 31.29 1141 ALA A C 1
ATOM 6284 O O . ALA A 1 1141 ? 114.908 133.801 121.341 1.00 31.29 1141 ALA A O 1
ATOM 6286 N N . PHE A 1 1142 ? 116.114 134.781 119.702 1.00 29.79 1142 PHE A N 1
ATOM 6287 C CA . PHE A 1 1142 ? 117.234 135.058 120.590 1.00 29.79 1142 PHE A CA 1
ATOM 6288 C C . PHE A 1 1142 ? 116.760 135.773 121.842 1.00 29.79 1142 PHE A C 1
ATOM 6289 O O . PHE A 1 1142 ? 117.131 135.392 122.960 1.00 29.79 1142 PHE A O 1
ATOM 6297 N N . TYR A 1 1143 ? 115.878 136.763 121.677 1.00 31.01 1143 TYR A N 1
ATOM 6298 C CA . TYR A 1 1143 ? 115.372 137.497 122.829 1.00 31.01 1143 TYR A CA 1
ATOM 6299 C C . TYR A 1 1143 ? 114.798 136.542 123.863 1.00 31.01 1143 TYR A C 1
ATOM 6300 O O . TYR A 1 1143 ? 115.231 136.528 125.021 1.00 31.01 1143 TYR A O 1
ATOM 6309 N N . PHE A 1 1144 ? 113.884 135.669 123.442 1.00 29.97 1144 PHE A N 1
ATOM 6310 C CA . PHE A 1 1144 ? 113.297 134.752 124.408 1.00 29.97 1144 PHE A CA 1
ATOM 6311 C C . PHE A 1 1144 ? 114.360 133.839 124.990 1.00 29.97 1144 PHE A C 1
ATOM 6312 O O . PHE A 1 1144 ? 114.396 133.616 126.206 1.00 29.97 1144 PHE A O 1
ATOM 6320 N N . ILE A 1 1145 ? 115.283 133.367 124.151 1.00 28.94 1145 ILE A N 1
ATOM 6321 C CA . ILE A 1 1145 ? 116.337 132.487 124.639 1.00 28.94 1145 ILE A CA 1
ATOM 6322 C C . ILE A 1 1145 ? 117.172 133.206 125.687 1.00 28.94 1145 ILE A C 1
ATOM 6323 O O . ILE A 1 1145 ? 117.587 132.613 126.689 1.00 28.94 1145 ILE A O 1
ATOM 6328 N N . GLN A 1 1146 ? 117.411 134.506 125.493 1.00 31.18 1146 GLN A N 1
ATOM 6329 C CA . GLN A 1 1146 ? 118.190 135.220 126.496 1.00 31.18 1146 GLN A CA 1
ATOM 6330 C C . GLN A 1 1146 ? 117.322 135.594 127.686 1.00 31.18 1146 GLN A C 1
ATOM 6331 O O . GLN A 1 1146 ? 117.824 135.729 128.806 1.00 31.18 1146 GLN A O 1
ATOM 6337 N N . LYS A 1 1147 ? 116.016 135.764 127.470 1.00 32.35 1147 LYS A N 1
ATOM 6338 C CA . LYS A 1 1147 ? 115.151 136.178 128.568 1.00 32.35 1147 LYS A CA 1
ATOM 6339 C C . LYS A 1 1147 ? 115.081 135.099 129.638 1.00 32.35 1147 LYS A C 1
ATOM 6340 O O . LYS A 1 1147 ? 115.618 135.262 130.741 1.00 32.35 1147 LYS A O 1
ATOM 6346 N N . TYR A 1 1148 ? 114.487 133.954 129.293 1.00 32.52 1148 TYR A N 1
ATOM 6347 C CA . TYR A 1 1148 ? 114.216 132.917 130.281 1.00 32.52 1148 TYR A CA 1
ATOM 6348 C C . TYR A 1 1148 ? 115.494 132.416 130.933 1.00 32.52 1148 TYR A C 1
ATOM 6349 O O . TYR A 1 1148 ? 115.572 132.331 132.164 1.00 32.52 1148 TYR A O 1
ATOM 6358 N N . PHE A 1 1149 ? 116.518 132.118 130.133 1.00 27.66 1149 PHE A N 1
ATOM 6359 C CA . PHE A 1 1149 ? 117.784 131.683 130.708 1.00 27.66 1149 PHE A CA 1
ATOM 6360 C C . PHE A 1 1149 ? 118.257 132.653 131.779 1.00 27.66 1149 PHE A C 1
ATOM 6361 O O . PHE A 1 1149 ? 118.619 132.236 132.886 1.00 27.66 1149 PHE A O 1
ATOM 6369 N N . ARG A 1 1150 ? 118.190 133.957 131.495 1.00 32.34 1150 ARG A N 1
ATOM 6370 C CA . ARG A 1 1150 ? 118.792 134.928 132.400 1.00 32.34 1150 ARG A CA 1
ATOM 6371 C C . ARG A 1 1150 ? 118.145 134.873 133.775 1.00 32.34 1150 ARG A C 1
ATOM 6372 O O . ARG A 1 1150 ? 118.775 135.222 134.780 1.00 32.34 1150 ARG A O 1
ATOM 6380 N N . VAL A 1 1151 ? 116.890 134.426 133.852 1.00 33.56 1151 VAL A N 1
ATOM 6381 C CA . VAL A 1 1151 ? 116.274 134.293 135.167 1.00 33.56 1151 VAL A CA 1
ATOM 6382 C C . VAL A 1 1151 ? 116.537 132.902 135.730 1.00 33.56 1151 VAL A C 1
ATOM 6383 O O . VAL A 1 1151 ? 116.897 132.752 136.903 1.00 33.56 1151 VAL A O 1
ATOM 6387 N N . ALA A 1 1152 ? 116.445 131.873 134.882 1.00 31.68 1152 ALA A N 1
ATOM 6388 C CA . ALA A 1 1152 ? 116.558 130.507 135.377 1.00 31.68 1152 ALA A CA 1
ATOM 6389 C C . ALA A 1 1152 ? 117.916 130.272 136.015 1.00 31.68 1152 ALA A C 1
ATOM 6390 O O . ALA A 1 1152 ? 118.001 129.866 137.181 1.00 31.68 1152 ALA A O 1
ATOM 6392 N N . SER A 1 1153 ? 118.989 130.581 135.286 1.00 32.15 1153 SER A N 1
ATOM 6393 C CA . SER A 1 1153 ? 120.323 130.474 135.857 1.00 32.15 1153 SER A CA 1
ATOM 6394 C C . SER A 1 1153 ? 120.453 131.313 137.117 1.00 32.15 1153 SER A C 1
ATOM 6395 O O . SER A 1 1153 ? 121.060 130.860 138.094 1.00 32.15 1153 SER A O 1
ATOM 6398 N N . LYS A 1 1154 ? 119.855 132.509 137.134 1.00 35.35 1154 LYS A N 1
ATOM 6399 C CA . LYS A 1 1154 ? 119.937 133.348 138.324 1.00 35.35 1154 LYS A CA 1
ATOM 6400 C C . LYS A 1 1154 ? 119.398 132.616 139.540 1.00 35.35 1154 LYS A C 1
ATOM 6401 O O . LYS A 1 1154 ? 119.952 132.732 140.638 1.00 35.35 1154 LYS A O 1
ATOM 6407 N N . ASP A 1 1155 ? 118.321 131.850 139.365 1.00 35.59 1155 ASP A N 1
ATOM 6408 C CA . ASP A 1 1155 ? 117.852 131.016 140.461 1.00 35.59 1155 ASP A CA 1
ATOM 6409 C C . ASP A 1 1155 ? 118.852 129.913 140.765 1.00 35.59 1155 ASP A C 1
ATOM 6410 O O . ASP A 1 1155 ? 119.302 129.767 141.908 1.00 35.59 1155 ASP A O 1
ATOM 6415 N N . LEU A 1 1156 ? 119.267 129.173 139.734 1.00 32.98 1156 LEU A N 1
ATOM 6416 C CA . LEU A 1 1156 ? 120.075 127.979 139.953 1.00 32.98 1156 LEU A CA 1
ATOM 6417 C C . LEU A 1 1156 ? 121.385 128.318 140.646 1.00 32.98 1156 LEU A C 1
ATOM 6418 O O . LEU A 1 1156 ? 121.747 127.677 141.639 1.00 32.98 1156 LEU A O 1
ATOM 6423 N N . GLN A 1 1157 ? 122.080 129.354 140.168 1.00 35.47 1157 GLN A N 1
ATOM 6424 C CA . GLN A 1 1157 ? 123.292 129.798 140.845 1.00 35.47 1157 GLN A CA 1
ATOM 6425 C C . GLN A 1 1157 ? 123.026 130.038 142.321 1.00 35.47 1157 GLN A C 1
ATOM 6426 O O . GLN A 1 1157 ? 123.712 129.471 143.181 1.00 35.47 1157 GLN A O 1
ATOM 6432 N N . GLU A 1 1158 ? 121.990 130.821 142.633 1.00 37.70 1158 GLU A N 1
ATOM 6433 C CA . GLU A 1 1158 ? 121.657 131.064 144.030 1.00 37.70 1158 GLU A CA 1
ATOM 6434 C C . GLU A 1 1158 ? 121.429 129.751 144.753 1.00 37.70 1158 GLU A C 1
ATOM 6435 O O . GLU A 1 1158 ? 122.011 129.509 145.819 1.00 37.70 1158 GLU A O 1
ATOM 6441 N N . LEU A 1 1159 ? 120.645 128.859 144.145 1.00 37.48 1159 LEU A N 1
ATOM 6442 C CA . LEU A 1 1159 ? 120.394 127.565 144.758 1.00 37.48 1159 LEU A CA 1
ATOM 6443 C C . LEU A 1 1159 ? 121.701 126.842 145.028 1.00 37.48 1159 LEU A C 1
ATOM 6444 O O . LEU A 1 1159 ? 121.931 126.355 146.142 1.00 37.48 1159 LEU A O 1
ATOM 6449 N N . ASP A 1 1160 ? 122.603 126.836 144.042 1.00 37.98 1160 ASP A N 1
ATOM 6450 C CA . ASP A 1 1160 ? 123.898 126.200 144.239 1.00 37.98 1160 ASP A CA 1
ATOM 6451 C C . ASP A 1 1160 ? 124.594 126.768 145.466 1.00 37.98 1160 ASP A C 1
ATOM 6452 O O . ASP A 1 1160 ? 125.039 126.015 146.342 1.00 37.98 1160 ASP A O 1
ATOM 6457 N N . ASP A 1 1161 ? 124.625 128.098 145.587 1.00 39.92 1161 ASP A N 1
ATOM 6458 C CA . ASP A 1 1161 ? 125.267 128.706 146.744 1.00 39.92 1161 ASP A CA 1
ATOM 6459 C C . ASP A 1 1161 ? 124.591 128.261 148.031 1.00 39.92 1161 ASP A C 1
ATOM 6460 O O . ASP A 1 1161 ? 125.265 127.881 148.997 1.00 39.92 1161 ASP A O 1
ATOM 6465 N N . SER A 1 1162 ? 123.255 128.240 148.042 1.00 38.51 1162 SER A N 1
ATOM 6466 C CA . SER A 1 1162 ? 122.544 127.896 149.265 1.00 38.51 1162 SER A CA 1
ATOM 6467 C C . SER A 1 1162 ? 122.809 126.456 149.670 1.00 38.51 1162 SER A C 1
ATOM 6468 O O . SER A 1 1162 ? 122.544 126.078 150.817 1.00 38.51 1162 SER A O 1
ATOM 6471 N N . THR A 1 1163 ? 123.331 125.642 148.752 1.00 37.51 1163 THR A N 1
ATOM 6472 C CA . THR A 1 1163 ? 123.643 124.262 149.081 1.00 37.51 1163 THR A CA 1
ATOM 6473 C C . THR A 1 1163 ? 125.113 124.063 149.411 1.00 37.51 1163 THR A C 1
ATOM 6474 O O . THR A 1 1163 ? 125.467 123.042 150.009 1.00 37.51 1163 THR A O 1
ATOM 6478 N N . GLN A 1 1164 ? 125.973 125.014 149.042 1.00 39.52 1164 GLN A N 1
ATOM 6479 C CA . GLN A 1 1164 ? 127.397 124.862 149.318 1.00 39.52 1164 GLN A CA 1
ATOM 6480 C C . GLN A 1 1164 ? 127.702 125.100 150.790 1.00 39.52 1164 GLN A C 1
ATOM 6481 O O . GLN A 1 1164 ? 128.516 124.387 151.385 1.00 39.52 1164 GLN A O 1
ATOM 6487 N N . LEU A 1 1165 ? 127.055 126.097 151.394 1.00 39.20 1165 LEU A N 1
ATOM 6488 C CA . LEU A 1 1165 ? 127.352 126.448 152.782 1.00 39.20 1165 LEU A CA 1
ATOM 6489 C C . LEU A 1 1165 ? 127.055 125.326 153.769 1.00 39.20 1165 LEU A C 1
ATOM 6490 O O . LEU A 1 1165 ? 127.924 125.034 154.608 1.00 39.20 1165 LEU A O 1
ATOM 6495 N N . PRO A 1 1166 ? 125.885 124.674 153.752 1.00 37.23 1166 PRO A N 1
ATOM 6496 C CA . PRO A 1 1166 ? 125.648 123.606 154.737 1.00 37.23 1166 PRO A CA 1
ATOM 6497 C C . PRO A 1 1166 ? 126.638 122.463 154.644 1.00 37.23 1166 PRO A C 1
ATOM 6498 O O . PRO A 1 1166 ? 127.221 122.079 155.666 1.00 37.23 1166 PRO A O 1
ATOM 6502 N N . LEU A 1 1167 ? 126.865 121.933 153.440 1.00 33.72 1167 LEU A N 1
ATOM 6503 C CA . LEU A 1 1167 ? 127.722 120.764 153.279 1.00 33.72 1167 LEU A CA 1
ATOM 6504 C C . LEU A 1 1167 ? 129.090 120.992 153.905 1.00 33.72 1167 LEU A C 1
ATOM 6505 O O . LEU A 1 1167 ? 129.530 120.210 154.757 1.00 33.72 1167 LEU A O 1
ATOM 6510 N N . LEU A 1 1168 ? 129.754 122.090 153.534 1.00 36.96 1168 LEU A N 1
ATOM 6511 C CA . LEU A 1 1168 ? 131.042 122.414 154.135 1.00 36.96 1168 LEU A CA 1
ATOM 6512 C C . LEU A 1 1168 ? 130.946 122.427 155.652 1.00 36.96 1168 LEU A C 1
ATOM 6513 O O . LEU A 1 1168 ? 131.742 121.771 156.338 1.00 36.96 1168 LEU A O 1
ATOM 6518 N N . CYS A 1 1169 ? 129.940 123.123 156.191 1.00 38.27 1169 CYS A N 1
ATOM 6519 C CA . CYS A 1 1169 ? 129.791 123.197 157.638 1.00 38.27 1169 CYS A CA 1
ATOM 6520 C C . CYS A 1 1169 ? 129.693 121.808 158.244 1.00 38.27 1169 CYS A C 1
ATOM 6521 O O . CYS A 1 1169 ? 130.321 121.529 159.272 1.00 38.27 1169 CYS A O 1
ATOM 6524 N N . HIS A 1 1170 ? 128.955 120.908 157.587 1.00 31.88 1170 HIS A N 1
ATOM 6525 C CA . HIS A 1 1170 ? 128.826 119.553 158.106 1.00 31.88 1170 HIS A CA 1
ATOM 6526 C C . HIS A 1 1170 ? 130.195 118.933 158.328 1.00 31.88 1170 HIS A C 1
ATOM 6527 O O . HIS A 1 1170 ? 130.480 118.419 159.417 1.00 31.88 1170 HIS A O 1
ATOM 6534 N N . PHE A 1 1171 ? 131.082 119.043 157.335 1.00 30.79 1171 PHE A N 1
ATOM 6535 C CA . PHE A 1 1171 ? 132.413 118.467 157.481 1.00 30.79 1171 PHE A CA 1
ATOM 6536 C C . PHE A 1 1171 ? 133.123 119.056 158.687 1.00 30.79 1171 PHE A C 1
ATOM 6537 O O . PHE A 1 1171 ? 133.708 118.320 159.491 1.00 30.79 1171 PHE A O 1
ATOM 6545 N N . SER A 1 1172 ? 133.029 120.376 158.864 1.00 33.80 1172 SER A N 1
ATOM 6546 C CA . SER A 1 1172 ? 133.636 120.996 160.033 1.00 33.80 1172 SER A CA 1
ATOM 6547 C C . SER A 1 1172 ? 133.052 120.417 161.311 1.00 33.80 1172 SER A C 1
ATOM 6548 O O . SER A 1 1172 ? 133.795 120.016 162.214 1.00 33.80 1172 SER A O 1
ATOM 6551 N N . GLU A 1 1173 ? 131.723 120.300 161.373 1.00 35.33 1173 GLU A N 1
ATOM 6552 C CA . GLU A 1 1173 ? 131.088 119.781 162.578 1.00 35.33 1173 GLU A CA 1
ATOM 6553 C C . GLU A 1 1173 ? 131.530 118.355 162.856 1.00 35.33 1173 GLU A C 1
ATOM 6554 O O . GLU A 1 1173 ? 131.449 117.883 163.994 1.00 35.33 1173 GLU A O 1
ATOM 6560 N N . THR A 1 1174 ? 131.991 117.645 161.828 1.00 31.98 1174 THR A N 1
ATOM 6561 C CA . THR A 1 1174 ? 132.438 116.279 162.053 1.00 31.98 1174 THR A CA 1
ATOM 6562 C C . THR A 1 1174 ? 133.906 116.249 162.453 1.00 31.98 1174 THR A C 1
ATOM 6563 O O . THR A 1 1174 ? 134.328 115.375 163.217 1.00 31.98 1174 THR A O 1
ATOM 6567 N N . ALA A 1 1175 ? 134.698 117.204 161.962 1.00 33.52 1175 ALA A N 1
ATOM 6568 C CA . ALA A 1 1175 ? 136.106 117.240 162.336 1.00 33.52 1175 ALA A CA 1
ATOM 6569 C C . ALA A 1 1175 ? 136.267 117.541 163.820 1.00 33.52 1175 ALA A C 1
ATOM 6570 O O . ALA A 1 1175 ? 137.067 116.901 164.510 1.00 33.52 1175 ALA A O 1
ATOM 6572 N N . GLU A 1 1176 ? 135.507 118.506 164.327 1.00 35.52 1176 GLU A N 1
ATOM 6573 C CA . GLU A 1 1176 ? 135.490 118.846 165.744 1.00 35.52 1176 GLU A CA 1
ATOM 6574 C C . GLU A 1 1176 ? 134.199 118.301 166.339 1.00 35.52 1176 GLU A C 1
ATOM 6575 O O . GLU A 1 1176 ? 133.105 118.714 165.947 1.00 35.52 1176 GLU A O 1
ATOM 6581 N N . GLY A 1 1177 ? 134.323 117.376 167.280 1.00 30.60 1177 GLY A N 1
ATOM 6582 C CA . GLY A 1 1177 ? 133.155 116.689 167.789 1.00 30.60 1177 GLY A CA 1
ATOM 6583 C C . GLY A 1 1177 ? 133.142 115.254 167.322 1.00 30.60 1177 GLY A C 1
ATOM 6584 O O . GLY A 1 1177 ? 132.150 114.539 167.466 1.00 30.60 1177 GLY A O 1
ATOM 6585 N N . LEU A 1 1178 ? 134.269 114.835 166.752 1.00 28.81 1178 LEU A N 1
ATOM 6586 C CA . LEU A 1 1178 ? 134.420 113.465 166.281 1.00 28.81 1178 LEU A CA 1
ATOM 6587 C C . LEU A 1 1178 ? 134.320 112.471 167.431 1.00 28.81 1178 LEU A C 1
ATOM 6588 O O . LEU A 1 1178 ? 133.684 111.420 167.299 1.00 28.81 1178 LEU A O 1
ATOM 6593 N N . THR A 1 1179 ? 134.942 112.790 168.568 1.00 30.07 1179 THR A N 1
ATOM 6594 C CA . THR A 1 1179 ? 134.850 111.924 169.739 1.00 30.07 1179 THR A CA 1
ATOM 6595 C C . THR A 1 1179 ? 133.413 111.805 170.226 1.00 30.07 1179 THR A C 1
ATOM 6596 O O . THR A 1 1179 ? 132.972 110.720 170.613 1.00 30.07 1179 THR A O 1
ATOM 6600 N N . THR A 1 1180 ? 132.670 112.912 170.220 1.00 29.91 1180 THR A N 1
ATOM 6601 C CA . THR A 1 1180 ? 131.271 112.877 170.635 1.00 29.91 1180 THR A CA 1
ATOM 6602 C C . THR A 1 1180 ? 130.436 112.021 169.692 1.00 29.91 1180 THR A C 1
ATOM 6603 O O . THR A 1 1180 ? 129.626 111.199 170.136 1.00 29.91 1180 THR A O 1
ATOM 6607 N N . ILE A 1 1181 ? 130.628 112.194 168.383 1.00 27.64 1181 ILE A N 1
ATOM 6608 C CA . ILE A 1 1181 ? 129.891 111.406 167.399 1.00 27.64 1181 ILE A CA 1
ATOM 6609 C C . ILE A 1 1181 ? 130.192 109.925 167.570 1.00 27.64 1181 ILE A C 1
ATOM 6610 O O . ILE A 1 1181 ? 129.286 109.085 167.541 1.00 27.64 1181 ILE A O 1
ATOM 6615 N N . ARG A 1 1182 ? 131.466 109.580 167.748 1.00 28.53 1182 ARG A N 1
ATOM 6616 C CA . ARG A 1 1182 ? 131.857 108.183 167.860 1.00 28.53 1182 ARG A CA 1
ATOM 6617 C C . ARG A 1 1182 ? 131.534 107.583 169.219 1.00 28.53 1182 ARG A C 1
ATOM 6618 O O . ARG A 1 1182 ? 131.497 106.355 169.341 1.00 28.53 1182 ARG A O 1
ATOM 6626 N N . ALA A 1 1183 ? 131.314 108.410 170.240 1.00 30.42 1183 ALA A N 1
ATOM 6627 C CA . ALA A 1 1183 ? 130.877 107.899 171.532 1.00 30.42 1183 ALA A CA 1
ATOM 6628 C C . ALA A 1 1183 ? 129.378 107.648 171.542 1.00 30.42 1183 ALA A C 1
ATOM 6629 O O . ALA A 1 1183 ? 128.918 106.613 172.032 1.00 30.42 1183 ALA A O 1
ATOM 6631 N N . PHE A 1 1184 ? 128.600 108.587 170.998 1.00 30.15 1184 PHE A N 1
ATOM 6632 C CA . PHE A 1 1184 ? 127.174 108.354 170.818 1.00 30.15 1184 PHE A CA 1
ATOM 6633 C C . PHE A 1 1184 ? 126.902 107.263 169.793 1.00 30.15 1184 PHE A C 1
ATOM 6634 O O . PHE A 1 1184 ? 125.777 106.757 169.729 1.00 30.15 1184 PHE A O 1
ATOM 6642 N N . ARG A 1 1185 ? 127.911 106.887 169.004 1.00 32.22 1185 ARG A N 1
ATOM 6643 C CA . ARG A 1 1185 ? 127.773 105.930 167.907 1.00 32.22 1185 ARG A CA 1
ATOM 6644 C C . ARG A 1 1185 ? 126.721 106.396 166.906 1.00 32.22 1185 ARG A C 1
ATOM 6645 O O . ARG A 1 1185 ? 125.838 105.643 166.494 1.00 32.22 1185 ARG A O 1
ATOM 6653 N N . HIS A 1 1186 ? 126.831 107.662 166.510 1.00 29.83 1186 HIS A N 1
ATOM 6654 C CA . HIS A 1 1186 ? 125.943 108.275 165.534 1.00 29.83 1186 HIS A CA 1
ATOM 6655 C C . HIS A 1 1186 ? 126.636 108.490 164.194 1.00 29.83 1186 HIS A C 1
ATOM 6656 O O . HIS A 1 1186 ? 126.324 109.440 163.476 1.00 29.83 1186 HIS A O 1
ATOM 6663 N N . GLU A 1 1187 ? 127.585 107.616 163.849 1.00 29.93 1187 GLU A N 1
ATOM 6664 C CA . GLU A 1 1187 ? 128.302 107.762 162.588 1.00 29.93 1187 GLU A CA 1
ATOM 6665 C C . GLU A 1 1187 ? 127.381 107.540 161.396 1.00 29.93 1187 GLU A C 1
ATOM 6666 O O . GLU A 1 1187 ? 127.521 108.208 160.368 1.00 29.93 1187 GLU A O 1
ATOM 6672 N N . THR A 1 1188 ? 126.446 106.595 161.509 1.00 30.07 1188 THR A N 1
ATOM 6673 C CA . THR A 1 1188 ? 125.515 106.321 160.418 1.00 30.07 1188 THR A CA 1
ATOM 6674 C C . THR A 1 1188 ? 124.625 107.523 160.128 1.00 30.07 1188 THR A C 1
ATOM 6675 O O . THR A 1 1188 ? 124.394 107.872 158.963 1.00 30.07 1188 THR A O 1
ATOM 6679 N N . ARG A 1 1189 ? 124.116 108.167 161.178 1.00 28.19 1189 ARG A N 1
ATOM 6680 C CA . ARG A 1 1189 ? 123.261 109.334 161.001 1.00 28.19 1189 ARG A CA 1
ATOM 6681 C C . ARG A 1 1189 ? 124.012 110.468 160.319 1.00 28.19 1189 ARG A C 1
ATOM 6682 O O . ARG A 1 1189 ? 123.475 111.132 159.424 1.00 28.19 1189 ARG A O 1
ATOM 6690 N N . PHE A 1 1190 ? 125.262 110.697 160.721 1.00 27.86 1190 PHE A N 1
ATOM 6691 C CA . PHE A 1 1190 ? 126.057 111.753 160.109 1.00 27.86 1190 PHE A CA 1
ATOM 6692 C C . PHE A 1 1190 ? 126.450 111.411 158.678 1.00 27.86 1190 PHE A C 1
ATOM 6693 O O . PHE A 1 1190 ? 126.510 112.304 157.827 1.00 27.86 1190 PHE A O 1
ATOM 6701 N N . LYS A 1 1191 ? 126.706 110.134 158.388 1.00 28.49 1191 LYS A N 1
ATOM 6702 C CA . LYS A 1 1191 ? 126.935 109.717 157.008 1.00 28.49 1191 LYS A CA 1
ATOM 6703 C C . LYS A 1 1191 ? 125.716 110.004 156.143 1.00 28.49 1191 LYS A C 1
ATOM 6704 O O . LYS A 1 1191 ? 125.839 110.513 155.025 1.00 28.49 1191 LYS A O 1
ATOM 6710 N N . GLN A 1 1192 ? 124.525 109.671 156.645 1.00 29.27 1192 GLN A N 1
ATOM 6711 C CA . GLN A 1 1192 ? 123.305 109.936 155.890 1.00 29.27 1192 GLN A CA 1
ATOM 6712 C C . GLN A 1 1192 ? 123.101 111.429 155.673 1.00 29.27 1192 GLN A C 1
ATOM 6713 O O . GLN A 1 1192 ? 122.719 111.858 154.578 1.00 29.27 1192 GLN A O 1
ATOM 6719 N N . ARG A 1 1193 ? 123.346 112.237 156.706 1.00 29.37 1193 ARG A N 1
ATOM 6720 C CA . ARG A 1 1193 ? 123.216 113.683 156.563 1.00 29.37 1193 ARG A CA 1
ATOM 6721 C C . ARG A 1 1193 ? 124.191 114.227 155.527 1.00 29.37 1193 ARG A C 1
ATOM 6722 O O . ARG A 1 1193 ? 123.827 115.074 154.701 1.00 29.37 1193 ARG A O 1
ATOM 6730 N N . MET A 1 1194 ? 125.437 113.748 155.551 1.00 28.99 1194 MET A N 1
ATOM 6731 C CA . MET A 1 1194 ? 126.421 114.179 154.564 1.00 28.99 1194 MET A CA 1
ATOM 6732 C C . MET A 1 1194 ? 126.001 113.780 153.158 1.00 28.99 1194 MET A C 1
ATOM 6733 O O . MET A 1 1194 ? 126.157 114.560 152.213 1.00 28.99 1194 MET A O 1
ATOM 6738 N N . LEU A 1 1195 ? 125.487 112.559 152.997 1.00 28.63 1195 LEU A N 1
ATOM 6739 C CA . LEU A 1 1195 ? 125.043 112.117 151.681 1.00 28.63 1195 LEU A CA 1
ATOM 6740 C C . LEU A 1 1195 ? 123.896 112.978 151.174 1.00 28.63 1195 LEU A C 1
ATOM 6741 O O . LEU A 1 1195 ? 123.866 113.350 149.997 1.00 28.63 1195 LEU A O 1
ATOM 6746 N N . GLU A 1 1196 ? 122.951 113.318 152.051 1.00 29.94 1196 GLU A N 1
ATOM 6747 C CA . GLU A 1 1196 ? 121.856 114.200 151.657 1.00 29.94 1196 GLU A CA 1
ATOM 6748 C C . GLU A 1 1196 ? 122.377 115.562 151.217 1.00 29.94 1196 GLU A C 1
ATOM 6749 O O . GLU A 1 1196 ? 121.967 116.094 150.178 1.00 29.94 1196 GLU A O 1
ATOM 6755 N N . LEU A 1 1197 ? 123.290 116.142 151.999 1.00 29.34 1197 LEU A N 1
ATOM 6756 C CA . LEU A 1 1197 ? 123.798 117.472 151.674 1.00 29.34 1197 LEU A CA 1
ATOM 6757 C C . LEU A 1 1197 ? 124.575 117.471 150.363 1.00 29.34 1197 LEU A C 1
ATOM 6758 O O . LEU A 1 1197 ? 124.410 118.378 149.534 1.00 29.34 1197 LEU A O 1
ATOM 6763 N N . THR A 1 1198 ? 125.424 116.463 150.149 1.00 30.02 1198 THR A N 1
ATOM 6764 C CA . THR A 1 1198 ? 126.198 116.426 148.914 1.00 30.02 1198 THR A CA 1
ATOM 6765 C C . THR A 1 1198 ? 125.319 116.109 147.714 1.00 30.02 1198 THR A C 1
ATOM 6766 O O . THR A 1 1198 ? 125.571 116.625 146.624 1.00 30.02 1198 THR A O 1
ATOM 6770 N N . ASP A 1 1199 ? 124.277 115.292 147.886 1.00 30.89 1199 ASP A N 1
ATOM 6771 C CA . ASP A 1 1199 ? 123.346 115.056 146.789 1.00 30.89 1199 ASP A CA 1
ATOM 6772 C C . ASP A 1 1199 ? 122.599 116.328 146.419 1.00 30.89 1199 ASP A C 1
ATOM 6773 O O . ASP A 1 1199 ? 122.387 116.604 145.235 1.00 30.89 1199 ASP A O 1
ATOM 6778 N N . THR A 1 1200 ? 122.188 117.113 147.417 1.00 31.23 1200 THR A N 1
ATOM 6779 C CA . THR A 1 1200 ? 121.522 118.380 147.129 1.00 31.23 1200 THR A CA 1
ATOM 6780 C C . THR A 1 1200 ? 122.450 119.340 146.392 1.00 31.23 1200 THR A C 1
ATOM 6781 O O . THR A 1 1200 ? 122.055 119.967 145.397 1.00 31.23 1200 THR A O 1
ATOM 6785 N N . ASN A 1 1201 ? 123.694 119.457 146.857 1.00 32.34 1201 ASN A N 1
ATOM 6786 C CA . ASN A 1 1201 ? 124.654 120.323 146.179 1.00 32.34 1201 ASN A CA 1
ATOM 6787 C C . ASN A 1 1201 ? 124.905 119.854 144.749 1.00 32.34 1201 ASN A C 1
ATOM 6788 O O . ASN A 1 1201 ? 124.954 120.667 143.815 1.00 32.34 1201 ASN A O 1
ATOM 6793 N N . ASN A 1 1202 ? 125.049 118.541 144.560 1.00 29.72 1202 ASN A N 1
ATOM 6794 C CA . ASN A 1 1202 ? 125.323 117.994 143.239 1.00 29.72 1202 ASN A CA 1
ATOM 6795 C C . ASN A 1 1202 ? 124.149 118.193 142.293 1.00 29.72 1202 ASN A C 1
ATOM 6796 O O . ASN A 1 1202 ? 124.350 118.491 141.115 1.00 29.72 1202 ASN A O 1
ATOM 6801 N N . ILE A 1 1203 ? 122.917 118.030 142.779 1.00 29.61 1203 ILE A N 1
ATOM 6802 C CA . ILE A 1 1203 ? 121.766 118.217 141.901 1.00 29.61 1203 ILE A CA 1
ATOM 6803 C C . ILE A 1 1203 ? 121.625 119.686 141.516 1.00 29.61 1203 ILE A C 1
ATOM 6804 O O . ILE A 1 1203 ? 121.306 120.008 140.364 1.00 29.61 1203 ILE A O 1
ATOM 6809 N N . ALA A 1 1204 ? 121.905 120.602 142.450 1.00 30.27 1204 ALA A N 1
ATOM 6810 C CA . ALA A 1 1204 ? 121.857 122.023 142.113 1.00 30.27 1204 ALA A CA 1
ATOM 6811 C C . ALA A 1 1204 ? 122.900 122.375 141.056 1.00 30.27 1204 ALA A C 1
ATOM 6812 O O . ALA A 1 1204 ? 122.600 123.060 140.067 1.00 30.27 1204 ALA A O 1
ATOM 6814 N N . TYR A 1 1205 ? 124.135 121.901 141.242 1.00 29.49 1205 TYR A N 1
ATOM 6815 C CA . TYR A 1 1205 ? 125.193 122.185 140.278 1.00 29.49 1205 TYR A CA 1
ATOM 6816 C C . TYR A 1 1205 ? 124.902 121.545 138.925 1.00 29.49 1205 TYR A C 1
ATOM 6817 O O . TYR A 1 1205 ? 125.146 122.151 137.872 1.00 29.49 1205 TYR A O 1
ATOM 6826 N N . LEU A 1 1206 ? 124.376 120.319 138.935 1.00 27.24 1206 LEU A N 1
ATOM 6827 C CA . LEU A 1 1206 ? 124.049 119.630 137.696 1.00 27.24 1206 LEU A CA 1
ATOM 6828 C C . LEU A 1 1206 ? 122.972 120.369 136.923 1.00 27.24 1206 LEU A C 1
ATOM 6829 O O . LEU A 1 1206 ? 123.045 120.474 135.697 1.00 27.24 1206 LEU A O 1
ATOM 6834 N N . PHE A 1 1207 ? 121.960 120.889 137.617 1.00 27.42 1207 PHE A N 1
ATOM 6835 C CA . PHE A 1 1207 ? 120.906 121.601 136.905 1.00 27.42 1207 PHE A CA 1
ATOM 6836 C C . PHE A 1 1207 ? 121.369 122.970 136.425 1.00 27.42 1207 PHE A C 1
ATOM 6837 O O . PHE A 1 1207 ? 120.914 123.437 135.377 1.00 27.42 1207 PHE A O 1
ATOM 6845 N N . LEU A 1 1208 ? 122.287 123.615 137.146 1.00 26.15 1208 LEU A N 1
ATOM 6846 C CA . LEU A 1 1208 ? 122.898 124.834 136.619 1.00 26.15 1208 LEU A CA 1
ATOM 6847 C C . LEU A 1 1208 ? 123.645 124.552 135.316 1.00 26.15 1208 LEU A C 1
ATOM 6848 O O . LEU A 1 1208 ? 123.470 125.257 134.309 1.00 26.15 1208 LEU A O 1
ATOM 6853 N N . SER A 1 1209 ? 124.463 123.499 135.307 1.00 25.10 1209 SER A N 1
ATOM 6854 C CA . SER A 1 1209 ? 125.183 123.135 134.091 1.00 25.10 1209 SER A CA 1
ATOM 6855 C C . SER A 1 1209 ? 124.236 122.713 132.975 1.00 25.10 1209 SER A C 1
ATOM 6856 O O . SER A 1 1209 ? 124.503 122.980 131.800 1.00 25.10 1209 SER A O 1
ATOM 6859 N N . ALA A 1 1210 ? 123.132 122.052 133.318 1.00 24.42 1210 ALA A N 1
ATOM 6860 C CA . ALA A 1 1210 ? 122.158 121.649 132.313 1.00 24.42 1210 ALA A CA 1
ATOM 6861 C C . ALA A 1 1210 ? 121.434 122.845 131.716 1.00 24.42 1210 ALA A C 1
ATOM 6862 O O . ALA A 1 1210 ? 121.094 122.829 130.531 1.00 24.42 1210 ALA A O 1
ATOM 6864 N N . ALA A 1 1211 ? 121.174 123.880 132.516 1.00 24.04 1211 ALA A N 1
ATOM 6865 C CA . ALA A 1 1211 ? 120.649 125.121 131.958 1.00 24.04 1211 ALA A CA 1
ATOM 6866 C C . ALA A 1 1211 ? 121.650 125.752 131.003 1.00 24.04 1211 ALA A C 1
ATOM 6867 O O . ALA A 1 1211 ? 121.272 126.290 129.954 1.00 24.04 1211 ALA A O 1
ATOM 6869 N N . ASN A 1 1212 ? 122.938 125.698 131.352 1.00 24.42 1212 ASN A N 1
ATOM 6870 C CA . ASN A 1 1212 ? 123.961 126.189 130.431 1.00 24.42 1212 ASN A CA 1
ATOM 6871 C C . ASN A 1 1212 ? 123.945 125.414 129.117 1.00 24.42 1212 ASN A C 1
ATOM 6872 O O . ASN A 1 1212 ? 124.062 126.004 128.037 1.00 24.42 1212 ASN A O 1
ATOM 6877 N N . ARG A 1 1213 ? 123.813 124.088 129.193 1.00 23.23 1213 ARG A N 1
ATOM 6878 C CA . ARG A 1 1213 ? 123.750 123.269 127.982 1.00 23.23 1213 ARG A CA 1
ATOM 6879 C C . ARG A 1 1213 ? 122.505 123.582 127.164 1.00 23.23 1213 ARG A C 1
ATOM 6880 O O . ARG A 1 1213 ? 122.559 123.616 125.930 1.00 23.23 1213 ARG A O 1
ATOM 6888 N N . TRP A 1 1214 ? 121.370 123.772 127.837 1.00 23.60 1214 TRP A N 1
ATOM 6889 C CA . TRP A 1 1214 ? 120.134 124.185 127.180 1.00 23.60 1214 TRP A CA 1
ATOM 6890 C C . TRP A 1 1214 ? 120.350 125.462 126.378 1.00 23.60 1214 TRP A C 1
ATOM 6891 O O . TRP A 1 1214 ? 120.022 125.532 125.186 1.00 23.60 1214 TRP A O 1
ATOM 6902 N N . LEU A 1 1215 ? 120.942 126.474 127.018 1.00 24.42 1215 LEU A N 1
ATOM 6903 C CA . LEU A 1 1215 ? 121.216 127.732 126.332 1.00 24.42 1215 LEU A CA 1
ATOM 6904 C C . LEU A 1 1215 ? 122.155 127.534 125.152 1.00 24.42 1215 LEU A C 1
ATOM 6905 O O . LEU A 1 1215 ? 121.947 128.114 124.080 1.00 24.42 1215 LEU A O 1
ATOM 6910 N N . GLU A 1 1216 ? 123.214 126.743 125.338 1.00 26.72 1216 GLU A N 1
ATOM 6911 C CA . GLU A 1 1216 ? 124.175 126.545 124.260 1.00 26.72 1216 GLU A CA 1
ATOM 6912 C C . GLU A 1 1216 ? 123.534 125.856 123.067 1.00 26.72 1216 GLU A C 1
ATOM 6913 O O . GLU A 1 1216 ? 123.792 126.231 121.924 1.00 26.72 1216 GLU A O 1
ATOM 6919 N N . VAL A 1 1217 ? 122.693 124.852 123.307 1.00 25.69 1217 VAL A N 1
ATOM 6920 C CA . VAL A 1 1217 ? 122.007 124.186 122.203 1.00 25.69 1217 VAL A CA 1
ATOM 6921 C C . VAL A 1 1217 ? 121.089 125.162 121.479 1.00 25.69 1217 VAL A C 1
ATOM 6922 O O . VAL A 1 1217 ? 121.049 125.198 120.242 1.00 25.69 1217 VAL A O 1
ATOM 6926 N N . ARG A 1 1218 ? 120.340 125.970 122.234 1.00 25.20 1218 ARG A N 1
ATOM 6927 C CA . ARG A 1 1218 ? 119.425 126.920 121.606 1.00 25.20 1218 ARG A CA 1
ATOM 6928 C C . ARG A 1 1218 ? 120.180 127.916 120.730 1.00 25.20 1218 ARG A C 1
ATOM 6929 O O . ARG A 1 1218 ? 119.822 128.139 119.566 1.00 25.20 1218 ARG A O 1
ATOM 6937 N N . THR A 1 1219 ? 121.249 128.508 121.268 1.00 26.77 1219 THR A N 1
ATOM 6938 C CA . THR A 1 1219 ? 122.003 129.497 120.504 1.00 26.77 1219 THR A CA 1
ATOM 6939 C C . THR A 1 1219 ? 122.775 128.859 119.357 1.00 26.77 1219 THR A C 1
ATOM 6940 O O . THR A 1 1219 ? 122.981 129.500 118.324 1.00 26.77 1219 THR A O 1
ATOM 6944 N N . ASP A 1 1220 ? 123.191 127.601 119.505 1.00 29.70 1220 ASP A N 1
ATOM 6945 C CA . ASP A 1 1220 ? 123.872 126.910 118.417 1.00 29.70 1220 ASP A CA 1
ATOM 6946 C C . ASP A 1 1220 ? 122.923 126.626 117.263 1.00 29.70 1220 ASP A C 1
ATOM 6947 O O . ASP A 1 1220 ? 123.309 126.738 116.096 1.00 29.70 1220 ASP A O 1
ATOM 6952 N N . TYR A 1 1221 ? 121.677 126.256 117.564 1.00 29.13 1221 TYR A N 1
ATOM 6953 C CA . TYR A 1 1221 ? 120.709 126.068 116.489 1.00 29.13 1221 TYR A CA 1
ATOM 6954 C C . TYR A 1 1221 ? 120.320 127.397 115.855 1.00 29.13 1221 TYR A C 1
ATOM 6955 O O . TYR A 1 1221 ? 120.096 127.459 114.640 1.00 29.13 1221 TYR A O 1
ATOM 6964 N N . LEU A 1 1222 ? 120.261 128.471 116.647 1.00 29.93 1222 LEU A N 1
ATOM 6965 C CA . LEU A 1 1222 ? 120.097 129.802 116.067 1.00 29.93 1222 LEU A CA 1
ATOM 6966 C C . LEU A 1 1222 ? 121.234 130.125 115.107 1.00 29.93 1222 LEU A C 1
ATOM 6967 O O . LEU A 1 1222 ? 121.009 130.640 114.007 1.00 29.93 1222 LEU A O 1
ATOM 6972 N N . GLY A 1 1223 ? 122.470 129.839 115.516 1.00 30.15 1223 GLY A N 1
ATOM 6973 C CA . GLY A 1 1223 ? 123.607 130.109 114.655 1.00 30.15 1223 GLY A CA 1
ATOM 6974 C C . GLY A 1 1223 ? 123.600 129.266 113.396 1.00 30.15 1223 GLY A C 1
ATOM 6975 O O . GLY A 1 1223 ? 123.989 129.734 112.326 1.00 30.15 1223 GLY A O 1
ATOM 6976 N N . ALA A 1 1224 ? 123.169 128.010 113.507 1.00 32.07 1224 ALA A N 1
ATOM 6977 C CA . ALA A 1 1224 ? 123.053 127.163 112.325 1.00 32.07 1224 ALA A CA 1
ATOM 6978 C C . ALA A 1 1224 ? 122.007 127.709 111.362 1.00 32.07 1224 ALA A C 1
ATOM 6979 O O . ALA A 1 1224 ? 122.211 127.701 110.142 1.00 32.07 1224 ALA A O 1
ATOM 6981 N N . CYS A 1 1225 ? 120.879 128.190 111.892 1.00 33.79 1225 CYS A N 1
ATOM 6982 C CA . CYS A 1 1225 ? 119.876 128.821 111.038 1.00 33.79 1225 CYS A CA 1
ATOM 6983 C C . CYS A 1 1225 ? 120.428 130.074 110.371 1.00 33.79 1225 CYS A C 1
ATOM 6984 O O . CYS A 1 1225 ? 120.162 130.326 109.190 1.00 33.79 1225 CYS A O 1
ATOM 6987 N N . ILE A 1 1226 ? 121.198 130.873 111.114 1.00 33.74 1226 ILE A N 1
ATOM 6988 C CA . ILE A 1 1226 ? 121.810 132.071 110.543 1.00 33.74 1226 ILE A CA 1
ATOM 6989 C C . ILE A 1 1226 ? 122.772 131.699 109.422 1.00 33.74 1226 ILE A C 1
ATOM 6990 O O . ILE A 1 1226 ? 122.792 132.338 108.365 1.00 33.74 1226 ILE A O 1
ATOM 6995 N N . VAL A 1 1227 ? 123.590 130.668 109.639 1.00 33.98 1227 VAL A N 1
ATOM 6996 C CA . VAL A 1 1227 ? 124.544 130.239 108.621 1.00 33.98 1227 VAL A CA 1
ATOM 6997 C C . VAL A 1 1227 ? 123.816 129.750 107.378 1.00 33.98 1227 VAL A C 1
ATOM 6998 O O . VAL A 1 1227 ? 124.195 130.083 106.251 1.00 33.98 1227 VAL A O 1
ATOM 7002 N N . LEU A 1 1228 ? 122.759 128.955 107.558 1.00 35.34 1228 LEU A N 1
ATOM 7003 C CA . LEU A 1 1228 ? 122.003 128.468 106.409 1.00 35.34 1228 LEU A CA 1
ATOM 7004 C C . LEU A 1 1228 ? 121.368 129.616 105.634 1.00 35.34 1228 LEU A C 1
ATOM 7005 O O . LEU A 1 1228 ? 121.431 129.651 104.398 1.00 35.34 1228 LEU A O 1
ATOM 7010 N N . THR A 1 1229 ? 120.755 130.566 106.343 1.00 37.50 1229 THR A N 1
ATOM 7011 C CA . THR A 1 1229 ? 120.115 131.693 105.674 1.00 37.50 1229 THR A CA 1
ATOM 7012 C C . THR A 1 1229 ? 121.135 132.536 104.922 1.00 37.50 1229 THR A C 1
ATOM 7013 O O . THR A 1 1229 ? 120.913 132.918 103.768 1.00 37.50 1229 THR A O 1
ATOM 7017 N N . ALA A 1 1230 ? 122.267 132.835 105.564 1.00 39.17 1230 ALA A N 1
ATOM 7018 C CA . ALA A 1 1230 ? 123.303 133.627 104.914 1.00 39.17 1230 ALA A CA 1
ATOM 7019 C C . ALA A 1 1230 ? 123.859 132.909 103.695 1.00 39.17 1230 ALA A C 1
ATOM 7020 O O . ALA A 1 1230 ? 124.076 133.529 102.650 1.00 39.17 1230 ALA A O 1
ATOM 7022 N N . SER A 1 1231 ? 124.092 131.599 103.806 1.00 39.82 1231 SER A N 1
ATOM 7023 C CA . SER A 1 1231 ? 124.625 130.841 102.681 1.00 39.82 1231 SER A CA 1
ATOM 7024 C C . SER A 1 1231 ? 123.660 130.858 101.506 1.00 39.82 1231 SER A C 1
ATOM 7025 O O . SER A 1 1231 ? 124.061 131.105 100.364 1.00 39.82 1231 SER A O 1
ATOM 7028 N N . ILE A 1 1232 ? 122.377 130.603 101.768 1.00 41.30 1232 ILE A N 1
ATOM 7029 C CA . ILE A 1 1232 ? 121.400 130.567 100.685 1.00 41.30 1232 ILE A CA 1
ATOM 7030 C C . ILE A 1 1232 ? 121.247 131.945 100.051 1.00 41.30 1232 ILE A C 1
ATOM 7031 O O . ILE A 1 1232 ? 121.181 132.072 98.821 1.00 41.30 1232 ILE A O 1
ATOM 7036 N N . ALA A 1 1233 ? 121.202 132.998 100.871 1.00 42.81 1233 ALA A N 1
ATOM 7037 C CA . ALA A 1 1233 ? 121.086 134.349 100.336 1.00 42.81 1233 ALA A CA 1
ATOM 7038 C C . ALA A 1 1233 ? 122.297 134.719 99.490 1.00 42.81 1233 ALA A C 1
ATOM 7039 O O . ALA A 1 1233 ? 122.154 135.327 98.423 1.00 42.81 1233 ALA A O 1
ATOM 7041 N N . SER A 1 1234 ? 123.500 134.367 99.952 1.00 43.60 1234 SER A N 1
ATOM 7042 C CA . SER A 1 1234 ? 124.711 134.686 99.205 1.00 43.60 1234 SER A CA 1
ATOM 7043 C C . SER A 1 1234 ? 124.775 133.914 97.895 1.00 43.60 1234 SER A C 1
ATOM 7044 O O . SER A 1 1234 ? 125.206 134.455 96.871 1.00 43.60 1234 SER A O 1
ATOM 7047 N N . ILE A 1 1235 ? 124.363 132.646 97.908 1.00 44.40 1235 ILE A N 1
ATOM 7048 C CA . ILE A 1 1235 ? 124.382 131.854 96.684 1.00 44.40 1235 ILE A CA 1
ATOM 7049 C C . ILE A 1 1235 ? 123.375 132.393 95.677 1.00 44.40 1235 ILE A C 1
ATOM 7050 O O . ILE A 1 1235 ? 123.682 132.529 94.487 1.00 44.40 1235 ILE A O 1
ATOM 7055 N N . SER A 1 1236 ? 122.158 132.704 96.130 1.00 47.96 1236 SER A N 1
ATOM 7056 C CA . SER A 1 1236 ? 121.135 133.208 95.218 1.00 47.96 1236 SER A CA 1
ATOM 7057 C C . SER A 1 1236 ? 121.552 134.543 94.612 1.00 47.96 1236 SER A C 1
ATOM 7058 O O . SER A 1 1236 ? 121.743 134.659 93.397 1.00 47.96 1236 SER A O 1
ATOM 7061 N N . GLY A 1 1237 ? 121.703 135.565 95.449 1.00 49.01 1237 GLY A N 1
ATOM 7062 C CA . GLY A 1 1237 ? 122.143 136.863 94.979 1.00 49.01 1237 GLY A CA 1
ATOM 7063 C C . GLY A 1 1237 ? 123.571 137.164 95.374 1.00 49.01 1237 GLY A C 1
ATOM 7064 O O . GLY A 1 1237 ? 123.846 137.472 96.537 1.00 49.01 1237 GLY A O 1
ATOM 7065 N N . SER A 1 1238 ? 124.491 137.086 94.418 1.00 52.25 1238 SER A N 1
ATOM 7066 C CA . SER A 1 1238 ? 125.914 137.235 94.688 1.00 52.25 1238 SER A CA 1
ATOM 7067 C C . SER A 1 1238 ? 126.386 138.624 94.282 1.00 52.25 1238 SER A C 1
ATOM 7068 O O . SER A 1 1238 ? 126.129 139.071 93.160 1.00 52.25 1238 SER A O 1
ATOM 7071 N N . SER A 1 1239 ? 127.072 139.304 95.201 1.00 52.16 1239 SER A N 1
ATOM 7072 C CA . SER A 1 1239 ? 127.740 140.554 94.860 1.00 52.16 1239 SER A CA 1
ATOM 7073 C C . SER A 1 1239 ? 129.082 140.275 94.195 1.00 52.16 1239 SER A C 1
ATOM 7074 O O . SER A 1 1239 ? 129.328 140.697 93.060 1.00 52.16 1239 SER A O 1
ATOM 7077 N N . ASN A 1 1240 ? 129.961 139.565 94.895 1.00 47.42 1240 ASN A N 1
ATOM 7078 C CA . ASN A 1 1240 ? 131.212 139.067 94.339 1.00 47.42 1240 ASN A CA 1
ATOM 7079 C C . ASN A 1 1240 ? 131.689 137.937 95.238 1.00 47.42 1240 ASN A C 1
ATOM 7080 O O . ASN A 1 1240 ? 131.159 137.724 96.331 1.00 47.42 1240 ASN A O 1
ATOM 7085 N N . SER A 1 1241 ? 132.695 137.205 94.757 1.00 44.66 1241 SER A N 1
ATOM 7086 C CA . SER A 1 1241 ? 133.174 136.034 95.486 1.00 44.66 1241 SER A CA 1
ATOM 7087 C C . SER A 1 1241 ? 133.752 136.421 96.841 1.00 44.66 1241 SER A C 1
ATOM 7088 O O . SER A 1 1241 ? 133.555 135.712 97.836 1.00 44.66 1241 SER A O 1
ATOM 7091 N N . GLY A 1 1242 ? 134.474 137.542 96.896 1.00 42.01 1242 GLY A N 1
ATOM 7092 C CA . GLY A 1 1242 ? 135.024 137.992 98.163 1.00 42.01 1242 GLY A CA 1
ATOM 7093 C C . GLY A 1 1242 ? 133.952 138.321 99.183 1.00 42.01 1242 GLY A C 1
ATOM 7094 O O . GLY A 1 1242 ? 134.080 137.985 100.361 1.00 42.01 1242 GLY A O 1
ATOM 7095 N N . LEU A 1 1243 ? 132.875 138.977 98.745 1.00 41.38 1243 LEU A N 1
ATOM 7096 C CA . LEU A 1 1243 ? 131.787 139.289 99.665 1.00 41.38 1243 LEU A CA 1
ATOM 7097 C C . LEU A 1 1243 ? 131.043 138.037 100.106 1.00 41.38 1243 LEU A C 1
ATOM 7098 O O . LEU A 1 1243 ? 130.608 137.956 101.258 1.00 41.38 1243 LEU A O 1
ATOM 7103 N N . VAL A 1 1244 ? 130.886 137.056 99.216 1.00 40.61 1244 VAL A N 1
ATOM 7104 C CA . VAL A 1 1244 ? 130.274 135.791 99.613 1.00 40.61 1244 VAL A CA 1
ATOM 7105 C C . VAL A 1 1244 ? 131.116 135.115 100.687 1.00 40.61 1244 VAL A C 1
ATOM 7106 O O . VAL A 1 1244 ? 130.597 134.642 101.705 1.00 40.61 1244 VAL A O 1
ATOM 7110 N N . GLY A 1 1245 ? 132.434 135.071 100.480 1.00 37.11 1245 GLY A N 1
ATOM 7111 C CA . GLY A 1 1245 ? 133.306 134.475 101.479 1.00 37.11 1245 GLY A CA 1
ATOM 7112 C C . GLY A 1 1245 ? 133.276 135.218 102.799 1.00 37.11 1245 GLY A C 1
ATOM 7113 O O . GLY A 1 1245 ? 133.266 134.605 103.868 1.00 37.11 1245 GLY A O 1
ATOM 7114 N N . LEU A 1 1246 ? 133.254 136.550 102.741 1.00 36.63 1246 LEU A N 1
ATOM 7115 C CA . LEU A 1 1246 ? 133.211 137.358 103.954 1.00 36.63 1246 LEU A CA 1
ATOM 7116 C C . LEU A 1 1246 ? 131.917 137.131 104.726 1.00 36.63 1246 LEU A C 1
ATOM 7117 O O . LEU A 1 1246 ? 131.932 136.972 105.954 1.00 36.63 1246 LEU A O 1
ATOM 7122 N N . GLY A 1 1247 ? 130.786 137.110 104.020 1.00 37.01 1247 GLY A N 1
ATOM 7123 C CA . GLY A 1 1247 ? 129.518 136.858 104.680 1.00 37.01 1247 GLY A CA 1
ATOM 7124 C C . GLY A 1 1247 ? 129.441 135.472 105.284 1.00 37.01 1247 GLY A C 1
ATOM 7125 O O . GLY A 1 1247 ? 128.932 135.297 106.393 1.00 37.01 1247 GLY A O 1
ATOM 7126 N N . LEU A 1 1248 ? 129.946 134.465 104.565 1.00 36.06 1248 LEU A N 1
ATOM 7127 C CA . LEU A 1 1248 ? 129.977 133.113 105.114 1.00 36.06 1248 LEU A CA 1
ATOM 7128 C C . LEU A 1 1248 ? 130.844 133.046 106.361 1.00 36.06 1248 LEU A C 1
ATOM 7129 O O . LEU A 1 1248 ? 130.469 132.412 107.353 1.00 36.06 1248 LEU A O 1
ATOM 7134 N N . LEU A 1 1249 ? 132.009 133.695 106.331 1.00 34.52 1249 LEU A N 1
ATOM 7135 C CA . LEU A 1 1249 ? 132.892 133.689 107.491 1.00 34.52 1249 LEU A CA 1
ATOM 7136 C C . LEU A 1 1249 ? 132.231 134.346 108.694 1.00 34.52 1249 LEU A C 1
ATOM 7137 O O . LEU A 1 1249 ? 132.300 133.823 109.812 1.00 34.52 1249 LEU A O 1
ATOM 7142 N N . TYR A 1 1250 ? 131.569 135.485 108.486 1.00 35.77 1250 TYR A N 1
ATOM 7143 C CA . TYR A 1 1250 ? 130.935 136.169 109.609 1.00 35.77 1250 TYR A CA 1
ATOM 7144 C C . TYR A 1 1250 ? 129.741 135.386 110.144 1.00 35.77 1250 TYR A C 1
ATOM 7145 O O . TYR A 1 1250 ? 129.524 135.333 111.362 1.00 35.77 1250 TYR A O 1
ATOM 7154 N N . ALA A 1 1251 ? 128.958 134.772 109.255 1.00 33.74 1251 ALA A N 1
ATOM 7155 C CA . ALA A 1 1251 ? 127.855 133.929 109.702 1.00 33.74 1251 ALA A CA 1
ATOM 7156 C C . ALA A 1 1251 ? 128.367 132.743 110.501 1.00 33.74 1251 ALA A C 1
ATOM 7157 O O . ALA A 1 1251 ? 127.758 132.346 111.499 1.00 33.74 1251 ALA A O 1
ATOM 7159 N N . LEU A 1 1252 ? 129.486 132.161 110.075 1.00 33.67 1252 LEU A N 1
ATOM 7160 C CA . LEU A 1 1252 ? 130.059 131.039 110.805 1.00 33.67 1252 LEU A CA 1
ATOM 7161 C C . LEU A 1 1252 ? 130.581 131.475 112.167 1.00 33.67 1252 LEU A C 1
ATOM 7162 O O . LEU A 1 1252 ? 130.482 130.725 113.144 1.00 33.67 1252 LEU A O 1
ATOM 7167 N N . THR A 1 1253 ? 131.149 132.677 112.251 1.00 33.89 1253 THR A N 1
ATOM 7168 C CA . THR A 1 1253 ? 131.728 133.128 113.511 1.00 33.89 1253 THR A CA 1
ATOM 7169 C C . THR A 1 1253 ? 130.679 133.580 114.521 1.00 33.89 1253 THR A C 1
ATOM 7170 O O . THR A 1 1253 ? 130.901 133.441 115.727 1.00 33.89 1253 THR A O 1
ATOM 7174 N N . ILE A 1 1254 ? 129.546 134.123 114.066 1.00 32.97 1254 ILE A N 1
ATOM 7175 C CA . ILE A 1 1254 ? 128.543 134.620 115.011 1.00 32.97 1254 ILE A CA 1
ATOM 7176 C C . ILE A 1 1254 ? 127.989 133.490 115.872 1.00 32.97 1254 ILE A C 1
ATOM 7177 O O . ILE A 1 1254 ? 127.493 133.726 116.985 1.00 32.97 1254 ILE A O 1
ATOM 7182 N N . THR A 1 1255 ? 128.052 132.254 115.372 1.00 32.41 1255 THR A N 1
ATOM 7183 C CA . THR A 1 1255 ? 127.555 131.110 116.126 1.00 32.41 1255 THR A CA 1
ATOM 7184 C C . THR A 1 1255 ? 128.331 130.916 117.419 1.00 32.41 1255 THR A C 1
ATOM 7185 O O . THR A 1 1255 ? 127.769 1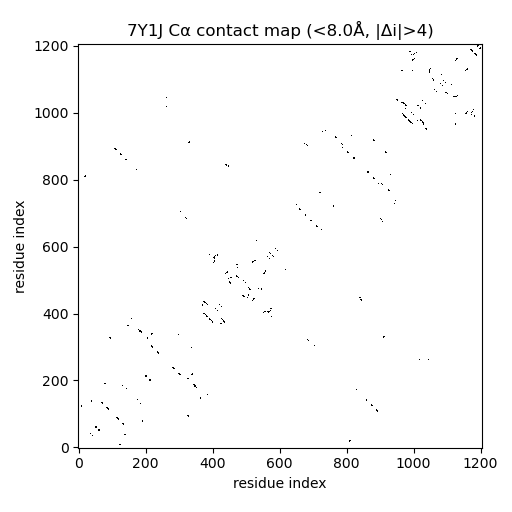30.457 118.420 1.00 32.41 1255 THR A O 1
ATOM 7189 N N . ASN A 1 1256 ? 129.617 131.267 117.421 1.00 34.03 1256 ASN A N 1
ATOM 7190 C CA . ASN A 1 1256 ? 130.431 131.097 118.618 1.00 34.03 1256 ASN A CA 1
ATOM 7191 C C . ASN A 1 1256 ? 130.081 132.127 119.684 1.00 34.03 1256 ASN A C 1
ATOM 7192 O O . ASN A 1 1256 ? 130.080 131.814 120.879 1.00 34.03 1256 ASN A O 1
ATOM 7197 N N . TYR A 1 1257 ? 129.781 133.357 119.275 1.00 32.55 1257 TYR A N 1
ATOM 7198 C CA . TYR A 1 1257 ? 129.603 134.449 120.220 1.00 32.55 1257 TYR A CA 1
ATOM 7199 C C . TYR A 1 1257 ? 128.157 134.660 120.644 1.00 32.55 1257 TYR A C 1
ATOM 7200 O O . TYR A 1 1257 ? 127.920 135.383 121.620 1.00 32.55 1257 TYR A O 1
ATOM 7209 N N . LEU A 1 1258 ? 127.190 134.061 119.945 1.00 31.42 1258 LEU A N 1
ATOM 7210 C CA . LEU A 1 1258 ? 125.799 134.201 120.369 1.00 31.42 1258 LEU A CA 1
ATOM 7211 C C . LEU A 1 1258 ? 125.591 133.681 121.786 1.00 31.42 1258 LEU A C 1
ATOM 7212 O O . LEU A 1 1258 ? 124.910 134.320 122.596 1.00 31.42 1258 LEU A O 1
ATOM 7217 N N . ASN A 1 1259 ? 126.161 132.517 122.100 1.00 31.37 1259 ASN A N 1
ATOM 7218 C CA . ASN A 1 1259 ? 126.021 131.953 123.439 1.00 31.37 1259 ASN A CA 1
ATOM 7219 C C . ASN A 1 1259 ? 126.702 132.825 124.483 1.00 31.37 1259 ASN A C 1
ATOM 7220 O O . ASN A 1 1259 ? 126.168 133.027 125.582 1.00 31.37 1259 ASN A O 1
ATOM 7225 N N . TRP A 1 1260 ? 127.881 133.352 124.158 1.00 33.03 1260 TRP A N 1
ATOM 7226 C CA . TRP A 1 1260 ? 128.635 134.119 125.136 1.00 33.03 1260 TRP A CA 1
ATOM 7227 C C . TRP A 1 1260 ? 128.028 135.486 125.391 1.00 33.03 1260 TRP A C 1
ATOM 7228 O O . TRP A 1 1260 ? 128.203 136.028 126.482 1.00 33.03 1260 TRP A O 1
ATOM 7239 N N . VAL A 1 1261 ? 127.294 136.044 124.430 1.00 31.05 1261 VAL A N 1
ATOM 7240 C CA . VAL A 1 1261 ? 126.551 137.270 124.713 1.00 31.05 1261 VAL A CA 1
ATOM 7241 C C . VAL A 1 1261 ? 125.600 137.046 125.884 1.00 31.05 1261 VAL A C 1
ATOM 7242 O O . VAL A 1 1261 ? 125.598 137.804 126.861 1.00 31.05 1261 VAL A O 1
ATOM 7246 N N . VAL A 1 1262 ? 124.809 135.972 125.821 1.00 30.73 1262 VAL A N 1
ATOM 7247 C CA . VAL A 1 1262 ? 123.844 135.682 126.880 1.00 30.73 1262 VAL A CA 1
ATOM 7248 C C . VAL A 1 1262 ? 124.559 135.333 128.179 1.00 30.73 1262 VAL A C 1
ATOM 7249 O O . VAL A 1 1262 ? 124.168 135.785 129.263 1.00 30.73 1262 VAL A O 1
ATOM 7253 N N . ARG A 1 1263 ? 125.599 134.501 128.094 1.00 30.51 1263 ARG A N 1
ATOM 7254 C CA . ARG A 1 1263 ? 126.305 134.090 129.303 1.00 30.51 1263 ARG A CA 1
ATOM 7255 C C . ARG A 1 1263 ? 126.920 135.284 130.021 1.00 30.51 1263 ARG A C 1
ATOM 7256 O O . ARG A 1 1263 ? 126.796 135.416 131.245 1.00 30.51 1263 ARG A O 1
ATOM 7264 N N . ASN A 1 1264 ? 127.569 136.179 129.274 1.00 32.73 1264 ASN A N 1
ATOM 7265 C CA . ASN A 1 1264 ? 128.184 137.350 129.879 1.00 32.73 1264 ASN A CA 1
ATOM 7266 C C . ASN A 1 1264 ? 127.146 138.348 130.362 1.00 32.73 1264 ASN A C 1
ATOM 7267 O O . ASN A 1 1264 ? 127.383 139.043 131.351 1.00 32.73 1264 ASN A O 1
ATOM 7272 N N . LEU A 1 1265 ? 125.995 138.438 129.694 1.00 34.32 1265 LEU A N 1
ATOM 7273 C CA . LEU A 1 1265 ? 124.932 139.300 130.199 1.00 34.32 1265 LEU A CA 1
ATOM 7274 C C . LEU A 1 1265 ? 124.414 138.802 131.543 1.00 34.32 1265 LEU A C 1
ATOM 7275 O O . LEU A 1 1265 ? 124.192 139.594 132.467 1.00 34.32 1265 LEU A O 1
ATOM 7280 N N . ALA A 1 1266 ? 124.227 137.487 131.673 1.00 35.15 1266 ALA A N 1
ATOM 7281 C CA . ALA A 1 1266 ? 123.811 136.923 132.954 1.00 35.15 1266 ALA A CA 1
ATOM 7282 C C . ALA A 1 1266 ? 124.869 137.147 134.032 1.00 35.15 1266 ALA A C 1
ATOM 7283 O O . ALA A 1 1266 ? 124.543 137.505 135.173 1.00 35.15 1266 ALA A O 1
ATOM 7285 N N . ASP A 1 1267 ? 126.144 136.943 133.688 1.00 37.46 1267 ASP A N 1
ATOM 7286 C CA . ASP A 1 1267 ? 127.214 137.194 134.649 1.00 37.46 1267 ASP A CA 1
ATOM 7287 C C . ASP A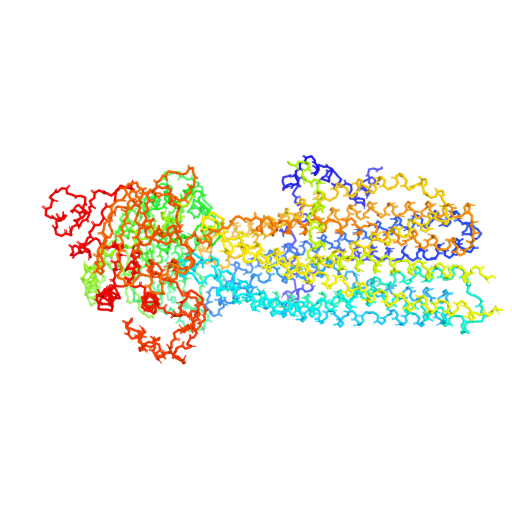 1 1267 ? 127.236 138.654 135.083 1.00 37.46 1267 ASP A C 1
ATOM 7288 O O . ASP A 1 1267 ? 127.421 138.958 136.268 1.00 37.46 1267 ASP A O 1
ATOM 7293 N N . LEU A 1 1268 ? 127.058 139.573 134.133 1.00 39.88 1268 LEU A N 1
ATOM 7294 C CA . LEU A 1 1268 ? 127.059 140.993 134.456 1.00 39.88 1268 LEU A CA 1
ATOM 7295 C C . LEU A 1 1268 ? 125.887 141.353 135.353 1.00 39.88 1268 LEU A C 1
ATOM 7296 O O . LEU A 1 1268 ? 126.029 142.180 136.254 1.00 39.88 1268 LEU A O 1
ATOM 7301 N N . GLU A 1 1269 ? 124.718 140.759 135.114 1.00 42.87 1269 GLU A N 1
ATOM 7302 C CA . GLU A 1 1269 ? 123.583 140.995 136.002 1.00 42.87 1269 GLU A CA 1
ATOM 7303 C C . GLU A 1 1269 ? 123.883 140.516 137.418 1.00 42.87 1269 GLU A C 1
ATOM 7304 O O . GLU A 1 1269 ? 123.609 141.223 138.402 1.00 42.87 1269 GLU A O 1
ATOM 7310 N N . VAL A 1 1270 ? 124.473 139.325 137.539 1.00 41.40 1270 VAL A N 1
ATOM 7311 C CA . VAL A 1 1270 ? 124.809 138.796 138.859 1.00 41.40 1270 VAL A CA 1
ATOM 7312 C C . VAL A 1 1270 ? 125.790 139.719 139.576 1.00 41.40 1270 VAL A C 1
ATOM 7313 O O . VAL A 1 1270 ? 125.637 140.004 140.770 1.00 41.40 1270 VAL A O 1
ATOM 7317 N N . GLN A 1 1271 ? 126.804 140.209 138.860 1.00 42.28 1271 GLN A N 1
ATOM 7318 C CA . GLN A 1 1271 ? 127.796 141.084 139.482 1.00 42.28 1271 GLN A CA 1
ATOM 7319 C C . GLN A 1 1271 ? 127.228 142.465 139.805 1.00 42.28 1271 GLN A C 1
ATOM 7320 O O . GLN A 1 1271 ? 127.599 143.077 140.819 1.00 42.28 1271 GLN A O 1
ATOM 7326 N N . MET A 1 1272 ? 126.337 142.979 138.960 1.00 44.98 1272 MET A N 1
ATOM 7327 C CA . MET A 1 1272 ? 125.689 144.243 139.266 1.00 44.98 1272 MET A CA 1
ATOM 7328 C C . MET A 1 1272 ? 124.771 144.124 140.465 1.00 44.98 1272 MET A C 1
ATOM 7329 O O . MET A 1 1272 ? 124.475 145.137 141.098 1.00 44.98 1272 MET A O 1
ATOM 7334 N N . GLY A 1 1273 ? 124.326 142.914 140.803 1.00 46.57 1273 GLY A N 1
ATOM 7335 C CA . GLY A 1 1273 ? 123.678 142.729 142.095 1.00 46.57 1273 GLY A CA 1
ATOM 7336 C C . GLY A 1 1273 ? 124.572 143.136 143.256 1.00 46.57 1273 GLY A C 1
ATOM 7337 O O . GLY A 1 1273 ? 124.151 143.859 144.167 1.00 46.57 1273 GLY A O 1
ATOM 7338 N N . ALA A 1 1274 ? 125.831 142.692 143.230 1.00 47.54 1274 ALA A N 1
ATOM 7339 C CA . ALA A 1 1274 ? 126.777 143.067 144.278 1.00 47.54 1274 ALA A CA 1
ATOM 7340 C C . ALA A 1 1274 ? 127.103 144.554 144.229 1.00 47.54 1274 ALA A C 1
ATOM 7341 O O . ALA A 1 1274 ? 127.252 145.201 145.275 1.00 47.54 1274 ALA A O 1
ATOM 7343 N N . VAL A 1 1275 ? 127.239 145.110 143.025 1.00 48.12 1275 VAL A N 1
ATOM 7344 C CA . VAL A 1 1275 ? 127.457 146.553 142.913 1.00 48.12 1275 VAL A CA 1
ATOM 7345 C C . VAL A 1 1275 ? 126.282 147.317 143.512 1.00 48.12 1275 VAL A C 1
ATOM 7346 O O . VAL A 1 1275 ? 126.461 148.352 144.165 1.00 48.12 1275 VAL A O 1
ATOM 7350 N N . LYS A 1 1276 ? 125.063 146.819 143.300 1.00 50.84 1276 LYS A N 1
ATOM 7351 C CA . LYS A 1 1276 ? 123.883 147.442 143.884 1.00 50.84 1276 LYS A CA 1
ATOM 7352 C C . LYS A 1 1276 ? 123.909 147.356 145.403 1.00 50.84 1276 LYS A C 1
ATOM 7353 O O . LYS A 1 1276 ? 123.506 148.301 146.087 1.00 50.84 1276 LYS A O 1
ATOM 7359 N N . LYS A 1 1277 ? 124.368 146.229 145.948 1.00 51.09 1277 LYS A N 1
ATOM 7360 C CA . LYS A 1 1277 ? 124.512 146.121 147.400 1.00 51.09 1277 LYS A CA 1
ATOM 7361 C C . LYS A 1 1277 ? 125.496 147.159 147.934 1.00 51.09 1277 LYS A C 1
ATOM 7362 O O . LYS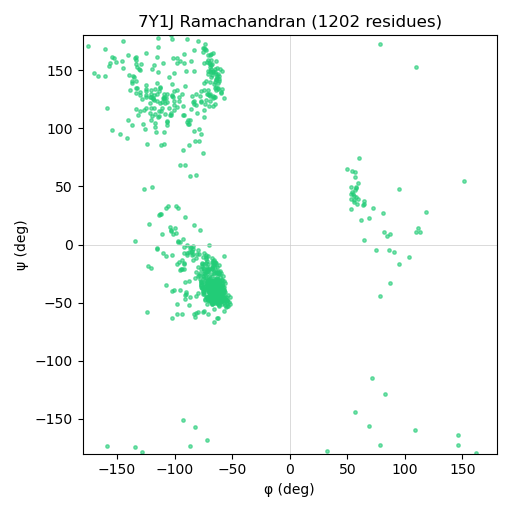 A 1 1277 ? 125.238 147.820 148.950 1.00 51.09 1277 LYS A O 1
ATOM 7368 N N . VAL A 1 1278 ? 126.635 147.312 147.258 1.00 51.58 1278 VAL A N 1
ATOM 7369 C CA . VAL A 1 1278 ? 127.632 148.286 147.700 1.00 51.58 1278 VAL A CA 1
ATOM 7370 C C . VAL A 1 1278 ? 127.072 149.702 147.620 1.00 51.58 1278 VAL A C 1
ATOM 7371 O O . VAL A 1 1278 ? 127.265 150.514 148.532 1.00 51.58 1278 VAL A O 1
ATOM 7375 N N . ASN A 1 1279 ? 126.363 150.020 146.536 1.00 55.24 1279 ASN A N 1
ATOM 7376 C CA . ASN A 1 1279 ? 125.760 151.344 146.415 1.00 55.24 1279 ASN A CA 1
ATOM 7377 C C . ASN A 1 1279 ? 124.691 151.576 147.477 1.00 55.24 1279 ASN A C 1
ATOM 7378 O O . ASN A 1 1279 ? 124.558 152.693 147.991 1.00 55.24 1279 ASN A O 1
ATOM 7383 N N . SER A 1 1280 ? 123.915 150.542 147.810 1.00 55.82 1280 SER A N 1
ATOM 7384 C CA . SER A 1 1280 ? 122.914 150.671 148.863 1.00 55.82 1280 SER A CA 1
ATOM 7385 C C . SER A 1 1280 ? 123.569 150.969 150.202 1.00 55.82 1280 SER A C 1
ATOM 7386 O O . SER A 1 1280 ? 123.069 151.792 150.976 1.00 55.82 1280 SER A O 1
ATOM 7389 N N . PHE A 1 1281 ? 124.686 150.303 150.497 1.00 56.37 1281 PHE A N 1
ATOM 7390 C CA . PHE A 1 1281 ? 125.451 150.673 151.683 1.00 56.37 1281 PHE A CA 1
ATOM 7391 C C . PHE A 1 1281 ? 126.020 152.080 151.579 1.00 56.37 1281 PHE A C 1
ATOM 7392 O O . PHE A 1 1281 ? 126.194 152.745 152.605 1.00 56.37 1281 PHE A O 1
ATOM 7400 N N . LEU A 1 1282 ? 126.321 152.538 150.369 1.00 56.48 1282 LEU A N 1
ATOM 7401 C CA . LEU A 1 1282 ? 126.852 153.876 150.142 1.00 56.48 1282 LEU A CA 1
ATOM 7402 C C . LEU A 1 1282 ? 125.797 154.968 150.236 1.00 56.48 1282 LEU A C 1
ATOM 7403 O O . LEU A 1 1282 ? 126.157 156.144 150.338 1.00 56.48 1282 LEU A O 1
ATOM 7408 N N . THR A 1 1283 ? 124.514 154.617 150.191 1.00 58.96 1283 THR A N 1
ATOM 7409 C CA . THR A 1 1283 ? 123.436 155.596 150.268 1.00 58.96 1283 THR A CA 1
ATOM 7410 C C . THR A 1 1283 ? 122.740 155.563 151.626 1.00 58.96 1283 THR A C 1
ATOM 7411 O O . THR A 1 1283 ? 121.534 155.801 151.719 1.00 58.96 1283 THR A O 1
ATOM 7415 N N . MET A 1 1284 ? 123.489 155.269 152.685 1.00 60.46 1284 MET A N 1
ATOM 7416 C CA . MET A 1 1284 ? 122.938 155.276 154.030 1.00 60.46 1284 MET A CA 1
ATOM 7417 C C . MET A 1 1284 ? 123.124 156.646 154.679 1.00 60.46 1284 MET A C 1
ATOM 7418 O O . MET A 1 1284 ? 123.917 157.476 154.227 1.00 60.46 1284 MET A O 1
ATOM 7423 N N . GLU A 1 1285 ? 122.380 156.873 155.757 1.00 62.10 1285 GLU A N 1
ATOM 7424 C CA . GLU A 1 1285 ? 122.426 158.137 156.480 1.00 62.10 1285 GLU A CA 1
ATOM 7425 C C . GLU A 1 1285 ? 123.470 158.065 157.586 1.00 62.10 1285 GLU A C 1
ATOM 7426 O O . GLU A 1 1285 ? 123.559 157.062 158.301 1.00 62.10 1285 GLU A O 1
ATOM 7432 N N . SER A 1 1286 ? 124.254 159.130 157.725 1.00 59.29 1286 SER A N 1
ATOM 7433 C CA . SER A 1 1286 ? 125.358 159.179 158.668 1.00 59.29 1286 SER A CA 1
ATOM 7434 C C . SER A 1 1286 ? 124.974 159.986 159.907 1.00 59.29 1286 SER A C 1
ATOM 7435 O O . SER A 1 1286 ? 123.884 160.551 160.006 1.00 59.29 1286 SER A O 1
ATOM 7438 N N . GLU A 1 1287 ? 125.893 160.033 160.867 1.00 56.75 1287 GLU A N 1
ATOM 7439 C CA . GLU A 1 1287 ? 125.707 160.852 162.052 1.00 56.75 1287 GLU A CA 1
ATOM 7440 C C . GLU A 1 1287 ? 125.935 162.324 161.724 1.00 56.75 1287 GLU A C 1
ATOM 7441 O O . GLU A 1 1287 ? 126.483 162.681 160.678 1.00 56.75 1287 GLU A O 1
ATOM 7447 N N . ASN A 1 1288 ? 125.504 163.187 162.644 1.00 57.43 1288 ASN A N 1
ATOM 7448 C CA . ASN A 1 1288 ? 125.668 164.632 162.490 1.00 57.43 1288 ASN A CA 1
ATOM 7449 C C . ASN A 1 1288 ? 126.969 165.049 163.171 1.00 57.43 1288 ASN A C 1
ATOM 7450 O O . ASN A 1 1288 ? 126.995 165.533 164.303 1.00 57.43 1288 ASN A O 1
ATOM 7455 N N . TYR A 1 1289 ? 128.074 164.851 162.452 1.00 54.92 1289 TYR A N 1
ATOM 7456 C CA . TYR A 1 1289 ? 129.387 165.184 162.987 1.00 54.92 1289 TYR A CA 1
ATOM 7457 C C . TYR A 1 1289 ? 129.669 166.678 162.992 1.00 54.92 1289 TYR A C 1
ATOM 7458 O O . TYR A 1 1289 ? 130.660 167.098 163.598 1.00 54.92 1289 TYR A O 1
ATOM 7467 N N . GLU A 1 1290 ? 128.839 167.484 162.337 1.00 60.24 1290 GLU A N 1
ATOM 7468 C CA . GLU A 1 1290 ? 129.031 168.928 162.295 1.00 60.24 1290 GLU A CA 1
ATOM 7469 C C . GLU A 1 1290 ? 128.176 169.577 163.377 1.00 60.24 1290 GLU A C 1
ATOM 7470 O O . GLU A 1 1290 ? 126.955 169.390 163.406 1.00 60.24 1290 GLU A O 1
ATOM 7476 N N . GLY A 1 1291 ? 128.816 170.337 164.260 1.00 66.04 1291 GLY A N 1
ATOM 7477 C CA . GLY A 1 1291 ? 128.116 170.938 165.372 1.00 66.04 1291 GLY A CA 1
ATOM 7478 C C . GLY A 1 1291 ? 127.592 172.330 165.075 1.00 66.04 1291 GLY A C 1
ATOM 7479 O O . GLY A 1 1291 ? 128.091 173.039 164.204 1.00 66.04 1291 GLY A O 1
ATOM 7480 N N . THR A 1 1292 ? 126.560 172.715 165.829 1.00 71.87 1292 THR A N 1
ATOM 7481 C CA . THR A 1 1292 ? 125.961 174.034 165.656 1.00 71.87 1292 THR A CA 1
ATOM 7482 C C . THR A 1 1292 ? 126.890 175.136 166.150 1.00 71.87 1292 THR A C 1
ATOM 7483 O O . THR A 1 1292 ? 127.007 176.189 165.512 1.00 71.87 1292 THR A O 1
ATOM 7487 N N . MET A 1 1293 ? 127.560 174.913 167.277 1.00 76.70 1293 MET A N 1
ATOM 7488 C CA . MET A 1 1293 ? 128.384 175.952 167.878 1.00 76.70 1293 MET A CA 1
ATOM 7489 C C . MET A 1 1293 ? 129.594 176.274 167.011 1.00 76.70 1293 MET A C 1
ATOM 7490 O O . MET A 1 1293 ? 130.161 175.399 166.351 1.00 76.70 1293 MET A O 1
ATOM 7495 N N . ASP A 1 1294 ? 129.979 177.542 167.018 1.00 83.71 1294 ASP A N 1
ATOM 7496 C CA . ASP A 1 1294 ? 131.196 177.982 166.349 1.00 83.71 1294 ASP A CA 1
ATOM 7497 C C . ASP A 1 1294 ? 132.400 177.358 167.041 1.00 83.71 1294 ASP A C 1
ATOM 7498 O O . ASP A 1 1294 ? 132.528 177.485 168.266 1.00 83.71 1294 ASP A O 1
ATOM 7503 N N . PRO A 1 1295 ? 133.292 176.677 166.318 1.00 82.74 1295 PRO A N 1
ATOM 7504 C CA . PRO A 1 1295 ? 134.457 176.068 166.982 1.00 82.74 1295 PRO A CA 1
ATOM 7505 C C . PRO A 1 1295 ? 135.322 177.063 167.735 1.00 82.74 1295 PRO A C 1
ATOM 7506 O O . PRO A 1 1295 ? 135.992 176.677 168.701 1.00 82.74 1295 PRO A O 1
ATOM 7510 N N . SER A 1 1296 ? 135.335 178.332 167.322 1.00 84.14 1296 SER A N 1
ATOM 7511 C CA . SER A 1 1296 ? 136.079 179.339 168.070 1.00 84.14 1296 SER A CA 1
ATOM 7512 C C . SER A 1 1296 ? 135.497 179.546 169.462 1.00 84.14 1296 SER A C 1
ATOM 7513 O O . SER A 1 1296 ? 136.232 179.879 170.398 1.00 84.14 1296 SER A O 1
ATOM 7516 N N . GLN A 1 1297 ? 134.184 179.359 169.617 1.00 83.69 1297 GLN A N 1
ATOM 7517 C CA . GLN A 1 1297 ? 133.560 179.537 170.925 1.00 83.69 1297 GLN A CA 1
ATOM 7518 C C . GLN A 1 1297 ? 134.005 178.459 171.906 1.00 83.69 1297 GLN A C 1
ATOM 7519 O O . GLN A 1 1297 ? 134.185 178.734 173.098 1.00 83.69 1297 GLN A O 1
ATOM 7525 N N . VAL A 1 1298 ? 134.184 177.231 171.428 1.00 78.73 1298 VAL A N 1
ATOM 7526 C CA . VAL A 1 1298 ? 134.608 176.121 172.278 1.00 78.73 1298 VAL A CA 1
ATOM 7527 C C . VAL A 1 1298 ? 136.053 176.354 172.702 1.00 78.73 1298 VAL A C 1
ATOM 7528 O O . VAL A 1 1298 ? 136.931 176.516 171.843 1.00 78.73 1298 VAL A O 1
ATOM 7532 N N . PRO A 1 1299 ? 136.346 176.381 173.999 1.00 75.77 1299 PRO A N 1
ATOM 7533 C CA . PRO A 1 1299 ? 137.725 176.609 174.444 1.00 75.77 1299 PRO A CA 1
ATOM 7534 C C . PRO A 1 1299 ? 138.629 175.446 174.064 1.00 75.77 1299 PRO A C 1
ATOM 7535 O O . PRO A 1 1299 ? 138.182 174.357 173.702 1.00 75.77 1299 PRO A O 1
ATOM 7539 N N . GLU A 1 1300 ? 139.936 175.707 174.136 1.00 76.47 1300 GLU A N 1
ATOM 7540 C CA . GLU A 1 1300 ? 140.915 174.664 173.847 1.00 76.47 1300 GLU A CA 1
ATOM 7541 C C . GLU A 1 1300 ? 140.794 173.518 174.843 1.00 76.47 1300 GLU A C 1
ATOM 7542 O O . GLU A 1 1300 ? 140.817 172.342 174.462 1.00 76.47 1300 GLU A O 1
ATOM 7548 N N . HIS A 1 1301 ? 140.661 173.843 176.124 1.00 75.51 1301 HIS A N 1
ATOM 7549 C CA . HIS A 1 1301 ? 140.409 172.862 177.178 1.00 75.51 1301 HIS A CA 1
ATOM 7550 C C . HIS A 1 1301 ? 138.973 173.080 177.644 1.00 75.51 1301 HIS A C 1
ATOM 7551 O O . HIS A 1 1301 ? 138.718 173.814 178.599 1.00 75.51 1301 HIS A O 1
ATOM 7558 N N . TRP A 1 1302 ? 138.028 172.431 176.952 1.00 67.58 1302 TRP A N 1
ATOM 7559 C CA . TRP A 1 1302 ? 136.616 172.670 177.253 1.00 67.58 1302 TRP A CA 1
ATOM 7560 C C . TRP A 1 1302 ? 136.184 172.011 178.557 1.00 67.58 1302 TRP A C 1
ATOM 7561 O O . TRP A 1 1302 ? 135.700 172.721 179.456 1.00 67.58 1302 TRP A O 1
ATOM 7572 N N . PRO A 1 1303 ? 136.321 170.683 178.745 1.00 69.21 1303 PRO A N 1
ATOM 7573 C CA . PRO A 1 1303 ? 135.894 170.081 180.019 1.00 69.21 1303 PRO A CA 1
ATOM 7574 C C . PRO A 1 1303 ? 137.005 170.129 181.067 1.00 69.21 1303 PRO A C 1
ATOM 7575 O O . PRO A 1 1303 ? 137.454 169.104 181.585 1.00 69.21 1303 PRO A O 1
ATOM 7579 N N . GLN A 1 1304 ? 137.459 171.345 181.378 1.00 73.22 1304 GLN A N 1
ATOM 7580 C CA . GLN A 1 1304 ? 138.589 171.504 182.287 1.00 73.22 1304 GLN A CA 1
ATOM 7581 C C . GLN A 1 1304 ? 138.186 171.242 183.733 1.00 73.22 1304 GLN A C 1
ATOM 7582 O O . GLN A 1 1304 ? 138.937 170.611 184.485 1.00 73.22 1304 GLN A O 1
ATOM 7588 N N . GLU A 1 1305 ? 137.009 171.717 184.143 1.00 72.95 1305 GLU A N 1
ATOM 7589 C CA . GLU A 1 1305 ? 136.581 171.534 185.525 1.00 72.95 1305 GLU A CA 1
ATOM 7590 C C . GLU A 1 1305 ? 135.843 170.213 185.711 1.00 72.95 1305 GLU A C 1
ATOM 7591 O O . GLU A 1 1305 ? 136.189 169.420 186.593 1.00 72.95 1305 GLU A O 1
ATOM 7597 N N . GLY A 1 1306 ? 134.828 169.959 184.891 1.00 70.41 1306 GLY A N 1
ATOM 7598 C CA . GLY A 1 1306 ? 134.078 168.725 184.961 1.00 70.41 1306 GLY A CA 1
ATOM 7599 C C . GLY A 1 1306 ? 132.645 168.846 185.433 1.00 70.41 1306 GLY A C 1
ATOM 7600 O O . GLY A 1 1306 ? 132.042 167.823 185.776 1.00 70.41 1306 GLY A O 1
ATOM 7601 N N . GLU A 1 1307 ? 132.084 170.052 185.476 1.00 70.86 1307 GLU A N 1
ATOM 7602 C CA . GLU A 1 1307 ? 130.687 170.207 185.858 1.00 70.86 1307 GLU A CA 1
ATOM 7603 C C . GLU A 1 1307 ? 129.790 169.503 184.851 1.00 70.86 1307 GLU A C 1
ATOM 7604 O O . GLU A 1 1307 ? 130.065 169.499 183.649 1.00 70.86 1307 GLU A O 1
ATOM 7610 N N . ILE A 1 1308 ? 128.715 168.895 185.343 1.00 66.53 1308 ILE A N 1
ATOM 7611 C CA . ILE A 1 1308 ? 127.694 168.309 184.482 1.00 66.53 1308 ILE A CA 1
ATOM 7612 C C . ILE A 1 1308 ? 126.333 168.741 185.003 1.00 66.53 1308 ILE A C 1
ATOM 7613 O O . ILE A 1 1308 ? 126.093 168.720 186.213 1.00 66.53 1308 ILE A O 1
ATOM 7618 N N . LYS A 1 1309 ? 125.450 169.155 184.099 1.00 67.57 1309 LYS A N 1
ATOM 7619 C CA . LYS A 1 1309 ? 124.093 169.542 184.462 1.00 67.57 1309 LYS A CA 1
ATOM 7620 C C . LYS A 1 1309 ? 123.129 168.841 183.522 1.00 67.57 1309 LYS A C 1
ATOM 7621 O O . LYS A 1 1309 ? 123.093 169.151 182.329 1.00 67.57 1309 LYS A O 1
ATOM 7627 N N . ILE A 1 1310 ? 122.357 167.898 184.049 1.00 67.20 1310 ILE A N 1
ATOM 7628 C CA . ILE A 1 1310 ? 121.392 167.141 183.263 1.00 67.20 1310 ILE A CA 1
ATOM 7629 C C . ILE A 1 1310 ? 120.012 167.702 183.569 1.00 67.20 1310 ILE A C 1
ATOM 7630 O O . ILE A 1 1310 ? 119.518 167.569 184.696 1.00 67.20 1310 ILE A O 1
ATOM 7635 N N . HIS A 1 1311 ? 119.391 168.331 182.571 1.00 71.01 1311 HIS A N 1
ATOM 7636 C CA . HIS A 1 1311 ? 118.117 169.022 182.746 1.00 71.01 1311 HIS A CA 1
ATOM 7637 C C . HIS A 1 1311 ? 117.047 168.312 181.929 1.00 71.01 1311 HIS A C 1
ATOM 7638 O O . HIS A 1 1311 ? 117.064 168.372 180.694 1.00 71.01 1311 HIS A O 1
ATOM 7645 N N . ASP A 1 1312 ? 116.123 167.646 182.623 1.00 71.46 1312 ASP A N 1
ATOM 7646 C CA . ASP A 1 1312 ? 114.931 167.052 182.018 1.00 71.46 1312 ASP A CA 1
ATOM 7647 C C . ASP A 1 1312 ? 115.295 166.137 180.851 1.00 71.46 1312 ASP A C 1
ATOM 7648 O O . ASP A 1 1312 ? 114.668 166.156 179.790 1.00 71.46 1312 ASP A O 1
ATOM 7653 N N . LEU A 1 1313 ? 116.325 165.322 181.057 1.00 68.37 1313 LEU A N 1
ATOM 7654 C CA . LEU A 1 1313 ? 116.832 164.477 179.985 1.00 68.37 1313 LEU A CA 1
ATOM 7655 C C . LEU A 1 1313 ? 115.828 163.387 179.637 1.00 68.37 1313 LEU A C 1
ATOM 7656 O O . LEU A 1 1313 ? 115.330 162.679 180.515 1.00 68.37 1313 LEU A O 1
ATOM 7661 N N . CYS A 1 1314 ? 115.528 163.256 178.349 1.00 68.83 1314 CYS A N 1
ATOM 7662 C CA . CYS A 1 1314 ? 114.680 162.187 177.842 1.00 68.83 1314 CYS A CA 1
ATOM 7663 C C . CYS A 1 1314 ? 115.441 161.490 176.729 1.00 68.83 1314 CYS A C 1
ATOM 7664 O O . CYS A 1 1314 ? 115.737 162.101 175.698 1.00 68.83 1314 CYS A O 1
ATOM 7667 N N . VAL A 1 1315 ? 115.757 160.219 176.941 1.00 65.20 1315 VAL A N 1
ATOM 7668 C CA . VAL A 1 1315 ? 116.672 159.474 176.088 1.00 65.20 1315 VAL A CA 1
ATOM 7669 C C . VAL A 1 1315 ? 115.944 158.271 175.512 1.00 65.20 1315 VAL A C 1
ATOM 7670 O O . VAL A 1 1315 ? 115.351 157.480 176.256 1.00 65.20 1315 VAL A O 1
ATOM 7674 N N . ARG A 1 1316 ? 115.993 158.143 174.188 1.00 66.30 1316 ARG A N 1
ATOM 7675 C CA . ARG A 1 1316 ? 115.508 156.980 173.465 1.00 66.30 1316 ARG A CA 1
ATOM 7676 C C . ARG A 1 1316 ? 116.596 156.528 172.503 1.00 66.30 1316 ARG A C 1
ATOM 7677 O O . ARG A 1 1316 ? 117.399 157.336 172.034 1.00 66.30 1316 ARG A O 1
ATOM 7685 N N . TYR A 1 1317 ? 116.630 155.232 172.218 1.00 60.08 1317 TYR A N 1
ATOM 7686 C CA . TYR A 1 1317 ? 117.666 154.700 171.344 1.00 60.08 1317 TYR A CA 1
ATOM 7687 C C . TYR A 1 1317 ? 117.340 154.840 169.865 1.00 60.08 1317 TYR A C 1
ATOM 7688 O O . TYR A 1 1317 ? 118.239 154.673 169.034 1.00 60.08 1317 TYR A O 1
ATOM 7697 N N . GLU A 1 1318 ? 116.094 155.152 169.520 1.00 70.02 1318 GLU A N 1
ATOM 7698 C CA . GLU A 1 1318 ? 115.689 155.342 168.135 1.00 70.02 1318 GLU A CA 1
ATOM 7699 C C . GLU A 1 1318 ? 114.288 155.930 168.124 1.00 70.02 1318 GLU A C 1
ATOM 7700 O O . GLU A 1 1318 ? 113.488 155.638 169.016 1.00 70.02 1318 GLU A O 1
ATOM 7706 N N . ASN A 1 1319 ? 114.001 156.752 167.117 1.00 73.78 1319 ASN A N 1
ATOM 7707 C CA . ASN A 1 1319 ? 112.660 157.298 166.964 1.00 73.78 1319 ASN A CA 1
ATOM 7708 C C . ASN A 1 1319 ? 111.650 156.168 166.815 1.00 73.78 1319 ASN A C 1
ATOM 7709 O O . ASN A 1 1319 ? 111.973 155.091 166.309 1.00 73.78 1319 ASN A O 1
ATOM 7714 N N . ASN A 1 1320 ? 110.429 156.419 167.286 1.00 74.88 1320 ASN A N 1
ATOM 7715 C CA . ASN A 1 1320 ? 109.276 155.517 167.355 1.00 74.88 1320 ASN A CA 1
ATOM 7716 C C . ASN A 1 1320 ? 109.423 154.491 168.476 1.00 74.88 1320 ASN A C 1
ATOM 7717 O O . ASN A 1 1320 ? 108.472 153.738 168.723 1.00 74.88 1320 ASN A O 1
ATOM 7722 N N . LEU A 1 1321 ? 110.552 154.447 169.175 1.00 72.49 1321 LEU A N 1
ATOM 7723 C CA . LEU A 1 1321 ? 110.726 153.569 170.322 1.00 72.49 1321 LEU A CA 1
ATOM 7724 C C . LEU A 1 1321 ? 110.424 154.318 171.614 1.00 72.49 1321 LEU A C 1
ATOM 7725 O O . LEU A 1 1321 ? 110.474 155.549 171.675 1.00 72.49 1321 LEU A O 1
ATOM 7730 N N . LYS A 1 1322 ? 110.105 153.552 172.652 1.00 71.13 1322 LYS A N 1
ATOM 7731 C CA . LYS A 1 1322 ? 109.815 154.144 173.945 1.00 71.13 1322 LYS A CA 1
ATOM 7732 C C . LYS A 1 1322 ? 111.081 154.753 174.545 1.00 71.13 1322 LYS A C 1
ATOM 7733 O O . LYS A 1 1322 ? 112.180 154.223 174.364 1.00 71.13 1322 LYS A O 1
ATOM 7735 N N . PRO A 1 1323 ? 110.955 155.874 175.255 1.00 67.96 1323 PRO A N 1
ATOM 7736 C CA . PRO A 1 1323 ? 112.135 156.485 175.881 1.00 67.96 1323 PRO A CA 1
ATOM 7737 C C . PRO A 1 1323 ? 112.699 155.589 176.973 1.00 67.96 1323 PRO A C 1
ATOM 7738 O O . PRO A 1 1323 ? 111.954 154.999 177.758 1.00 67.96 1323 PRO A O 1
ATOM 7742 N N . VAL A 1 1324 ? 114.031 155.492 177.018 1.00 63.08 1324 VAL A N 1
ATOM 7743 C CA . VAL A 1 1324 ? 114.693 154.674 178.030 1.00 63.08 1324 VAL A CA 1
ATOM 7744 C C . VAL A 1 1324 ? 115.146 155.487 179.232 1.00 63.08 1324 VAL A C 1
ATOM 7745 O O . VAL A 1 1324 ? 115.477 154.900 180.273 1.00 63.08 1324 VAL A O 1
ATOM 7749 N N . LEU A 1 1325 ? 115.181 156.812 179.125 1.00 64.26 1325 LEU A N 1
ATOM 7750 C CA . LEU A 1 1325 ? 115.406 157.687 180.267 1.00 64.26 1325 LEU A CA 1
ATOM 7751 C C . LEU A 1 1325 ? 114.373 158.800 180.235 1.00 64.26 1325 LEU A C 1
ATOM 7752 O O . LEU A 1 1325 ? 114.142 159.398 179.183 1.00 64.26 1325 LEU A O 1
ATOM 7757 N N . LYS A 1 1326 ? 113.764 159.083 181.385 1.00 68.26 1326 LYS A N 1
ATOM 7758 C CA . LYS A 1 1326 ? 112.636 160.010 181.467 1.00 68.26 1326 LYS A CA 1
ATOM 7759 C C . LYS A 1 1326 ? 112.887 161.023 182.580 1.00 68.26 1326 LYS A C 1
ATOM 7760 O O . LYS A 1 1326 ? 112.944 160.655 183.757 1.00 68.26 1326 LYS A O 1
ATOM 7766 N N . HIS A 1 1327 ? 113.027 162.296 182.202 1.00 71.27 1327 HIS A N 1
ATOM 7767 C CA . HIS A 1 1327 ? 113.047 163.413 183.147 1.00 71.27 1327 HIS A CA 1
ATOM 7768 C C . HIS A 1 1327 ? 114.150 163.251 184.193 1.00 71.27 1327 HIS A C 1
ATOM 7769 O O . HIS A 1 1327 ? 113.925 163.381 185.397 1.00 71.27 1327 HIS A O 1
ATOM 7776 N N . VAL A 1 1328 ? 115.357 162.963 183.718 1.00 68.51 1328 VAL A N 1
ATOM 7777 C CA . VAL A 1 1328 ? 116.515 162.861 184.597 1.00 68.51 1328 VAL A CA 1
ATOM 7778 C C . VAL A 1 1328 ? 117.079 164.255 184.832 1.00 68.51 1328 VAL A C 1
ATOM 7779 O O . VAL A 1 1328 ? 117.437 164.961 183.883 1.00 68.51 1328 VAL A O 1
ATOM 7783 N N . LYS A 1 1329 ? 117.154 164.657 186.098 1.00 69.58 1329 LYS A N 1
ATOM 7784 C CA . LYS A 1 1329 ? 117.718 165.944 186.486 1.00 69.58 1329 LYS A CA 1
ATOM 7785 C C . LYS A 1 1329 ? 118.815 165.693 187.506 1.00 69.58 1329 LYS A C 1
ATOM 7786 O O . LYS A 1 1329 ? 118.583 165.018 188.513 1.00 69.58 1329 LYS A O 1
ATOM 7792 N N . ALA A 1 1330 ? 120.003 166.235 187.253 1.00 69.07 1330 ALA A N 1
ATOM 7793 C CA . ALA A 1 1330 ? 121.113 166.019 188.168 1.00 69.07 1330 ALA A CA 1
ATOM 7794 C C . ALA A 1 1330 ? 122.129 167.137 188.006 1.00 69.07 1330 ALA A C 1
ATOM 7795 O O . ALA A 1 1330 ? 122.241 167.744 186.939 1.00 69.07 1330 ALA A O 1
ATOM 7797 N N . TYR A 1 1331 ? 122.870 167.397 189.079 1.00 70.40 1331 TYR A N 1
ATOM 7798 C CA . TYR A 1 1331 ? 123.956 168.370 189.074 1.00 70.40 1331 TYR A CA 1
ATOM 7799 C C . TYR A 1 1331 ? 125.207 167.690 189.608 1.00 70.40 1331 TYR A C 1
ATOM 7800 O O . TYR A 1 1331 ? 125.341 167.487 190.819 1.00 70.40 1331 TYR A O 1
ATOM 7809 N N . ILE A 1 1332 ? 126.116 167.340 188.706 1.00 68.98 1332 ILE A N 1
ATOM 7810 C CA . ILE A 1 1332 ? 127.380 166.710 189.053 1.00 68.98 1332 ILE A CA 1
ATOM 7811 C C . ILE A 1 1332 ? 128.417 167.808 189.234 1.00 68.98 1332 ILE A C 1
ATOM 7812 O O . ILE A 1 1332 ? 128.812 168.470 188.264 1.00 68.98 1332 ILE A O 1
ATOM 7817 N N . LYS A 1 1333 ? 128.847 167.998 190.477 1.00 71.35 1333 LYS A N 1
ATOM 7818 C CA . LYS A 1 1333 ? 129.841 169.002 190.810 1.00 71.35 1333 LYS A CA 1
ATOM 7819 C C . LYS A 1 1333 ? 131.174 168.662 190.142 1.00 71.35 1333 LYS A C 1
ATOM 7820 O O . LYS A 1 1333 ? 131.495 167.488 189.947 1.00 71.35 1333 LYS A O 1
ATOM 7826 N N . PRO A 1 1334 ? 131.950 169.669 189.745 1.00 71.72 1334 PRO A N 1
ATOM 7827 C CA . PRO A 1 1334 ? 133.288 169.390 189.212 1.00 71.72 1334 PRO A CA 1
ATOM 7828 C C . PRO A 1 1334 ? 134.142 168.657 190.237 1.00 71.72 1334 PRO A C 1
ATOM 7829 O O . PRO A 1 1334 ? 134.199 169.036 191.409 1.00 71.72 1334 PRO A O 1
ATOM 7833 N N . GLY A 1 1335 ? 134.812 167.605 189.781 1.00 72.54 1335 GLY A N 1
ATOM 7834 C CA . GLY A 1 1335 ? 135.605 166.776 190.671 1.00 72.54 1335 GLY A CA 1
ATOM 7835 C C . GLY A 1 1335 ? 134.798 166.038 191.716 1.00 72.54 1335 GLY A C 1
ATOM 7836 O O . GLY A 1 1335 ? 135.273 165.854 192.844 1.00 72.54 1335 GLY A O 1
ATOM 7837 N N . GLN A 1 1336 ? 133.588 165.606 191.372 1.00 72.52 1336 GLN A N 1
ATOM 7838 C CA . GLN A 1 1336 ? 132.725 164.862 192.279 1.00 72.52 1336 GLN A CA 1
ATOM 7839 C C . GLN A 1 1336 ? 132.576 163.437 191.769 1.00 72.52 1336 GLN A C 1
ATOM 7840 O O . GLN A 1 1336 ? 132.365 163.221 190.572 1.00 72.52 1336 GLN A O 1
ATOM 7846 N N . LYS A 1 1337 ? 132.684 162.472 192.677 1.00 71.12 1337 LYS A N 1
ATOM 7847 C CA . LYS A 1 1337 ? 132.628 161.056 192.322 1.00 71.12 1337 LYS A CA 1
ATOM 7848 C C . LYS A 1 1337 ? 131.172 160.610 192.362 1.00 71.12 1337 LYS A C 1
ATOM 7849 O O . LYS A 1 1337 ? 130.590 160.436 193.435 1.00 71.12 1337 LYS A O 1
ATOM 7855 N N . VAL A 1 1338 ? 130.585 160.424 191.186 1.00 69.53 1338 VAL A N 1
ATOM 7856 C CA . VAL A 1 1338 ? 129.181 160.058 191.052 1.00 69.53 1338 VAL A CA 1
ATOM 7857 C C . VAL A 1 1338 ? 129.073 158.556 190.840 1.00 69.53 1338 VAL A C 1
ATOM 7858 O O . VAL A 1 1338 ? 129.805 157.978 190.028 1.00 69.53 1338 VAL A O 1
ATOM 7862 N N . GLY A 1 1339 ? 128.175 157.922 191.586 1.00 70.99 1339 GLY A N 1
ATOM 7863 C CA . GLY A 1 1339 ? 127.881 156.515 191.413 1.00 70.99 1339 GLY A CA 1
ATOM 7864 C C . GLY A 1 1339 ? 126.478 156.288 190.895 1.00 70.99 1339 GLY A C 1
ATOM 7865 O O . GLY A 1 1339 ? 125.501 156.711 191.518 1.00 70.99 1339 GLY A O 1
ATOM 7866 N N . ILE A 1 1340 ? 126.363 155.625 189.751 1.00 67.53 1340 ILE A N 1
ATOM 7867 C CA . ILE A 1 1340 ? 125.078 155.329 189.132 1.00 67.53 1340 ILE A CA 1
ATOM 7868 C C . ILE A 1 1340 ? 124.726 153.882 189.432 1.00 67.53 1340 ILE A C 1
ATOM 7869 O O . ILE A 1 1340 ? 125.528 152.975 189.179 1.00 67.53 1340 ILE A O 1
ATOM 7874 N N . CYS A 1 1341 ? 123.532 153.662 189.973 1.00 69.71 1341 CYS A N 1
ATOM 7875 C CA . CYS A 1 1341 ? 123.104 152.330 190.364 1.00 69.71 1341 CYS A CA 1
ATOM 7876 C C . CYS A 1 1341 ? 121.638 152.145 190.009 1.00 69.71 1341 CYS A C 1
ATOM 7877 O O . CYS A 1 1341 ? 120.909 153.105 189.749 1.00 69.71 1341 CYS A O 1
ATOM 7880 N N . GLY A 1 1342 ? 121.221 150.889 189.989 1.00 66.83 1342 GLY A N 1
ATOM 7881 C CA . GLY A 1 1342 ? 119.850 150.553 189.675 1.00 66.83 1342 GLY A CA 1
ATOM 7882 C C . GLY A 1 1342 ? 119.750 149.091 189.290 1.00 66.83 1342 GLY A C 1
ATOM 7883 O O . GLY A 1 1342 ? 120.740 148.361 189.283 1.00 66.83 1342 GLY A O 1
ATOM 7884 N N . ARG A 1 1343 ? 118.529 148.686 188.969 1.00 66.87 1343 ARG A N 1
ATOM 7885 C CA . ARG A 1 1343 ? 118.274 147.322 188.543 1.00 66.87 1343 ARG A CA 1
ATOM 7886 C C . ARG A 1 1343 ? 118.566 147.168 187.054 1.00 66.87 1343 ARG A C 1
ATOM 7887 O O . ARG A 1 1343 ? 118.747 148.143 186.323 1.00 66.87 1343 ARG A O 1
ATOM 7895 N N . THR A 1 1344 ? 118.628 145.915 186.611 1.00 63.13 1344 THR A N 1
ATOM 7896 C CA . THR A 1 1344 ? 118.927 145.626 185.215 1.00 63.13 1344 THR A CA 1
ATOM 7897 C C . THR A 1 1344 ? 117.852 146.208 184.306 1.00 63.13 1344 THR A C 1
ATOM 7898 O O . THR A 1 1344 ? 116.654 146.054 184.561 1.00 63.13 1344 THR A O 1
ATOM 7902 N N . GLY A 1 1345 ? 118.285 146.880 183.242 1.00 60.90 1345 GLY A N 1
ATOM 7903 C CA . GLY A 1 1345 ? 117.370 147.493 182.304 1.00 60.90 1345 GLY A CA 1
ATOM 7904 C C . GLY A 1 1345 ? 116.832 148.842 182.718 1.00 60.90 1345 GLY A C 1
ATOM 7905 O O . GLY A 1 1345 ? 115.904 149.342 182.074 1.00 60.90 1345 GLY A O 1
ATOM 7906 N N . SER A 1 1346 ? 117.381 149.451 183.767 1.00 62.59 1346 SER A N 1
ATOM 7907 C CA . SER A 1 1346 ? 116.885 150.730 184.255 1.00 62.59 1346 SER A CA 1
ATOM 7908 C C . SER A 1 1346 ? 117.418 151.920 183.470 1.00 62.59 1346 SER A C 1
ATOM 7909 O O . SER A 1 1346 ? 116.909 153.031 183.643 1.00 62.59 1346 SER A O 1
ATOM 7912 N N . GLY A 1 1347 ? 118.420 151.721 182.622 1.00 58.97 1347 GLY A N 1
ATOM 7913 C CA . GLY A 1 1347 ? 118.936 152.799 181.803 1.00 58.97 1347 GLY A CA 1
ATOM 7914 C C . GLY A 1 1347 ? 120.130 153.513 182.396 1.00 58.97 1347 GLY A C 1
ATOM 7915 O O . GLY A 1 1347 ? 120.161 154.745 182.440 1.00 58.97 1347 GLY A O 1
ATOM 7916 N N . LYS A 1 1348 ? 121.121 152.755 182.858 1.00 58.05 1348 LYS A N 1
ATOM 7917 C CA . LYS A 1 1348 ? 122.369 153.326 183.346 1.00 58.05 1348 LYS A CA 1
ATOM 7918 C C . LYS A 1 1348 ? 123.403 153.466 182.239 1.00 58.05 1348 LYS A C 1
ATOM 7919 O O . LYS A 1 1348 ? 124.084 154.489 182.154 1.00 58.05 1348 LYS A O 1
ATOM 7925 N N . SER A 1 1349 ? 123.535 152.450 181.385 1.00 55.58 1349 SER A N 1
ATOM 7926 C CA . SER A 1 1349 ? 124.426 152.563 180.238 1.00 55.58 1349 SER A CA 1
ATOM 7927 C C . SER A 1 1349 ? 123.909 153.582 179.235 1.00 55.58 1349 SER A C 1
ATOM 7928 O O . SER A 1 1349 ? 124.697 154.191 178.504 1.00 55.58 1349 SER A O 1
ATOM 7931 N N . SER A 1 1350 ? 122.593 153.787 179.191 1.00 57.38 1350 SER A N 1
ATOM 7932 C CA . SER A 1 1350 ? 122.035 154.788 178.291 1.00 57.38 1350 SER A CA 1
ATOM 7933 C C . SER A 1 1350 ? 122.445 156.194 178.708 1.00 57.38 1350 SER A C 1
ATOM 7934 O O . SER A 1 1350 ? 122.655 157.058 177.855 1.00 57.38 1350 SER A O 1
ATOM 7937 N N . LEU A 1 1351 ? 122.570 156.444 180.012 1.00 55.85 1351 LEU A N 1
ATOM 7938 C CA . LEU A 1 1351 ? 123.052 157.745 180.469 1.00 55.85 1351 LEU A CA 1
ATOM 7939 C C . LEU A 1 1351 ? 124.509 157.969 180.073 1.00 55.85 1351 LEU A C 1
ATOM 7940 O O . LEU A 1 1351 ? 124.879 159.060 179.613 1.00 55.85 1351 LEU A O 1
ATOM 7945 N N . SER A 1 1352 ? 125.351 156.947 180.240 1.00 53.17 1352 SER A N 1
ATOM 7946 C CA . SER A 1 1352 ? 126.745 157.065 179.831 1.00 53.17 1352 SER A CA 1
ATOM 7947 C C . SER A 1 1352 ? 126.869 157.256 178.327 1.00 53.17 1352 SER A C 1
ATOM 7948 O O . SER A 1 1352 ? 127.785 157.943 177.863 1.00 53.17 1352 SER A O 1
ATOM 7951 N N . LEU A 1 1353 ? 125.968 156.652 177.551 1.00 51.84 1353 LEU A N 1
ATOM 7952 C CA . LEU A 1 1353 ? 125.972 156.875 176.109 1.00 51.84 1353 LEU A CA 1
ATOM 7953 C C . LEU A 1 1353 ? 125.476 158.272 175.764 1.00 51.84 1353 LEU A C 1
ATOM 7954 O O . LEU A 1 1353 ? 125.975 158.898 174.823 1.00 51.84 1353 LEU A O 1
ATOM 7959 N N . ALA A 1 1354 ? 124.487 158.773 176.506 1.00 52.53 1354 ALA A N 1
ATOM 7960 C CA . ALA A 1 1354 ? 123.993 160.126 176.286 1.00 52.53 1354 ALA A CA 1
ATOM 7961 C C . ALA A 1 1354 ? 125.067 161.160 176.569 1.00 52.53 1354 ALA A C 1
ATOM 7962 O O . ALA A 1 1354 ? 125.073 162.233 175.957 1.00 52.53 1354 ALA A O 1
ATOM 7964 N N . PHE A 1 1355 ? 125.972 160.864 177.504 1.00 54.14 1355 PHE A N 1
ATOM 7965 C CA . PHE A 1 1355 ? 127.112 161.750 177.722 1.00 54.14 1355 PHE A CA 1
ATOM 7966 C C . PHE A 1 1355 ? 127.932 161.917 176.447 1.00 54.14 1355 PHE A C 1
ATOM 7967 O O . PHE A 1 1355 ? 128.448 163.005 176.170 1.00 54.14 1355 PHE A O 1
ATOM 7975 N N . PHE A 1 1356 ? 128.062 160.852 175.661 1.00 51.13 1356 PHE A N 1
ATOM 7976 C CA . PHE A 1 1356 ? 128.800 160.879 174.406 1.00 51.13 1356 PHE A CA 1
ATOM 7977 C C . PHE A 1 1356 ? 127.907 161.084 173.193 1.00 51.13 1356 PHE A C 1
ATOM 7978 O O . PHE A 1 1356 ? 128.410 161.082 172.067 1.00 51.13 1356 PHE A O 1
ATOM 7986 N N . ARG A 1 1357 ? 126.602 161.265 173.398 1.00 52.61 1357 ARG A N 1
ATOM 7987 C CA . ARG A 1 1357 ? 125.634 161.406 172.309 1.00 52.61 1357 ARG A CA 1
ATOM 7988 C C . ARG A 1 1357 ? 125.693 160.219 171.352 1.00 52.61 1357 ARG A C 1
ATOM 7989 O O . ARG A 1 1357 ? 125.575 160.373 170.136 1.00 52.61 1357 ARG A O 1
ATOM 7997 N N . MET A 1 1358 ? 125.883 159.027 171.906 1.00 51.17 1358 MET A N 1
ATOM 7998 C CA . MET A 1 1358 ? 125.724 157.790 171.158 1.00 51.17 1358 MET A CA 1
ATOM 7999 C C . MET A 1 1358 ? 124.282 157.313 171.148 1.00 51.17 1358 MET A C 1
ATOM 8000 O O . MET A 1 1358 ? 123.981 156.296 170.517 1.00 51.17 1358 MET A O 1
ATOM 8005 N N . VAL A 1 1359 ? 123.393 158.027 171.832 1.00 57.85 1359 VAL A N 1
ATOM 8006 C CA . VAL A 1 1359 ? 121.980 157.694 171.918 1.00 57.85 1359 VAL A CA 1
ATOM 8007 C C . VAL A 1 1359 ? 121.184 158.967 171.663 1.00 57.85 1359 VAL A C 1
ATOM 8008 O O . VAL A 1 1359 ? 121.677 160.080 171.867 1.00 57.85 1359 VAL A O 1
ATOM 8012 N N . ASP A 1 1360 ? 119.944 158.800 171.209 1.00 63.86 1360 ASP A N 1
ATOM 8013 C CA . ASP A 1 1360 ? 119.141 159.918 170.716 1.00 63.86 1360 ASP A CA 1
ATOM 8014 C C . ASP A 1 1360 ? 118.530 160.674 171.890 1.00 63.86 1360 ASP A C 1
ATOM 8015 O O . ASP A 1 1360 ? 117.669 160.154 172.602 1.00 63.86 1360 ASP A O 1
ATOM 8020 N N . ILE A 1 1361 ? 118.975 161.910 172.090 1.00 64.06 1361 ILE A N 1
ATOM 8021 C CA . ILE A 1 1361 ? 118.347 162.814 173.046 1.00 64.06 1361 ILE A CA 1
ATOM 8022 C C . ILE A 1 1361 ? 117.318 163.658 172.310 1.00 64.06 1361 ILE A C 1
ATOM 8023 O O . ILE A 1 1361 ? 117.621 164.260 171.273 1.00 64.06 1361 ILE A O 1
ATOM 8028 N N . PHE A 1 1362 ? 116.094 163.709 172.838 1.00 68.13 1362 PHE A N 1
ATOM 8029 C CA . PHE A 1 1362 ? 115.035 164.484 172.209 1.00 68.13 1362 PHE A CA 1
ATOM 8030 C C . PHE A 1 1362 ? 114.399 165.530 173.111 1.00 68.13 1362 PHE A C 1
ATOM 8031 O O . PHE A 1 1362 ? 113.763 166.453 172.592 1.00 68.13 1362 PHE A O 1
ATOM 8039 N N . ASP A 1 1363 ? 114.546 165.422 174.428 1.00 70.49 1363 ASP A N 1
ATOM 8040 C CA . ASP A 1 1363 ? 114.042 166.432 175.344 1.00 70.49 1363 ASP A CA 1
ATOM 8041 C C . ASP A 1 1363 ? 115.067 166.650 176.443 1.00 70.49 1363 ASP A C 1
ATOM 8042 O O . ASP A 1 1363 ? 115.740 165.708 176.865 1.00 70.49 1363 ASP A O 1
ATOM 8047 N N . GLY A 1 1364 ? 115.175 167.883 176.913 1.00 68.89 1364 GLY A N 1
ATOM 8048 C CA . GLY A 1 1364 ? 116.171 168.212 177.908 1.00 68.89 1364 GLY A CA 1
ATOM 8049 C C . GLY A 1 1364 ? 117.545 168.376 177.297 1.00 68.89 1364 GLY A C 1
ATOM 8050 O O . GLY A 1 1364 ? 117.730 168.365 176.077 1.00 68.89 1364 GLY A O 1
ATOM 8051 N N . LYS A 1 1365 ? 118.536 168.528 178.173 1.00 67.84 1365 LYS A N 1
ATOM 8052 C CA . LYS A 1 1365 ? 119.892 168.770 177.707 1.00 67.84 1365 LYS A CA 1
ATOM 8053 C C . LYS A 1 1365 ? 120.897 168.288 178.740 1.00 67.84 1365 LYS A C 1
ATOM 8054 O O . LYS A 1 1365 ? 120.571 168.078 179.912 1.00 67.84 1365 LYS A O 1
ATOM 8060 N N . ILE A 1 1366 ? 122.131 168.101 178.278 1.00 62.58 1366 ILE A N 1
ATOM 8061 C CA . ILE A 1 1366 ? 123.276 167.816 179.132 1.00 62.58 1366 ILE A CA 1
ATOM 8062 C C . ILE A 1 1366 ? 124.298 168.916 178.897 1.00 62.58 1366 ILE A C 1
ATOM 8063 O O . ILE A 1 1366 ? 124.862 169.022 177.802 1.00 62.58 1366 ILE A O 1
ATOM 8068 N N . VAL A 1 1367 ? 124.536 169.731 179.920 1.00 64.67 1367 VAL A N 1
ATOM 8069 C CA . VAL A 1 1367 ? 125.471 170.844 179.827 1.00 64.67 1367 VAL A CA 1
ATOM 8070 C C . VAL A 1 1367 ? 126.749 170.464 180.557 1.00 64.67 1367 VAL A C 1
ATOM 8071 O O . VAL A 1 1367 ? 126.756 170.333 181.785 1.00 64.67 1367 VAL A O 1
ATOM 8075 N N . ILE A 1 1368 ? 127.832 170.271 179.810 1.00 64.38 1368 ILE A N 1
ATOM 8076 C CA . ILE A 1 1368 ? 129.108 169.879 180.398 1.00 64.38 1368 ILE A CA 1
ATOM 8077 C C . ILE A 1 1368 ? 130.006 171.109 180.446 1.00 64.38 1368 ILE A C 1
ATOM 8078 O O . ILE A 1 1368 ? 130.442 171.611 179.408 1.00 64.38 1368 ILE A O 1
ATOM 8083 N N . ASP A 1 1369 ? 130.287 171.590 181.657 1.00 69.10 1369 ASP A N 1
ATOM 8084 C CA . ASP A 1 1369 ? 131.161 172.743 181.873 1.00 69.10 1369 ASP A CA 1
ATOM 8085 C C . ASP A 1 1369 ? 130.674 173.968 181.101 1.00 69.10 1369 ASP A C 1
ATOM 8086 O O . ASP A 1 1369 ? 131.462 174.704 180.505 1.00 69.10 1369 ASP A O 1
ATOM 8091 N N . GLY A 1 1370 ? 129.359 174.184 181.105 1.00 67.47 1370 GLY A N 1
ATOM 8092 C CA . GLY A 1 1370 ? 128.772 175.375 180.532 1.00 67.47 1370 GLY A CA 1
ATOM 8093 C C . GLY A 1 1370 ? 128.385 175.285 179.072 1.00 67.47 1370 GLY A C 1
ATOM 8094 O O . GLY A 1 1370 ? 127.764 176.223 178.557 1.00 67.47 1370 GLY A O 1
ATOM 8095 N N . ILE A 1 1371 ? 128.718 174.195 178.386 1.00 65.76 1371 ILE A N 1
ATOM 8096 C CA . ILE A 1 1371 ? 128.453 174.050 176.959 1.00 65.76 1371 ILE A CA 1
ATOM 8097 C C . ILE A 1 1371 ? 127.502 172.880 176.756 1.00 65.76 1371 ILE A C 1
ATOM 8098 O O . ILE A 1 1371 ? 127.786 171.756 177.188 1.00 65.76 1371 ILE A O 1
ATOM 8103 N N . ASP A 1 1372 ? 126.378 173.144 176.096 1.00 63.43 1372 ASP A N 1
ATOM 8104 C CA . ASP A 1 1372 ? 125.449 172.084 175.731 1.00 63.43 1372 ASP A CA 1
ATOM 8105 C C . ASP A 1 1372 ? 126.113 171.146 174.731 1.00 63.43 1372 ASP A C 1
ATOM 8106 O O . ASP A 1 1372 ? 126.534 171.573 173.652 1.00 63.43 1372 ASP A O 1
ATOM 8111 N N . ILE A 1 1373 ? 126.207 169.863 175.090 1.00 59.45 1373 ILE A N 1
ATOM 8112 C CA . ILE A 1 1373 ? 126.915 168.914 174.242 1.00 59.45 1373 ILE A CA 1
ATOM 8113 C C . ILE A 1 1373 ? 126.165 168.628 172.949 1.00 59.45 1373 ILE A C 1
ATOM 8114 O O . ILE A 1 1373 ? 126.774 168.167 171.977 1.00 59.45 1373 ILE A O 1
ATOM 8119 N N . SER A 1 1374 ? 124.855 168.880 172.905 1.00 60.11 1374 SER A N 1
ATOM 8120 C CA . SER A 1 1374 ? 124.122 168.707 171.655 1.00 60.11 1374 SER A CA 1
ATOM 8121 C C . SER A 1 1374 ? 124.554 169.728 170.613 1.00 60.11 1374 SER A C 1
ATOM 8122 O O . SER A 1 1374 ? 124.527 169.438 169.412 1.00 60.11 1374 SER A O 1
ATOM 8125 N N . LYS A 1 1375 ? 124.950 170.920 171.048 1.00 64.15 1375 LYS A N 1
ATOM 8126 C CA . LYS A 1 1375 ? 125.483 171.942 170.153 1.00 64.15 1375 LYS A CA 1
ATOM 8127 C C . LYS A 1 1375 ? 127.008 171.864 170.155 1.00 64.15 1375 LYS A C 1
ATOM 8128 O O . LYS A 1 1375 ? 127.714 172.739 170.652 1.00 64.15 1375 LYS A O 1
ATOM 8134 N N . LEU A 1 1376 ? 127.509 170.770 169.588 1.00 60.57 1376 LEU A N 1
ATOM 8135 C CA . LEU A 1 1376 ? 128.939 170.500 169.545 1.00 60.57 1376 LEU A CA 1
ATOM 8136 C C . LEU A 1 1376 ? 129.199 169.486 168.449 1.00 60.57 1376 LEU A C 1
ATOM 8137 O O . LEU A 1 1376 ? 128.362 168.607 168.217 1.00 60.57 1376 LEU A O 1
ATOM 8142 N N . PRO A 1 1377 ? 130.328 169.581 167.753 1.00 57.36 1377 PRO A N 1
ATOM 8143 C CA . PRO A 1 1377 ? 130.718 168.493 166.853 1.00 57.36 1377 PRO A CA 1
ATOM 8144 C C . PRO A 1 1377 ? 130.910 167.205 167.637 1.00 57.36 1377 PRO A C 1
ATOM 8145 O O . PRO A 1 1377 ? 131.362 167.217 168.783 1.00 57.36 1377 PRO A O 1
ATOM 8149 N N . LEU A 1 1378 ? 130.549 166.085 167.011 1.00 53.27 1378 LEU A N 1
ATOM 8150 C CA . LEU A 1 1378 ? 130.680 164.799 167.686 1.00 53.27 1378 LEU A CA 1
ATOM 8151 C C . LEU A 1 1378 ? 132.132 164.482 168.010 1.00 53.27 1378 LEU A C 1
ATOM 8152 O O . LEU A 1 1378 ? 132.417 163.907 169.065 1.00 53.27 1378 LEU A O 1
ATOM 8157 N N . HIS A 1 1379 ? 133.059 164.842 167.123 1.00 54.86 1379 HIS A N 1
ATOM 8158 C CA . HIS A 1 1379 ? 134.464 164.534 167.363 1.00 54.86 1379 HIS A CA 1
ATOM 8159 C C . HIS A 1 1379 ? 134.997 165.286 168.576 1.00 54.86 1379 HIS A C 1
ATOM 8160 O O . HIS A 1 1379 ? 135.716 164.715 169.402 1.00 54.86 1379 HIS A O 1
ATOM 8167 N N . THR A 1 1380 ? 134.657 166.570 168.702 1.00 54.86 1380 THR A N 1
ATOM 8168 C CA . THR A 1 1380 ? 135.159 167.352 169.828 1.00 54.86 1380 THR A CA 1
ATOM 8169 C C . THR A 1 1380 ? 134.568 166.868 171.144 1.00 54.86 1380 THR A C 1
ATOM 8170 O O . THR A 1 1380 ? 135.256 166.848 172.170 1.00 54.86 1380 THR A O 1
ATOM 8174 N N . LEU A 1 1381 ? 133.290 166.492 171.141 1.00 53.24 1381 LEU A N 1
ATOM 8175 C CA . LEU A 1 1381 ? 132.669 165.973 172.355 1.00 53.24 1381 LEU A CA 1
ATOM 8176 C C . LEU A 1 1381 ? 133.269 164.631 172.752 1.00 53.24 1381 LEU A C 1
ATOM 8177 O O . LEU A 1 1381 ? 133.674 164.433 173.902 1.00 53.24 1381 LEU A O 1
ATOM 8182 N N . ARG A 1 1382 ? 133.342 163.694 171.805 1.00 49.84 1382 ARG A N 1
ATOM 8183 C CA . ARG A 1 1382 ? 133.761 162.337 172.130 1.00 49.84 1382 ARG A CA 1
ATOM 8184 C C . ARG A 1 1382 ? 135.259 162.219 172.367 1.00 49.84 1382 ARG A C 1
ATOM 8185 O O . ARG A 1 1382 ? 135.683 161.329 173.110 1.00 49.84 1382 ARG A O 1
ATOM 8193 N N . SER A 1 1383 ? 136.069 163.085 171.763 1.00 54.32 1383 SER A N 1
ATOM 8194 C CA . SER A 1 1383 ? 137.515 163.016 171.918 1.00 54.32 1383 SER A CA 1
ATOM 8195 C C . SER A 1 1383 ? 138.019 163.719 173.169 1.00 54.32 1383 SER A C 1
ATOM 8196 O O . SER A 1 1383 ? 139.206 163.601 173.489 1.00 54.32 1383 SER A O 1
ATOM 8199 N N . ARG A 1 1384 ? 137.159 164.443 173.879 1.00 58.55 1384 ARG A N 1
ATOM 8200 C CA . ARG A 1 1384 ? 137.541 165.126 175.105 1.00 58.55 1384 ARG A CA 1
ATOM 8201 C C . ARG A 1 1384 ? 136.899 164.513 176.342 1.00 58.55 1384 ARG A C 1
ATOM 8202 O O . ARG A 1 1384 ? 136.985 165.096 177.426 1.00 58.55 1384 ARG A O 1
ATOM 8210 N N . LEU A 1 1385 ? 136.249 163.363 176.201 1.00 54.29 1385 LEU A N 1
ATOM 8211 C CA . LEU A 1 1385 ? 135.669 162.628 177.314 1.00 54.29 1385 LEU A CA 1
ATOM 8212 C C . LEU A 1 1385 ? 136.223 161.211 177.317 1.00 54.29 1385 LEU A C 1
ATOM 8213 O O . LEU A 1 1385 ? 136.333 160.578 176.263 1.00 54.29 1385 LEU A O 1
ATOM 8218 N N . SER A 1 1386 ? 136.569 160.716 178.500 1.00 55.42 1386 SER A N 1
ATOM 8219 C CA . SER A 1 1386 ? 137.111 159.375 178.653 1.00 55.42 1386 SER A CA 1
ATOM 8220 C C . SER A 1 1386 ? 136.038 158.438 179.183 1.00 55.42 1386 SER A C 1
ATOM 8221 O O . SER A 1 1386 ? 135.267 158.802 180.073 1.00 55.42 1386 SER A O 1
ATOM 8224 N N . ILE A 1 1387 ? 135.991 157.231 178.626 1.00 51.63 1387 ILE A N 1
ATOM 8225 C CA . ILE A 1 1387 ? 135.037 156.217 179.050 1.00 51.63 1387 ILE A CA 1
ATOM 8226 C C . ILE A 1 1387 ? 135.765 154.888 179.181 1.00 51.63 1387 ILE A C 1
ATOM 8227 O O . ILE A 1 1387 ? 136.696 154.589 178.428 1.00 51.63 1387 ILE A O 1
ATOM 8232 N N . ILE A 1 1388 ? 135.354 154.100 180.169 1.00 55.54 1388 ILE A N 1
ATOM 8233 C CA . ILE A 1 1388 ? 135.862 152.749 180.369 1.00 55.54 1388 ILE A CA 1
ATOM 8234 C C . ILE A 1 1388 ? 134.658 151.821 180.391 1.00 55.54 1388 ILE A C 1
ATOM 8235 O O . ILE A 1 1388 ? 133.797 151.936 181.271 1.00 55.54 1388 ILE A O 1
ATOM 8240 N N . LEU A 1 1389 ? 134.591 150.909 179.429 1.00 60.05 1389 LEU A N 1
ATOM 8241 C CA . LEU A 1 1389 ? 133.488 149.970 179.341 1.00 60.05 1389 LEU A CA 1
ATOM 8242 C C . LEU A 1 1389 ? 133.812 148.712 180.144 1.00 60.05 1389 LEU A C 1
ATOM 8243 O O . LEU A 1 1389 ? 134.898 148.563 180.707 1.00 60.05 1389 LEU A O 1
ATOM 8248 N N . GLN A 1 1390 ? 132.852 147.789 180.199 1.00 65.17 1390 GLN A N 1
ATOM 8249 C CA . GLN A 1 1390 ? 133.014 146.601 181.029 1.00 65.17 1390 GLN A CA 1
ATOM 8250 C C . GLN A 1 1390 ? 134.055 145.655 180.444 1.00 65.17 1390 GLN A C 1
ATOM 8251 O O . GLN A 1 1390 ? 135.062 145.344 181.089 1.00 65.17 1390 GLN A O 1
ATOM 8257 N N . ASP A 1 1391 ? 133.826 145.178 179.224 1.00 67.18 1391 ASP A N 1
ATOM 8258 C CA . ASP A 1 1391 ? 134.761 144.264 178.583 1.00 67.18 1391 ASP A CA 1
ATOM 8259 C C . ASP A 1 1391 ? 135.854 145.059 177.885 1.00 67.18 1391 ASP A C 1
ATOM 8260 O O . ASP A 1 1391 ? 135.553 145.812 176.949 1.00 67.18 1391 ASP A O 1
ATOM 8265 N N . PRO A 1 1392 ? 137.113 144.932 178.296 1.00 67.09 1392 PRO A N 1
ATOM 8266 C CA . PRO A 1 1392 ? 138.180 145.712 177.662 1.00 67.09 1392 PRO A CA 1
ATOM 8267 C C . PRO A 1 1392 ? 138.523 145.170 176.286 1.00 67.09 1392 PRO A C 1
ATOM 8268 O O . PRO A 1 1392 ? 138.593 143.958 176.071 1.00 67.09 1392 PRO A O 1
ATOM 8272 N N . ILE A 1 1393 ? 138.743 146.087 175.348 1.00 66.19 1393 ILE A N 1
ATOM 8273 C CA . ILE A 1 1393 ? 139.070 145.745 173.970 1.00 66.19 1393 ILE A CA 1
ATOM 8274 C C . ILE A 1 1393 ? 140.320 146.513 173.572 1.00 66.19 1393 ILE A C 1
ATOM 8275 O O . ILE A 1 1393 ? 140.357 147.745 173.679 1.00 66.19 1393 ILE A O 1
ATOM 8280 N N . LEU A 1 1394 ? 141.337 145.791 173.114 1.00 64.78 1394 LEU A N 1
ATOM 8281 C CA . LEU A 1 1394 ? 142.543 146.381 172.559 1.00 64.78 1394 LEU A CA 1
ATOM 8282 C C . LEU A 1 1394 ? 142.642 146.023 171.084 1.00 64.78 1394 LEU A C 1
ATOM 8283 O O . LEU A 1 1394 ? 142.185 144.960 170.654 1.00 64.78 1394 LEU A O 1
ATOM 8288 N N . PHE A 1 1395 ? 143.238 146.921 170.310 1.00 60.00 1395 PHE A N 1
ATOM 8289 C CA . PHE A 1 1395 ? 143.291 146.796 168.862 1.00 60.00 1395 PHE A CA 1
ATOM 8290 C C . PHE A 1 1395 ? 144.681 146.358 168.427 1.00 60.00 1395 PHE A C 1
ATOM 8291 O O . PHE A 1 1395 ? 145.683 146.755 169.028 1.00 60.00 1395 PHE A O 1
ATOM 8299 N N . SER A 1 1396 ? 144.727 145.530 167.385 1.00 62.98 1396 SER A N 1
ATOM 8300 C CA . SER A 1 1396 ? 145.990 144.985 166.907 1.00 62.98 1396 SER A CA 1
ATOM 8301 C C . SER A 1 1396 ? 146.937 146.103 166.495 1.00 62.98 1396 SER A C 1
ATOM 8302 O O . SER A 1 1396 ? 146.561 147.012 165.750 1.00 62.98 1396 SER A O 1
ATOM 8305 N N . GLY A 1 1397 ? 148.164 146.032 166.980 1.00 65.99 1397 GLY A N 1
ATOM 8306 C CA . GLY A 1 1397 ? 149.155 147.046 166.704 1.00 65.99 1397 GLY A CA 1
ATOM 8307 C C . GLY A 1 1397 ? 150.074 147.222 167.894 1.00 65.99 1397 GLY A C 1
ATOM 8308 O O . GLY A 1 1397 ? 150.124 146.381 168.784 1.00 65.99 1397 GLY A O 1
ATOM 8309 N N . SER A 1 1398 ? 150.799 148.334 167.882 1.00 68.38 1398 SER A N 1
ATOM 8310 C CA . SER A 1 1398 ? 151.739 148.647 168.943 1.00 68.38 1398 SER A CA 1
ATOM 8311 C C . SER A 1 1398 ? 151.008 149.099 170.203 1.00 68.38 1398 SER A C 1
ATOM 8312 O O . SER A 1 1398 ? 149.872 149.575 170.159 1.00 68.38 1398 SER A O 1
ATOM 8315 N N . ILE A 1 1399 ? 151.682 148.939 171.344 1.00 69.67 1399 ILE A N 1
ATOM 8316 C CA . ILE A 1 1399 ? 151.156 149.471 172.598 1.00 69.67 1399 ILE A CA 1
ATOM 8317 C C . ILE A 1 1399 ? 151.070 150.989 172.528 1.00 69.67 1399 ILE A C 1
ATOM 8318 O O . ILE A 1 1399 ? 150.123 151.600 173.038 1.00 69.67 1399 ILE A O 1
ATOM 8323 N N . ARG A 1 1400 ? 152.053 151.621 171.887 1.00 72.09 1400 ARG A N 1
ATOM 8324 C CA . ARG A 1 1400 ? 151.970 153.055 171.636 1.00 72.09 1400 ARG A CA 1
ATOM 8325 C C . ARG A 1 1400 ? 150.765 153.386 170.767 1.00 72.09 1400 ARG A C 1
ATOM 8326 O O . ARG A 1 1400 ? 150.090 154.398 170.986 1.00 72.09 1400 ARG A O 1
ATOM 8334 N N . PHE A 1 1401 ? 150.483 152.544 169.771 1.00 65.80 1401 PHE A N 1
ATOM 8335 C CA . PHE A 1 1401 ? 149.301 152.750 168.942 1.00 65.80 1401 PHE A CA 1
ATOM 8336 C C . PHE A 1 1401 ? 148.024 152.630 169.761 1.00 65.80 1401 PHE A C 1
ATOM 8337 O O . PHE A 1 1401 ? 147.099 153.433 169.601 1.00 65.80 1401 PHE A O 1
ATOM 8345 N N . ASN A 1 1402 ? 147.951 151.633 170.645 1.00 65.25 1402 ASN A N 1
ATOM 8346 C CA . ASN A 1 1402 ? 146.753 151.464 171.459 1.00 65.25 1402 ASN A CA 1
ATOM 8347 C C . ASN A 1 1402 ? 146.555 152.638 172.408 1.00 65.25 1402 ASN A C 1
ATOM 8348 O O . ASN A 1 1402 ? 145.429 153.116 172.582 1.00 65.25 1402 ASN A O 1
ATOM 8353 N N . LEU A 1 1403 ? 147.633 153.121 173.028 1.00 67.31 1403 LEU A N 1
ATOM 8354 C CA . LEU A 1 1403 ? 147.495 154.205 173.996 1.00 67.31 1403 LEU A CA 1
ATOM 8355 C C . LEU A 1 1403 ? 147.009 155.491 173.336 1.00 67.31 1403 LEU A C 1
ATOM 8356 O O . LEU A 1 1403 ? 146.154 156.191 173.891 1.00 67.31 1403 LEU A O 1
ATOM 8361 N N . ASP A 1 1404 ? 147.536 155.824 172.160 1.00 71.03 1404 ASP A N 1
ATOM 8362 C CA . ASP A 1 1404 ? 147.072 156.989 171.407 1.00 71.03 1404 ASP A CA 1
ATOM 8363 C C . ASP A 1 1404 ? 147.357 156.771 169.927 1.00 71.03 1404 ASP A C 1
ATOM 8364 O O . ASP A 1 1404 ? 148.489 156.976 169.463 1.00 71.03 1404 ASP A O 1
ATOM 8369 N N . PRO A 1 1405 ? 146.357 156.347 169.152 1.00 65.39 1405 PRO A N 1
ATOM 8370 C CA . PRO A 1 1405 ? 146.556 156.241 167.700 1.00 65.39 1405 PRO A CA 1
ATOM 8371 C C . PRO A 1 1405 ? 146.905 157.564 167.045 1.00 65.39 1405 PRO A C 1
ATOM 8372 O O . PRO A 1 1405 ? 147.634 157.577 166.045 1.00 65.39 1405 PRO A O 1
ATOM 8376 N N . GLU A 1 1406 ? 146.400 158.681 167.574 1.00 73.15 1406 GLU A N 1
ATOM 8377 C CA . GLU A 1 1406 ? 146.738 159.988 167.024 1.00 73.15 1406 GLU A CA 1
ATOM 8378 C C . GLU A 1 1406 ? 148.204 160.344 167.238 1.00 73.15 1406 GLU A C 1
ATOM 8379 O O . GLU A 1 1406 ? 148.730 161.199 166.518 1.00 73.15 1406 GLU A O 1
ATOM 8381 N N . CYS A 1 1407 ? 148.865 159.709 168.209 1.00 77.71 1407 CYS A N 1
ATOM 8382 C CA . CYS A 1 1407 ? 150.284 159.931 168.494 1.00 77.71 1407 CYS A CA 1
ATOM 8383 C C . CYS A 1 1407 ? 150.577 161.390 168.829 1.00 77.71 1407 CYS A C 1
ATOM 8384 O O . CYS A 1 1407 ? 151.634 161.920 168.480 1.00 77.71 1407 CYS A O 1
ATOM 8387 N N . LYS A 1 1408 ? 149.639 162.052 169.508 1.00 81.47 1408 LYS A N 1
ATOM 8388 C CA . LYS A 1 1408 ? 149.847 163.440 169.903 1.00 81.47 1408 LYS A CA 1
ATOM 8389 C C . LYS A 1 1408 ? 150.775 163.551 171.107 1.00 81.47 1408 LYS A C 1
ATOM 8390 O O . LYS A 1 1408 ? 151.554 164.505 171.207 1.00 81.47 1408 LYS A O 1
ATOM 8392 N N . CYS A 1 1409 ? 150.709 162.591 172.026 1.00 84.76 1409 CYS A N 1
ATOM 8393 C CA . CYS A 1 1409 ? 151.486 162.669 173.252 1.00 84.76 1409 CYS A CA 1
ATOM 8394 C C . CYS A 1 1409 ? 152.936 162.254 173.004 1.00 84.76 1409 CYS A C 1
ATOM 8395 O O . CYS A 1 1409 ? 153.320 161.831 171.910 1.00 84.76 1409 CYS A O 1
ATOM 8398 N N . THR A 1 1410 ? 153.746 162.387 174.049 1.00 85.55 1410 THR A N 1
ATOM 8399 C CA . THR A 1 1410 ? 155.149 162.007 174.034 1.00 85.55 1410 THR A CA 1
ATOM 8400 C C . THR A 1 1410 ? 155.331 160.661 174.728 1.00 85.55 1410 THR A C 1
ATOM 8401 O O . THR A 1 1410 ? 154.480 160.218 175.504 1.00 85.55 1410 THR A O 1
ATOM 8405 N N . ASP A 1 1411 ? 156.459 160.007 174.436 1.00 82.92 1411 ASP A N 1
ATOM 8406 C CA . ASP A 1 1411 ? 156.734 158.708 175.041 1.00 82.92 1411 ASP A CA 1
ATOM 8407 C C . ASP A 1 1411 ? 156.857 158.802 176.556 1.00 82.92 1411 ASP A C 1
ATOM 8408 O O . ASP A 1 1411 ? 156.523 157.844 177.261 1.00 82.92 1411 ASP A O 1
ATOM 8413 N N . ASP A 1 1412 ? 157.335 159.936 177.074 1.00 84.15 1412 ASP A N 1
ATOM 8414 C CA . ASP A 1 1412 ? 157.378 160.117 178.521 1.00 84.15 1412 ASP A CA 1
ATOM 8415 C C . ASP A 1 1412 ? 155.976 160.097 179.114 1.00 84.15 1412 ASP A C 1
ATOM 8416 O O . ASP A 1 1412 ? 155.747 159.494 180.169 1.00 84.15 1412 ASP A O 1
ATOM 8421 N N . ARG A 1 1413 ? 155.021 160.744 178.442 1.00 79.69 1413 ARG A N 1
ATOM 8422 C CA . ARG A 1 1413 ? 153.639 160.715 178.906 1.00 79.69 1413 ARG A CA 1
ATOM 8423 C C . ARG A 1 1413 ? 153.068 159.304 178.854 1.00 79.69 1413 ARG A C 1
ATOM 8424 O O . ARG A 1 1413 ? 152.324 158.893 179.752 1.00 79.69 1413 ARG A O 1
ATOM 8432 N N . LEU A 1 1414 ? 153.399 158.547 177.806 1.00 78.59 1414 LEU A N 1
ATOM 8433 C CA . LEU A 1 1414 ? 152.920 157.172 177.709 1.00 78.59 1414 LEU A CA 1
ATOM 8434 C C . LEU A 1 1414 ? 153.491 156.306 178.825 1.00 78.59 1414 LEU A C 1
ATOM 8435 O O . LEU A 1 1414 ? 152.777 155.484 179.410 1.00 78.59 1414 LEU A O 1
ATOM 8440 N N . TRP A 1 1415 ? 154.778 156.473 179.135 1.00 80.79 1415 TRP A N 1
ATOM 8441 C CA . TRP A 1 1415 ? 155.367 155.726 180.242 1.00 80.79 1415 TRP A CA 1
ATOM 8442 C C . TRP A 1 1415 ? 154.749 156.133 181.573 1.00 80.79 1415 TRP A C 1
ATOM 8443 O O . TRP A 1 1415 ? 154.523 155.284 182.443 1.00 80.79 1415 TRP A O 1
ATOM 8454 N N . GLU A 1 1416 ? 154.475 157.427 181.753 1.00 80.14 1416 GLU A N 1
ATOM 8455 C CA . GLU A 1 1416 ? 153.809 157.879 182.969 1.00 80.14 1416 GLU A CA 1
ATOM 8456 C C . GLU A 1 1416 ? 152.431 157.248 183.104 1.00 80.14 1416 GLU A C 1
ATOM 8457 O O . GLU A 1 1416 ? 152.041 156.818 184.195 1.00 80.14 1416 GLU A O 1
ATOM 8463 N N . ALA A 1 1417 ? 151.681 157.181 182.003 1.00 77.62 1417 ALA A N 1
ATOM 8464 C CA . ALA A 1 1417 ? 150.365 156.553 182.036 1.00 77.62 1417 ALA A CA 1
ATOM 8465 C C . ALA A 1 1417 ? 150.464 155.066 182.351 1.00 77.62 1417 ALA A C 1
ATOM 8466 O O . ALA A 1 1417 ? 149.669 154.536 183.134 1.00 77.62 1417 ALA A O 1
ATOM 8468 N N . LEU A 1 1418 ? 151.430 154.374 181.743 1.00 78.49 1418 LEU A N 1
ATOM 8469 C CA . LEU A 1 1418 ? 151.597 152.950 182.013 1.00 78.49 1418 LEU A CA 1
ATOM 8470 C C . LEU A 1 1418 ? 151.991 152.697 183.462 1.00 78.49 1418 LEU A C 1
ATOM 8471 O O . LEU A 1 1418 ? 151.557 151.705 184.058 1.00 78.49 1418 LEU A O 1
ATOM 8476 N N . GLU A 1 1419 ? 152.821 153.567 184.039 1.00 81.05 1419 GLU A N 1
ATOM 8477 C CA . GLU A 1 1419 ? 153.137 153.455 185.459 1.00 81.05 1419 GLU A CA 1
ATOM 8478 C C . GLU A 1 1419 ? 151.910 153.734 186.316 1.00 81.05 1419 GLU A C 1
ATOM 8479 O O . GLU A 1 1419 ? 151.713 153.096 187.357 1.00 81.05 1419 GLU A O 1
ATOM 8485 N N . ILE A 1 1420 ? 151.075 154.685 185.892 1.00 79.10 1420 ILE A N 1
ATOM 8486 C CA . ILE A 1 1420 ? 149.848 154.996 186.619 1.00 79.10 1420 ILE A CA 1
ATOM 8487 C C . ILE A 1 1420 ? 148.930 153.782 186.662 1.00 79.10 1420 ILE A C 1
ATOM 8488 O O . ILE A 1 1420 ? 148.357 153.453 187.708 1.00 79.10 1420 ILE A O 1
ATOM 8493 N N . ALA A 1 1421 ? 148.785 153.092 185.535 1.00 79.19 1421 ALA A N 1
ATOM 8494 C CA . ALA A 1 1421 ? 147.937 151.912 185.444 1.00 79.19 1421 ALA A CA 1
ATOM 8495 C C . ALA A 1 1421 ? 148.580 150.670 186.044 1.00 79.19 1421 ALA A C 1
ATOM 8496 O O . ALA A 1 1421 ? 148.067 149.567 185.826 1.00 79.19 1421 ALA A O 1
ATOM 8498 N N . GLN A 1 1422 ? 149.676 150.824 186.788 1.00 80.86 1422 GLN A N 1
ATOM 8499 C CA . GLN A 1 1422 ? 150.397 149.701 187.387 1.00 80.86 1422 GLN A CA 1
ATOM 8500 C C . GLN A 1 1422 ? 150.774 148.674 186.323 1.00 80.86 1422 GLN A C 1
ATOM 8501 O O . GLN A 1 1422 ? 150.619 147.464 186.499 1.00 80.86 1422 GLN A O 1
ATOM 8507 N N . LEU A 1 1423 ? 151.279 149.179 185.198 1.00 80.18 1423 LEU A N 1
ATOM 8508 C CA . LEU A 1 1423 ? 151.554 148.341 184.042 1.00 80.18 1423 LEU A CA 1
ATOM 8509 C C . LEU A 1 1423 ? 152.909 148.610 183.406 1.00 80.18 1423 LEU A C 1
ATOM 8510 O O . LEU A 1 1423 ? 153.219 147.993 182.382 1.00 80.18 1423 LEU A O 1
ATOM 8515 N N . LYS A 1 1424 ? 153.725 149.502 183.972 1.00 83.05 1424 LYS A N 1
ATOM 8516 C CA . LYS A 1 1424 ? 155.000 149.846 183.349 1.00 83.05 1424 LYS A CA 1
ATOM 8517 C C . LYS A 1 1424 ? 155.948 148.654 183.322 1.00 83.05 1424 LYS A C 1
ATOM 8518 O O . LYS A 1 1424 ? 156.648 148.432 182.327 1.00 83.05 1424 LYS A O 1
ATOM 8524 N N . ASN A 1 1425 ? 155.992 147.880 184.410 1.00 85.38 1425 ASN A N 1
ATOM 8525 C CA . ASN A 1 1425 ? 156.884 146.726 184.466 1.00 85.38 1425 ASN A CA 1
ATOM 8526 C C . ASN A 1 1425 ? 156.494 145.672 183.437 1.00 85.38 1425 ASN A C 1
ATOM 8527 O O . ASN A 1 1425 ? 157.362 145.066 182.798 1.00 85.38 1425 ASN A O 1
ATOM 8532 N N . MET A 1 1426 ? 155.191 145.433 183.271 1.00 84.47 1426 MET A N 1
ATOM 8533 C CA . MET A 1 1426 ? 154.734 144.460 182.284 1.00 84.47 1426 MET A CA 1
ATOM 8534 C C . MET A 1 1426 ? 155.128 144.879 180.874 1.00 84.47 1426 MET A C 1
ATOM 8535 O O . MET A 1 1426 ? 155.546 144.044 180.063 1.00 84.47 1426 MET A O 1
ATOM 8540 N N . VAL A 1 1427 ? 155.001 146.170 180.565 1.00 83.28 1427 VAL A N 1
ATOM 8541 C CA . VAL A 1 1427 ? 155.393 146.664 179.249 1.00 83.28 1427 VAL A CA 1
ATOM 8542 C C . VAL A 1 1427 ? 156.901 146.554 179.062 1.00 83.28 1427 VAL A C 1
ATOM 8543 O O . VAL A 1 1427 ? 157.381 146.196 177.979 1.00 83.28 1427 VAL A O 1
ATOM 8547 N N . LYS A 1 1428 ? 157.673 146.859 180.109 1.00 83.77 1428 LYS A N 1
ATOM 8548 C CA . LYS A 1 1428 ? 159.125 146.731 180.020 1.00 83.77 1428 LYS A CA 1
ATOM 8549 C C . LYS A 1 1428 ? 159.539 145.285 179.777 1.00 83.77 1428 LYS A C 1
ATOM 8550 O O . LYS A 1 1428 ? 160.484 145.021 179.024 1.00 83.77 1428 LYS A O 1
ATOM 8556 N N . SER A 1 1429 ? 158.848 144.336 180.412 1.00 83.36 1429 SER A N 1
ATOM 8557 C CA . SER A 1 1429 ? 159.175 142.927 180.219 1.00 83.36 1429 SER A CA 1
ATOM 8558 C C . SER A 1 1429 ? 158.961 142.490 178.775 1.00 83.36 1429 SER A C 1
ATOM 8559 O O . SER A 1 1429 ? 159.697 141.635 178.271 1.00 83.36 1429 SER A O 1
ATOM 8562 N N . LEU A 1 1430 ? 157.962 143.053 178.100 1.00 83.41 1430 LEU A N 1
ATOM 8563 C CA . LEU A 1 1430 ? 157.722 142.711 176.710 1.00 83.41 1430 LEU A CA 1
ATOM 8564 C C . LEU A 1 1430 ? 158.842 143.258 175.825 1.00 83.41 1430 LEU A C 1
ATOM 8565 O O . LEU A 1 1430 ? 159.440 144.292 176.132 1.00 83.41 1430 LEU A O 1
ATOM 8570 N N . PRO A 1 1431 ? 159.150 142.575 174.720 1.00 82.28 1431 PRO A N 1
ATOM 8571 C CA . PRO A 1 1431 ? 160.222 143.045 173.828 1.00 82.28 1431 PRO A CA 1
ATOM 8572 C C . PRO A 1 1431 ? 159.821 144.330 173.118 1.00 82.28 1431 PRO A C 1
ATOM 8573 O O . PRO A 1 1431 ? 158.759 144.409 172.500 1.00 82.28 1431 PRO A O 1
ATOM 8577 N N . GLY A 1 1432 ? 160.686 145.339 173.207 1.00 79.91 1432 GLY A N 1
ATOM 8578 C CA . GLY A 1 1432 ? 160.463 146.608 172.553 1.00 79.91 1432 GLY A CA 1
ATOM 8579 C C . GLY A 1 1432 ? 159.823 147.674 173.415 1.00 79.91 1432 GLY A C 1
ATOM 8580 O O . GLY A 1 1432 ? 159.894 148.857 173.059 1.00 79.91 1432 GLY A O 1
ATOM 8581 N N . GLY A 1 1433 ? 159.210 147.301 174.535 1.00 78.82 1433 GLY A N 1
ATOM 8582 C CA . GLY A 1 1433 ? 158.567 148.268 175.400 1.00 78.82 1433 GLY A CA 1
ATOM 8583 C C . GLY A 1 1433 ? 157.295 148.843 174.813 1.00 78.82 1433 GLY A C 1
ATOM 8584 O O . GLY A 1 1433 ? 156.316 148.120 174.608 1.00 78.82 1433 GLY A O 1
ATOM 8585 N N . LEU A 1 1434 ? 157.305 150.147 174.526 1.00 76.66 1434 LEU A N 1
ATOM 8586 C CA . LEU A 1 1434 ? 156.121 150.830 174.016 1.00 76.66 1434 LEU A CA 1
ATOM 8587 C C . LEU A 1 1434 ? 155.674 150.318 172.655 1.00 76.66 1434 LEU A C 1
ATOM 8588 O O . LEU A 1 1434 ? 154.544 150.607 172.249 1.00 76.66 1434 LEU A O 1
ATOM 8593 N N . ASP A 1 1435 ? 156.521 149.583 171.938 1.00 74.14 1435 ASP A N 1
ATOM 8594 C CA . ASP A 1 1435 ? 156.194 149.109 170.600 1.00 74.14 1435 ASP A CA 1
ATOM 8595 C C . ASP A 1 1435 ? 156.032 147.594 170.559 1.00 74.14 1435 ASP A C 1
ATOM 8596 O O . ASP A 1 1435 ? 156.227 146.970 169.515 1.00 74.14 1435 ASP A O 1
ATOM 8601 N N . ALA A 1 1436 ? 155.675 146.991 171.689 1.00 73.39 1436 ALA A N 1
ATOM 8602 C CA . ALA A 1 1436 ? 155.362 145.570 171.706 1.00 73.39 1436 ALA A CA 1
ATOM 8603 C C . ALA A 1 1436 ? 154.062 145.311 170.955 1.00 73.39 1436 ALA A C 1
ATOM 8604 O O . ALA A 1 1436 ? 153.103 146.080 171.056 1.00 73.39 1436 ALA A O 1
ATOM 8606 N N . THR A 1 1437 ? 154.034 144.220 170.197 1.00 72.83 1437 THR A N 1
ATOM 8607 C CA . THR A 1 1437 ? 152.890 143.912 169.351 1.00 72.83 1437 THR A CA 1
ATOM 8608 C C . THR A 1 1437 ? 151.721 143.413 170.190 1.00 72.83 1437 THR A C 1
ATOM 8609 O O . THR A 1 1437 ? 151.890 142.555 171.061 1.00 72.83 1437 THR A O 1
ATOM 8613 N N . VAL A 1 1438 ? 150.535 143.953 169.924 1.00 69.83 1438 VAL A N 1
ATOM 8614 C CA . VAL A 1 1438 ? 149.300 143.519 170.564 1.00 69.83 1438 VAL A CA 1
ATOM 8615 C C . VAL A 1 1438 ? 148.482 142.742 169.544 1.00 69.83 1438 VAL A C 1
ATOM 8616 O O . VAL A 1 1438 ? 148.217 143.239 168.443 1.00 69.83 1438 VAL A O 1
ATOM 8620 N N . THR A 1 1439 ? 148.092 141.522 169.899 1.00 70.19 1439 THR A N 1
ATOM 8621 C CA . THR A 1 1439 ? 147.268 140.717 169.013 1.00 70.19 1439 THR A CA 1
ATOM 8622 C C . THR A 1 1439 ? 145.860 141.302 168.935 1.00 70.19 1439 THR A C 1
ATOM 8623 O O . THR A 1 1439 ? 145.410 142.023 169.830 1.00 70.19 1439 THR A O 1
ATOM 8627 N N . GLU A 1 1440 ? 145.170 141.000 167.836 1.00 68.68 1440 GLU A N 1
ATOM 8628 C CA . GLU A 1 1440 ? 143.810 141.489 167.643 1.00 68.68 1440 GLU A CA 1
ATOM 8629 C C . GLU A 1 1440 ? 142.928 141.050 168.802 1.00 68.68 1440 GLU A C 1
ATOM 8630 O O . GLU A 1 1440 ? 142.845 139.860 169.118 1.00 68.68 1440 GLU A O 1
ATOM 8636 N N . GLY A 1 1441 ? 142.269 142.019 169.435 1.00 70.72 1441 GLY A N 1
ATOM 8637 C CA . GLY A 1 1441 ? 141.506 141.774 170.636 1.00 70.72 1441 GLY A CA 1
ATOM 8638 C C . GLY A 1 1441 ? 142.305 141.841 171.918 1.00 70.72 1441 GLY A C 1
ATOM 8639 O O . GLY A 1 1441 ? 141.715 141.739 173.001 1.00 70.72 1441 GLY A O 1
ATOM 8640 N N . GLY A 1 1442 ? 143.621 142.019 171.834 1.00 71.46 1442 GLY A N 1
ATOM 8641 C CA . GLY A 1 1442 ? 144.449 142.049 173.024 1.00 71.46 1442 GLY A CA 1
ATOM 8642 C C . GLY A 1 1442 ? 144.635 140.705 173.689 1.00 71.46 1442 GLY A C 1
ATOM 8643 O O . GLY A 1 1442 ? 144.782 140.643 174.913 1.00 71.46 1442 GLY A O 1
ATOM 8644 N N . GLU A 1 1443 ? 144.639 139.620 172.912 1.00 72.89 1443 GLU A N 1
ATOM 8645 C CA . GLU A 1 1443 ? 144.779 138.281 173.472 1.00 72.89 1443 GLU A CA 1
ATOM 8646 C C . GLU A 1 1443 ? 146.133 138.047 174.128 1.00 72.89 1443 GLU A C 1
ATOM 8647 O O . GLU A 1 1443 ? 146.277 137.071 174.872 1.00 72.89 1443 GLU A O 1
ATOM 8649 N N . ASN A 1 1444 ? 147.123 138.904 173.869 1.00 74.03 1444 ASN A N 1
ATOM 8650 C CA . ASN A 1 1444 ? 148.412 138.766 174.537 1.00 74.03 1444 ASN A CA 1
ATOM 8651 C C . ASN A 1 1444 ? 148.274 138.945 176.042 1.00 74.03 1444 ASN A C 1
ATOM 8652 O O . ASN A 1 1444 ? 148.892 138.213 176.823 1.00 74.03 1444 ASN A O 1
ATOM 8657 N N . PHE A 1 1445 ? 147.471 139.912 176.465 1.00 72.06 1445 PHE A N 1
ATOM 8658 C CA . PHE A 1 1445 ? 147.322 140.259 177.867 1.00 72.06 1445 PHE A CA 1
ATOM 8659 C C . PHE A 1 1445 ? 146.085 139.597 178.459 1.00 72.06 1445 PHE A C 1
ATOM 8660 O O . PHE A 1 1445 ? 145.141 139.239 177.751 1.00 72.06 1445 PHE A O 1
ATOM 8668 N N . SER A 1 1446 ? 146.106 139.431 179.778 1.00 72.87 1446 SER A N 1
ATOM 8669 C CA . SER A 1 1446 ? 144.937 138.937 180.483 1.00 72.87 1446 SER A CA 1
ATOM 8670 C C . SER A 1 1446 ? 143.871 140.028 180.550 1.00 72.87 1446 SER A C 1
ATOM 8671 O O . SER A 1 1446 ? 144.120 141.198 180.248 1.00 72.87 1446 SER A O 1
ATOM 8674 N N . VAL A 1 1447 ? 142.664 139.630 180.956 1.00 72.95 1447 VAL A N 1
ATOM 8675 C CA . VAL A 1 1447 ? 141.545 140.570 180.978 1.00 72.95 1447 VAL A CA 1
ATOM 8676 C C . VAL A 1 1447 ? 141.821 141.711 181.951 1.00 72.95 1447 VAL A C 1
ATOM 8677 O O . VAL A 1 1447 ? 141.477 142.870 181.686 1.00 72.95 1447 VAL A O 1
ATOM 8681 N N . GLY A 1 1448 ? 142.461 141.409 183.082 1.00 73.20 1448 GLY A N 1
ATOM 8682 C CA . GLY A 1 1448 ? 142.846 142.467 184.000 1.00 73.20 1448 GLY A CA 1
ATOM 8683 C C . GLY A 1 1448 ? 143.871 143.409 183.401 1.00 73.20 1448 GLY A C 1
ATOM 8684 O O . GLY A 1 1448 ? 143.803 144.626 183.597 1.00 73.20 1448 GLY A O 1
ATOM 8685 N N . GLN A 1 1449 ? 144.829 142.862 182.653 1.00 71.95 1449 GLN A N 1
ATOM 8686 C CA . GLN A 1 1449 ? 145.809 143.704 181.978 1.00 71.95 1449 GLN A CA 1
ATOM 8687 C C . GLN A 1 1449 ? 145.157 144.542 180.886 1.00 71.95 1449 GLN A C 1
ATOM 8688 O O . GLN A 1 1449 ? 145.549 145.692 180.663 1.00 71.95 1449 GLN A O 1
ATOM 8694 N N . ARG A 1 1450 ? 144.156 143.991 180.196 1.00 70.23 1450 ARG A N 1
ATOM 8695 C CA . ARG A 1 1450 ? 143.419 144.782 179.215 1.00 70.23 1450 ARG A CA 1
ATOM 8696 C C . ARG A 1 1450 ? 142.664 145.926 179.881 1.00 70.23 1450 ARG A C 1
ATOM 8697 O O . ARG A 1 1450 ? 142.620 147.044 179.351 1.00 70.23 1450 ARG A O 1
ATOM 8705 N N . GLN A 1 1451 ? 142.051 145.666 181.038 1.00 68.78 1451 GLN A N 1
ATOM 8706 C CA . GLN A 1 1451 ? 141.361 146.733 181.755 1.00 68.78 1451 GLN A CA 1
ATOM 8707 C C . GLN A 1 1451 ? 142.341 147.799 182.228 1.00 68.78 1451 GLN A C 1
ATOM 8708 O O . GLN A 1 1451 ? 142.032 148.997 182.198 1.00 68.78 1451 GLN A O 1
ATOM 8714 N N . LEU A 1 1452 ? 143.530 147.384 182.670 1.00 71.43 1452 LEU A N 1
ATOM 8715 C CA . LEU A 1 1452 ? 144.560 148.355 183.022 1.00 71.43 1452 LEU A CA 1
ATOM 8716 C C . LEU A 1 1452 ? 145.019 149.152 181.805 1.00 71.43 1452 LEU A C 1
ATOM 8717 O O . LEU A 1 1452 ? 145.337 150.338 181.927 1.00 71.43 1452 LEU A O 1
ATOM 8722 N N . PHE A 1 1453 ? 145.063 148.523 180.629 1.00 70.57 1453 PHE A N 1
ATOM 8723 C CA . PHE A 1 1453 ? 145.372 149.261 179.407 1.00 70.57 1453 PHE A CA 1
ATOM 8724 C C . PHE A 1 1453 ? 144.304 150.304 179.107 1.00 70.57 1453 PHE A C 1
ATOM 8725 O O . PHE A 1 1453 ? 144.615 151.420 178.673 1.00 70.57 1453 PHE A O 1
ATOM 8733 N N . CYS A 1 1454 ? 143.036 149.948 179.305 1.00 68.01 1454 CYS A N 1
ATOM 8734 C CA . CYS A 1 1454 ? 141.960 150.917 179.119 1.00 68.01 1454 CYS A CA 1
ATOM 8735 C C . CYS A 1 1454 ? 142.084 152.070 180.109 1.00 68.01 1454 CYS A C 1
ATOM 8736 O O . CYS A 1 1454 ? 141.852 153.234 179.756 1.00 68.01 1454 CYS A O 1
ATOM 8739 N N . LEU A 1 1455 ? 142.459 151.764 181.352 1.00 69.02 1455 LEU A N 1
ATOM 8740 C CA . LEU A 1 1455 ? 142.740 152.817 182.325 1.00 69.02 1455 LEU A CA 1
ATOM 8741 C C . LEU A 1 1455 ? 143.885 153.707 181.861 1.00 69.02 1455 LEU A C 1
ATOM 8742 O O . LEU A 1 1455 ? 143.845 154.930 182.041 1.00 69.02 1455 LEU A O 1
ATOM 8747 N N . ALA A 1 1456 ? 144.924 153.108 181.279 1.00 68.06 1456 ALA A N 1
ATOM 8748 C CA . ALA A 1 1456 ? 146.052 153.886 180.780 1.00 68.06 1456 ALA A CA 1
ATOM 8749 C C . ALA A 1 1456 ? 145.629 154.810 179.645 1.00 68.06 1456 ALA A C 1
ATOM 8750 O O . ALA A 1 1456 ? 146.067 155.963 179.579 1.00 68.06 1456 ALA A O 1
ATOM 8752 N N . ARG A 1 1457 ? 144.783 154.318 178.737 1.00 64.37 1457 ARG A N 1
ATOM 8753 C CA . ARG A 1 1457 ? 144.269 155.173 177.669 1.00 64.37 1457 ARG A CA 1
ATOM 8754 C C . ARG A 1 1457 ? 143.449 156.323 178.237 1.00 64.37 1457 ARG A C 1
ATOM 8755 O O . ARG A 1 1457 ? 143.577 157.472 177.791 1.00 64.37 1457 ARG A O 1
ATOM 8763 N N . ALA A 1 1458 ? 142.603 156.031 179.227 1.00 65.81 1458 ALA A N 1
ATOM 8764 C CA . ALA A 1 1458 ? 141.810 157.082 179.853 1.00 65.81 1458 ALA A CA 1
ATOM 8765 C C . ALA A 1 1458 ? 142.702 158.127 180.510 1.00 65.81 1458 ALA A C 1
ATOM 8766 O O . ALA A 1 1458 ? 142.408 159.326 180.458 1.00 65.81 1458 ALA A O 1
ATOM 8768 N N . PHE A 1 1459 ? 143.794 157.691 181.140 1.00 70.79 1459 PHE A N 1
ATOM 8769 C CA . PHE A 1 1459 ? 144.718 158.643 181.749 1.00 70.79 1459 PHE A CA 1
ATOM 8770 C C . PHE A 1 1459 ? 145.451 159.458 180.691 1.00 70.79 1459 PHE A C 1
ATOM 8771 O O . PHE A 1 1459 ? 145.722 160.646 180.894 1.00 70.79 1459 PHE A O 1
ATOM 8779 N N . VAL A 1 1460 ? 145.795 158.831 179.565 1.00 66.47 1460 VAL A N 1
ATOM 8780 C CA . VAL A 1 1460 ? 146.434 159.554 178.469 1.00 66.47 1460 VAL A CA 1
ATOM 8781 C C . VAL A 1 1460 ? 145.516 160.650 177.951 1.00 66.47 1460 VAL A C 1
ATOM 8782 O O . VAL A 1 1460 ? 145.964 161.758 177.633 1.00 66.47 1460 VAL A O 1
ATOM 8786 N N . ARG A 1 1461 ? 144.215 160.363 177.870 1.00 59.31 1461 ARG A N 1
ATOM 8787 C CA . ARG A 1 1461 ? 143.293 161.305 177.244 1.00 59.31 1461 ARG A CA 1
ATOM 8788 C C . ARG A 1 1461 ? 143.235 162.636 177.985 1.00 59.31 1461 ARG A C 1
ATOM 8789 O O . ARG A 1 1461 ? 143.088 163.686 177.351 1.00 59.31 1461 ARG A O 1
ATOM 8797 N N . LYS A 1 1462 ? 143.353 162.616 179.313 1.00 66.02 1462 LYS A N 1
ATOM 8798 C CA . LYS A 1 1462 ? 143.270 163.819 180.145 1.00 66.02 1462 LYS A CA 1
ATOM 8799 C C . LYS A 1 1462 ? 141.982 164.593 179.864 1.00 66.02 1462 LYS A C 1
ATOM 8800 O O . LYS A 1 1462 ? 141.990 165.732 179.397 1.00 66.02 1462 LYS A O 1
ATOM 8806 N N . SER A 1 1463 ? 140.862 163.941 180.162 1.00 64.45 1463 SER A N 1
ATOM 8807 C CA . SER A 1 1463 ? 139.551 164.486 179.840 1.00 64.45 1463 SER A CA 1
ATOM 8808 C C . SER A 1 1463 ? 138.917 165.249 180.992 1.00 64.45 1463 SER A C 1
ATOM 8809 O O . SER A 1 1463 ? 138.026 166.073 180.757 1.00 64.45 1463 SER A O 1
ATOM 8812 N N . SER A 1 1464 ? 139.340 164.981 182.226 1.00 67.06 1464 SER A N 1
ATOM 8813 C CA . SER A 1 1464 ? 138.766 165.528 183.454 1.00 67.06 1464 SER A CA 1
ATOM 8814 C C . SER A 1 1464 ? 137.328 165.084 183.683 1.00 67.06 1464 SER A C 1
ATOM 8815 O O . SER A 1 1464 ? 136.694 165.542 184.639 1.00 67.06 1464 SER A O 1
ATOM 8818 N N . ILE A 1 1465 ? 136.793 164.212 182.830 1.00 61.96 1465 ILE A N 1
ATOM 8819 C CA . ILE A 1 1465 ? 135.504 163.562 183.041 1.00 61.96 1465 ILE A CA 1
ATOM 8820 C C . ILE A 1 1465 ? 135.665 162.119 182.585 1.00 61.96 1465 ILE A C 1
ATOM 8821 O O . ILE A 1 1465 ? 135.758 161.854 181.381 1.00 61.96 1465 ILE A O 1
ATOM 8826 N N . LEU A 1 1466 ? 135.713 161.193 183.535 1.00 58.87 1466 LEU A N 1
ATOM 8827 C CA . LEU A 1 1466 ? 135.928 159.783 183.250 1.00 58.87 1466 LEU A CA 1
ATOM 8828 C C . LEU A 1 1466 ? 134.660 159.000 183.550 1.00 58.87 1466 LEU A C 1
ATOM 8829 O O . LEU A 1 1466 ? 134.176 159.015 184.684 1.00 58.87 1466 LEU A O 1
ATOM 8834 N N . ILE A 1 1467 ? 134.143 158.303 182.545 1.00 55.87 1467 ILE A N 1
ATOM 8835 C CA . ILE A 1 1467 ? 132.982 157.436 182.697 1.00 55.87 1467 ILE A CA 1
ATOM 8836 C C . ILE A 1 1467 ? 133.474 156.000 182.795 1.00 55.87 1467 ILE A C 1
ATOM 8837 O O . ILE A 1 1467 ? 134.310 155.569 181.994 1.00 55.87 1467 ILE A O 1
ATOM 8842 N N . MET A 1 1468 ? 132.974 155.262 183.780 1.00 61.58 1468 MET A N 1
ATOM 8843 C CA . MET A 1 1468 ? 133.339 153.864 183.969 1.00 61.58 1468 MET A CA 1
ATOM 8844 C C . MET A 1 1468 ? 132.074 153.023 184.006 1.00 61.58 1468 MET A C 1
ATOM 8845 O O . MET A 1 1468 ? 131.415 152.940 185.044 1.00 61.58 1468 MET A O 1
ATOM 8850 N N . ASP A 1 1469 ? 131.752 152.386 182.884 1.00 63.19 1469 ASP A N 1
ATOM 8851 C CA . ASP A 1 1469 ? 130.524 151.604 182.740 1.00 63.19 1469 ASP A CA 1
ATOM 8852 C C . ASP A 1 1469 ? 130.800 150.181 183.214 1.00 63.19 1469 ASP A C 1
ATOM 8853 O O . ASP A 1 1469 ? 131.111 149.294 182.420 1.00 63.19 1469 ASP A O 1
ATOM 8858 N N . GLU A 1 1470 ? 130.668 149.966 184.524 1.00 67.05 1470 GLU A N 1
ATOM 8859 C CA . GLU A 1 1470 ? 130.870 148.656 185.143 1.00 67.05 1470 GLU A CA 1
ATOM 8860 C C . GLU A 1 1470 ? 132.227 148.073 184.757 1.00 67.05 1470 GLU A C 1
ATOM 8861 O O . GLU A 1 1470 ? 132.342 146.925 184.324 1.00 67.05 1470 GLU A O 1
ATOM 8867 N N . ALA A 1 1471 ? 133.266 148.895 184.911 1.00 68.50 1471 ALA A N 1
ATOM 8868 C CA . ALA A 1 1471 ? 134.605 148.491 184.496 1.00 68.50 1471 ALA A CA 1
ATOM 8869 C C . ALA A 1 1471 ? 135.105 147.297 185.299 1.00 68.50 1471 ALA A C 1
ATOM 8870 O O . ALA A 1 1471 ? 135.725 146.382 184.743 1.00 68.50 1471 ALA A O 1
ATOM 8872 N N . THR A 1 1472 ? 134.846 147.284 186.607 1.00 74.16 1472 THR A N 1
ATOM 8873 C CA . THR A 1 1472 ? 135.370 146.237 187.475 1.00 74.16 1472 THR A CA 1
ATOM 8874 C C . THR A 1 1472 ? 134.700 144.888 187.259 1.00 74.16 1472 THR A C 1
ATOM 8875 O O . THR A 1 1472 ? 135.171 143.891 187.816 1.00 74.16 1472 THR A O 1
ATOM 8879 N N . ALA A 1 1473 ? 133.619 144.828 186.489 1.00 71.99 1473 ALA A N 1
ATOM 8880 C CA . ALA A 1 1473 ? 133.012 143.547 186.172 1.00 71.99 1473 ALA A CA 1
ATOM 8881 C C . ALA A 1 1473 ? 133.926 142.742 185.252 1.00 71.99 1473 ALA A C 1
ATOM 8882 O O . ALA A 1 1473 ? 134.721 143.291 184.484 1.00 71.99 1473 ALA A O 1
ATOM 8884 N N . SER A 1 1474 ? 133.803 141.416 185.341 1.00 74.80 1474 SER A N 1
ATOM 8885 C CA . SER A 1 1474 ? 134.639 140.485 184.580 1.00 74.80 1474 SER A CA 1
ATOM 8886 C C . SER A 1 1474 ? 136.124 140.729 184.834 1.00 74.80 1474 SER A C 1
ATOM 8887 O O . SER A 1 1474 ? 136.950 140.608 183.926 1.00 74.80 1474 SER A O 1
ATOM 8890 N N . ILE A 1 1475 ? 136.469 141.071 186.073 1.00 77.32 1475 ILE A N 1
ATOM 8891 C CA . ILE A 1 1475 ? 137.830 141.415 186.459 1.00 77.32 1475 ILE A CA 1
ATOM 8892 C C . ILE A 1 1475 ? 138.137 140.746 187.792 1.00 77.32 1475 ILE A C 1
ATOM 8893 O O . ILE A 1 1475 ? 137.280 140.662 188.677 1.00 77.32 1475 ILE A O 1
ATOM 8898 N N . ASP A 1 1476 ? 139.368 140.251 187.923 1.00 84.35 1476 ASP A N 1
ATOM 8899 C CA . ASP A 1 1476 ? 139.789 139.595 189.153 1.00 84.35 1476 ASP A CA 1
ATOM 8900 C C . ASP A 1 1476 ? 139.708 140.556 190.332 1.00 84.35 1476 ASP A C 1
ATOM 8901 O O . ASP A 1 1476 ? 139.850 141.772 190.175 1.00 84.35 1476 ASP A O 1
ATOM 8906 N N . MET A 1 1477 ? 139.476 139.999 191.522 1.00 86.99 1477 MET A N 1
ATOM 8907 C CA . MET A 1 1477 ? 139.307 140.824 192.714 1.00 86.99 1477 MET A CA 1
ATOM 8908 C C . MET A 1 1477 ? 140.562 141.637 193.009 1.00 86.99 1477 MET A C 1
ATOM 8909 O O . MET A 1 1477 ? 140.481 142.814 193.376 1.00 86.99 1477 MET A O 1
ATOM 8914 N N . ALA A 1 1478 ? 141.736 141.020 192.864 1.00 86.15 1478 ALA A N 1
ATOM 8915 C CA . ALA A 1 1478 ? 142.981 141.758 193.042 1.00 86.15 1478 ALA A CA 1
ATOM 8916 C C . ALA A 1 1478 ? 143.109 142.864 192.003 1.00 86.15 1478 ALA A C 1
ATOM 8917 O O . ALA A 1 1478 ? 143.465 144.004 192.326 1.00 86.15 1478 ALA A O 1
ATOM 8919 N N . THR A 1 1479 ? 142.804 142.546 190.743 1.00 85.00 1479 THR A N 1
ATOM 8920 C CA . THR A 1 1479 ? 142.830 143.567 189.704 1.00 85.00 1479 THR A CA 1
ATOM 8921 C C . THR A 1 1479 ? 141.739 144.606 189.921 1.00 85.00 1479 THR A C 1
ATOM 8922 O O . THR A 1 1479 ? 141.928 145.778 189.585 1.00 85.00 1479 THR A O 1
ATOM 8926 N N . GLU A 1 1480 ? 140.600 144.204 190.489 1.00 84.95 1480 GLU A N 1
ATOM 8927 C CA . GLU A 1 1480 ? 139.566 145.174 190.834 1.00 84.95 1480 GLU A CA 1
ATOM 8928 C C . GLU A 1 1480 ? 140.061 146.157 191.888 1.00 84.95 1480 GLU A C 1
ATOM 8929 O O . GLU A 1 1480 ? 139.807 147.364 191.793 1.00 84.95 1480 GLU A O 1
ATOM 8935 N N . ASN A 1 1481 ? 140.769 145.658 192.903 1.00 85.85 1481 ASN A N 1
ATOM 8936 C CA . ASN A 1 1481 ? 141.340 146.543 193.913 1.00 85.85 1481 ASN A CA 1
ATOM 8937 C C . ASN A 1 1481 ? 142.395 147.458 193.306 1.00 85.85 1481 ASN A C 1
ATOM 8938 O O . ASN A 1 1481 ? 142.479 148.641 193.659 1.00 85.85 1481 ASN A O 1
ATOM 8943 N N . ILE A 1 1482 ? 143.211 146.926 192.393 1.00 84.69 1482 ILE A N 1
ATOM 8944 C CA . ILE A 1 1482 ? 144.187 147.757 191.693 1.00 84.69 1482 ILE A CA 1
ATOM 8945 C C . ILE A 1 1482 ? 143.484 148.866 190.921 1.00 84.69 1482 ILE A C 1
ATOM 8946 O O . ILE A 1 1482 ? 143.910 150.026 190.941 1.00 84.69 1482 ILE A O 1
ATOM 8951 N N . LEU A 1 1483 ? 142.397 148.521 190.227 1.00 82.24 1483 LEU A N 1
ATOM 8952 C CA . LEU A 1 1483 ? 141.637 149.504 189.463 1.00 82.24 1483 LEU A CA 1
ATOM 8953 C C . LEU A 1 1483 ? 141.064 150.584 190.371 1.00 82.24 1483 LEU A C 1
ATOM 8954 O O . LEU A 1 1483 ? 141.125 151.775 190.047 1.00 82.24 1483 LEU A O 1
ATOM 8959 N N . GLN A 1 1484 ? 140.495 150.183 191.509 1.00 84.54 1484 GLN A N 1
ATOM 8960 C CA . GLN A 1 1484 ? 139.938 151.159 192.441 1.00 84.54 1484 GLN A CA 1
ATOM 8961 C C . GLN A 1 1484 ? 141.021 152.084 192.981 1.00 84.54 1484 GLN A C 1
ATOM 8962 O O . GLN A 1 1484 ? 140.815 153.299 193.086 1.00 84.54 1484 GLN A O 1
ATOM 8968 N N . LYS A 1 1485 ? 142.184 151.526 193.326 1.00 84.64 1485 LYS A N 1
ATOM 8969 C CA . LYS A 1 1485 ? 143.285 152.352 193.809 1.00 84.64 1485 LYS A CA 1
ATOM 8970 C C . LYS A 1 1485 ? 143.748 153.334 192.741 1.00 84.64 1485 LYS A C 1
ATOM 8971 O O . LYS A 1 1485 ? 144.004 154.508 193.036 1.00 84.64 1485 LYS A O 1
ATOM 8977 N N . VAL A 1 1486 ? 143.862 152.871 191.494 1.00 81.48 1486 VAL A N 1
ATOM 8978 C CA . VAL A 1 1486 ? 144.295 153.746 190.408 1.00 81.48 1486 VAL A CA 1
ATOM 8979 C C . VAL A 1 1486 ? 143.291 154.870 190.196 1.00 81.48 1486 VAL A C 1
ATOM 8980 O O . VAL A 1 1486 ? 143.668 156.034 190.018 1.00 81.48 1486 VAL A O 1
ATOM 8984 N N . VAL A 1 1487 ? 141.997 154.543 190.215 1.00 79.63 1487 VAL A N 1
ATOM 8985 C CA . VAL A 1 1487 ? 140.973 155.566 190.023 1.00 79.63 1487 VAL A CA 1
ATOM 8986 C C . VAL A 1 1487 ? 141.019 156.588 191.150 1.00 79.63 1487 VAL A C 1
ATOM 8987 O O . VAL A 1 1487 ? 140.947 157.799 190.912 1.00 79.63 1487 VAL A O 1
ATOM 8991 N N . MET A 1 1488 ? 141.143 156.122 192.395 1.00 83.26 1488 MET A N 1
ATOM 8992 C CA . MET A 1 1488 ? 141.173 157.048 193.522 1.00 83.26 1488 MET A CA 1
ATOM 8993 C C . MET A 1 1488 ? 142.412 157.935 193.488 1.00 83.26 1488 MET A C 1
ATOM 8994 O O . MET A 1 1488 ? 142.336 159.125 193.811 1.00 83.26 1488 MET A O 1
ATOM 8999 N N . THR A 1 1489 ? 143.561 157.380 193.100 1.00 81.03 1489 THR A N 1
ATOM 9000 C CA . THR A 1 1489 ? 144.805 158.142 193.158 1.00 81.03 1489 THR A CA 1
ATOM 9001 C C . THR A 1 1489 ? 144.969 159.051 191.943 1.00 81.03 1489 THR A C 1
ATOM 9002 O O . THR A 1 1489 ? 145.030 160.278 192.076 1.00 81.03 1489 THR A O 1
ATOM 9006 N N . ALA A 1 1490 ? 145.043 158.462 190.748 1.00 77.96 1490 ALA A N 1
ATOM 9007 C CA . ALA A 1 1490 ? 145.346 159.242 189.552 1.00 77.96 1490 ALA A CA 1
ATOM 9008 C C . ALA A 1 1490 ? 144.171 160.117 189.135 1.00 77.96 1490 ALA A C 1
ATOM 9009 O O . ALA A 1 1490 ? 144.363 161.261 188.708 1.00 77.96 1490 ALA A O 1
ATOM 9011 N N . PHE A 1 1491 ? 142.950 159.600 189.246 1.00 74.29 1491 PHE A N 1
ATOM 9012 C CA . PHE A 1 1491 ? 141.751 160.314 188.813 1.00 74.29 1491 PHE A CA 1
ATOM 9013 C C . PHE A 1 1491 ? 141.048 160.992 189.980 1.00 74.29 1491 PHE A C 1
ATOM 9014 O O . PHE A 1 1491 ? 139.819 161.095 190.002 1.00 74.29 1491 PHE A O 1
ATOM 9022 N N . ALA A 1 1492 ? 141.812 161.455 190.971 1.00 76.59 1492 ALA A N 1
ATOM 9023 C CA . ALA A 1 1492 ? 141.218 162.166 192.098 1.00 76.59 1492 ALA A CA 1
ATOM 9024 C C . ALA A 1 1492 ? 140.635 163.503 191.659 1.00 76.59 1492 ALA A C 1
ATOM 9025 O O . ALA A 1 1492 ? 139.553 163.898 192.107 1.00 76.59 1492 ALA A O 1
ATOM 9027 N N . ASP A 1 1493 ? 141.345 164.217 190.785 1.00 77.31 1493 ASP A N 1
ATOM 9028 C CA . ASP A 1 1493 ? 140.856 165.508 190.314 1.00 77.31 1493 ASP A CA 1
ATOM 9029 C C . ASP A 1 1493 ? 139.697 165.344 189.339 1.00 77.31 1493 ASP A C 1
ATOM 9030 O O . ASP A 1 1493 ? 138.748 166.136 189.355 1.00 77.31 1493 ASP A O 1
ATOM 9035 N N . ARG A 1 1494 ? 139.758 164.328 188.484 1.00 72.73 1494 ARG A N 1
ATOM 9036 C CA . ARG A 1 1494 ? 138.764 164.176 187.432 1.00 72.73 1494 ARG A CA 1
ATOM 9037 C C . ARG A 1 1494 ? 137.417 163.758 188.007 1.00 72.73 1494 ARG A C 1
ATOM 9038 O O . ARG A 1 1494 ? 137.335 163.032 189.000 1.00 72.73 1494 ARG A O 1
ATOM 9046 N N . THR A 1 1495 ? 136.352 164.232 187.366 1.00 68.36 1495 THR A N 1
ATOM 9047 C CA . THR A 1 1495 ? 134.991 163.852 187.728 1.00 68.36 1495 THR A CA 1
ATOM 9048 C C . THR A 1 1495 ? 134.736 162.434 187.237 1.00 68.36 1495 THR A C 1
ATOM 9049 O O . THR A 1 1495 ? 134.636 162.196 186.030 1.00 68.36 1495 THR A O 1
ATOM 9053 N N . VAL A 1 1496 ? 134.631 161.491 188.165 1.00 65.15 1496 VAL A N 1
ATOM 9054 C CA . VAL A 1 1496 ? 134.470 160.082 187.834 1.00 65.15 1496 VAL A CA 1
ATOM 9055 C C . VAL A 1 1496 ? 133.004 159.716 187.995 1.00 65.15 1496 VAL A C 1
ATOM 9056 O O . VAL A 1 1496 ? 132.461 159.767 189.104 1.00 65.15 1496 VAL A O 1
ATOM 9060 N N . VAL A 1 1497 ? 132.365 159.344 186.893 1.00 61.58 1497 VAL A N 1
ATOM 9061 C CA . VAL A 1 1497 ? 130.993 158.856 186.887 1.00 61.58 1497 VAL A CA 1
ATOM 9062 C C . VAL A 1 1497 ? 131.061 157.355 186.653 1.00 61.58 1497 VAL A C 1
ATOM 9063 O O . VAL A 1 1497 ? 131.353 156.905 185.539 1.00 61.58 1497 VAL A O 1
ATOM 9067 N N . THR A 1 1498 ? 130.804 156.574 187.696 1.00 64.60 1498 THR A N 1
ATOM 9068 C CA . THR A 1 1498 ? 130.975 155.129 187.648 1.00 64.60 1498 THR A CA 1
ATOM 9069 C C . THR A 1 1498 ? 129.626 154.444 187.809 1.00 64.60 1498 THR A C 1
ATOM 9070 O O . THR A 1 1498 ? 128.914 154.683 188.789 1.00 64.60 1498 THR A O 1
ATOM 9074 N N . ILE A 1 1499 ? 129.273 153.606 186.837 1.00 64.63 1499 ILE A N 1
ATOM 9075 C CA . ILE A 1 1499 ? 128.125 152.713 186.944 1.00 64.63 1499 ILE A CA 1
ATOM 9076 C C . ILE A 1 1499 ? 128.611 151.487 187.709 1.00 64.63 1499 ILE A C 1
ATOM 9077 O O . ILE A 1 1499 ? 129.231 150.592 187.136 1.00 64.63 1499 ILE A O 1
ATOM 9082 N N . ALA A 1 1500 ? 128.345 151.451 189.012 1.00 72.41 1500 ALA A N 1
ATOM 9083 C CA . ALA A 1 1500 ? 128.968 150.458 189.875 1.00 72.41 1500 ALA A CA 1
ATOM 9084 C C . ALA A 1 1500 ? 128.483 149.055 189.544 1.00 72.41 1500 ALA A C 1
ATOM 9085 O O . ALA A 1 1500 ? 127.278 148.798 189.476 1.00 72.41 1500 ALA A O 1
ATOM 9087 N N . HIS A 1 1501 ? 129.436 148.144 189.333 1.00 77.04 1501 HIS A N 1
ATOM 9088 C CA . HIS A 1 1501 ? 129.092 146.732 189.207 1.00 77.04 1501 HIS A CA 1
ATOM 9089 C C . HIS A 1 1501 ? 128.563 146.183 190.525 1.00 77.04 1501 HIS A C 1
ATOM 9090 O O . HIS A 1 1501 ? 127.586 145.425 190.544 1.00 77.04 1501 HIS A O 1
ATOM 9097 N N . ARG A 1 1502 ? 129.198 146.552 191.633 1.00 83.32 1502 ARG A N 1
ATOM 9098 C CA . ARG A 1 1502 ? 128.721 146.234 192.971 1.00 83.32 1502 ARG A CA 1
ATOM 9099 C C . ARG A 1 1502 ? 128.253 147.527 193.621 1.00 83.32 1502 ARG A C 1
ATOM 9100 O O . ARG A 1 1502 ? 129.011 148.501 193.686 1.00 83.32 1502 ARG A O 1
ATOM 9108 N N . VAL A 1 1503 ? 127.007 147.535 194.100 1.00 85.98 1503 VAL A N 1
ATOM 9109 C CA . VAL A 1 1503 ? 126.441 148.750 194.676 1.00 85.98 1503 VAL A CA 1
ATOM 9110 C C . VAL A 1 1503 ? 127.219 149.180 195.911 1.00 85.98 1503 VAL A C 1
ATOM 9111 O O . VAL A 1 1503 ? 127.417 150.380 196.145 1.00 85.98 1503 VAL A O 1
ATOM 9115 N N . SER A 1 1504 ? 127.708 148.220 196.698 1.00 87.07 1504 SER A N 1
ATOM 9116 C CA . SER A 1 1504 ? 128.452 148.543 197.909 1.00 87.07 1504 SER A CA 1
ATOM 9117 C C . SER A 1 1504 ? 129.719 149.338 197.626 1.00 87.07 1504 SER A C 1
ATOM 9118 O O . SER A 1 1504 ? 130.262 149.952 198.550 1.00 87.07 1504 SER A O 1
ATOM 9121 N N . SER A 1 1505 ? 130.201 149.340 196.382 1.00 86.48 1505 SER A N 1
ATOM 9122 C CA . SER A 1 1505 ? 131.373 150.132 196.035 1.00 86.48 1505 SER A CA 1
ATOM 9123 C C . SER A 1 1505 ? 131.088 151.628 196.034 1.00 86.48 1505 SER A C 1
ATOM 9124 O O . SER A 1 1505 ? 132.028 152.420 196.152 1.00 86.48 1505 SER A O 1
ATOM 9127 N N . ILE A 1 1506 ? 129.828 152.037 195.903 1.00 85.46 1506 ILE A N 1
ATOM 9128 C CA . ILE A 1 1506 ? 129.490 153.453 195.853 1.00 85.46 1506 ILE A CA 1
ATOM 9129 C C . ILE A 1 1506 ? 128.677 153.878 197.075 1.00 85.46 1506 ILE A C 1
ATOM 9130 O O . ILE A 1 1506 ? 127.922 154.846 197.009 1.00 85.46 1506 ILE A O 1
ATOM 9135 N N . MET A 1 1507 ? 128.822 153.167 198.195 1.00 91.07 1507 MET A N 1
ATOM 9136 C CA . MET A 1 1507 ? 128.145 153.582 199.418 1.00 91.07 1507 MET A CA 1
ATOM 9137 C C . MET A 1 1507 ? 128.675 154.917 199.923 1.00 91.07 1507 MET A C 1
ATOM 9138 O O . MET A 1 1507 ? 127.936 155.677 200.559 1.00 91.07 1507 MET A O 1
ATOM 9143 N N . ASP A 1 1508 ? 129.943 155.220 199.650 1.00 91.68 1508 ASP A N 1
ATOM 9144 C CA . ASP A 1 1508 ? 130.575 156.453 200.101 1.00 91.68 1508 ASP A CA 1
ATOM 9145 C C . ASP A 1 1508 ? 130.700 157.486 198.987 1.00 91.68 1508 ASP A C 1
ATOM 9146 O O . ASP A 1 1508 ? 131.418 158.478 199.153 1.00 91.68 1508 ASP A O 1
ATOM 9151 N N . ALA A 1 1509 ? 130.026 157.279 197.859 1.00 85.57 1509 ALA A N 1
ATOM 9152 C CA . ALA A 1 1509 ? 130.108 158.218 196.750 1.00 85.57 1509 ALA A CA 1
ATOM 9153 C C . ALA A 1 1509 ? 129.436 159.540 197.108 1.00 85.57 1509 ALA A C 1
ATOM 9154 O O . ALA A 1 1509 ? 128.478 159.588 197.883 1.00 85.57 1509 ALA A O 1
ATOM 9156 N N . GLY A 1 1510 ? 129.959 160.624 196.532 1.00 81.53 1510 GLY A N 1
ATOM 9157 C CA . GLY A 1 1510 ? 129.419 161.941 196.830 1.00 81.53 1510 GLY A CA 1
ATOM 9158 C C . GLY A 1 1510 ? 127.992 162.119 196.350 1.00 81.53 1510 GLY A C 1
ATOM 9159 O O . GLY A 1 1510 ? 127.144 162.642 197.078 1.00 81.53 1510 GLY A O 1
ATOM 9160 N N . LEU A 1 1511 ? 127.706 161.694 195.123 1.00 77.36 1511 LEU A N 1
ATOM 9161 C CA . LEU A 1 1511 ? 126.368 161.771 194.553 1.00 77.36 1511 LEU A CA 1
ATOM 9162 C C . LEU A 1 1511 ? 126.011 160.413 193.977 1.00 77.36 1511 LEU A C 1
ATOM 9163 O O . LEU A 1 1511 ? 126.781 159.853 193.194 1.00 77.36 1511 LEU A O 1
ATOM 9168 N N . VAL A 1 1512 ? 124.850 159.889 194.354 1.00 78.22 1512 VAL A N 1
ATOM 9169 C CA . VAL A 1 1512 ? 124.399 158.576 193.908 1.00 78.22 1512 VAL A CA 1
ATOM 9170 C C . VAL A 1 1512 ? 123.102 158.757 193.134 1.00 78.22 1512 VAL A C 1
ATOM 9171 O O . VAL A 1 1512 ? 122.144 159.347 193.646 1.00 78.22 1512 VAL A O 1
ATOM 9175 N N . LEU A 1 1513 ? 123.073 158.248 191.906 1.00 74.17 1513 LEU A N 1
ATOM 9176 C CA . LEU A 1 1513 ? 121.901 158.319 191.041 1.00 74.17 1513 LEU A CA 1
ATOM 9177 C C . LEU A 1 1513 ? 121.294 156.927 190.938 1.00 74.17 1513 LEU A C 1
ATOM 9178 O O . LEU A 1 1513 ? 121.897 156.025 190.349 1.00 74.17 1513 LEU A O 1
ATOM 9183 N N . VAL A 1 1514 ? 120.100 156.758 191.495 1.00 75.00 1514 VAL A N 1
ATOM 9184 C CA . VAL A 1 1514 ? 119.398 155.481 191.481 1.00 75.00 1514 VAL A CA 1
ATOM 9185 C C . VAL A 1 1514 ? 118.348 155.531 190.381 1.00 75.00 1514 VAL A C 1
ATOM 9186 O O . VAL A 1 1514 ? 117.489 156.420 190.371 1.00 75.00 1514 VAL A O 1
ATOM 9190 N N . PHE A 1 1515 ? 118.418 154.583 189.454 1.00 69.49 1515 PHE A N 1
ATOM 9191 C CA . PHE A 1 1515 ? 117.516 154.527 188.313 1.00 69.49 1515 PHE A CA 1
ATOM 9192 C C . PHE A 1 1515 ? 116.623 153.302 188.422 1.00 69.49 1515 PHE A C 1
ATOM 9193 O O . PHE A 1 1515 ? 117.102 152.205 188.726 1.00 69.49 1515 PHE A O 1
ATOM 9201 N N . SER A 1 1516 ? 115.329 153.491 188.175 1.00 71.79 1516 SER A N 1
ATOM 9202 C CA . SER A 1 1516 ? 114.372 152.392 188.117 1.00 71.79 1516 SER A CA 1
ATOM 9203 C C . SER A 1 1516 ? 113.515 152.580 186.875 1.00 71.79 1516 SER A C 1
ATOM 9204 O O . SER A 1 1516 ? 112.798 153.580 186.760 1.00 71.79 1516 SER A O 1
ATOM 9207 N N . GLU A 1 1517 ? 113.607 151.629 185.945 1.00 72.32 1517 GLU A N 1
ATOM 9208 C CA . GLU A 1 1517 ? 112.766 151.597 184.748 1.00 72.32 1517 GLU A CA 1
ATOM 9209 C C . GLU A 1 1517 ? 112.819 152.922 183.990 1.00 72.32 1517 GLU A C 1
ATOM 9210 O O . GLU A 1 1517 ? 111.810 153.404 183.473 1.00 72.32 1517 GLU A O 1
ATOM 9216 N N . GLY A 1 1518 ? 114.005 153.517 183.925 1.00 69.22 1518 GLY A N 1
ATOM 9217 C CA . GLY A 1 1518 ? 114.201 154.748 183.191 1.00 69.22 1518 GLY A CA 1
ATOM 9218 C C . GLY A 1 1518 ? 113.865 156.019 183.935 1.00 69.22 1518 GLY A C 1
ATOM 9219 O O . GLY A 1 1518 ? 113.874 157.091 183.321 1.00 69.22 1518 GLY A O 1
ATOM 9220 N N . ILE A 1 1519 ? 113.572 155.943 185.230 1.00 72.04 1519 ILE A N 1
ATOM 9221 C CA . ILE A 1 1519 ? 113.212 157.110 186.026 1.00 72.04 1519 ILE A CA 1
ATOM 9222 C C . ILE A 1 1519 ? 114.214 157.247 187.162 1.00 72.04 1519 ILE A C 1
ATOM 9223 O O . ILE A 1 1519 ? 114.527 156.263 187.842 1.00 72.04 1519 ILE A O 1
ATOM 9228 N N . LEU A 1 1520 ? 114.719 158.462 187.361 1.00 74.29 1520 LEU A N 1
ATOM 9229 C CA . LEU A 1 1520 ? 115.676 158.747 188.429 1.00 74.29 1520 LEU A CA 1
ATOM 9230 C C . LEU A 1 1520 ? 114.916 158.823 189.747 1.00 74.29 1520 LEU A C 1
ATOM 9231 O O . LEU A 1 1520 ? 114.367 159.861 190.118 1.00 74.29 1520 LEU A O 1
ATOM 9236 N N . VAL A 1 1521 ? 114.884 157.700 190.467 1.00 79.30 1521 VAL A N 1
ATOM 9237 C CA . VAL A 1 1521 ? 114.122 157.642 191.710 1.00 79.30 1521 VAL A CA 1
ATOM 9238 C C . VAL A 1 1521 ? 114.793 158.468 192.800 1.00 79.30 1521 VAL A C 1
ATOM 9239 O O . VAL A 1 1521 ? 114.141 159.268 193.481 1.00 79.30 1521 VAL A O 1
ATOM 9243 N N . GLU A 1 1522 ? 116.100 158.296 192.983 1.00 82.98 1522 GLU A N 1
ATOM 9244 C CA . GLU A 1 1522 ? 116.830 158.979 194.040 1.00 82.98 1522 GLU A CA 1
ATOM 9245 C C . GLU A 1 1522 ? 118.118 159.569 193.488 1.00 82.98 1522 GLU A C 1
ATOM 9246 O O . GLU A 1 1522 ? 118.788 158.954 192.654 1.00 82.98 1522 GLU A O 1
ATOM 9252 N N . CYS A 1 1523 ? 118.456 160.768 193.961 1.00 83.65 1523 CYS A N 1
ATOM 9253 C CA . CYS A 1 1523 ? 119.697 161.433 193.569 1.00 83.65 1523 CYS A CA 1
ATOM 9254 C C . CYS A 1 1523 ? 120.163 162.251 194.769 1.00 83.65 1523 CYS A C 1
ATOM 9255 O O . CYS A 1 1523 ? 119.726 163.391 194.952 1.00 83.65 1523 CYS A O 1
ATOM 9258 N N . ASP A 1 1524 ? 121.045 161.669 195.573 1.00 86.48 1524 ASP A N 1
ATOM 9259 C CA . ASP A 1 1524 ? 121.514 162.305 196.796 1.00 86.48 1524 ASP A CA 1
ATOM 9260 C C . ASP A 1 1524 ? 122.844 161.665 197.182 1.00 86.48 1524 ASP A C 1
ATOM 9261 O O . ASP A 1 1524 ? 123.402 160.856 196.433 1.00 86.48 1524 ASP A O 1
ATOM 9266 N N . THR A 1 1525 ? 123.356 162.033 198.352 1.00 89.07 1525 THR A N 1
ATOM 9267 C CA . THR A 1 1525 ? 124.594 161.452 198.848 1.00 89.07 1525 THR A CA 1
ATOM 9268 C C . THR A 1 1525 ? 124.378 159.990 199.226 1.00 89.07 1525 THR A C 1
ATOM 9269 O O . THR A 1 1525 ? 123.261 159.561 199.528 1.00 89.07 1525 THR A O 1
ATOM 9273 N N . GLY A 1 1526 ? 125.463 159.220 199.196 1.00 90.70 1526 GLY A N 1
ATOM 9274 C CA . GLY A 1 1526 ? 125.421 157.821 199.550 1.00 90.70 1526 GLY A CA 1
ATOM 9275 C C . GLY A 1 1526 ? 124.885 157.570 200.946 1.00 90.70 1526 GLY A C 1
ATOM 9276 O O . GLY A 1 1526 ? 123.916 156.827 201.133 1.00 90.70 1526 GLY A O 1
ATOM 9277 N N . PRO A 1 1527 ? 125.514 158.174 201.961 1.00 93.04 1527 PRO A N 1
ATOM 9278 C CA . PRO A 1 1527 ? 124.971 158.045 203.324 1.00 93.04 1527 PRO A CA 1
ATOM 9279 C C . PRO A 1 1527 ? 123.551 158.565 203.464 1.00 93.04 1527 PRO A C 1
ATOM 9280 O O . PRO A 1 1527 ? 122.767 158.011 204.245 1.00 93.04 1527 PRO A O 1
ATOM 9284 N N . ASN A 1 1528 ? 123.197 159.625 202.732 1.00 92.84 1528 ASN A N 1
ATOM 9285 C CA . ASN A 1 1528 ? 121.834 160.142 202.796 1.00 92.84 1528 ASN A CA 1
ATOM 9286 C C . ASN A 1 1528 ? 120.831 159.115 202.288 1.00 92.84 1528 ASN A C 1
ATOM 9287 O O .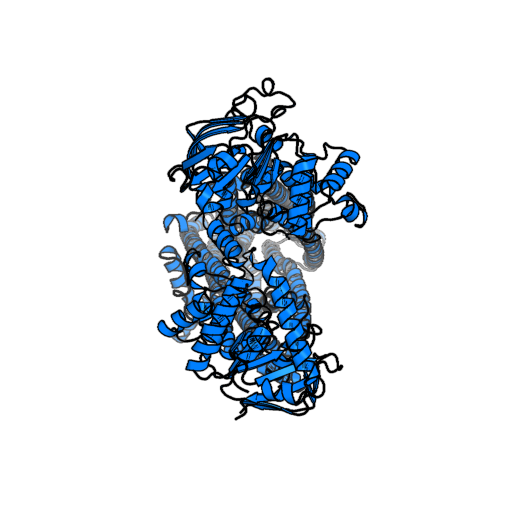 ASN A 1 1528 ? 119.743 158.964 202.855 1.00 92.84 1528 ASN A O 1
ATOM 9292 N N . LEU A 1 1529 ? 121.173 158.405 201.212 1.00 91.04 1529 LEU A N 1
ATOM 9293 C CA . LEU A 1 1529 ? 120.298 157.343 200.728 1.00 91.04 1529 LEU A CA 1
ATOM 9294 C C . LEU A 1 1529 ? 120.304 156.143 201.665 1.00 91.04 1529 LEU A C 1
ATOM 9295 O O . LEU A 1 1529 ? 119.278 155.468 201.811 1.00 91.04 1529 LEU A O 1
ATOM 9300 N N . LEU A 1 1530 ? 121.443 155.857 202.300 1.00 93.20 1530 LEU A N 1
ATOM 9301 C CA . LEU A 1 1530 ? 121.519 154.735 203.228 1.00 93.20 1530 LEU A CA 1
ATOM 9302 C C . LEU A 1 1530 ? 120.682 154.955 204.481 1.00 93.20 1530 LEU A C 1
ATOM 9303 O O . LEU A 1 1530 ? 120.067 154.004 204.973 1.00 93.20 1530 LEU A O 1
ATOM 9308 N N . GLN A 1 1531 ? 120.640 156.180 205.004 1.00 95.72 1531 GLN A N 1
ATOM 9309 C CA . GLN A 1 1531 ? 119.890 156.456 206.222 1.00 95.72 1531 GLN A CA 1
ATOM 9310 C C . GLN A 1 1531 ? 118.383 156.443 206.009 1.00 95.72 1531 GLN A C 1
ATOM 9311 O O . GLN A 1 1531 ? 117.634 156.355 206.989 1.00 95.72 1531 GLN A O 1
ATOM 9317 N N . HIS A 1 1532 ? 117.923 156.524 204.764 1.00 96.66 1532 HIS A N 1
ATOM 9318 C CA . HIS A 1 1532 ? 116.495 156.480 204.460 1.00 96.66 1532 HIS A CA 1
ATOM 9319 C C . HIS A 1 1532 ? 116.084 155.021 204.319 1.00 96.66 1532 HIS A C 1
ATOM 9320 O O . HIS A 1 1532 ? 116.414 154.361 203.332 1.00 96.66 1532 HIS A O 1
ATOM 9322 N N . LYS A 1 1533 ? 115.362 154.512 205.314 1.00 99.01 1533 LYS A N 1
ATOM 9323 C CA . LYS A 1 1533 ? 114.933 153.123 205.297 1.00 99.01 1533 LYS A CA 1
ATOM 9324 C C . LYS A 1 1533 ? 113.912 152.891 204.186 1.00 99.01 1533 LYS A C 1
ATOM 9325 O O . LYS A 1 1533 ? 113.221 153.808 203.735 1.00 99.01 1533 LYS A O 1
ATOM 9327 N N . ASN A 1 1534 ? 113.840 151.637 203.736 1.00 97.73 1534 ASN A N 1
ATOM 9328 C CA . ASN A 1 1534 ? 112.920 151.197 202.689 1.00 97.73 1534 ASN A CA 1
ATOM 9329 C C . ASN A 1 1534 ? 113.175 151.896 201.358 1.00 97.73 1534 ASN A C 1
ATOM 9330 O O . ASN A 1 1534 ? 112.287 151.948 200.501 1.00 97.73 1534 ASN A O 1
ATOM 9332 N N . GLY A 1 1535 ? 114.379 152.440 201.165 1.00 93.80 1535 GLY A N 1
ATOM 9333 C CA . GLY A 1 1535 ? 114.727 153.053 199.905 1.00 93.80 1535 GLY A CA 1
ATOM 9334 C C . GLY A 1 1535 ? 115.257 152.050 198.900 1.00 93.80 1535 GLY A C 1
ATOM 9335 O O . GLY A 1 1535 ? 115.731 150.974 199.259 1.00 93.80 1535 GLY A O 1
ATOM 9336 N N . LEU A 1 1536 ? 115.164 152.417 197.619 1.00 89.55 1536 LEU A N 1
ATOM 9337 C CA . LEU A 1 1536 ? 115.630 151.523 196.564 1.00 89.55 1536 LEU A CA 1
ATOM 9338 C C . LEU A 1 1536 ? 117.130 151.282 196.670 1.00 89.55 1536 LEU A C 1
ATOM 9339 O O . LEU A 1 1536 ? 117.601 150.154 196.481 1.00 89.55 1536 LEU A O 1
ATOM 9344 N N . PHE A 1 1537 ? 117.897 152.330 196.974 1.00 88.33 1537 PHE A N 1
ATOM 9345 C CA . PHE A 1 1537 ? 119.333 152.161 197.165 1.00 88.33 1537 PHE A CA 1
ATOM 9346 C C . PHE A 1 1537 ? 119.625 151.254 198.354 1.00 88.33 1537 PHE A C 1
ATOM 9347 O O . PHE A 1 1537 ? 120.530 150.413 198.295 1.00 88.33 1537 PHE A O 1
ATOM 9355 N N . SER A 1 1538 ? 118.868 151.410 199.442 1.00 91.07 1538 SER A N 1
ATOM 9356 C CA . SER A 1 1538 ? 119.065 150.559 200.610 1.00 91.07 1538 SER A CA 1
ATOM 9357 C C . SER A 1 1538 ? 118.774 149.099 200.286 1.00 91.07 1538 SER A C 1
ATOM 9358 O O . SER A 1 1538 ? 119.502 148.201 200.727 1.00 91.07 1538 SER A O 1
ATOM 9361 N N . THR A 1 1539 ? 117.711 148.839 199.522 1.00 91.11 1539 THR A N 1
ATOM 9362 C CA . THR A 1 1539 ? 117.415 147.468 199.117 1.00 91.11 1539 THR A CA 1
ATOM 9363 C C . THR A 1 1539 ? 118.502 146.916 198.204 1.00 91.11 1539 THR A C 1
ATOM 9364 O O . THR A 1 1539 ? 118.869 145.740 198.309 1.00 91.11 1539 THR A O 1
ATOM 9368 N N . LEU A 1 1540 ? 119.023 147.746 197.296 1.00 88.63 1540 LEU A N 1
ATOM 9369 C CA . LEU A 1 1540 ? 120.097 147.296 196.416 1.00 88.63 1540 LEU A CA 1
ATOM 9370 C C . LEU A 1 1540 ? 121.348 146.940 197.207 1.00 88.63 1540 LEU A C 1
ATOM 9371 O O . LEU A 1 1540 ? 122.024 145.951 196.900 1.00 88.63 1540 LEU A O 1
ATOM 9376 N N . VAL A 1 1541 ? 121.676 147.738 198.227 1.00 91.24 1541 VAL A N 1
ATOM 9377 C CA . VAL A 1 1541 ? 122.875 147.480 199.020 1.00 91.24 1541 VAL A CA 1
ATOM 9378 C C . VAL A 1 1541 ? 122.774 146.133 199.726 1.00 91.24 1541 VAL A C 1
ATOM 9379 O O . VAL A 1 1541 ? 123.735 145.354 199.750 1.00 91.24 1541 VAL A O 1
ATOM 9383 N N . MET A 1 1542 ? 121.615 145.834 200.303 1.00 95.25 1542 MET A N 1
ATOM 9384 C CA . MET A 1 1542 ? 121.411 144.564 200.990 1.00 95.25 1542 MET A CA 1
ATOM 9385 C C . MET A 1 1542 ? 121.374 143.401 200.002 1.00 95.25 1542 MET A C 1
ATOM 9386 O O . MET A 1 1542 ? 120.366 143.172 199.335 1.00 95.25 1542 MET A O 1
#

Nearest PDB structures (foldseek):
  7y1j-assembly1_A  TM=1.001E+00  e=0.000E+00  Rattus norvegicus
  7y1l-assembly1_A  TM=9.960E-01  e=0.000E+00  Rattus norvegicus
  7y1m-assembly1_A  TM=9.967E-01  e=0.000E+00  Rattus norvegicus
  7y1k-assembly1_A  TM=9.821E-01  e=0.000E+00  Rattus norvegicus
  7vlt-assembly1_A  TM=8.096E-01  e=0.000E+00  Rattus norvegicus

B-factor: mean 48.55, std 17.23, range [23.23, 105.39]

Sequence (1204 aa):
LQPFVNLLSKATYWWMNTLIISAHRKPIDLKAIGKLPIAMRAVTNYVCLKEAYEEQKKKTPSIWLAMYRAFGRPILLSSTFRYLADLLGFAGPLCISGIVQREFLENAHVLAVLLFLALILQRTFLQASYYVTIETGINLRGALLAMIYNKILRLSTSNLSMGEMTLGQINNLVAIETNQLMWFLFLCPNLWAMPVQIIMGVILLYNLLGSSALVGAAVIVLLAPIQYFIATKLAEAQKSTLDYSTERLKKTNEILKGIKLLKLYAWEHIFCKSVEETRMKELSSLKTFALYTSLSIFMNAAIPIAAVLATFVTHAYASGNNLKPAEAFASLSLFHILVTPLFLLSTVVRFAVKAIISVQKLNEFLLSDEIGEDVAIKVTNGYFSWGSGLATLSNIDIRIPTGQLTMIVGQVGCGKSSLLLAILGEMQTLEGKVYWNRYSVAYAAQKPWLLNATVEENITFGSSFNRQRYKAVTDACSLQPDIDLLPFGDQTEIGERGINLSGGQRQRICVARALYQNTNIVFLDDPFSALDIHLSDHLMQEGILKFLQDDKRTVVLVTHKLQYLTHADWIIAMKDGSVLREGTLKDIQTKDVELYEHWKTLMNRQDQELEKDMEADQTTLERKTLRRAMYSRVMRLRTKMPWKTCWWYLTSGGFFLLFLMIFSKLLKHSVIVAIDYWLATWTSEYKADQTFYVAGFSILCGAGIFLCLVTSLTVEWMGLTAAKNLHHNLLNKIILGPIRFFDTTPLGLILNRFSADTNIIDQHIPPTLESLTRSTLLCLSAIGMISYATPVFLIALAPLGVAFYFIQKYFRVASKDLQELDDSTQLPLLCHFSETAEGLTTIRAFRHETRFKQRMLELTDTNNIAYLFLSAANRWLEVRTDYLGACIVLTASIASISGSSNSGLVGLGLLYALTITNYLNWVVRNLADLEVQMGAVKKVNSFLTMESENYEGTMDPSQVPEHWPQEGEIKIHDLCVRYENNLKPVLKHVKAYIKPGQKVGICGRTGSGKSSLSLAFFRMVDIFDGKIVIDGIDISKLPLHTLRSRLSIILQDPILFSGSIRFNLDPECKCTDDRLWEALEIAQLKNMVKSLPGGLDATVTEGGENFSVGQRQLFCLARAFVRKSSILIMDEATASIDMATENILQKVVMTAFADRTVVTIAHRVSSIMDAGLVLVFSEGILVECDTGPNLLQHKNGLFSTLVM

Secondary structure (DSSP, 8-state):
-HHHHHHHHHHHTGGGHHHHHHHHHS---TTTS-PPPGGGSHHHHHHHHHHHHHHHHH----HHHHHHHHS-HHHHHHHHHHHHHHHHHTHHHHHHHHHHH--GGG-HHHHHHHHHHHHHHHHHHHHHHHHHHHHHHHHHHHHHHHHHHHHHHHB---TTTS-TTHHHHHHHIIIIIHHHHHHHHHHHHHHHHHHHHHHHHHHHHHHHHTTHHHHHHHHHHTHHHHHHHHHHHHHHHHHHHHHHHHHHHHHHHHHHTTHHHHHHHT-HHHHHHHHHHHHHHHHHHHHHHHHHHHHHHHHHHHHHHHHHHHHHHHHHHTSSSPPPHHHHHHHHHHHHHHHHHHHHHHHHHHHHHHHHHHHHHHHHHHSS-B----EEEEEEEEEEESSSSSEEEEEEEEEEETTSEEEEE--TTSSHHHHHHHHTT-SEEEEEEEEE----EEEE-SS----SSBHHHHHHSSS---HHHHHHHHHHTT-HHHHHTSSSGGG-BBSSSSB---HHHHHHHHHHHHHHS--SEEEEESTTTT--HHHHHHIIIIIIIIIHHHTT-EEEEE-S-GGGGGG-SEEEEESSSSEEEEE-HHHHHHH-HHHHHHHHHHHHHHHHHHHHHTTS-HHHHHHHHHHHHTS---HHHHS---HHHHHHHHHTT-HHHHHHHHHHHHHHHHHHHHHHHHHHHHHTT-----HHHHHHHHHHHHHHHHHHHHHHHHHHHHHHHHHHHHHHHHHHHHHTS-HHHHHHS-HHHHHHIIIIIHHIIIIIHHHHHHHHHHHHHHHHHHHHHHHHH-TTHHHHHHHHHHHHHHHHHHHHHHHHHHHHHHHHHHHHHHHHHHHHHTTHHHHHHHT-HHHHHHHHHHHHHHHHHHHHHHHHHHHHHHHHHHHHHHHHHHHHHHHHHHS-S-HHHHHHHHHHHHHHHHHHHHHHHHHHHHHHHHHHHHHHHHHHT------S-SS-TTTS-SSTTSS--EEEEEEEEESSTTSPPSEEEEEEEE-TT--EEEEESTTSSSHHHHHHHTT-SEEEEEEEEETTEETTSS-HHHHHHTSEEE-SS----SEEHHHHH-TT--S-HHHHHHHHHHTT-HHHHHHSTTGGG-EE-TTSTTS-HHHHHHHHHHHHHHH--SEEEEESTTTTS-HHHHHHHHHHHHHHTSSSEEEEE-SSGGGGTT-SEEEEEETTEEEEEE-HHHHHHSTT-HHHHHH-

Solvent-accessible surface area: 50072 Å² total; per-residue (Å²): 164,146,103,112,73,73,117,83,35,122,21,27,4,153,98,0,31,104,20,0,65,11,6,46,167,99,107,11,71,78,93,47,6,48,168,4,73,126,80,14,79,0,60,49,10,33,60,53,2,64,97,5,12,91,99,24,88,167,174,136,6,32,3,89,76,0,10,124,139,19,11,6,205,49,15,99,86,0,9,71,44,14,75,66,2,7,101,44,11,8,21,1,0,98,12,0,13,16,1,3,123,156,122,146,107,108,74,14,80,30,21,0,66,74,1,36,86,11,7,44,86,20,24,20,54,22,0,21,3,60,38,24,5,22,47,4,0,1,16,0,11,0,0,3,4,0,12,2,0,20,10,0,9,108,6,15,32,6,139,120,36,26,28,177,135,19,49,42,91,2,69,42,8,7,36,83,7,7,35,35,2,4,104,25,10,11,40,7,6,16,62,97,1,8,48,58,24,17,105,42,0,32,91,33,0,103,111,32,5,36,74,4,0,80,59,0,5,59,35,0,62,104,0,21,84,50,8,80,122,7,26,44,50,34,37,88,8,87,154,51,6,110,101,74,17,82,57,2,40,90,49,0,35,11,2,10,97,24,6,75,14,0,0,0,1,3,18,2,72,40,8,7,122,25,1,41,110,2,9,127,93,5,23,56,9,1,115,55,29,5,90,51,15,1,56,13,31,29,45,33,27,4,23,16,14,29,0,8,40,27,0,0,37,41,10,6,137,75,30,60,97,32,5,61,10,4,33,0,0,0,0,4,2,0,0,67,37,0,24,72,7,4,58,62,30,8,50,4,56,57,39,16,70,74,0,82,76,1,6,107,79,7,33,119,18,18,94,43,95,69,42,65,215,141,23,6,0,71,0,46,67,0,61,0,0,55,32,79,51,146,32,54,0,38,83,0,65,0,96,0,2,58,11,75,6,0,0,0,2,18,88,130,73,3,10,12,32,15,0,0,22,2,4,5,37,3,14,96,72,76,94,26,123,41,90,56,131,106,107,23,0,0,7,2,15,79,157,21,22,14,17,32,14,10,0,37,92,0,0,12,0,51,34,95,93,66,103,133,47,2,74,41,0,0,61,3,2,17,0,51,69,5,5,97,34,9,47,140,14,28,103,2,89,0,8,129,140,27,34,126,12,38,38,1,2,60,3,3,2,3,0,0,4,0,0,2,9,114,12,58,8,0,0,0,1,9,1,9,80,38,11,17,78,130,21,0,51,73,1,0,83,59,0,2,32,123,23,0,82,107,57,121,8,0,3,0,0,1,2,83,43,18,83,9,0,95,57,13,54,35,0,0,3,4,88,104,3,31,31,79,83,44,2,61,34,159,59,0,66,82,133,35,103,119,15,65,89,82,12,96,74,78,46,108,60,58,61,71,72,34,78,90,69,56,70,55,67,92,17,61,41,28,38,31,72,8,72,75,59,30,122,45,169,117,69,93,69,42,38,57,19,20,157,186,8,8,134,72,1,31,27,19,11,30,137,128,12,7,115,45,6,82,102,3,4,90,73,5,9,65,19,39,26,36,11,8,78,54,0,1,42,7,0,46,102,145,115,65,117,18,79,136,46,12,46,13,0,42,127,36,0,37,40,0,45,127,18,2,57,34,4,1,80,5,1,11,142,1,2,34,32,0,1,96,49,2,7,78,70,1,2,47,58,0,1,48,0,46,16,56,32,24,72,87,25,80,66,42,76,2,45,74,30,0,29,52,10,4,68,38,4,11,24,84,0,6,44,14,12,7,28,19,31,66,2,47,29,36,8,104,25,2,37,39,25,1,13,127,9,8,94,80,0,90,127,23,45,68,83,27,31,86,35,44,118,91,22,17,37,48,2,18,5,0,1,49,23,0,48,100,18,24,86,65,8,46,124,54,2,47,24,10,2,18,24,0,5,78,12,2,23,3,0,10,0,1,122,32,37,93,87,8,70,82,120,1,28,100,20,0,24,37,2,0,12,0,34,5,29,23,10,0,0,25,12,11,0,20,1,35,0,4,56,15,0,0,46,8,1,41,38,0,0,72,8,2,33,84,44,66,71,57,22,0,16,10,0,1,1,2,0,16,0,19,16,1,2,69,57,12,6,116,17,0,48,16,30,2,52,6,10,51,16,1,30,8,0,92,98,2,48,67,24,23,100,31,147,36,31,95,33,133,24,116,34,73,99,100,118,16,66,130,126,5,10,128,96,0,37,0,52,1,82,43,0,9,0,50,82,66,97,140,78,79,48,46,0,62,104,0,119,11,124,1,95,41,30,29,66,0,0,1,5,18,122,67,52,1,13,23,42,3,1,0,7,0,1,0,41,10,11,52,38,84,62,35,93,1,15,0,33,57,21,25,1,58,108,0,21,5,92,35,0,1,33,65,0,0,0,1,34,25,86,8,65,1,2,37,24,27,0,75,47,1,1,12,12,69,78,93,48,94,53,112,47,2,42,90,0,0,100,45,0,94,5,64,130,52,0,128,84,42,116,68,9,6,79,4,108,0,64,52,24,0,70,84,3,63,51,6,44,60,0,10,0,5,1,0,4,0,18,11,43,129,4,13,0,0,0,8,17,12,4,17,0,46,21,92,102,67,19,15,85,56,0,52,106,3,10,130,99,21,0,56,112,20,0,2,0,26,1,16,47,62,30,63,63,8,71,128,12,32,20,0,0,0,0,25,142,2,90,27,75,35,49,57,48,0,65,61,11,58,148,47,96,104,9,33,0,16,77,47,33,192